Protein AF-A0A8T2N5Y5-F1 (afdb_monomer)

Secondary structure (DSSP, 8-state):
-TTSSS-------SS--S-HHHHHHHHHHHHHHHHHHHHHHHHHHHHHHHHHHHHHHHHHHHHHHHHHHHHHHHHHT-TT-S--HHHHHHHHHHHHHHHHHHHHHHHHHHHHHHHHHHHHHHHHHHHHHHHHHHHHHHHHHHHHHHHHHHHHHHHHHHHHT----PPPPPP----------SSSHHHHHHHHHHHHHHHHHHHHHHHHHHHHHHHHHHHHHHHHHHHHHHHHHHHHHHHHHHHHHHHHHHHHHHHHHHHHHHHHHHHH----SS-HHHHHHHHHHHHHHHHHHHHHHHHHHHHHHHHHHHHHHHHHHHHHHHHHHHHHHHHHHHHHHHHHHHHHHHHHHHHHHHHHHHHHHHHHHHHHHHHHHHHHHHHHHHHHHHHHHHHHHHHHHHHHHHHHHHHHHHHHHHHHHHHTTSPP-------------------------STHHHHHHHHHHHHHHHHHHHHHHHHHHHHHHHHHHHHHHHHHHHHHHHHHHHHHHHHHHHHHHHHHHHHHHHHHHHHHHHHHHHHHHHHHHHHHHHHHHHHHHHHHHHHHHHHHHHHHTTSSTHHHHHHHHHHHHHHHHHHHHTT-------------------------------------SHHHHHHHHHHHHHHHHHHHHHHHHHHHHHHHHHHHHHHHHHHHHHHHHHHHHHHHHHHHHHHHHHHHHHHHHHHHHHHHHHHHHHHHHHHHHHHHHHHHHHHHHHHHHHHHHHHHHHHHHHHHHHHHHHHHHHHHHHHHHHHHHHHHHHHHHHHHHHHHHHHHHHHHHHH-----------------------------------------------------------------------------------------------

Structure (mmCIF, N/CA/C/O backbone):
data_AF-A0A8T2N5Y5-F1
#
_entry.id   AF-A0A8T2N5Y5-F1
#
loop_
_atom_site.group_PDB
_atom_site.id
_atom_site.type_symbol
_atom_site.label_atom_id
_atom_site.label_alt_id
_atom_site.label_comp_id
_atom_site.label_asym_id
_atom_site.label_entity_id
_atom_site.label_seq_id
_atom_site.pdbx_PDB_ins_code
_atom_site.Cartn_x
_atom_site.Cartn_y
_atom_site.Cartn_z
_atom_site.occupancy
_atom_site.B_iso_or_equiv
_atom_site.auth_seq_id
_atom_site.auth_comp_id
_atom_site.auth_asym_id
_atom_site.auth_atom_id
_atom_site.pdbx_PDB_model_num
ATOM 1 N N . MET A 1 1 ? -23.335 4.685 -3.878 1.00 41.28 1 MET A N 1
ATOM 2 C CA . MET A 1 1 ? -24.159 5.529 -4.779 1.00 41.28 1 MET A CA 1
ATOM 3 C C . MET A 1 1 ? -25.631 5.118 -4.805 1.00 41.28 1 MET A C 1
ATOM 5 O O . MET A 1 1 ? -26.418 5.858 -4.243 1.00 41.28 1 MET A O 1
ATOM 9 N N . TRP A 1 2 ? -26.035 3.984 -5.401 1.00 30.28 2 TRP A N 1
ATOM 10 C CA . TRP A 1 2 ? -27.468 3.723 -5.683 1.00 30.28 2 TRP A CA 1
ATOM 11 C C . TRP A 1 2 ? -28.399 3.617 -4.455 1.00 30.28 2 TRP A C 1
ATOM 13 O O . TRP A 1 2 ? -29.569 3.956 -4.568 1.00 30.28 2 TRP A O 1
ATOM 23 N N . HIS A 1 3 ? -27.894 3.210 -3.285 1.00 37.22 3 HIS A N 1
ATOM 24 C CA . HIS A 1 3 ? -28.708 3.017 -2.072 1.00 37.22 3 HIS A CA 1
ATOM 25 C C . HIS A 1 3 ? -28.972 4.277 -1.224 1.00 37.22 3 HIS A C 1
ATOM 27 O O . HIS A 1 3 ? -29.731 4.193 -0.267 1.00 37.22 3 HIS A O 1
ATOM 33 N N . PHE A 1 4 ? -28.381 5.436 -1.541 1.00 35.53 4 PHE A N 1
ATOM 34 C CA . PHE A 1 4 ? -28.434 6.632 -0.675 1.00 35.53 4 PHE A CA 1
ATOM 35 C C . PHE A 1 4 ? -29.486 7.674 -1.121 1.00 35.53 4 PHE A C 1
ATOM 37 O O . PHE A 1 4 ? -29.317 8.866 -0.902 1.00 35.53 4 PHE A O 1
ATOM 44 N N . LEU A 1 5 ? -30.538 7.251 -1.835 1.00 39.72 5 LEU A N 1
ATOM 45 C CA . LEU A 1 5 ? -31.537 8.151 -2.448 1.00 39.72 5 LEU A CA 1
ATOM 46 C C . LEU A 1 5 ? -32.998 7.704 -2.231 1.00 39.72 5 LEU A C 1
ATOM 48 O O . LEU A 1 5 ? -33.893 8.147 -2.950 1.00 39.72 5 LEU A O 1
ATOM 52 N N . THR A 1 6 ? -33.251 6.808 -1.271 1.00 40.00 6 THR A N 1
ATOM 53 C CA . THR A 1 6 ? -34.576 6.185 -1.058 1.00 40.00 6 THR A CA 1
ATOM 54 C C . THR A 1 6 ? -35.060 6.171 0.396 1.00 40.00 6 THR A C 1
ATOM 56 O O . THR A 1 6 ? -36.093 5.570 0.671 1.00 40.00 6 THR A O 1
ATOM 59 N N . SER A 1 7 ? -34.349 6.807 1.331 1.00 42.19 7 SER A N 1
ATOM 60 C CA . SER A 1 7 ? -34.651 6.742 2.771 1.00 42.19 7 SER A CA 1
ATOM 61 C C . SER A 1 7 ? -34.568 8.106 3.457 1.00 42.19 7 SER A C 1
ATOM 63 O O . SER A 1 7 ? -33.847 8.266 4.436 1.00 42.19 7 SER A O 1
ATOM 65 N N . GLU A 1 8 ? -35.307 9.091 2.946 1.00 41.12 8 GLU A N 1
ATOM 66 C CA . GLU A 1 8 ? -35.425 10.397 3.597 1.00 41.12 8 GLU A CA 1
ATOM 67 C C . GLU A 1 8 ? -36.857 10.931 3.452 1.00 41.12 8 GLU A C 1
ATOM 69 O O . GLU A 1 8 ? -37.257 11.495 2.435 1.00 41.12 8 GLU A O 1
ATOM 74 N N . SER A 1 9 ? -37.669 10.676 4.479 1.00 46.78 9 SER A N 1
ATOM 75 C CA . SER A 1 9 ? -39.037 11.187 4.625 1.00 46.78 9 SER A CA 1
ATOM 76 C C . SER A 1 9 ? -39.107 12.177 5.794 1.00 46.78 9 SER A C 1
ATOM 78 O O . SER A 1 9 ? -39.949 12.052 6.684 1.00 46.78 9 SER A O 1
ATOM 80 N N . GLY A 1 10 ? -38.168 13.128 5.805 1.00 47.41 10 GLY A N 1
ATOM 81 C CA . GLY A 1 10 ? -38.053 14.227 6.765 1.00 47.41 10 GLY A CA 1
ATOM 82 C C . GLY A 1 10 ? -38.415 15.561 6.110 1.00 47.41 10 GLY A C 1
ATOM 83 O O . GLY A 1 10 ? -38.187 15.760 4.919 1.00 47.41 10 GLY A O 1
ATOM 84 N N . LYS A 1 11 ? -39.054 16.459 6.863 1.00 49.97 11 LYS A N 1
ATOM 85 C CA . LYS A 1 11 ? -39.598 17.715 6.334 1.00 49.97 11 LYS A CA 1
ATOM 86 C C . LYS A 1 11 ? -38.503 18.777 6.178 1.00 49.97 11 LYS A C 1
ATOM 88 O O . LYS A 1 11 ? -38.319 19.560 7.095 1.00 49.97 11 LYS A O 1
ATOM 93 N N . ASP A 1 12 ? -37.913 18.897 4.994 1.00 37.97 12 ASP A N 1
ATOM 94 C CA . ASP A 1 12 ? -37.394 20.191 4.542 1.00 37.97 12 ASP A CA 1
ATOM 95 C C . ASP A 1 12 ? -37.543 20.371 3.031 1.00 37.97 12 ASP A C 1
ATOM 97 O O . ASP A 1 12 ? -37.537 19.399 2.272 1.00 37.97 12 ASP A O 1
ATOM 101 N N . LYS A 1 13 ? -37.824 21.605 2.589 1.00 49.78 13 LYS A N 1
ATOM 102 C CA . LYS A 1 13 ? -38.524 21.814 1.302 1.00 49.78 13 LYS A CA 1
ATOM 103 C C . LYS A 1 13 ? -37.945 22.878 0.369 1.00 49.78 13 LYS A C 1
ATOM 105 O O . LYS A 1 13 ? -38.558 23.153 -0.662 1.00 49.78 13 LYS A O 1
ATOM 110 N N . THR A 1 14 ? -36.802 23.474 0.706 1.00 46.56 14 THR A N 1
ATOM 111 C CA . THR A 1 14 ? -36.352 24.741 0.096 1.00 46.56 14 THR A CA 1
ATOM 112 C C . THR A 1 14 ? -34.893 24.791 -0.375 1.00 46.56 14 THR A C 1
ATOM 114 O O . THR A 1 14 ? -34.453 25.870 -0.759 1.00 46.56 14 THR A O 1
ATOM 117 N N . PHE A 1 15 ? -3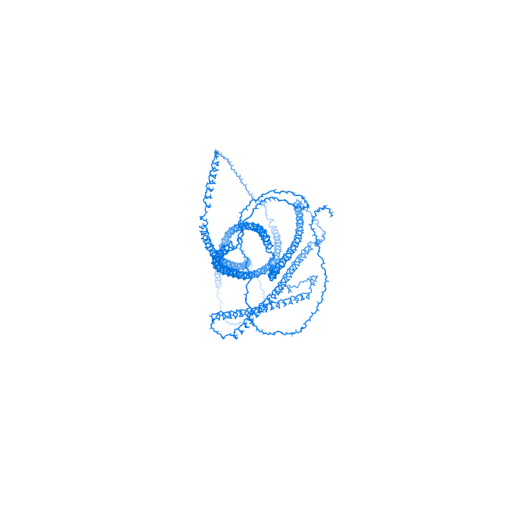4.146 23.674 -0.455 1.00 42.16 15 PHE A N 1
ATOM 118 C CA . PHE A 1 15 ? -32.805 23.702 -1.081 1.00 42.16 15 PHE A CA 1
ATOM 119 C C . PHE A 1 15 ? -32.336 22.412 -1.796 1.00 42.16 15 PHE A C 1
ATOM 121 O O . PHE A 1 15 ? -31.271 21.872 -1.510 1.00 42.16 15 PHE A O 1
ATOM 128 N N . ASN A 1 16 ? -33.100 21.899 -2.773 1.00 50.09 16 ASN A N 1
ATOM 129 C CA . ASN A 1 16 ? -32.574 20.866 -3.688 1.00 50.09 16 ASN A CA 1
ATOM 130 C C . ASN A 1 16 ? -33.269 20.850 -5.068 1.00 50.09 16 ASN A C 1
ATOM 132 O O . ASN A 1 16 ? -33.944 19.893 -5.443 1.00 50.09 16 ASN A O 1
ATOM 136 N N . SER A 1 17 ? -33.123 21.935 -5.835 1.00 45.28 17 SER A N 1
ATOM 137 C CA . SER A 1 17 ? -33.755 22.106 -7.154 1.00 45.28 17 SER A CA 1
ATOM 138 C C . SER A 1 17 ? -32.865 21.743 -8.352 1.00 45.28 17 SER A C 1
ATOM 140 O O . SER A 1 17 ? -33.133 22.217 -9.451 1.00 45.28 17 SER A O 1
ATOM 142 N N . THR A 1 18 ? -31.849 20.883 -8.181 1.00 51.38 18 THR A N 1
ATOM 143 C CA . THR A 1 18 ? -31.296 20.162 -9.344 1.00 51.38 18 THR A CA 1
ATOM 144 C C . THR A 1 18 ? -32.318 19.116 -9.764 1.00 51.38 18 THR A C 1
ATOM 146 O O . THR A 1 18 ? -32.522 18.123 -9.054 1.00 51.38 18 THR A O 1
ATOM 149 N N . THR A 1 19 ? -33.048 19.375 -10.850 1.00 63.03 19 THR A N 1
ATOM 150 C CA . THR A 1 19 ? -34.286 18.635 -11.125 1.00 63.03 19 THR A CA 1
ATOM 151 C C . THR A 1 19 ? -33.995 17.160 -11.405 1.00 63.03 19 THR A C 1
ATOM 153 O O . THR A 1 19 ? -32.898 16.762 -11.815 1.00 63.03 19 THR A O 1
ATOM 156 N N . LYS A 1 20 ? -35.002 16.298 -11.203 1.00 67.12 20 LYS A N 1
ATOM 157 C CA . LYS A 1 20 ? -34.875 14.875 -11.565 1.00 67.12 20 LYS A CA 1
ATOM 158 C C . LYS A 1 20 ? -34.552 14.702 -13.056 1.00 67.12 20 LYS A C 1
ATOM 160 O O . LYS A 1 20 ? -33.906 13.721 -13.415 1.00 67.12 20 LYS A O 1
ATOM 165 N N . GLU A 1 21 ? -34.943 15.662 -13.894 1.00 66.94 21 GLU A N 1
ATOM 166 C CA . GLU A 1 21 ? -34.660 15.689 -15.330 1.00 66.94 21 GLU A CA 1
ATOM 167 C C . GLU A 1 21 ? -33.187 16.000 -15.615 1.00 66.94 21 GLU A C 1
ATOM 169 O O . GLU A 1 21 ? -32.580 15.274 -16.395 1.00 66.94 21 GLU A O 1
ATOM 174 N N . GLU A 1 22 ? -32.564 16.973 -14.939 1.00 67.31 22 GLU A N 1
ATOM 175 C CA . GLU A 1 22 ? -31.121 17.243 -15.078 1.00 67.31 22 GLU A CA 1
ATOM 176 C C . GLU A 1 22 ? -30.276 16.016 -14.713 1.00 67.31 22 GLU A C 1
ATOM 178 O O . GLU A 1 22 ? -29.383 15.612 -15.463 1.00 67.31 22 GLU A O 1
ATOM 183 N N . ARG A 1 23 ? -30.597 15.364 -13.586 1.00 70.44 23 ARG A N 1
ATOM 184 C CA . ARG A 1 23 ? -29.913 14.133 -13.150 1.00 70.44 23 ARG A CA 1
ATOM 185 C C . ARG A 1 23 ? -30.128 12.987 -14.147 1.00 70.44 23 ARG A C 1
ATOM 187 O O . ARG A 1 23 ? -29.204 12.217 -14.410 1.00 70.44 23 ARG A O 1
ATOM 194 N N . HIS A 1 24 ? -31.321 12.885 -14.735 1.00 76.12 24 HIS A N 1
ATOM 195 C CA . HIS A 1 24 ? -31.627 11.896 -15.769 1.00 76.12 24 HIS A CA 1
ATOM 196 C C . HIS A 1 24 ? -30.890 12.182 -17.091 1.00 76.12 24 HIS A C 1
ATOM 198 O O . HIS A 1 24 ? -30.355 11.259 -17.708 1.00 76.12 24 HIS A O 1
ATOM 204 N N . GLU A 1 25 ? -30.795 13.445 -17.505 1.00 83.00 25 GLU A N 1
ATOM 205 C CA . GLU A 1 25 ? -30.118 13.859 -18.736 1.00 83.00 25 GLU A CA 1
ATOM 206 C C . GLU A 1 25 ? -28.590 13.713 -18.622 1.00 83.00 25 GLU A C 1
ATOM 208 O O . GLU A 1 25 ? -27.943 13.264 -19.568 1.00 83.00 25 GLU A O 1
ATOM 213 N N . LEU A 1 26 ? -28.007 13.967 -17.444 1.00 74.31 26 LEU A N 1
ATOM 214 C CA . LEU A 1 26 ? -26.605 13.638 -17.152 1.00 74.31 26 LEU A CA 1
ATOM 215 C C . LEU A 1 26 ? -26.350 12.122 -17.205 1.00 74.31 26 LEU A C 1
ATOM 217 O O . LEU A 1 26 ? -25.396 11.685 -17.847 1.00 74.31 26 LEU A O 1
ATOM 221 N N . LEU A 1 27 ? -27.225 11.295 -16.619 1.00 74.19 27 LEU A N 1
ATOM 222 C CA . LEU A 1 27 ? -27.122 9.830 -16.724 1.00 74.19 27 LEU A CA 1
ATOM 223 C C . LEU A 1 27 ? -27.281 9.327 -18.170 1.00 74.19 27 LEU A C 1
ATOM 225 O O . LEU A 1 27 ? -26.645 8.344 -18.554 1.00 74.19 27 LEU A O 1
ATOM 229 N N . LYS A 1 28 ? -28.103 9.994 -18.983 1.00 87.31 28 LYS A N 1
ATOM 230 C CA . LYS A 1 28 ? -28.283 9.718 -20.416 1.00 87.31 28 LYS A CA 1
ATOM 231 C C . LYS A 1 28 ? -27.030 10.084 -21.223 1.00 87.31 28 LYS A C 1
ATOM 233 O O . LYS A 1 28 ? -26.584 9.255 -22.015 1.00 87.31 28 LYS A O 1
ATOM 238 N N . LYS A 1 29 ? -26.400 11.235 -20.956 1.00 80.19 29 LYS A N 1
ATOM 239 C CA . LYS A 1 29 ? -25.088 11.613 -21.523 1.00 80.19 29 LYS A CA 1
ATOM 240 C C . LYS A 1 29 ? -23.986 10.623 -21.126 1.00 80.19 29 LYS A C 1
ATOM 242 O O . LYS A 1 29 ? -23.305 10.097 -21.999 1.00 80.19 29 LYS A O 1
ATOM 247 N N . LEU A 1 30 ? -23.886 10.258 -19.844 1.00 74.25 30 LEU A N 1
ATOM 248 C CA . LEU A 1 30 ? -22.906 9.277 -19.354 1.00 74.25 30 LEU A CA 1
ATOM 249 C C . LEU A 1 30 ? -23.080 7.892 -20.009 1.00 74.25 30 LEU A C 1
ATOM 251 O O . LEU A 1 30 ? -22.100 7.218 -20.326 1.00 74.25 30 LEU A O 1
ATOM 255 N N . ARG A 1 31 ? -24.327 7.454 -20.238 1.00 81.00 31 ARG A N 1
ATOM 256 C CA . ARG A 1 31 ? -24.631 6.225 -20.995 1.00 81.00 31 ARG A CA 1
ATOM 257 C C . ARG A 1 31 ? -24.223 6.342 -22.467 1.00 81.00 31 ARG A C 1
ATOM 259 O O . ARG A 1 31 ? -23.699 5.371 -23.008 1.00 81.00 31 ARG A O 1
ATOM 266 N N . ALA A 1 32 ? -24.423 7.504 -23.090 1.00 83.56 32 ALA A N 1
ATOM 267 C CA . ALA A 1 32 ? -24.007 7.756 -24.467 1.00 83.56 32 ALA A CA 1
ATOM 268 C C . ALA A 1 32 ? -22.475 7.705 -24.616 1.00 83.56 32 ALA A C 1
ATOM 270 O O . ALA A 1 32 ? -21.991 6.935 -25.443 1.00 83.56 32 ALA A O 1
ATOM 271 N N . GLU A 1 33 ? -21.702 8.404 -23.778 1.00 74.12 33 GLU A N 1
ATOM 272 C CA . GLU A 1 33 ? -20.229 8.334 -23.834 1.00 74.12 33 GLU A CA 1
ATOM 273 C C . GLU A 1 33 ? -19.712 6.913 -23.571 1.00 74.12 33 GLU A C 1
ATOM 275 O O . GLU A 1 33 ? -18.914 6.392 -24.349 1.00 74.12 33 GLU A O 1
ATOM 280 N N . ARG A 1 34 ? -20.257 6.205 -22.569 1.00 76.00 34 ARG A N 1
ATOM 281 C CA . ARG A 1 34 ? -19.924 4.786 -22.327 1.00 76.00 34 ARG A CA 1
ATOM 282 C C . ARG A 1 34 ? -20.257 3.866 -23.509 1.00 76.00 34 ARG A C 1
ATOM 284 O O . ARG A 1 34 ? -19.641 2.811 -23.632 1.00 76.00 34 ARG A O 1
ATOM 291 N N . SER A 1 35 ? -21.203 4.234 -24.377 1.00 82.75 35 SER A N 1
ATOM 292 C CA . SER A 1 35 ? -21.465 3.496 -25.621 1.00 82.75 35 SER A CA 1
ATOM 293 C C . SER A 1 35 ? -20.442 3.809 -26.721 1.00 82.75 35 SER A C 1
ATOM 295 O O . SER A 1 35 ? -20.020 2.888 -27.418 1.00 82.75 35 SER A O 1
ATOM 297 N N . LYS A 1 36 ? -19.960 5.059 -26.822 1.00 82.06 36 LYS A N 1
ATOM 298 C CA . LYS A 1 36 ? -18.884 5.439 -27.756 1.00 82.06 36 LYS A CA 1
ATOM 299 C C . LYS A 1 36 ? -17.555 4.776 -27.398 1.00 82.06 36 LYS A C 1
ATOM 301 O O . LYS A 1 36 ? -16.894 4.254 -28.288 1.00 82.06 36 LYS A O 1
ATOM 306 N N . VAL A 1 37 ? -17.191 4.747 -26.110 1.00 72.81 37 VAL A N 1
ATOM 307 C CA . VAL A 1 37 ? -15.955 4.095 -25.634 1.00 72.81 37 VAL A CA 1
ATOM 308 C C . VAL A 1 37 ? -15.936 2.618 -26.045 1.00 72.81 37 VAL A C 1
ATOM 310 O O . VAL A 1 37 ? -14.981 2.178 -26.675 1.00 72.81 37 VAL A O 1
ATOM 313 N N . ARG A 1 38 ? -17.035 1.878 -25.835 1.00 79.25 38 ARG A N 1
ATOM 314 C CA . ARG A 1 38 ? -17.160 0.476 -26.289 1.00 79.25 38 ARG A CA 1
ATOM 315 C C . ARG A 1 38 ? -17.011 0.314 -27.806 1.00 79.25 38 ARG A C 1
ATOM 317 O O . ARG A 1 38 ? -16.354 -0.620 -28.251 1.00 79.25 38 ARG A O 1
ATOM 324 N N . GLN A 1 39 ? -17.579 1.223 -28.602 1.00 83.56 39 GLN A N 1
ATOM 325 C CA . GLN A 1 39 ? -17.412 1.208 -30.063 1.00 83.56 39 GLN A CA 1
ATOM 326 C C . GLN A 1 39 ? -15.965 1.500 -30.498 1.00 83.56 39 GLN A C 1
ATOM 328 O O . GLN A 1 39 ? -15.546 1.046 -31.561 1.00 83.56 39 GLN A O 1
ATOM 333 N N . LEU A 1 40 ? -15.194 2.251 -29.706 1.00 74.88 40 LEU A N 1
ATOM 334 C CA . LEU A 1 40 ? -13.769 2.484 -29.948 1.00 74.88 40 LEU A CA 1
ATOM 335 C C . LEU A 1 40 ? -12.926 1.270 -29.530 1.00 74.88 40 LEU A C 1
ATOM 337 O O . LEU A 1 40 ? -12.101 0.824 -30.321 1.00 74.88 40 LEU A O 1
ATOM 341 N N . GLU A 1 41 ? -13.195 0.667 -28.367 1.00 76.31 41 GLU A N 1
ATOM 342 C CA . GLU A 1 41 ? -12.587 -0.607 -27.944 1.00 76.31 41 GLU A CA 1
ATOM 343 C C . GLU A 1 41 ? -12.800 -1.725 -28.982 1.00 76.31 41 GLU A C 1
ATOM 345 O O . GLU A 1 41 ? -11.887 -2.495 -29.275 1.00 76.31 41 GLU A O 1
ATOM 350 N N . GLU A 1 42 ? -14.003 -1.826 -29.554 1.00 86.94 42 GLU A N 1
ATOM 351 C CA . GLU A 1 42 ? -14.339 -2.822 -30.577 1.00 86.94 42 GLU A CA 1
ATOM 352 C C . GLU A 1 42 ? -13.631 -2.553 -31.916 1.00 86.94 42 GLU A C 1
ATOM 354 O O . GLU A 1 42 ? -13.181 -3.493 -32.581 1.00 86.94 42 GLU A O 1
ATOM 359 N N . LYS A 1 43 ? -13.444 -1.278 -32.286 1.00 81.88 43 LYS A N 1
ATOM 360 C CA . LYS A 1 43 ? -12.631 -0.882 -33.447 1.00 81.88 43 LYS A CA 1
ATOM 361 C C . LYS A 1 43 ? -11.153 -1.211 -33.248 1.00 81.88 43 LYS A C 1
ATOM 363 O O . LYS A 1 43 ? -10.571 -1.817 -34.142 1.00 81.88 43 LYS A O 1
ATOM 368 N N . VAL A 1 44 ? -10.573 -0.900 -32.086 1.00 77.88 44 VAL A N 1
ATOM 369 C CA . VAL A 1 44 ? -9.181 -1.264 -31.749 1.00 77.88 44 VAL A CA 1
ATOM 370 C C . VAL A 1 44 ? -8.992 -2.780 -31.853 1.00 77.88 44 VAL A C 1
ATOM 372 O O . VAL A 1 44 ? -8.168 -3.229 -32.646 1.00 77.88 44 VAL A O 1
ATOM 375 N N . LYS A 1 45 ? -9.868 -3.573 -31.221 1.00 83.56 45 LYS A N 1
ATOM 376 C CA . LYS A 1 45 ? -9.875 -5.047 -31.327 1.00 83.56 45 LYS A CA 1
ATOM 377 C C . LYS A 1 45 ? -10.062 -5.573 -32.753 1.00 83.56 45 LYS A C 1
ATOM 379 O O . LYS A 1 45 ? -9.740 -6.723 -33.044 1.00 83.56 45 LYS A O 1
ATOM 384 N N . THR A 1 46 ? -10.616 -4.778 -33.662 1.00 86.38 46 THR A N 1
ATOM 385 C CA . THR A 1 46 ? -10.748 -5.144 -35.080 1.00 86.38 46 THR A CA 1
ATOM 386 C C . THR A 1 46 ? -9.462 -4.841 -35.852 1.00 86.38 46 THR A C 1
ATOM 388 O O . THR A 1 46 ? -9.007 -5.689 -36.617 1.00 86.38 46 THR A O 1
ATOM 391 N N . VAL A 1 47 ? -8.817 -3.698 -35.588 1.00 80.75 47 VAL A N 1
ATOM 392 C CA . VAL A 1 47 ? -7.486 -3.371 -36.131 1.00 80.75 47 VAL A CA 1
ATOM 393 C C . VAL A 1 47 ? -6.435 -4.377 -35.648 1.00 80.75 47 VAL A C 1
ATOM 395 O O . VAL A 1 47 ? -5.672 -4.878 -36.467 1.00 80.75 47 VAL A O 1
ATOM 398 N N . GLU A 1 48 ? -6.441 -4.751 -34.365 1.00 79.25 48 GLU A N 1
ATOM 399 C CA . GLU A 1 48 ? -5.548 -5.770 -33.783 1.00 79.25 48 GLU A CA 1
ATOM 400 C C . GLU A 1 48 ? -5.638 -7.121 -34.509 1.00 79.25 48 GLU A C 1
ATOM 402 O O . GLU A 1 48 ? -4.615 -7.690 -34.892 1.00 79.25 48 GLU A O 1
ATOM 407 N N . ARG A 1 49 ? -6.857 -7.624 -34.759 1.00 88.50 49 ARG A N 1
ATOM 408 C CA . ARG A 1 49 ? -7.069 -8.887 -35.490 1.00 88.50 49 ARG A CA 1
ATOM 409 C C . ARG A 1 49 ? -6.568 -8.802 -36.930 1.00 88.50 49 ARG A C 1
ATOM 411 O O . ARG A 1 49 ? -5.867 -9.705 -37.378 1.00 88.50 49 ARG A O 1
ATOM 418 N N . ASN A 1 50 ? -6.872 -7.713 -37.636 1.00 83.00 50 ASN A N 1
ATOM 419 C CA . ASN A 1 50 ? -6.391 -7.500 -39.004 1.00 83.00 50 ASN A CA 1
ATOM 420 C C . ASN A 1 50 ? -4.855 -7.412 -39.052 1.00 83.00 50 ASN A C 1
ATOM 422 O O . ASN A 1 50 ? -4.223 -7.940 -39.963 1.00 83.00 50 ASN A O 1
ATOM 426 N N . LEU A 1 51 ? -4.246 -6.779 -38.049 1.00 80.56 51 LEU A N 1
ATOM 427 C CA . LEU A 1 51 ? -2.801 -6.628 -37.906 1.00 80.56 51 LEU A CA 1
ATOM 428 C C . LEU A 1 51 ? -2.102 -7.953 -37.568 1.00 80.56 51 LEU A C 1
ATOM 430 O O . LEU A 1 51 ? -0.999 -8.189 -38.059 1.00 80.56 51 LEU A O 1
ATOM 434 N N . ALA A 1 52 ? -2.747 -8.841 -36.807 1.00 84.50 52 ALA A N 1
ATOM 435 C CA . ALA A 1 52 ? -2.283 -10.215 -36.625 1.00 84.50 52 ALA A CA 1
ATOM 436 C C . ALA A 1 52 ? -2.316 -11.004 -37.949 1.00 84.50 52 ALA A C 1
ATOM 438 O O . ALA A 1 52 ? -1.314 -11.626 -38.303 1.00 84.50 52 ALA A O 1
ATOM 439 N N . VAL A 1 53 ? -3.410 -10.908 -38.719 1.00 88.12 53 VAL A N 1
ATOM 440 C CA . VAL A 1 53 ? -3.542 -11.569 -40.033 1.00 88.12 53 VAL A CA 1
ATOM 441 C C . VAL A 1 53 ? -2.463 -11.092 -41.011 1.00 88.12 53 VAL A C 1
ATOM 443 O O . VAL A 1 53 ? -1.705 -11.926 -41.508 1.00 88.12 53 VAL A O 1
ATOM 446 N N . LEU A 1 54 ? -2.286 -9.776 -41.206 1.00 76.44 54 LEU A N 1
ATOM 447 C CA . LEU A 1 54 ? -1.233 -9.265 -42.102 1.00 76.44 54 LEU A CA 1
ATOM 448 C C . LEU A 1 54 ? 0.182 -9.658 -41.640 1.00 76.44 54 LEU A C 1
ATOM 450 O O . LEU A 1 54 ? 1.072 -9.824 -42.474 1.00 76.44 54 LEU A O 1
ATOM 454 N N . LYS A 1 55 ? 0.419 -9.817 -40.327 1.00 80.56 55 LYS A N 1
ATOM 455 C CA . LYS A 1 55 ? 1.704 -10.317 -39.806 1.00 80.56 55 LYS A CA 1
ATOM 456 C C . LYS A 1 55 ? 1.914 -11.799 -40.138 1.00 80.56 55 LYS A C 1
ATOM 458 O O . LYS A 1 55 ? 3.031 -12.158 -40.504 1.00 80.56 55 LYS A O 1
ATOM 463 N N . THR A 1 56 ? 0.871 -12.634 -40.103 1.00 85.81 56 THR A N 1
ATOM 464 C CA . THR A 1 56 ? 0.962 -14.032 -40.566 1.00 85.81 56 THR A CA 1
ATOM 465 C C . THR A 1 56 ? 1.118 -14.154 -42.085 1.00 85.81 56 THR A C 1
ATOM 467 O O . THR A 1 56 ? 1.970 -14.914 -42.536 1.00 85.81 56 THR A O 1
ATOM 470 N N . GLU A 1 57 ? 0.396 -13.353 -42.875 1.00 82.75 57 GLU A N 1
ATOM 471 C CA . GLU A 1 57 ? 0.535 -13.316 -44.340 1.00 82.75 57 GLU A CA 1
ATOM 472 C C . GLU A 1 57 ? 1.943 -12.859 -44.746 1.00 82.75 57 GLU A C 1
ATOM 474 O O . GLU A 1 57 ? 2.608 -13.517 -45.544 1.00 82.75 57 GLU A O 1
ATOM 479 N N . LYS A 1 58 ? 2.466 -11.794 -44.119 1.00 82.88 58 LYS A N 1
ATOM 480 C CA . LYS A 1 58 ? 3.853 -11.351 -44.318 1.00 82.88 58 LYS A CA 1
ATOM 481 C C . LYS A 1 58 ? 4.860 -12.457 -43.984 1.00 82.88 58 LYS A C 1
ATOM 483 O O . LYS A 1 58 ? 5.786 -12.663 -44.761 1.00 82.88 58 LYS A O 1
ATOM 488 N N . ALA A 1 59 ? 4.689 -13.167 -42.867 1.00 83.75 59 ALA A N 1
ATOM 489 C CA . ALA A 1 59 ? 5.588 -14.257 -42.482 1.00 83.75 59 ALA A CA 1
ATOM 490 C C . ALA A 1 59 ? 5.553 -15.430 -43.481 1.00 83.75 59 ALA A C 1
ATOM 492 O O . ALA A 1 59 ? 6.597 -16.022 -43.756 1.00 83.75 59 ALA A O 1
ATOM 493 N N . GLN A 1 60 ? 4.389 -15.730 -44.071 1.00 84.81 60 GLN A N 1
ATOM 494 C CA . GLN A 1 60 ? 4.276 -16.713 -45.149 1.00 84.81 60 GLN A CA 1
ATOM 495 C C . GLN A 1 60 ? 5.017 -16.247 -46.413 1.00 84.81 60 GLN A C 1
ATOM 497 O O . GLN A 1 60 ? 5.831 -16.998 -46.943 1.00 84.81 60 GLN A O 1
ATOM 502 N N . VAL A 1 61 ? 4.817 -15.000 -46.858 1.00 79.94 61 VAL A N 1
ATOM 503 C CA . VAL A 1 61 ? 5.503 -14.454 -48.047 1.00 79.94 61 VAL A CA 1
ATOM 504 C C . VAL A 1 61 ? 7.025 -14.358 -47.831 1.00 79.94 61 VAL A C 1
ATOM 506 O O . VAL A 1 61 ? 7.796 -14.570 -48.765 1.00 79.94 61 VAL A O 1
ATOM 509 N N . GLU A 1 62 ? 7.494 -14.110 -46.603 1.00 79.50 62 GLU A N 1
ATOM 510 C CA . GLU A 1 62 ? 8.925 -14.174 -46.249 1.00 79.50 62 GLU A CA 1
ATOM 511 C C . GLU A 1 62 ? 9.488 -15.603 -46.269 1.00 79.50 62 GLU A C 1
ATOM 513 O O . GLU A 1 62 ? 10.672 -15.787 -46.555 1.00 79.50 62 GLU A O 1
ATOM 518 N N . LEU A 1 63 ? 8.665 -16.618 -45.997 1.00 85.69 63 LEU A N 1
ATOM 519 C CA . LEU A 1 63 ? 9.055 -18.025 -46.096 1.00 85.69 63 LEU A CA 1
ATOM 520 C C . LEU A 1 63 ? 9.072 -18.490 -47.561 1.00 85.69 63 LEU A C 1
ATOM 522 O O . LEU A 1 63 ? 10.039 -19.121 -47.981 1.00 85.69 63 LEU A O 1
ATOM 526 N N . GLU A 1 64 ? 8.082 -18.095 -48.365 1.00 82.62 64 GLU A N 1
ATOM 527 C CA . GLU A 1 64 ? 8.074 -18.302 -49.821 1.00 82.62 64 GLU A CA 1
ATOM 528 C C . GLU A 1 64 ? 9.287 -17.629 -50.493 1.00 82.62 64 GLU A C 1
ATOM 530 O O . GLU A 1 64 ? 9.954 -18.247 -51.323 1.00 82.62 64 GLU A O 1
ATOM 535 N N . ALA A 1 65 ? 9.653 -16.410 -50.077 1.00 75.06 65 ALA A N 1
ATOM 536 C CA . ALA A 1 65 ? 10.860 -15.729 -50.551 1.00 75.06 65 ALA A CA 1
ATOM 537 C C . ALA A 1 65 ? 12.157 -16.490 -50.210 1.00 75.06 65 ALA A C 1
ATOM 539 O O . ALA A 1 65 ? 13.063 -16.552 -51.039 1.00 75.06 65 ALA A O 1
ATOM 540 N N . LYS A 1 66 ? 12.249 -17.102 -49.019 1.00 80.12 66 LYS A N 1
ATOM 541 C CA . LYS A 1 66 ? 13.405 -17.929 -48.624 1.00 80.12 66 LYS A CA 1
ATOM 542 C C . LYS A 1 66 ? 13.499 -19.227 -49.422 1.00 80.12 66 LYS A C 1
ATOM 544 O O . LYS A 1 66 ? 14.593 -19.584 -49.841 1.00 80.12 66 LYS A O 1
ATOM 549 N N . VAL A 1 67 ? 12.372 -19.893 -49.684 1.00 84.50 67 VAL A N 1
ATOM 550 C CA . VAL A 1 67 ? 12.341 -21.095 -50.538 1.00 84.50 67 VAL A CA 1
ATOM 551 C C . VAL A 1 67 ? 12.810 -20.764 -51.957 1.00 84.50 67 VAL A C 1
ATOM 553 O O . VAL A 1 67 ? 13.615 -21.503 -52.515 1.00 84.50 67 VAL A O 1
ATOM 556 N N . LEU A 1 68 ? 12.393 -19.619 -52.514 1.00 78.38 68 LEU A N 1
ATOM 557 C CA . LEU A 1 68 ? 12.905 -19.143 -53.803 1.00 78.38 68 LEU A CA 1
ATOM 558 C C . LEU A 1 68 ? 14.416 -18.844 -53.750 1.00 78.38 68 LEU A C 1
ATOM 560 O O . LEU A 1 68 ? 15.134 -19.233 -54.667 1.00 78.38 68 LEU A O 1
ATOM 564 N N . GLN A 1 69 ? 14.932 -18.220 -52.686 1.00 73.88 69 GLN A N 1
ATOM 565 C CA . GLN A 1 69 ? 16.379 -18.003 -52.554 1.00 73.88 69 GLN A CA 1
ATOM 566 C C . GLN A 1 69 ? 17.154 -19.330 -52.514 1.00 73.88 69 GLN A C 1
ATOM 568 O O . GLN A 1 69 ? 18.113 -19.502 -53.259 1.00 73.88 69 GLN A O 1
ATOM 573 N N . GLU A 1 70 ? 16.692 -20.311 -51.736 1.00 81.88 70 GLU A N 1
ATOM 574 C CA . GLU A 1 70 ? 17.307 -21.640 -51.720 1.00 81.88 70 GLU A CA 1
ATOM 575 C C . GLU A 1 70 ? 17.247 -22.351 -53.087 1.00 81.88 70 GLU A C 1
ATOM 577 O O . GLU A 1 70 ? 18.154 -23.116 -53.418 1.00 81.88 70 GLU A O 1
ATOM 582 N N . GLU A 1 71 ? 16.193 -22.145 -53.884 1.00 78.62 71 GLU A N 1
ATOM 583 C CA . GLU A 1 71 ? 16.109 -22.667 -55.256 1.00 78.62 71 GLU A CA 1
ATOM 584 C C . GLU A 1 71 ? 17.071 -21.954 -56.221 1.00 78.62 71 GLU A C 1
ATOM 586 O O . GLU A 1 71 ? 17.605 -22.607 -57.122 1.00 78.62 71 GLU A O 1
ATOM 591 N N . LEU A 1 72 ? 17.348 -20.657 -56.027 1.00 68.56 72 LEU A N 1
ATOM 592 C CA . LEU A 1 72 ? 18.399 -19.942 -56.763 1.00 68.56 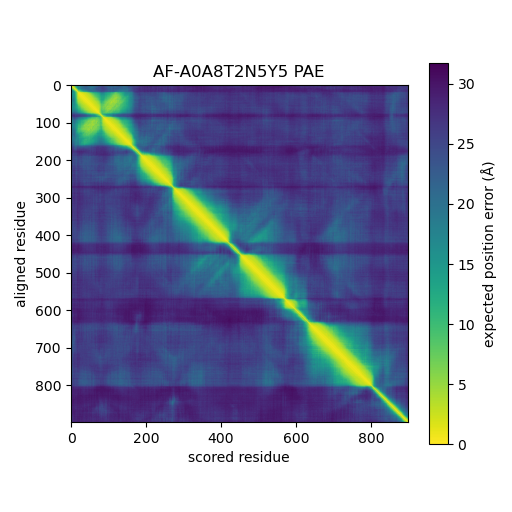72 LEU A CA 1
ATOM 593 C C . LEU A 1 72 ? 19.781 -20.502 -56.431 1.00 68.56 72 LEU A C 1
ATOM 595 O O . LEU A 1 72 ? 20.528 -20.839 -57.348 1.00 68.56 72 LEU A O 1
ATOM 599 N N . ASP A 1 73 ? 20.095 -20.651 -55.145 1.00 75.69 73 ASP A N 1
ATOM 600 C CA . ASP A 1 73 ? 21.404 -21.120 -54.684 1.00 75.69 73 ASP A CA 1
ATOM 601 C C . ASP A 1 73 ? 21.679 -22.544 -55.215 1.00 75.69 73 ASP A C 1
ATOM 603 O O . ASP A 1 73 ? 22.706 -22.795 -55.849 1.00 75.69 73 ASP A O 1
ATOM 607 N N . LYS A 1 74 ? 20.689 -23.446 -55.105 1.00 76.62 74 LYS A N 1
ATOM 608 C CA . LYS A 1 74 ? 20.745 -24.820 -55.648 1.00 76.62 74 LYS A CA 1
ATOM 609 C C . LYS A 1 74 ? 20.825 -24.868 -57.180 1.00 76.62 74 LYS A C 1
ATOM 611 O O . LYS A 1 74 ? 21.403 -25.807 -57.721 1.00 76.62 74 LYS A O 1
ATOM 616 N N . LYS A 1 75 ? 20.269 -23.890 -57.908 1.00 66.38 75 LYS A N 1
ATOM 617 C CA . LYS A 1 75 ? 20.453 -23.777 -59.372 1.00 66.38 75 LYS A CA 1
ATOM 618 C C . LYS A 1 75 ? 21.808 -23.160 -59.745 1.00 66.38 75 LYS A C 1
ATOM 620 O O . LYS A 1 75 ? 22.349 -23.509 -60.793 1.00 66.38 75 LYS A O 1
ATOM 625 N N . GLY A 1 76 ? 22.381 -22.310 -58.891 1.00 61.69 76 GLY A N 1
ATOM 626 C CA . GLY A 1 76 ? 23.706 -21.710 -59.062 1.00 61.69 76 GLY A CA 1
ATOM 627 C C . GLY A 1 76 ? 24.847 -22.731 -59.086 1.00 61.69 76 GLY A C 1
ATOM 628 O O . GLY A 1 76 ? 25.817 -22.534 -59.815 1.00 61.69 76 GLY A O 1
ATOM 629 N N . GLU A 1 77 ? 24.702 -23.849 -58.369 1.00 57.78 77 GLU A N 1
ATOM 630 C CA . GLU A 1 77 ? 25.664 -24.962 -58.373 1.00 57.78 77 GLU A CA 1
ATOM 631 C C . GLU A 1 77 ? 25.603 -25.825 -59.654 1.00 57.78 77 GLU A C 1
ATOM 633 O O . GLU A 1 77 ? 26.583 -26.481 -60.011 1.00 57.78 77 GLU A O 1
ATOM 638 N N . ILE A 1 78 ? 24.491 -25.807 -60.402 1.00 56.00 78 ILE A N 1
ATOM 639 C CA . ILE A 1 78 ? 24.259 -26.669 -61.582 1.00 56.00 78 ILE A CA 1
ATOM 640 C C . ILE A 1 78 ? 24.564 -25.915 -62.898 1.00 56.00 78 ILE A C 1
ATOM 642 O O . ILE A 1 78 ? 23.848 -26.015 -63.899 1.00 56.00 78 ILE A O 1
ATOM 646 N N . GLN A 1 79 ? 25.671 -25.166 -62.933 1.00 48.91 79 GLN A N 1
ATOM 647 C CA . GLN A 1 79 ? 26.168 -24.481 -64.137 1.00 48.91 79 GLN A CA 1
ATOM 648 C C . GLN A 1 79 ? 26.807 -25.449 -65.155 1.00 48.91 79 GLN A C 1
ATOM 650 O O . GLN A 1 79 ? 28.003 -25.377 -65.418 1.00 48.91 79 GLN A O 1
ATOM 655 N N . ASN A 1 80 ? 26.028 -26.373 -65.737 1.00 49.50 80 ASN A N 1
ATOM 656 C CA . ASN A 1 80 ? 26.494 -27.241 -66.838 1.00 49.50 80 ASN A CA 1
ATOM 657 C C . ASN A 1 80 ? 25.377 -27.822 -67.748 1.00 49.50 80 ASN A C 1
ATOM 659 O O . ASN A 1 80 ? 25.565 -28.865 -68.373 1.00 49.50 80 ASN A O 1
ATOM 663 N N . ALA A 1 81 ? 24.210 -27.167 -67.865 1.00 49.28 81 ALA A N 1
ATOM 664 C CA . ALA A 1 81 ? 23.111 -27.620 -68.738 1.00 49.28 81 ALA A CA 1
ATOM 665 C C . ALA A 1 81 ? 22.492 -26.470 -69.576 1.00 49.28 81 ALA A C 1
ATOM 667 O O . ALA A 1 81 ? 21.923 -25.540 -69.003 1.00 49.28 81 ALA A O 1
ATOM 668 N N . PRO A 1 82 ? 22.527 -26.511 -70.926 1.00 48.91 82 PRO A N 1
ATOM 669 C CA . PRO A 1 82 ? 22.172 -25.370 -71.786 1.00 48.91 82 PRO A CA 1
ATOM 670 C C . PRO A 1 82 ? 20.657 -25.223 -72.069 1.00 48.91 82 PRO A C 1
ATOM 672 O O . PRO A 1 82 ? 20.269 -24.864 -73.179 1.00 48.91 82 PRO A O 1
ATOM 675 N N . GLN A 1 83 ? 19.776 -25.541 -71.109 1.00 53.97 83 GLN A N 1
ATOM 676 C CA . GLN A 1 83 ? 18.358 -25.835 -71.402 1.00 53.97 83 GLN A CA 1
ATOM 677 C C . GLN A 1 83 ? 17.330 -25.238 -70.408 1.00 53.97 83 GLN A C 1
ATOM 679 O O . GLN A 1 83 ? 16.330 -25.882 -70.110 1.00 53.97 83 GLN A O 1
ATOM 684 N N . GLN A 1 84 ? 17.541 -24.014 -69.891 1.00 53.66 84 GLN A N 1
ATOM 685 C CA . GLN A 1 84 ? 16.646 -23.384 -68.883 1.00 53.66 84 GLN A CA 1
ATOM 686 C C . GLN A 1 84 ? 16.212 -21.918 -69.152 1.00 53.66 84 GLN A C 1
ATOM 688 O O . GLN A 1 84 ? 15.849 -21.196 -68.222 1.00 53.66 84 GLN A O 1
ATOM 693 N N . THR A 1 85 ? 16.186 -21.442 -70.403 1.00 59.31 85 THR A N 1
ATOM 694 C CA . THR A 1 85 ? 15.808 -20.037 -70.703 1.00 59.31 85 THR A CA 1
ATOM 695 C C . THR A 1 85 ? 14.368 -19.672 -70.310 1.00 59.31 85 THR A C 1
ATOM 697 O O . THR A 1 85 ? 14.135 -18.576 -69.806 1.00 59.31 85 THR A O 1
ATOM 700 N N . ALA A 1 86 ? 13.400 -20.577 -70.496 1.00 58.56 86 ALA A N 1
ATOM 701 C CA . ALA A 1 86 ? 11.994 -20.317 -70.167 1.00 58.56 86 ALA A CA 1
ATOM 702 C C . ALA A 1 86 ? 11.708 -20.360 -68.653 1.00 58.56 86 ALA A C 1
ATOM 704 O O . ALA A 1 86 ? 10.983 -19.510 -68.135 1.00 58.56 86 ALA A O 1
ATOM 705 N N . GLU A 1 87 ? 12.300 -21.318 -67.930 1.00 62.34 87 GLU A N 1
ATOM 706 C CA . GLU A 1 87 ? 12.126 -21.433 -66.475 1.00 62.34 87 GLU A CA 1
ATOM 707 C C . GLU A 1 87 ? 12.739 -20.250 -65.724 1.00 62.34 87 GLU A C 1
ATOM 709 O O . GLU A 1 87 ? 12.131 -19.755 -64.781 1.00 62.34 87 GLU A O 1
ATOM 714 N N . SER A 1 88 ? 13.913 -19.772 -66.154 1.00 65.62 88 SER A N 1
ATOM 715 C CA . SER A 1 88 ? 14.586 -18.622 -65.538 1.00 65.62 88 SER A CA 1
ATOM 716 C C . SER A 1 88 ? 13.718 -17.355 -65.579 1.00 65.62 88 SER A C 1
ATOM 718 O O . SER A 1 88 ? 13.576 -16.669 -64.565 1.00 65.62 88 SER A O 1
ATOM 720 N N . LEU A 1 89 ? 13.055 -17.090 -66.712 1.00 71.38 89 LEU A N 1
ATOM 721 C CA . LEU A 1 89 ? 12.126 -15.964 -66.855 1.00 71.38 89 LEU A CA 1
ATOM 722 C C . LEU A 1 89 ? 10.887 -16.125 -65.960 1.00 71.38 89 LEU A C 1
ATOM 724 O O . LEU A 1 89 ? 10.554 -15.212 -65.206 1.00 71.38 89 LEU A O 1
ATOM 728 N N . ALA A 1 90 ? 10.245 -17.298 -65.983 1.00 72.81 90 ALA A N 1
ATOM 729 C CA . ALA A 1 90 ? 9.074 -17.578 -65.147 1.00 72.81 90 ALA A CA 1
ATOM 730 C C . ALA A 1 90 ? 9.393 -17.530 -63.638 1.00 72.81 90 ALA A C 1
ATOM 732 O O . ALA A 1 90 ? 8.531 -17.182 -62.829 1.00 72.81 90 ALA A O 1
ATOM 733 N N . PHE A 1 91 ? 10.628 -17.859 -63.254 1.00 70.81 91 PHE A N 1
ATOM 734 C CA . PHE A 1 91 ? 11.118 -17.754 -61.884 1.00 70.81 91 PHE A CA 1
ATOM 735 C C . PHE A 1 91 ? 11.331 -16.292 -61.465 1.00 70.81 91 PHE A C 1
ATOM 737 O O . PHE A 1 91 ? 10.790 -15.861 -60.447 1.00 70.81 91 PHE A O 1
ATOM 744 N N . SER A 1 92 ? 12.039 -15.502 -62.279 1.00 73.31 92 SER A N 1
ATOM 745 C CA . SER A 1 92 ? 12.267 -14.071 -62.026 1.00 73.31 92 SER A CA 1
ATOM 746 C C . SER A 1 92 ? 10.949 -13.285 -61.924 1.00 73.31 92 SER A C 1
ATOM 748 O O . SER A 1 92 ? 10.792 -12.427 -61.052 1.00 73.31 92 SER A O 1
ATOM 750 N N . GLU A 1 93 ? 9.942 -13.639 -62.730 1.00 78.06 93 GLU A N 1
ATOM 751 C CA . GLU A 1 93 ? 8.604 -13.040 -62.654 1.00 78.06 93 GLU A CA 1
ATOM 752 C C . GLU A 1 93 ? 7.878 -13.360 -61.327 1.00 78.06 93 GLU A C 1
ATOM 754 O O . GLU A 1 93 ? 7.192 -12.495 -60.774 1.00 78.06 93 GLU A O 1
ATOM 759 N N . ARG A 1 94 ? 8.047 -14.572 -60.771 1.00 75.31 94 ARG A N 1
ATOM 760 C CA . ARG A 1 94 ? 7.529 -14.934 -59.434 1.00 75.31 94 ARG A CA 1
ATOM 761 C C . ARG A 1 94 ? 8.250 -14.164 -58.333 1.00 75.31 94 ARG A C 1
ATOM 763 O O . ARG A 1 94 ? 7.598 -13.573 -57.478 1.00 75.31 94 ARG A O 1
ATOM 770 N N . GLU A 1 95 ? 9.577 -14.128 -58.383 1.00 74.50 95 GLU A N 1
ATOM 771 C CA . GLU A 1 95 ? 10.421 -13.428 -57.412 1.00 74.50 95 GLU A CA 1
ATOM 772 C C . GLU A 1 95 ? 10.120 -11.913 -57.383 1.00 74.50 95 GLU A C 1
ATOM 774 O O . GLU A 1 95 ? 10.063 -11.291 -56.320 1.00 74.50 95 GLU A O 1
ATOM 779 N N . SER A 1 96 ? 9.842 -11.309 -58.546 1.00 77.25 96 SER A N 1
ATOM 780 C CA . SER A 1 96 ? 9.371 -9.921 -58.639 1.00 77.25 96 SER A CA 1
ATOM 781 C C . SER A 1 96 ? 8.015 -9.726 -57.951 1.00 77.25 96 SER A C 1
ATOM 783 O O . SER A 1 96 ? 7.882 -8.830 -57.117 1.00 77.25 96 SER A O 1
ATOM 785 N N . LYS A 1 97 ? 7.030 -10.595 -58.222 1.00 83.69 97 LYS A N 1
ATOM 786 C CA . LYS A 1 97 ? 5.692 -10.531 -57.600 1.00 83.69 97 LYS A CA 1
ATOM 787 C C . LYS A 1 97 ? 5.748 -10.714 -56.082 1.00 83.69 97 LYS A C 1
ATOM 789 O O . LYS A 1 97 ? 5.099 -9.962 -55.360 1.00 83.69 97 LYS A O 1
ATOM 794 N N . VAL A 1 98 ? 6.571 -11.640 -55.584 1.00 76.19 98 VAL A N 1
ATOM 795 C CA . VAL A 1 98 ? 6.819 -11.827 -54.142 1.00 76.19 98 VAL A CA 1
ATOM 796 C C . VAL A 1 98 ? 7.409 -10.556 -53.519 1.00 76.19 98 VAL A C 1
ATOM 798 O O . VAL A 1 98 ? 6.928 -10.104 -52.479 1.00 76.19 98 VAL A O 1
ATOM 801 N N . ARG A 1 99 ? 8.379 -9.903 -54.178 1.00 76.06 99 ARG A N 1
ATOM 802 C CA . ARG A 1 99 ? 8.953 -8.626 -53.707 1.00 76.06 99 ARG A CA 1
ATOM 803 C C . ARG A 1 99 ? 7.963 -7.455 -53.739 1.00 76.06 99 ARG A C 1
ATOM 805 O O . ARG A 1 99 ? 8.024 -6.599 -52.856 1.00 76.06 99 ARG A O 1
ATOM 812 N N . GLU A 1 100 ? 7.049 -7.395 -54.705 1.00 85.62 100 GLU A N 1
ATOM 813 C CA . GLU A 1 100 ? 5.980 -6.384 -54.735 1.00 85.62 100 GLU A CA 1
ATOM 814 C C . GLU A 1 100 ? 4.920 -6.622 -53.652 1.00 85.62 100 GLU A C 1
ATOM 816 O O . GLU A 1 100 ? 4.551 -5.684 -52.941 1.00 85.62 100 GLU A O 1
ATOM 821 N N . LEU A 1 101 ? 4.501 -7.875 -53.446 1.00 79.94 101 LEU A N 1
ATOM 822 C CA . LEU A 1 101 ? 3.610 -8.250 -52.347 1.00 79.94 101 LEU A CA 1
ATOM 823 C C . LEU A 1 101 ? 4.232 -7.900 -50.990 1.00 79.94 101 LEU A C 1
ATOM 825 O O . LEU A 1 101 ? 3.557 -7.294 -50.159 1.00 79.94 101 LEU A O 1
ATOM 829 N N . LEU A 1 102 ? 5.521 -8.180 -50.777 1.00 78.62 102 LEU A N 1
ATOM 830 C CA . LEU A 1 102 ? 6.240 -7.807 -49.553 1.00 78.62 102 LEU A CA 1
ATOM 831 C C . LEU A 1 102 ? 6.253 -6.291 -49.305 1.00 78.62 102 LEU A C 1
ATOM 833 O O . LEU A 1 102 ? 6.010 -5.850 -48.178 1.00 78.62 102 LEU A O 1
ATOM 837 N N . LYS A 1 103 ? 6.474 -5.479 -50.350 1.00 83.75 103 LYS A N 1
ATOM 838 C CA . LYS A 1 103 ? 6.373 -4.010 -50.265 1.00 83.75 103 LYS A CA 1
ATOM 839 C C . LYS A 1 103 ? 4.953 -3.565 -49.894 1.00 83.75 103 LYS A C 1
ATOM 841 O O . LYS A 1 103 ? 4.800 -2.717 -49.016 1.00 83.75 103 LYS A O 1
ATOM 846 N N . SER A 1 104 ? 3.930 -4.164 -50.508 1.00 86.19 104 SER A N 1
ATOM 847 C CA . SER A 1 104 ? 2.518 -3.854 -50.248 1.00 86.19 104 SER A CA 1
ATOM 848 C C . SER A 1 104 ? 2.102 -4.179 -48.805 1.00 86.19 104 SER A C 1
ATOM 850 O O . SER A 1 104 ? 1.600 -3.302 -48.099 1.00 86.19 104 SER A O 1
ATOM 852 N N . HIS A 1 105 ? 2.400 -5.388 -48.314 1.00 77.94 105 HIS A N 1
ATOM 853 C CA . HIS A 1 105 ? 2.097 -5.788 -46.934 1.00 77.94 105 HIS A CA 1
ATOM 854 C C . HIS A 1 105 ? 2.857 -4.927 -45.916 1.00 77.94 105 HIS A C 1
ATOM 856 O O . HIS A 1 105 ? 2.271 -4.494 -44.925 1.00 77.94 105 HIS A O 1
ATOM 862 N N . LYS A 1 106 ? 4.133 -4.597 -46.174 1.00 81.81 106 LYS A N 1
ATOM 863 C CA . LYS A 1 106 ? 4.912 -3.693 -45.310 1.00 81.81 106 LYS A CA 1
ATOM 864 C C . LYS A 1 106 ? 4.281 -2.298 -45.220 1.00 81.81 106 LYS A C 1
ATOM 866 O O . LYS A 1 106 ? 4.215 -1.744 -44.127 1.00 81.81 106 LYS A O 1
ATOM 871 N N . HIS A 1 107 ? 3.792 -1.744 -46.331 1.00 84.88 107 HIS A N 1
ATOM 872 C CA . HIS A 1 107 ? 3.113 -0.445 -46.326 1.00 84.88 107 HIS A CA 1
ATOM 873 C C . HIS A 1 107 ? 1.781 -0.494 -45.561 1.00 84.88 107 HIS A C 1
ATOM 875 O O . HIS A 1 107 ? 1.530 0.362 -44.715 1.00 84.88 107 HIS A O 1
ATOM 881 N N . LYS A 1 108 ? 0.970 -1.536 -45.780 1.00 84.44 108 LYS A N 1
ATOM 882 C CA . LYS A 1 108 ? -0.345 -1.683 -45.140 1.00 84.44 108 LYS A CA 1
ATOM 883 C C . LYS A 1 108 ? -0.272 -1.985 -43.638 1.00 84.44 108 LYS A C 1
ATOM 885 O O . LYS A 1 108 ? -1.136 -1.550 -42.881 1.00 84.44 108 LYS A O 1
ATOM 890 N N . ILE A 1 109 ? 0.776 -2.675 -43.180 1.00 79.12 109 ILE A N 1
ATOM 891 C CA . ILE A 1 109 ? 1.057 -2.830 -41.743 1.00 79.12 109 ILE A CA 1
ATOM 892 C C . ILE A 1 109 ? 1.361 -1.464 -41.110 1.00 79.12 109 ILE A C 1
ATOM 894 O O . ILE A 1 109 ? 0.769 -1.148 -40.083 1.00 79.12 109 ILE A O 1
ATOM 898 N N . LEU A 1 110 ? 2.198 -0.628 -41.740 1.00 84.38 110 LEU A N 1
ATOM 899 C CA . LEU A 1 110 ? 2.512 0.718 -41.236 1.00 84.38 110 LEU A CA 1
ATOM 900 C C . LEU A 1 110 ? 1.272 1.629 -41.175 1.00 84.38 110 LEU A C 1
ATOM 902 O O . LEU A 1 110 ? 1.110 2.369 -40.208 1.00 84.38 110 LEU A O 1
ATOM 906 N N . GLU A 1 111 ? 0.385 1.552 -42.170 1.00 86.44 111 GLU A N 1
ATOM 907 C CA . GLU A 1 111 ? -0.893 2.280 -42.189 1.00 86.44 111 GLU A CA 1
ATOM 908 C C . GLU A 1 111 ? -1.787 1.883 -40.998 1.00 86.44 111 GLU A C 1
ATOM 910 O O . GLU A 1 111 ? -2.227 2.745 -40.233 1.00 86.44 111 GLU A O 1
ATOM 915 N N . MET A 1 112 ? -1.977 0.579 -40.759 1.00 73.25 112 MET A N 1
ATOM 916 C CA . MET A 1 112 ? -2.773 0.097 -39.621 1.00 73.25 112 MET A CA 1
ATOM 917 C C . MET A 1 112 ? -2.096 0.322 -38.259 1.00 73.25 112 MET A C 1
ATOM 919 O O . MET A 1 112 ? -2.792 0.538 -37.269 1.00 73.25 112 MET A O 1
ATOM 923 N N . GLU A 1 113 ? -0.763 0.310 -38.177 1.00 79.75 113 GLU A N 1
ATOM 924 C CA . GLU A 1 113 ? -0.031 0.678 -36.955 1.00 79.75 113 GLU A CA 1
ATOM 925 C C . GLU A 1 113 ? -0.191 2.176 -36.639 1.00 79.75 113 GLU A C 1
ATOM 927 O O . GLU A 1 113 ? -0.354 2.543 -35.471 1.00 79.75 113 GLU A O 1
ATOM 932 N N . GLN A 1 114 ? -0.250 3.037 -37.664 1.00 85.75 114 GLN A N 1
ATOM 933 C CA . GLN A 1 114 ? -0.564 4.458 -37.501 1.00 85.75 114 GLN A CA 1
ATOM 934 C C . GLN A 1 114 ? -2.019 4.674 -37.047 1.00 85.75 114 GLN A C 1
ATOM 936 O O . GLN A 1 114 ? -2.263 5.492 -36.159 1.00 85.75 114 GLN A O 1
ATOM 941 N N . ASP A 1 115 ? -2.983 3.942 -37.613 1.00 78.06 115 ASP A N 1
ATOM 942 C CA . ASP A 1 115 ? -4.399 4.033 -37.228 1.00 78.06 115 ASP A CA 1
ATOM 943 C C . ASP A 1 115 ? -4.690 3.446 -35.841 1.00 78.06 115 ASP A C 1
ATOM 945 O O . ASP A 1 115 ? -5.468 4.038 -35.087 1.00 78.06 115 ASP A O 1
ATOM 949 N N . ARG A 1 116 ? -4.005 2.362 -35.444 1.00 80.12 116 ARG A N 1
ATOM 950 C CA . ARG A 1 116 ? -4.025 1.871 -34.056 1.00 80.12 116 ARG A CA 1
ATOM 951 C C . ARG A 1 116 ? -3.590 2.978 -33.096 1.00 80.12 116 ARG A C 1
ATOM 953 O O . ARG A 1 116 ? -4.316 3.282 -32.152 1.00 80.12 116 ARG A O 1
ATOM 960 N N . LYS A 1 117 ? -2.460 3.637 -33.380 1.00 83.12 117 LYS A N 1
ATOM 961 C CA . LYS A 1 117 ? -1.931 4.713 -32.533 1.00 83.12 117 LYS A CA 1
ATOM 962 C C . LYS A 1 117 ? -2.897 5.902 -32.424 1.00 83.12 117 LYS A C 1
ATOM 964 O O . LYS A 1 117 ? -3.154 6.368 -31.318 1.00 83.12 117 LYS A O 1
ATOM 969 N N . LYS A 1 118 ? -3.515 6.335 -33.535 1.00 82.81 118 LYS A N 1
ATOM 970 C CA . LYS A 1 118 ? -4.570 7.376 -33.527 1.00 82.81 118 LYS A CA 1
ATOM 971 C C . LYS A 1 118 ? -5.746 6.997 -32.612 1.00 82.81 118 LYS A C 1
ATOM 973 O O . LYS A 1 118 ? -6.285 7.859 -31.921 1.00 82.81 118 LYS A O 1
ATOM 978 N N . ALA A 1 119 ? -6.154 5.725 -32.604 1.00 73.62 119 ALA A N 1
ATOM 979 C CA . ALA A 1 119 ? -7.239 5.238 -31.752 1.00 73.62 119 ALA A CA 1
ATOM 980 C C . ALA A 1 119 ? -6.838 5.149 -30.265 1.00 73.62 119 ALA A C 1
ATOM 982 O O . ALA A 1 119 ? -7.634 5.510 -29.398 1.00 73.62 119 ALA A O 1
ATOM 983 N N . GLU A 1 120 ? -5.606 4.731 -29.968 1.00 77.69 120 GLU A N 1
ATOM 984 C CA . GLU A 1 120 ? -5.042 4.694 -28.611 1.00 77.69 120 GLU A CA 1
ATOM 985 C C . GLU A 1 120 ? -4.907 6.095 -28.003 1.00 77.69 120 GLU A C 1
ATOM 987 O O . GLU A 1 120 ? -5.363 6.322 -26.881 1.00 77.69 120 GLU A O 1
ATOM 992 N N . ASP A 1 121 ? -4.370 7.060 -28.755 1.00 83.94 121 ASP A N 1
ATOM 993 C CA . ASP A 1 121 ? -4.261 8.456 -28.316 1.00 83.94 121 ASP A CA 1
ATOM 994 C C . ASP A 1 121 ? -5.651 9.080 -28.050 1.00 83.94 121 ASP A C 1
ATOM 996 O O . ASP A 1 121 ? -5.832 9.828 -27.084 1.00 83.94 121 ASP A O 1
ATOM 1000 N N . LEU A 1 122 ? -6.670 8.717 -28.840 1.00 83.81 122 LEU A N 1
ATOM 1001 C CA . LEU A 1 122 ? -8.049 9.186 -28.655 1.00 83.81 122 LEU A CA 1
ATOM 1002 C C . LEU A 1 122 ? -8.745 8.530 -27.445 1.00 83.81 122 LEU A C 1
ATOM 1004 O O . LEU A 1 122 ? -9.437 9.220 -26.692 1.00 83.81 122 LEU A O 1
ATOM 1008 N N . LEU A 1 123 ? -8.520 7.235 -27.193 1.00 78.25 123 LEU A N 1
ATOM 1009 C CA . LEU A 1 123 ? -8.965 6.563 -25.961 1.00 78.25 123 LEU A CA 1
ATOM 1010 C C . LEU A 1 123 ? -8.278 7.148 -24.717 1.00 78.25 123 LEU A C 1
ATOM 1012 O O . LEU A 1 123 ? -8.925 7.352 -23.687 1.00 78.25 123 LEU A O 1
ATOM 1016 N N . LYS A 1 124 ? -6.987 7.479 -24.811 1.00 83.12 124 LYS A N 1
ATOM 1017 C CA . LYS A 1 124 ? -6.212 8.124 -23.741 1.00 83.12 124 LYS A CA 1
ATOM 1018 C C . LYS A 1 124 ? -6.735 9.530 -23.433 1.00 83.12 124 LYS A C 1
ATOM 1020 O O . LYS A 1 124 ? -6.916 9.869 -22.265 1.00 83.12 124 LYS A O 1
ATOM 1025 N N . MET A 1 125 ? -7.079 10.312 -24.459 1.00 85.50 125 MET A N 1
ATOM 1026 C CA . MET A 1 125 ? -7.749 11.611 -24.308 1.00 85.50 125 MET A CA 1
ATOM 1027 C C . MET A 1 125 ? -9.104 11.481 -23.589 1.00 85.50 125 MET A C 1
ATOM 1029 O O . MET A 1 125 ? -9.359 12.197 -22.616 1.00 85.50 125 MET A O 1
ATOM 1033 N N . GLN A 1 126 ? -9.960 10.544 -24.014 1.00 77.69 126 GLN A N 1
ATOM 1034 C CA . GLN A 1 126 ? -11.259 10.300 -23.368 1.00 77.69 126 GLN A CA 1
ATOM 1035 C C . GLN A 1 126 ? -11.109 9.816 -21.919 1.00 77.69 126 GLN A C 1
ATOM 1037 O O . GLN A 1 126 ? -11.853 10.256 -21.045 1.00 77.69 126 GLN A O 1
ATOM 1042 N N . THR A 1 127 ? -10.113 8.972 -21.641 1.00 78.56 127 THR A N 1
ATOM 1043 C CA . THR A 1 127 ? -9.809 8.495 -20.283 1.00 78.56 127 THR A CA 1
ATOM 1044 C C . THR A 1 127 ? -9.388 9.649 -19.374 1.00 78.56 127 THR A C 1
ATOM 1046 O O . THR A 1 127 ? -9.938 9.796 -18.285 1.00 78.56 127 THR A O 1
ATOM 1049 N N . ASN A 1 128 ? -8.493 10.527 -19.839 1.00 79.56 128 ASN A N 1
ATOM 1050 C CA . ASN A 1 128 ? -8.092 11.723 -19.092 1.00 79.56 128 ASN A CA 1
ATOM 1051 C C . ASN A 1 128 ? -9.281 12.668 -18.838 1.00 79.56 128 ASN A C 1
ATOM 1053 O O . ASN A 1 128 ? -9.405 13.217 -17.746 1.00 79.56 128 ASN A O 1
ATOM 1057 N N . THR A 1 129 ? -10.188 12.807 -19.812 1.00 79.69 129 THR A N 1
ATOM 1058 C CA . THR A 1 129 ? -11.419 13.605 -19.662 1.00 79.69 129 THR A CA 1
ATOM 1059 C C . THR A 1 129 ? -12.327 13.027 -18.572 1.00 79.69 129 THR A C 1
ATOM 1061 O O . THR A 1 129 ? -12.763 13.759 -17.689 1.00 79.69 129 THR A O 1
ATOM 1064 N N . LEU A 1 130 ? -12.551 11.707 -18.566 1.00 75.56 130 LEU A N 1
ATOM 1065 C CA . LEU A 1 130 ? -13.346 11.030 -17.534 1.00 75.56 130 LEU A CA 1
ATOM 1066 C C . LEU A 1 130 ? -12.706 11.114 -16.139 1.00 75.56 130 LEU A C 1
ATOM 1068 O O . LEU A 1 130 ? -13.423 11.230 -15.148 1.00 75.56 130 LEU A O 1
ATOM 1072 N N . VAL A 1 131 ? -11.372 11.079 -16.040 1.00 78.25 131 VAL A N 1
ATOM 1073 C CA . VAL A 1 131 ? -10.656 11.286 -14.768 1.00 78.25 131 VAL A CA 1
ATOM 1074 C C . VAL A 1 131 ? -10.849 12.719 -14.259 1.00 78.25 131 VAL A C 1
ATOM 1076 O O . VAL A 1 131 ? -11.140 12.898 -13.077 1.00 78.25 131 VAL A O 1
ATOM 1079 N N . ALA A 1 132 ? -10.778 13.726 -15.136 1.00 73.75 132 ALA A N 1
ATOM 1080 C CA . ALA A 1 132 ? -11.050 15.118 -14.776 1.00 73.75 132 ALA A CA 1
ATOM 1081 C C . ALA A 1 132 ? -12.516 15.341 -14.350 1.00 73.75 132 ALA A C 1
ATOM 1083 O O . ALA A 1 132 ? -12.767 15.980 -13.330 1.00 73.75 132 ALA A O 1
ATOM 1084 N N . GLU A 1 133 ? -13.493 14.756 -15.057 1.00 73.56 133 GLU A N 1
ATOM 1085 C CA . GLU A 1 133 ? -14.902 14.778 -14.630 1.00 73.56 133 GLU A CA 1
ATOM 1086 C C . GLU A 1 133 ? -15.104 14.109 -13.260 1.00 73.56 133 GLU A C 1
ATOM 1088 O O . GLU A 1 133 ? -15.896 14.591 -12.448 1.00 73.56 133 GLU A O 1
ATOM 1093 N N . HIS A 1 134 ? -14.376 13.025 -12.971 1.00 73.94 134 HIS A N 1
ATOM 1094 C CA . HIS A 1 134 ? -14.423 12.354 -11.672 1.00 73.94 134 HIS A CA 1
ATOM 1095 C C . HIS A 1 134 ? -13.788 13.174 -10.537 1.00 73.94 134 HIS A C 1
ATOM 1097 O O . HIS A 1 134 ? -14.330 13.150 -9.431 1.00 73.94 134 HIS A O 1
ATOM 1103 N N . ALA A 1 135 ? -12.708 13.919 -10.794 1.00 77.19 135 ALA A N 1
ATOM 1104 C CA . ALA A 1 135 ? -12.115 14.848 -9.826 1.00 77.19 135 ALA A CA 1
ATOM 1105 C C . ALA A 1 135 ? -13.079 16.005 -9.501 1.00 77.19 135 ALA A C 1
ATOM 1107 O O . ALA A 1 135 ? -13.472 16.175 -8.348 1.00 77.19 135 ALA A O 1
ATOM 1108 N N . LEU A 1 136 ? -13.598 16.684 -10.531 1.00 73.88 136 LEU A N 1
ATOM 1109 C CA . LEU A 1 136 ? -14.599 17.751 -10.388 1.00 73.88 136 LEU A CA 1
ATOM 1110 C C . LEU A 1 136 ? -15.887 17.265 -9.693 1.00 73.88 136 LEU A C 1
ATOM 1112 O O . LEU A 1 136 ? -16.576 18.039 -9.027 1.00 73.88 136 LEU A O 1
ATOM 1116 N N . ALA A 1 137 ? -16.250 15.985 -9.835 1.00 72.81 137 ALA A N 1
ATOM 1117 C CA . ALA A 1 137 ? -17.373 15.385 -9.115 1.00 72.81 137 ALA A CA 1
ATOM 1118 C C . ALA A 1 137 ? -17.070 15.102 -7.630 1.00 72.81 137 ALA A C 1
ATOM 1120 O O . ALA A 1 137 ? -17.996 15.140 -6.817 1.00 72.81 137 ALA A O 1
ATOM 1121 N N . ALA A 1 138 ? -15.810 14.839 -7.268 1.00 77.06 138 ALA A N 1
ATOM 1122 C CA . ALA A 1 138 ? -15.376 14.690 -5.880 1.00 77.06 138 ALA A CA 1
ATOM 1123 C C . ALA A 1 138 ? -15.334 16.051 -5.166 1.00 77.06 138 ALA A C 1
ATOM 1125 O O . ALA A 1 138 ? -15.997 16.207 -4.143 1.00 77.06 138 ALA A O 1
ATOM 1126 N N . GLU A 1 139 ? -14.693 17.057 -5.767 1.00 78.50 139 GLU A N 1
ATOM 1127 C CA . GLU A 1 139 ? -14.651 18.445 -5.270 1.00 78.50 139 GLU A CA 1
ATOM 1128 C C . GLU A 1 139 ? -16.061 19.019 -5.044 1.00 78.50 139 GLU A C 1
ATOM 1130 O O . GLU A 1 139 ? -16.349 19.647 -4.026 1.00 78.50 139 GLU A O 1
ATOM 1135 N N . ARG A 1 140 ? -16.997 18.749 -5.966 1.00 78.94 140 ARG A N 1
ATOM 1136 C CA . ARG A 1 140 ? -18.409 19.143 -5.814 1.00 78.94 140 ARG A CA 1
ATOM 1137 C C . ARG A 1 140 ? -19.121 18.430 -4.667 1.00 78.94 140 ARG A C 1
ATOM 1139 O O . ARG A 1 140 ? -20.031 19.022 -4.090 1.00 78.94 140 ARG A O 1
ATOM 1146 N N . LYS A 1 141 ? -18.743 17.189 -4.337 1.00 77.56 141 LYS A N 1
ATOM 1147 C CA . LYS A 1 141 ? -19.271 16.496 -3.153 1.00 77.56 141 LYS A CA 1
ATOM 1148 C C . LYS A 1 141 ? -18.689 17.107 -1.882 1.00 77.56 141 LYS A C 1
ATOM 1150 O O . LYS A 1 141 ? -19.452 17.432 -0.986 1.00 77.56 141 LYS A O 1
ATOM 1155 N N . GLU A 1 142 ? -17.381 17.321 -1.830 1.00 78.44 142 GLU A N 1
ATOM 1156 C CA . GLU A 1 142 ? -16.708 17.916 -0.673 1.00 78.44 142 GLU A CA 1
ATOM 1157 C C . GLU A 1 142 ? -17.216 19.339 -0.391 1.00 78.44 142 GLU A C 1
ATOM 1159 O O . GLU A 1 142 ? -17.578 19.652 0.740 1.00 78.44 142 GLU A O 1
ATOM 1164 N N . SER A 1 143 ? -17.409 20.164 -1.427 1.00 73.25 143 SER A N 1
ATOM 1165 C CA . SER A 1 143 ? -18.060 21.476 -1.289 1.00 73.25 143 SER A CA 1
ATOM 1166 C C . SER A 1 143 ? -19.509 21.376 -0.788 1.00 73.25 143 SER A C 1
ATOM 1168 O O . SER A 1 143 ? -19.961 22.263 -0.066 1.00 73.25 143 SER A O 1
ATOM 1170 N N . ALA A 1 144 ? -20.251 20.317 -1.131 1.00 78.00 144 ALA A N 1
ATOM 1171 C CA . ALA A 1 144 ? -21.599 20.091 -0.607 1.00 78.00 144 ALA A CA 1
ATOM 1172 C C . ALA A 1 144 ? -21.580 19.632 0.863 1.00 78.00 144 ALA A C 1
ATOM 1174 O O . ALA A 1 144 ? -22.328 20.180 1.671 1.00 78.00 144 ALA A O 1
ATOM 1175 N N . ASP A 1 145 ? -20.693 18.700 1.225 1.00 82.94 145 ASP A N 1
ATOM 1176 C CA . ASP A 1 145 ? -20.511 18.227 2.602 1.00 82.94 145 ASP A CA 1
ATOM 1177 C C . ASP A 1 145 ? -20.049 19.378 3.529 1.00 82.94 145 ASP A C 1
ATOM 1179 O O . ASP A 1 145 ? -20.523 19.506 4.657 1.00 82.94 145 ASP A O 1
ATOM 1183 N N . LEU A 1 146 ? -19.167 20.264 3.046 1.00 83.81 146 LEU A N 1
ATOM 1184 C CA . LEU A 1 146 ? -18.739 21.473 3.764 1.00 83.81 146 LEU A CA 1
ATOM 1185 C C . LEU A 1 146 ? -19.880 22.488 3.921 1.00 83.81 146 LEU A C 1
ATOM 1187 O O . LEU A 1 146 ? -20.065 23.032 5.007 1.00 83.81 146 LEU A O 1
ATOM 1191 N N . ARG A 1 147 ? -20.689 22.719 2.877 1.00 82.81 147 ARG A N 1
ATOM 1192 C CA . ARG A 1 147 ? -21.878 23.592 2.967 1.00 82.81 147 ARG A CA 1
ATOM 1193 C C . ARG A 1 147 ? -22.900 23.063 3.971 1.00 82.81 147 ARG A C 1
ATOM 1195 O O . ARG A 1 147 ? -23.471 23.861 4.705 1.00 82.81 147 ARG A O 1
ATOM 1202 N N . GLN A 1 148 ? -23.088 21.745 4.038 1.00 85.25 148 GLN A N 1
ATOM 1203 C CA . GLN A 1 148 ? -23.955 21.107 5.027 1.00 85.25 148 GLN A CA 1
ATOM 1204 C C . GLN A 1 148 ? -23.450 21.360 6.459 1.00 85.25 148 GLN A C 1
ATOM 1206 O O . GLN A 1 148 ? -24.213 21.847 7.290 1.00 85.25 148 GLN A O 1
ATOM 1211 N N . LYS A 1 149 ? -22.149 21.167 6.722 1.00 86.69 149 LYS A N 1
ATOM 1212 C CA . LYS A 1 149 ? -21.539 21.495 8.026 1.00 86.69 149 LYS A CA 1
ATOM 1213 C C . LYS A 1 149 ? -21.674 22.974 8.398 1.00 86.69 149 LYS A C 1
ATOM 1215 O O . LYS A 1 149 ? -21.942 23.290 9.552 1.00 86.69 149 LYS A O 1
ATOM 1220 N N . VAL A 1 150 ? -21.521 23.890 7.437 1.00 84.06 150 VAL A N 1
ATOM 1221 C CA . VAL A 1 150 ? -21.730 25.331 7.673 1.00 84.06 150 VAL A CA 1
ATOM 1222 C C . VAL A 1 150 ? -23.185 25.623 8.058 1.00 84.06 150 VAL A C 1
ATOM 1224 O O . VAL A 1 150 ? -23.416 26.424 8.962 1.00 84.06 150 VAL A O 1
ATOM 1227 N N . ILE A 1 151 ? -24.167 24.958 7.439 1.00 83.31 151 ILE A N 1
ATOM 1228 C CA . ILE A 1 151 ? -25.588 25.079 7.813 1.00 83.31 151 ILE A CA 1
ATOM 1229 C C . ILE A 1 151 ? -25.831 24.531 9.229 1.00 83.31 151 ILE A C 1
ATOM 1231 O O . ILE A 1 151 ? -26.495 25.192 10.025 1.00 83.31 151 ILE A O 1
ATOM 1235 N N . GLU A 1 152 ? -25.259 23.377 9.576 1.00 85.50 152 GLU A N 1
ATOM 1236 C CA . GLU A 1 152 ? -25.371 22.771 10.913 1.00 85.50 152 GLU A CA 1
ATOM 1237 C C . GLU A 1 152 ? -24.778 23.675 12.006 1.00 85.50 152 GLU A C 1
ATOM 1239 O O . GLU A 1 152 ? -25.465 23.992 12.976 1.00 85.50 152 GLU A O 1
ATOM 1244 N N . VAL A 1 153 ? -23.556 24.184 11.813 1.00 84.81 153 VAL A N 1
ATOM 1245 C CA . VAL A 1 153 ? -22.904 25.126 12.745 1.00 84.81 153 VAL A CA 1
ATOM 1246 C C . VAL A 1 153 ? -23.683 26.443 12.854 1.00 84.81 153 VAL A C 1
ATOM 1248 O O . VAL A 1 153 ? -23.866 26.961 13.955 1.00 84.81 153 VAL A O 1
ATOM 1251 N N . THR A 1 154 ? -24.211 26.966 11.741 1.00 83.06 154 THR A N 1
ATOM 1252 C CA . THR A 1 154 ? -25.064 28.173 11.752 1.00 83.06 154 THR A CA 1
ATOM 1253 C C . THR A 1 154 ? -26.372 27.934 12.514 1.00 83.06 154 THR A C 1
ATOM 1255 O O . THR A 1 154 ? -26.860 28.830 13.201 1.00 83.06 154 THR A O 1
ATOM 1258 N N . THR A 1 155 ? -26.927 26.720 12.439 1.00 81.69 155 THR A N 1
ATOM 1259 C CA . THR A 1 155 ? -28.152 26.337 13.159 1.00 81.69 155 THR A CA 1
ATOM 1260 C C . THR A 1 155 ? -27.893 26.232 14.662 1.00 81.69 155 THR A C 1
ATOM 1262 O O . THR A 1 155 ? -28.634 26.821 15.442 1.00 81.69 155 THR A O 1
ATOM 1265 N N . GLN A 1 156 ? -26.794 25.592 15.075 1.00 78.62 156 GLN A N 1
ATOM 1266 C CA . GLN A 1 156 ? -26.380 25.518 16.485 1.00 78.62 156 GLN A CA 1
ATOM 1267 C C . GLN A 1 156 ? -26.114 26.913 17.079 1.00 78.62 156 GLN A C 1
ATOM 1269 O O . GLN A 1 156 ? -26.552 27.213 18.189 1.00 78.62 156 GLN A O 1
ATOM 1274 N N . LEU A 1 157 ? -25.473 27.811 16.320 1.00 76.56 157 LEU A N 1
ATOM 1275 C CA . LEU A 1 157 ? -25.312 29.220 16.703 1.00 76.56 157 LEU A CA 1
ATOM 1276 C C . LEU A 1 157 ? -26.659 29.940 16.886 1.00 76.56 157 LEU A C 1
ATOM 1278 O O . LEU A 1 157 ? -26.807 30.718 17.827 1.00 76.56 157 LEU A O 1
ATOM 1282 N N . ALA A 1 158 ? -27.646 29.671 16.028 1.00 72.25 158 ALA A N 1
ATOM 1283 C CA . ALA A 1 158 ? -28.985 30.248 16.144 1.00 72.25 158 ALA A CA 1
ATOM 1284 C C . ALA A 1 158 ? -29.784 29.689 17.339 1.00 72.25 158 ALA A C 1
ATOM 1286 O O . ALA A 1 158 ? -30.578 30.419 17.928 1.00 72.25 158 ALA A O 1
ATOM 1287 N N . GLU A 1 159 ? -29.564 28.429 17.730 1.00 72.88 159 GLU A N 1
ATOM 1288 C CA . GLU A 1 159 ? -30.140 27.841 18.948 1.00 72.88 159 GLU A CA 1
ATOM 1289 C C . GLU A 1 159 ? -29.539 28.462 20.217 1.00 72.88 159 GLU A C 1
ATOM 1291 O O . GLU A 1 159 ? -30.284 28.863 21.112 1.00 72.88 159 GLU A O 1
ATOM 1296 N N . ILE A 1 160 ? -28.213 28.641 20.263 1.00 74.44 160 ILE A N 1
ATOM 1297 C CA . ILE A 1 160 ? -27.506 29.298 21.379 1.00 74.44 160 ILE A CA 1
ATOM 1298 C C . ILE A 1 160 ? -27.924 30.773 21.528 1.00 74.44 160 ILE A C 1
ATOM 1300 O O . ILE A 1 160 ? -27.964 31.297 22.640 1.00 74.44 160 ILE A O 1
ATOM 1304 N N . GLN A 1 161 ? -28.275 31.447 20.428 1.00 63.09 161 GLN A N 1
ATOM 1305 C CA . GLN A 1 161 ? -28.725 32.845 20.436 1.00 63.09 161 GLN A CA 1
ATOM 1306 C C . GLN A 1 161 ? -30.219 33.040 20.771 1.00 63.09 161 GLN A C 1
ATOM 1308 O O . GLN A 1 161 ? -30.688 34.181 20.761 1.00 63.09 161 GLN A O 1
ATOM 1313 N N . GLN A 1 162 ? -30.990 31.990 21.092 1.00 53.47 162 GLN A N 1
ATOM 1314 C CA . GLN A 1 162 ? -32.392 32.176 21.486 1.00 53.47 162 GLN A CA 1
ATOM 1315 C C . GLN A 1 162 ? -32.511 32.826 22.881 1.00 53.47 162 GLN A C 1
ATOM 1317 O O . GLN A 1 162 ? -32.037 32.264 23.872 1.00 53.47 162 GLN A O 1
ATOM 1322 N N . PRO A 1 163 ? -33.176 33.992 23.014 1.00 48.38 163 PRO A N 1
ATOM 1323 C CA . PRO A 1 163 ? -33.303 34.669 24.298 1.00 48.38 163 PRO A CA 1
ATOM 1324 C C . PRO A 1 163 ? -34.253 33.902 25.225 1.00 48.38 163 PRO A C 1
ATOM 1326 O O . PRO A 1 163 ? -35.457 33.817 24.975 1.00 48.38 163 PRO A O 1
ATOM 1329 N N . VAL A 1 164 ? -33.718 33.381 26.332 1.00 48.41 164 VAL A N 1
ATOM 1330 C CA . VAL A 1 164 ? -34.501 32.682 27.361 1.00 48.41 164 VAL A CA 1
ATOM 1331 C C . VAL A 1 164 ? -35.527 33.640 27.977 1.00 48.41 164 VAL A C 1
ATOM 1333 O O . VAL A 1 164 ? -35.191 34.526 28.764 1.00 48.41 164 VAL A O 1
ATOM 1336 N N . PHE A 1 165 ? -36.800 33.463 27.619 1.00 43.28 165 PHE A N 1
ATOM 1337 C CA . PHE A 1 165 ? -37.899 34.305 28.091 1.00 43.28 165 PHE A CA 1
ATOM 1338 C C . PHE A 1 165 ? -38.257 33.974 29.549 1.00 43.28 165 PHE A C 1
ATOM 1340 O O . PHE A 1 165 ? -39.091 33.112 29.824 1.00 43.28 165 PHE A O 1
ATOM 1347 N N . VAL A 1 166 ? -37.611 34.658 30.497 1.00 46.25 166 VAL A N 1
ATOM 1348 C CA . VAL A 1 166 ? -37.873 34.514 31.937 1.00 46.25 166 VAL A CA 1
ATOM 1349 C C . VAL A 1 166 ? -39.214 35.177 32.303 1.00 46.25 166 VAL A C 1
ATOM 1351 O O . VAL A 1 166 ? -39.342 36.396 32.154 1.00 46.25 166 VAL A O 1
ATOM 1354 N N . PRO A 1 167 ? -40.215 34.437 32.824 1.00 46.03 167 PRO A N 1
ATOM 1355 C CA . PRO A 1 167 ? -41.455 35.036 33.312 1.00 46.03 167 PRO A CA 1
ATOM 1356 C C . PRO A 1 167 ? -41.203 35.862 34.588 1.00 46.03 167 PRO A C 1
ATOM 1358 O O . PRO A 1 167 ? -40.439 35.424 35.453 1.00 46.03 167 PRO A O 1
ATOM 1361 N N . PRO A 1 168 ? -41.846 37.031 34.766 1.00 38.56 168 PRO A N 1
ATOM 1362 C CA . PRO A 1 168 ? -41.629 37.864 35.946 1.00 38.56 168 PRO A CA 1
ATOM 1363 C C . PRO A 1 168 ? -42.201 37.203 37.217 1.00 38.56 168 PRO A C 1
ATOM 1365 O O . PRO A 1 168 ? -43.356 36.766 37.207 1.00 38.56 168 PRO A O 1
ATOM 1368 N N . PRO A 1 169 ? -41.450 37.153 38.334 1.00 44.84 169 PRO A N 1
ATOM 1369 C CA . PRO A 1 169 ? -41.924 36.538 39.569 1.00 44.84 169 PRO A CA 1
ATOM 1370 C C . PRO A 1 169 ? -43.014 37.379 40.249 1.00 44.84 169 PRO A C 1
ATOM 1372 O O . PRO A 1 169 ? -42.907 38.603 40.371 1.00 44.84 169 PRO A O 1
ATOM 1375 N N . ALA A 1 170 ? -44.049 36.704 40.752 1.00 40.62 170 ALA A N 1
ATOM 1376 C CA . ALA A 1 170 ? -45.036 37.314 41.636 1.00 40.62 170 ALA A CA 1
ATOM 1377 C C . ALA A 1 170 ? -44.402 37.693 42.990 1.00 40.62 170 ALA A C 1
ATOM 1379 O O . ALA A 1 170 ? -43.468 37.047 43.466 1.00 40.62 170 ALA A O 1
ATOM 1380 N N . LYS A 1 171 ? -44.913 38.758 43.613 1.00 47.41 171 LYS A N 1
ATOM 1381 C CA . LYS A 1 171 ? -44.435 39.269 44.907 1.00 47.41 171 LYS A CA 1
ATOM 1382 C C . LYS A 1 171 ? -45.139 38.547 46.053 1.00 47.41 171 LYS A C 1
ATOM 1384 O O . LYS A 1 171 ? -46.361 38.514 46.022 1.00 47.41 171 LYS A O 1
ATOM 1389 N N . ASP A 1 172 ? -44.402 38.123 47.084 1.00 37.09 172 ASP A N 1
ATOM 1390 C CA . ASP A 1 172 ? -44.881 38.099 48.480 1.00 37.09 172 ASP A CA 1
ATOM 1391 C C . ASP A 1 172 ? -43.770 37.732 49.493 1.00 37.09 172 ASP A C 1
ATOM 1393 O O . ASP A 1 172 ? -42.691 37.282 49.115 1.00 37.09 172 ASP A O 1
ATOM 1397 N N . GLY A 1 173 ? -44.038 37.880 50.801 1.00 38.34 173 GLY A N 1
ATOM 1398 C CA . GLY A 1 173 ? -43.597 36.833 51.749 1.00 38.34 173 GLY A CA 1
ATOM 1399 C C . GLY A 1 173 ? -42.368 37.011 52.668 1.00 38.34 173 GLY A C 1
ATOM 1400 O O . GLY A 1 173 ? -41.909 36.019 53.217 1.00 38.34 173 GLY A O 1
ATOM 1401 N N . LYS A 1 174 ? -41.849 38.226 52.896 1.00 40.38 174 LYS A N 1
ATOM 1402 C CA . LYS A 1 174 ? -41.099 38.675 54.110 1.00 40.38 174 LYS A CA 1
ATOM 1403 C C . LYS A 1 174 ? -40.764 37.621 55.211 1.00 40.38 174 LYS A C 1
ATOM 1405 O O . LYS A 1 174 ? -41.656 37.258 55.975 1.00 40.38 174 LYS A O 1
ATOM 1410 N N . THR A 1 175 ? -39.480 37.307 55.464 1.00 36.00 175 THR A N 1
ATOM 1411 C CA . THR A 1 175 ? -38.903 37.100 56.832 1.00 36.00 175 THR A CA 1
ATOM 1412 C C . THR A 1 175 ? -37.358 37.017 56.848 1.00 36.00 175 THR A C 1
ATOM 1414 O O . THR A 1 175 ? -36.715 37.095 55.807 1.00 36.00 175 THR A O 1
ATOM 1417 N N . SER A 1 176 ? -36.752 36.979 58.044 1.00 38.91 176 SER A N 1
ATOM 1418 C CA . SER A 1 176 ? -35.323 37.225 58.319 1.00 38.91 176 SER A CA 1
ATOM 1419 C C . SER A 1 176 ? -34.418 35.981 58.383 1.00 38.91 176 SER A C 1
ATOM 1421 O O . SER A 1 176 ? -34.777 34.999 59.025 1.00 38.91 176 SER A O 1
ATOM 1423 N N . GLY A 1 177 ? -33.179 36.103 57.892 1.00 34.19 177 GLY A N 1
ATOM 1424 C CA . GLY A 1 177 ? -32.056 35.175 58.119 1.00 34.19 177 GLY A CA 1
ATOM 1425 C C . GLY A 1 177 ? -30.708 35.899 57.951 1.00 34.19 177 GLY A C 1
ATOM 1426 O O . GLY A 1 177 ? -30.664 36.948 57.310 1.00 34.19 177 GLY A O 1
ATOM 1427 N N . LYS A 1 178 ? -29.619 35.409 58.563 1.00 38.81 178 LYS A N 1
ATOM 1428 C CA . LYS A 1 178 ? -28.340 36.146 58.696 1.00 38.81 178 LYS A CA 1
ATOM 1429 C C . LYS A 1 178 ? -27.143 35.358 58.136 1.00 38.81 178 LYS A C 1
ATOM 1431 O O . LYS A 1 178 ? -27.138 34.139 58.228 1.00 38.81 178 LYS A O 1
ATOM 1436 N N . SER A 1 179 ? -26.125 36.093 57.663 1.00 46.34 179 SER A N 1
ATOM 1437 C CA . SER A 1 179 ? -24.722 35.676 57.408 1.00 46.34 179 SER A CA 1
ATOM 1438 C C . SER A 1 179 ? -24.465 34.446 56.515 1.00 46.34 179 SER A C 1
ATOM 1440 O O . SER A 1 179 ? -24.678 33.317 56.939 1.00 46.34 179 SER A O 1
ATOM 1442 N N . GLY A 1 180 ? -23.875 34.663 55.328 1.00 42.78 180 GLY A N 1
ATOM 1443 C CA . GLY A 1 180 ? -23.417 33.570 54.452 1.00 42.78 180 GLY A CA 1
ATOM 1444 C C . GLY A 1 180 ? -23.011 33.960 53.021 1.00 42.78 180 GLY A C 1
ATOM 1445 O O . GLY A 1 180 ? -23.289 33.202 52.100 1.00 42.78 180 GLY A O 1
ATOM 1446 N N . LYS A 1 181 ? -22.412 35.141 52.796 1.00 40.28 181 LYS A N 1
ATOM 1447 C CA . LYS A 1 181 ? -21.975 35.600 51.460 1.00 40.28 181 LYS A CA 1
ATOM 1448 C C . LYS A 1 181 ? -20.621 36.316 51.512 1.00 40.28 181 LYS A C 1
ATOM 1450 O O . LYS A 1 181 ? -20.572 37.478 51.897 1.00 40.28 181 LYS A O 1
ATOM 1455 N N . SER A 1 182 ? -19.556 35.607 51.134 1.00 44.62 182 SER A N 1
ATOM 1456 C CA . SER A 1 182 ? -18.230 36.176 50.806 1.00 44.62 182 SER A CA 1
ATOM 1457 C C . SER A 1 182 ? -17.284 35.169 50.115 1.00 44.62 182 SER A C 1
ATOM 1459 O O . SER A 1 182 ? -16.071 35.348 50.159 1.00 44.62 182 SER A O 1
ATOM 1461 N N . ALA A 1 183 ? -17.808 34.067 49.559 1.00 48.59 183 ALA A N 1
ATOM 1462 C CA . ALA A 1 183 ? -17.005 32.923 49.094 1.00 48.59 183 ALA A CA 1
ATOM 1463 C C . ALA A 1 183 ? -17.471 32.309 47.755 1.00 48.59 183 ALA A C 1
ATOM 1465 O O . ALA A 1 183 ? -16.954 31.276 47.360 1.00 48.59 183 ALA A O 1
ATOM 1466 N N . LEU A 1 184 ? -18.448 32.922 47.072 1.00 48.41 184 LEU A N 1
ATOM 1467 C CA . LEU A 1 184 ? -18.965 32.464 45.767 1.00 48.41 184 LEU A CA 1
ATOM 1468 C C . LEU A 1 184 ? -18.832 33.515 44.650 1.00 48.41 184 LEU A C 1
ATOM 1470 O O . LEU A 1 184 ? -19.029 33.194 43.485 1.00 48.41 184 LEU A O 1
ATOM 1474 N N . GLU A 1 185 ? -18.482 34.764 44.977 1.00 49.75 185 GLU A N 1
ATOM 1475 C CA . GLU A 1 185 ? -18.278 35.824 43.974 1.00 49.75 185 GLU A CA 1
ATOM 1476 C C . GLU A 1 185 ? -16.899 35.728 43.295 1.00 49.75 185 GLU A C 1
ATOM 1478 O O . GLU A 1 185 ? -16.791 36.027 42.111 1.00 49.75 185 GLU A O 1
ATOM 1483 N N . GLY A 1 186 ? -15.869 35.231 43.995 1.00 54.72 186 GLY A N 1
ATOM 1484 C CA . GLY A 1 186 ? -14.528 35.042 43.419 1.00 54.72 186 GLY A CA 1
ATOM 1485 C C . GLY A 1 186 ? -14.465 33.952 42.340 1.00 54.72 186 GLY A C 1
ATOM 1486 O O . GLY A 1 186 ? -13.793 34.124 41.321 1.00 54.72 186 GLY A O 1
ATOM 1487 N N . ASP A 1 187 ? -15.215 32.861 42.520 1.00 54.28 187 ASP A N 1
ATOM 1488 C CA . ASP A 1 187 ? -15.291 31.783 41.527 1.00 54.28 187 ASP A CA 1
ATOM 1489 C C . ASP A 1 187 ? -15.965 32.268 40.239 1.00 54.28 187 ASP A C 1
ATOM 1491 O O . ASP A 1 187 ? -15.455 32.004 39.151 1.00 54.28 187 ASP A O 1
ATOM 1495 N N . ALA A 1 188 ? -17.055 33.040 40.351 1.00 64.25 188 ALA A N 1
ATOM 1496 C CA . ALA A 1 188 ? -17.755 33.618 39.203 1.00 64.25 188 ALA A CA 1
ATOM 1497 C C . ALA A 1 188 ? -16.813 34.474 38.337 1.00 64.25 188 ALA A C 1
ATOM 1499 O O . ALA A 1 188 ? -16.685 34.216 37.139 1.00 64.25 188 ALA A O 1
ATOM 1500 N N . THR A 1 189 ? -16.060 35.395 38.953 1.00 72.44 189 THR A N 1
ATOM 1501 C CA . THR A 1 189 ? -15.055 36.200 38.235 1.00 72.44 189 THR A CA 1
ATOM 1502 C C . THR A 1 189 ? -13.954 35.351 37.591 1.00 72.44 189 THR A C 1
ATOM 1504 O O . THR A 1 189 ? -13.462 35.697 36.521 1.00 72.44 189 THR A O 1
ATOM 1507 N N . SER A 1 190 ? -13.598 34.202 38.182 1.00 76.25 190 SER A N 1
ATOM 1508 C CA . SER A 1 190 ? -12.588 33.301 37.611 1.00 76.25 190 SER A CA 1
ATOM 1509 C C . SER A 1 190 ? -13.086 32.509 36.397 1.00 76.25 190 SER A C 1
ATOM 1511 O O . SER A 1 190 ? -12.271 32.120 35.563 1.00 76.25 190 SER A O 1
ATOM 1513 N N . TYR A 1 191 ? -14.388 32.235 36.279 1.00 74.31 191 TYR A N 1
ATOM 1514 C CA . TYR A 1 191 ? -14.955 31.649 35.057 1.00 74.31 191 TYR A CA 1
ATOM 1515 C C . TYR A 1 191 ? -15.098 32.692 33.948 1.00 74.31 191 TYR A C 1
ATOM 1517 O O . TYR A 1 191 ? -14.787 32.396 32.798 1.00 74.31 191 TYR A O 1
ATOM 1525 N N . GLU A 1 192 ? -15.496 33.914 34.296 1.00 81.31 192 GLU A N 1
ATOM 1526 C CA . GLU A 1 192 ? -15.673 35.017 33.347 1.00 81.31 192 GLU A CA 1
ATOM 1527 C C . GLU A 1 192 ? -14.333 35.436 32.705 1.00 81.31 192 GLU A C 1
ATOM 1529 O O . GLU A 1 192 ? -14.239 35.544 31.484 1.00 81.31 192 GLU A O 1
ATOM 1534 N N . GLU A 1 193 ? -13.254 35.538 33.493 1.00 86.56 193 GLU A N 1
ATOM 1535 C CA . GLU A 1 193 ? -11.896 35.815 32.990 1.00 86.56 193 GLU A CA 1
ATOM 1536 C C . GLU A 1 193 ? -11.324 34.668 32.127 1.00 86.56 193 GLU A C 1
ATOM 1538 O O . GLU A 1 193 ? -10.644 34.918 31.128 1.00 86.56 193 GLU A O 1
ATOM 1543 N N . LYS A 1 194 ? -11.638 33.403 32.454 1.00 85.56 194 LYS A N 1
ATOM 1544 C CA . LYS A 1 194 ? -11.262 32.240 31.626 1.00 85.56 194 LYS A CA 1
ATOM 1545 C C . LYS A 1 194 ? -11.982 32.240 30.283 1.00 85.56 194 LYS A C 1
ATOM 1547 O O . LYS A 1 194 ? -11.325 32.048 29.266 1.00 85.56 194 LYS A O 1
ATOM 1552 N N . LEU A 1 195 ? -13.291 32.501 30.271 1.00 86.12 195 LEU A N 1
ATOM 1553 C CA . LEU A 1 195 ? -14.084 32.585 29.042 1.00 86.12 195 LEU A CA 1
ATOM 1554 C C . LEU A 1 195 ? -13.528 33.669 28.103 1.00 86.12 195 LEU A C 1
ATOM 1556 O O . LEU A 1 195 ? -13.393 33.447 26.903 1.00 86.12 195 LEU A O 1
ATOM 1560 N N . LEU A 1 196 ? -13.125 34.814 28.665 1.00 92.00 196 LEU A N 1
ATOM 1561 C CA . LEU A 1 196 ? -12.522 35.927 27.926 1.00 92.00 196 LEU A CA 1
ATOM 1562 C C . LEU A 1 196 ? -11.137 35.572 27.346 1.00 92.00 196 LEU A C 1
ATOM 1564 O O . LEU A 1 196 ? -10.814 35.977 26.226 1.00 92.00 196 LEU A O 1
ATOM 1568 N N . MET A 1 197 ? -10.328 34.781 28.063 1.00 87.06 197 MET A N 1
ATOM 1569 C CA . MET A 1 197 ? -9.080 34.224 27.522 1.00 87.06 197 MET A CA 1
ATOM 1570 C C . MET A 1 197 ? -9.324 33.167 26.438 1.00 87.06 197 MET A C 1
ATOM 1572 O O . MET A 1 197 ? -8.633 33.187 25.421 1.00 87.06 197 MET A O 1
ATOM 1576 N N . GLU A 1 198 ? -10.304 32.277 26.601 1.00 83.50 198 GLU A N 1
ATOM 1577 C CA . GLU A 1 198 ? -10.653 31.293 25.571 1.00 83.50 198 GLU A CA 1
ATOM 1578 C C . GLU A 1 198 ? -11.176 31.978 24.301 1.00 83.50 198 GLU A C 1
ATOM 1580 O O . GLU A 1 198 ? -10.676 31.686 23.218 1.00 83.50 198 GLU A O 1
ATOM 1585 N N . GLU A 1 199 ? -12.069 32.967 24.410 1.00 89.69 199 GLU A N 1
ATOM 1586 C CA . GLU A 1 199 ? -12.500 33.800 23.276 1.00 89.69 199 GLU A CA 1
ATOM 1587 C C . GLU A 1 199 ? -11.329 34.465 22.540 1.00 89.69 199 GLU A C 1
ATOM 1589 O O . GLU A 1 199 ? -11.344 34.567 21.310 1.00 89.69 199 GLU A O 1
ATOM 1594 N N . LYS A 1 200 ? -10.319 34.947 23.275 1.00 92.06 200 LYS A N 1
ATOM 1595 C CA . LYS A 1 200 ? -9.120 35.554 22.686 1.00 92.06 200 LYS A CA 1
ATOM 1596 C C . LYS A 1 200 ? -8.277 34.511 21.948 1.00 92.06 200 LYS A C 1
ATOM 1598 O O . LYS A 1 200 ? -7.882 34.757 20.812 1.00 92.06 200 LYS A O 1
ATOM 1603 N N . ASN A 1 201 ? -8.085 33.334 22.541 1.00 87.25 201 ASN A N 1
ATOM 1604 C CA . ASN A 1 201 ? -7.374 32.219 21.912 1.00 87.25 201 ASN A CA 1
ATOM 1605 C C . ASN A 1 201 ? -8.103 31.713 20.652 1.00 87.25 201 ASN A C 1
ATOM 1607 O O . ASN A 1 201 ? -7.452 31.419 19.653 1.00 87.25 201 ASN A O 1
ATOM 1611 N N . TYR A 1 202 ? -9.442 31.661 20.654 1.00 87.19 202 TYR A N 1
ATOM 1612 C CA . TYR A 1 202 ? -10.229 31.318 19.463 1.00 87.19 202 TYR A CA 1
ATOM 1613 C C . TYR A 1 202 ? -10.059 32.346 18.337 1.00 87.19 202 TYR A C 1
ATOM 1615 O O . TYR A 1 202 ? -9.898 31.944 17.188 1.00 87.19 202 TYR A O 1
ATOM 1623 N N . LYS A 1 203 ? -10.031 33.649 18.648 1.00 91.31 203 LYS A N 1
ATOM 1624 C CA . LYS A 1 203 ? -9.794 34.714 17.651 1.00 91.31 203 LYS A CA 1
ATOM 1625 C C . LYS A 1 203 ? -8.378 34.642 17.068 1.00 91.31 203 LYS A C 1
ATOM 1627 O O . LYS A 1 203 ? -8.223 34.713 15.853 1.00 91.31 203 LYS A O 1
ATOM 1632 N N . GLU A 1 204 ? -7.363 34.408 17.901 1.00 90.31 204 GLU A N 1
ATOM 1633 C CA . GLU A 1 204 ? -5.982 34.189 17.440 1.00 90.31 204 GLU A CA 1
ATOM 1634 C C . GLU A 1 204 ? -5.865 32.937 16.551 1.00 90.31 204 GLU A C 1
ATOM 1636 O O . GLU A 1 204 ? -5.223 32.980 15.501 1.00 90.31 204 GLU A O 1
ATOM 1641 N N . LEU A 1 205 ? -6.547 31.839 16.900 1.00 86.94 205 LEU A N 1
ATOM 1642 C CA . LEU A 1 205 ? -6.626 30.650 16.046 1.00 86.94 205 LEU A CA 1
ATOM 1643 C C . LEU A 1 205 ? -7.330 30.945 14.711 1.00 86.94 205 LEU A C 1
ATOM 1645 O O . LEU A 1 205 ? -6.811 30.563 13.662 1.00 86.94 205 LEU A O 1
ATOM 1649 N N . GLU A 1 206 ? -8.454 31.663 14.718 1.00 89.81 206 GLU A N 1
ATOM 1650 C CA . GLU A 1 206 ? -9.189 32.051 13.506 1.00 89.81 206 GLU A CA 1
ATOM 1651 C C . GLU A 1 206 ? -8.336 32.930 12.568 1.00 89.81 206 GLU A C 1
ATOM 1653 O O . GLU A 1 206 ? -8.362 32.749 11.348 1.00 89.81 206 GLU A O 1
ATOM 1658 N N . GLU A 1 207 ? -7.521 33.837 13.117 1.00 92.50 207 GLU A N 1
ATOM 1659 C CA . GLU A 1 207 ? -6.541 34.619 12.352 1.00 92.50 207 GLU A CA 1
ATOM 1660 C C . GLU A 1 207 ? -5.426 33.741 11.757 1.00 92.50 207 GLU A C 1
ATOM 1662 O O . GLU A 1 207 ? -5.076 33.912 10.584 1.00 92.50 207 GLU A O 1
ATOM 1667 N N . THR A 1 208 ? -4.903 32.753 12.499 1.00 88.31 208 THR A N 1
ATOM 1668 C CA . THR A 1 208 ? -3.912 31.812 11.933 1.00 88.31 208 THR A CA 1
ATOM 1669 C C . THR A 1 208 ? -4.493 30.933 10.824 1.00 88.31 208 THR A C 1
ATOM 1671 O O . THR A 1 208 ? -3.800 30.682 9.839 1.00 88.31 208 THR A O 1
ATOM 1674 N N . ILE A 1 209 ? -5.761 30.517 10.930 1.00 85.38 209 ILE A N 1
ATOM 1675 C CA . ILE A 1 209 ? -6.453 29.744 9.889 1.00 85.38 209 ILE A CA 1
ATOM 1676 C C . ILE A 1 209 ? -6.588 30.582 8.615 1.00 85.38 209 ILE A C 1
ATOM 1678 O O . ILE A 1 209 ? -6.103 30.156 7.570 1.00 85.38 209 ILE A O 1
ATOM 1682 N N . LYS A 1 210 ? -7.118 31.810 8.709 1.00 93.06 210 LYS A N 1
ATOM 1683 C CA . LYS A 1 210 ? -7.244 32.730 7.560 1.00 93.06 210 LYS A CA 1
ATOM 1684 C C . LYS A 1 210 ? -5.904 33.013 6.882 1.00 93.06 210 LYS A C 1
ATOM 1686 O O . LYS A 1 210 ? -5.836 33.129 5.658 1.00 93.06 210 LYS A O 1
ATOM 1691 N N . LYS A 1 211 ? -4.819 33.096 7.660 1.00 93.44 211 LYS A N 1
ATOM 1692 C CA . LYS A 1 211 ? -3.467 33.224 7.109 1.00 93.44 211 LYS A CA 1
ATOM 1693 C C . LYS A 1 211 ? -3.041 31.969 6.339 1.00 93.44 211 LYS A C 1
ATOM 1695 O O . LYS A 1 211 ? -2.546 32.094 5.225 1.00 93.44 211 LYS A O 1
ATOM 1700 N N . MET A 1 212 ? -3.262 30.772 6.885 1.00 85.31 212 MET A N 1
ATOM 1701 C CA . MET A 1 212 ? -2.955 29.519 6.179 1.00 85.31 212 MET A CA 1
ATOM 1702 C C . MET A 1 212 ? -3.802 29.340 4.910 1.00 85.31 212 MET A C 1
ATOM 1704 O O . MET A 1 212 ? -3.276 28.881 3.902 1.00 85.31 212 MET A O 1
ATOM 1708 N N . GLU A 1 213 ? -5.075 29.746 4.913 1.00 88.56 213 GLU A N 1
ATOM 1709 C CA . GLU A 1 213 ? -5.945 29.741 3.725 1.00 88.56 213 GLU A CA 1
ATOM 1710 C C . GLU A 1 213 ? -5.424 30.681 2.622 1.00 88.56 213 GLU A C 1
ATOM 1712 O O . GLU A 1 213 ? -5.399 30.314 1.443 1.00 88.56 213 GLU A O 1
ATOM 1717 N N . HIS A 1 214 ? -4.947 31.873 2.997 1.00 94.88 214 HIS A N 1
ATOM 1718 C CA . HIS A 1 214 ? -4.288 32.805 2.081 1.00 94.88 214 HIS A CA 1
ATOM 1719 C C . HIS A 1 214 ? -2.973 32.234 1.523 1.00 94.88 214 HIS A C 1
ATOM 1721 O O . HIS A 1 214 ? -2.750 32.253 0.311 1.00 94.88 214 HIS A O 1
ATOM 1727 N N . ASP A 1 215 ? -2.116 31.688 2.387 1.00 93.62 215 ASP A N 1
ATOM 1728 C CA . ASP A 1 215 ? -0.812 31.151 1.992 1.00 93.62 215 ASP A CA 1
ATOM 1729 C C . ASP A 1 215 ? -0.966 29.897 1.100 1.00 93.62 215 ASP A C 1
ATOM 1731 O O . ASP A 1 215 ? -0.233 29.744 0.121 1.00 93.62 215 ASP A O 1
ATOM 1735 N N . LEU A 1 216 ? -1.984 29.056 1.341 1.00 86.56 216 LEU A N 1
ATOM 1736 C CA . LEU A 1 216 ? -2.385 27.968 0.437 1.00 86.56 216 LEU A CA 1
ATOM 1737 C C . LEU A 1 216 ? -2.868 28.495 -0.921 1.00 86.56 216 LEU A C 1
ATOM 1739 O O . LEU A 1 216 ? -2.402 28.016 -1.953 1.00 86.56 216 LEU A O 1
ATOM 1743 N N . SER A 1 217 ? -3.738 29.510 -0.935 1.00 92.62 217 SER A N 1
ATOM 1744 C CA . SER A 1 217 ? -4.231 30.134 -2.176 1.00 92.62 217 SER A CA 1
ATOM 1745 C C . SER A 1 217 ? -3.085 30.711 -3.023 1.00 92.62 217 SER A C 1
ATOM 1747 O O . SER A 1 217 ? -3.084 30.600 -4.251 1.00 92.62 217 SER A O 1
ATOM 1749 N N . SER A 1 218 ? -2.071 31.283 -2.365 1.00 95.81 218 SER A N 1
ATOM 1750 C CA . SER A 1 218 ? -0.839 31.754 -3.004 1.00 95.81 218 SER A CA 1
ATOM 1751 C C . SER A 1 218 ? -0.053 30.597 -3.639 1.00 95.81 218 SER A C 1
ATOM 1753 O O . SER A 1 218 ? 0.249 30.639 -4.835 1.00 95.81 218 SER A O 1
ATOM 1755 N N . LEU A 1 219 ? 0.191 29.519 -2.883 1.00 89.25 219 LEU A N 1
ATOM 1756 C CA . LEU A 1 219 ? 0.914 28.330 -3.354 1.00 89.25 219 LEU A CA 1
ATOM 1757 C C . LEU A 1 219 ? 0.196 27.596 -4.500 1.00 89.25 219 LEU A C 1
ATOM 1759 O O . LEU A 1 219 ? 0.857 27.072 -5.397 1.00 89.25 219 LEU A O 1
ATOM 1763 N N . GLU A 1 220 ? -1.140 27.575 -4.529 1.00 87.56 220 GLU A N 1
ATOM 1764 C CA . GLU A 1 220 ? -1.893 27.034 -5.669 1.00 87.56 220 GLU A CA 1
ATOM 1765 C C . GLU A 1 220 ? -1.714 27.880 -6.939 1.00 87.56 220 GLU A C 1
ATOM 1767 O O . GLU A 1 220 ? -1.590 27.328 -8.038 1.00 87.56 220 GLU A O 1
ATOM 1772 N N . SER A 1 221 ? -1.628 29.208 -6.803 1.00 90.44 221 SER A N 1
ATOM 1773 C CA . SER A 1 221 ? -1.350 30.101 -7.933 1.00 90.44 221 SER A CA 1
ATOM 1774 C C . SER A 1 221 ? 0.073 29.910 -8.486 1.00 90.44 221 SER A C 1
ATOM 1776 O O . SER A 1 221 ? 0.251 29.811 -9.704 1.00 90.44 221 SER A O 1
ATOM 1778 N N . GLU A 1 222 ? 1.071 29.743 -7.610 1.00 91.50 222 GLU A N 1
ATOM 1779 C CA . GLU A 1 222 ? 2.459 29.459 -7.992 1.00 91.50 222 GLU A CA 1
ATOM 1780 C C . GLU A 1 222 ? 2.590 28.073 -8.642 1.00 91.50 222 GLU A C 1
ATOM 1782 O O . GLU A 1 222 ? 3.197 27.935 -9.706 1.00 91.50 222 GLU A O 1
ATOM 1787 N N . LYS A 1 223 ? 1.937 27.049 -8.077 1.00 92.19 223 LYS A N 1
ATOM 1788 C CA . LYS A 1 223 ? 1.843 25.709 -8.674 1.00 92.19 223 LYS A CA 1
ATOM 1789 C C . LYS A 1 223 ? 1.247 25.765 -10.083 1.00 92.19 223 LYS A C 1
ATOM 1791 O O . LYS A 1 223 ? 1.814 25.178 -11.002 1.00 92.19 223 LYS A O 1
ATOM 1796 N N . SER A 1 224 ? 0.145 26.492 -10.277 1.00 88.44 224 SER A N 1
ATOM 1797 C CA . SER A 1 224 ? -0.473 26.681 -11.597 1.00 88.44 224 SER A CA 1
ATOM 1798 C C . SER A 1 224 ? 0.483 27.372 -12.579 1.00 88.44 224 SER A C 1
ATOM 1800 O O . SER A 1 224 ? 0.599 26.964 -13.738 1.00 88.44 224 SER A O 1
ATOM 1802 N N . HIS A 1 225 ? 1.245 28.372 -12.127 1.00 90.88 225 HIS A N 1
ATOM 1803 C CA . HIS A 1 225 ? 2.277 29.014 -12.943 1.00 90.88 225 HIS A CA 1
ATOM 1804 C C . HIS A 1 225 ? 3.389 28.029 -13.359 1.00 90.88 225 HIS A C 1
ATOM 1806 O O . HIS A 1 225 ? 3.718 27.935 -14.544 1.00 90.88 225 HIS A O 1
ATOM 1812 N N . LEU A 1 226 ? 3.902 27.227 -12.419 1.00 87.50 226 LEU A N 1
ATOM 1813 C CA . LEU A 1 226 ? 4.925 26.205 -12.670 1.00 87.50 226 LEU A CA 1
ATOM 1814 C C . LEU A 1 226 ? 4.429 25.077 -13.591 1.00 87.50 226 LEU A C 1
ATOM 1816 O O . LEU A 1 226 ? 5.174 24.631 -14.465 1.00 87.50 226 LEU A O 1
ATOM 1820 N N . GLU A 1 227 ? 3.177 24.634 -13.458 1.00 88.00 227 GLU A N 1
ATOM 1821 C CA . GLU A 1 227 ? 2.567 23.644 -14.358 1.00 88.00 227 GLU A CA 1
ATOM 1822 C C . GLU A 1 227 ? 2.423 24.176 -15.794 1.00 88.00 227 GLU A C 1
ATOM 1824 O O . GLU A 1 227 ? 2.644 23.431 -16.754 1.00 88.00 227 GLU A O 1
ATOM 1829 N N . ASN A 1 228 ? 2.117 25.467 -15.960 1.00 90.44 228 ASN A N 1
ATOM 1830 C CA . ASN A 1 228 ? 2.083 26.113 -17.273 1.00 90.44 228 ASN A CA 1
ATOM 1831 C C . ASN A 1 228 ? 3.494 26.267 -17.876 1.00 90.44 228 ASN A C 1
ATOM 1833 O O . ASN A 1 228 ? 3.686 25.883 -19.028 1.00 90.44 228 ASN A O 1
ATOM 1837 N N . LEU A 1 229 ? 4.501 26.704 -17.106 1.00 91.06 229 LEU A N 1
ATOM 1838 C CA . LEU A 1 229 ? 5.908 26.732 -17.553 1.00 91.06 229 LEU A CA 1
ATOM 1839 C C . LEU A 1 229 ? 6.411 25.341 -17.977 1.00 91.06 229 LEU A C 1
ATOM 1841 O O . LEU A 1 229 ? 7.070 25.191 -19.005 1.00 91.06 229 LEU A O 1
ATOM 1845 N N . ASN A 1 230 ? 6.054 24.299 -17.221 1.00 85.69 230 ASN A N 1
ATOM 1846 C CA . ASN A 1 230 ? 6.392 22.911 -17.538 1.00 85.69 230 ASN A CA 1
ATOM 1847 C C . ASN A 1 230 ? 5.726 22.427 -18.843 1.00 85.69 230 ASN A C 1
ATOM 1849 O O . ASN A 1 230 ? 6.286 21.578 -19.540 1.00 85.69 230 ASN A O 1
ATOM 1853 N N . ARG A 1 231 ? 4.550 22.969 -19.194 1.00 90.19 231 ARG A N 1
ATOM 1854 C CA . ARG A 1 231 ? 3.888 22.723 -20.483 1.00 90.19 231 ARG A CA 1
ATOM 1855 C C . ARG A 1 231 ? 4.642 23.409 -21.627 1.00 90.19 231 ARG A C 1
ATOM 1857 O O . ARG A 1 231 ? 5.010 22.718 -22.573 1.00 90.19 231 ARG A O 1
ATOM 1864 N N . THR A 1 232 ? 4.973 24.695 -21.491 1.00 91.50 232 THR A N 1
ATOM 1865 C CA . THR A 1 232 ? 5.754 25.447 -22.493 1.00 91.50 232 THR A CA 1
ATOM 1866 C C . THR A 1 232 ? 7.095 24.775 -22.794 1.00 91.50 232 THR A C 1
ATOM 1868 O O . THR A 1 232 ? 7.397 24.509 -23.952 1.00 91.50 232 THR A O 1
ATOM 1871 N N . LEU A 1 233 ? 7.858 24.378 -21.768 1.00 86.69 233 LEU A N 1
ATOM 1872 C CA . LEU A 1 233 ? 9.150 23.693 -21.947 1.00 86.69 233 LEU A CA 1
ATOM 1873 C C . LEU A 1 233 ? 9.028 22.342 -22.685 1.00 86.69 233 LEU A C 1
ATOM 1875 O O . LEU A 1 233 ? 9.955 21.921 -23.378 1.00 86.69 233 LEU A O 1
ATOM 1879 N N . LYS A 1 234 ? 7.885 21.649 -22.572 1.00 86.12 234 LYS A N 1
ATOM 1880 C CA . LYS A 1 234 ? 7.610 20.419 -23.339 1.00 86.12 234 LYS A CA 1
ATOM 1881 C C . LYS A 1 234 ? 7.268 20.712 -24.797 1.00 86.12 234 LYS A C 1
ATOM 1883 O O . LYS A 1 234 ? 7.655 19.933 -25.665 1.00 86.12 234 LYS A O 1
ATOM 1888 N N . GLU A 1 235 ? 6.565 21.806 -25.066 1.00 89.69 235 GLU A N 1
ATOM 1889 C CA . GLU A 1 235 ? 6.257 22.271 -26.422 1.00 89.69 235 GLU A CA 1
ATOM 1890 C C . GLU A 1 235 ? 7.539 22.748 -27.131 1.00 89.69 235 GLU A C 1
ATOM 1892 O O . GLU A 1 235 ? 7.828 22.305 -28.243 1.00 89.69 235 GLU A O 1
ATOM 1897 N N . GLU A 1 236 ? 8.393 23.518 -26.449 1.00 89.50 236 GLU A N 1
ATOM 1898 C CA . GLU A 1 236 ? 9.728 23.905 -26.929 1.00 89.50 236 GLU A CA 1
ATOM 1899 C C . GLU A 1 236 ? 10.628 22.688 -27.201 1.00 89.50 236 GLU A C 1
ATOM 1901 O O . GLU A 1 236 ? 11.259 22.609 -28.256 1.00 89.50 236 GLU A O 1
ATOM 1906 N N . GLY A 1 237 ? 10.641 21.689 -26.309 1.00 86.81 237 GLY A N 1
ATOM 1907 C CA . GLY A 1 237 ? 11.383 20.440 -26.517 1.00 86.81 237 GLY A CA 1
ATOM 1908 C C . GLY A 1 237 ? 10.903 19.628 -27.731 1.00 86.81 237 GLY A C 1
ATOM 1909 O O . GLY A 1 237 ? 11.714 19.020 -28.436 1.00 86.81 237 GLY A O 1
ATOM 1910 N N . GLN A 1 238 ? 9.600 19.650 -28.032 1.00 89.19 238 GLN A N 1
ATOM 1911 C CA . GLN A 1 238 ? 9.049 19.043 -29.251 1.00 89.19 238 GLN A CA 1
ATOM 1912 C C . GLN A 1 238 ? 9.455 19.827 -30.506 1.00 89.19 238 GLN A C 1
ATOM 1914 O O . GLN A 1 238 ? 9.882 19.216 -31.486 1.00 89.19 238 GLN A O 1
ATOM 1919 N N . ILE A 1 239 ? 9.402 21.162 -30.465 1.00 93.25 239 ILE A N 1
ATOM 1920 C CA . ILE A 1 239 ? 9.856 22.031 -31.564 1.00 93.25 239 ILE A CA 1
ATOM 1921 C C . ILE A 1 239 ? 11.350 21.811 -31.846 1.00 93.25 239 ILE A C 1
ATOM 1923 O O . ILE A 1 239 ? 11.731 21.629 -33.001 1.00 93.25 239 ILE A O 1
ATOM 1927 N N . LEU A 1 240 ? 12.191 21.740 -30.808 1.00 89.31 240 LEU A N 1
ATOM 1928 C CA . LEU A 1 240 ? 13.620 21.442 -30.939 1.00 89.31 240 LEU A CA 1
ATOM 1929 C C . LEU A 1 240 ? 13.856 20.067 -31.586 1.00 89.31 240 LEU A C 1
ATOM 1931 O O . LEU A 1 240 ? 14.680 19.940 -32.490 1.00 89.31 240 LEU A O 1
ATOM 1935 N N . THR A 1 241 ? 13.093 19.050 -31.174 1.00 89.50 241 THR A N 1
ATOM 1936 C CA . THR A 1 241 ? 13.170 17.693 -31.744 1.00 89.50 241 THR A CA 1
ATOM 1937 C C . THR A 1 241 ? 12.827 17.687 -33.238 1.00 89.50 241 THR A C 1
ATOM 1939 O O . THR A 1 241 ? 13.541 17.072 -34.032 1.00 89.50 241 THR A O 1
ATOM 1942 N N . LEU A 1 242 ? 11.776 18.410 -33.641 1.00 91.75 242 LEU A N 1
ATOM 1943 C CA . LEU A 1 242 ? 11.377 18.552 -35.046 1.00 91.75 242 LEU A CA 1
ATOM 1944 C C . LEU A 1 242 ? 12.415 19.332 -35.869 1.00 91.75 242 LEU A C 1
ATOM 1946 O O . LEU A 1 242 ? 12.719 18.936 -36.993 1.00 91.75 242 LEU A O 1
ATOM 1950 N N . LEU A 1 243 ? 13.010 20.391 -35.308 1.00 87.69 243 LEU A N 1
ATOM 1951 C CA . LEU A 1 243 ? 14.081 21.155 -35.960 1.00 87.69 243 LEU A CA 1
ATOM 1952 C C . LEU A 1 243 ? 15.342 20.310 -36.191 1.00 87.69 243 LEU A C 1
ATOM 1954 O O . LEU A 1 243 ? 15.947 20.408 -37.259 1.00 87.69 243 LEU A O 1
ATOM 1958 N N . CYS A 1 244 ? 15.716 19.444 -35.242 1.00 85.44 244 CYS A N 1
ATOM 1959 C CA . CYS A 1 244 ? 16.801 18.479 -35.439 1.00 85.44 244 CYS A CA 1
ATOM 1960 C C . CYS A 1 244 ? 16.477 17.501 -36.579 1.00 85.44 244 CYS A C 1
ATOM 1962 O O . CYS A 1 244 ? 17.246 17.410 -37.533 1.00 85.44 244 CYS A O 1
ATOM 1964 N N . GLN A 1 245 ? 15.299 16.867 -36.563 1.00 87.38 245 GLN A N 1
ATOM 1965 C CA . GLN A 1 245 ? 14.870 15.946 -37.628 1.00 87.38 245 GLN A CA 1
ATOM 1966 C C . GLN A 1 245 ? 14.831 16.615 -39.015 1.00 87.38 245 GLN A C 1
ATOM 1968 O O . GLN A 1 245 ? 15.242 16.016 -40.012 1.00 87.38 245 GLN A O 1
ATOM 1973 N N . GLN A 1 246 ? 14.381 17.871 -39.092 1.00 89.69 246 GLN A N 1
ATOM 1974 C CA . GLN A 1 246 ? 14.372 18.652 -40.331 1.00 89.69 246 GLN A CA 1
ATOM 1975 C C . GLN A 1 246 ? 15.795 18.979 -40.813 1.00 89.69 246 GLN A C 1
ATOM 1977 O O . GLN A 1 246 ? 16.076 18.883 -42.009 1.00 89.69 246 GLN A O 1
ATOM 1982 N N . LYS A 1 247 ? 16.705 19.332 -39.897 1.00 90.25 247 LYS A N 1
ATOM 1983 C CA . LYS A 1 247 ? 18.118 19.596 -40.199 1.00 90.25 247 LYS A CA 1
ATOM 1984 C C . LYS A 1 247 ? 18.834 18.338 -40.697 1.00 90.25 247 LYS A C 1
ATOM 1986 O O . LYS A 1 247 ? 19.542 18.416 -41.696 1.00 90.25 247 LYS A O 1
ATOM 1991 N N . ASP A 1 248 ? 18.615 17.196 -40.054 1.00 85.44 248 ASP A N 1
ATOM 1992 C CA . ASP A 1 248 ? 19.215 15.917 -40.449 1.00 85.44 248 ASP A CA 1
ATOM 1993 C C . ASP A 1 248 ? 18.701 15.468 -41.825 1.00 85.44 248 ASP A C 1
ATOM 1995 O O . ASP A 1 248 ? 19.487 15.065 -42.683 1.00 85.44 248 ASP A O 1
ATOM 1999 N N . SER A 1 249 ? 17.403 15.653 -42.092 1.00 87.94 249 SER A N 1
ATOM 2000 C CA . SER A 1 249 ? 16.803 15.418 -43.416 1.00 87.94 249 SER A CA 1
ATOM 2001 C C . SER A 1 249 ? 17.423 16.314 -44.499 1.00 87.94 249 SER A C 1
ATOM 2003 O O . SER A 1 249 ? 17.729 15.848 -45.596 1.00 87.94 249 SER A O 1
ATOM 2005 N N . ALA A 1 250 ? 17.659 17.596 -44.193 1.00 88.31 250 ALA A N 1
ATOM 2006 C CA . ALA A 1 250 ? 18.302 18.534 -45.114 1.00 88.31 250 ALA A CA 1
ATOM 2007 C C . ALA A 1 250 ? 19.796 18.226 -45.340 1.00 88.31 250 ALA A C 1
ATOM 2009 O O . ALA A 1 250 ? 20.315 18.475 -46.428 1.00 88.31 250 ALA A O 1
ATOM 2010 N N . LEU A 1 251 ? 20.494 17.665 -44.345 1.00 86.88 251 LEU A N 1
ATOM 2011 C CA . LEU A 1 251 ? 21.870 17.181 -44.499 1.00 86.88 251 LEU A CA 1
ATOM 2012 C C . LEU A 1 251 ? 21.928 15.929 -45.385 1.00 86.88 251 LEU A C 1
ATOM 2014 O O . LEU A 1 251 ? 22.763 15.874 -46.283 1.00 86.88 251 LEU A O 1
ATOM 2018 N N . GLN A 1 252 ? 21.012 14.971 -45.205 1.00 83.31 252 GLN A N 1
ATOM 2019 C CA . GLN A 1 252 ? 20.910 13.792 -46.076 1.00 83.31 252 GLN A CA 1
ATOM 2020 C C . GLN A 1 252 ? 20.610 14.171 -47.533 1.00 83.31 252 GLN A C 1
ATOM 2022 O O . GLN A 1 252 ? 21.234 13.631 -48.443 1.00 83.31 252 GLN A O 1
ATOM 2027 N N . GLN A 1 253 ? 19.716 15.141 -47.766 1.00 83.50 253 GLN A N 1
ATOM 2028 C CA . GLN A 1 253 ? 19.450 15.657 -49.114 1.00 83.50 253 GLN A CA 1
ATOM 2029 C C . GLN A 1 253 ? 20.690 16.293 -49.754 1.00 83.50 253 GLN A C 1
ATOM 2031 O O . GLN A 1 253 ? 20.960 16.031 -50.922 1.00 83.50 253 GLN A O 1
ATOM 2036 N N . LYS A 1 254 ? 21.473 17.074 -48.997 1.00 86.75 254 LYS A N 1
ATOM 2037 C CA . LYS A 1 254 ? 22.710 17.683 -49.510 1.00 86.75 254 LYS A CA 1
ATOM 2038 C C . LYS A 1 254 ? 23.802 16.670 -49.822 1.00 86.75 254 LYS A C 1
ATOM 2040 O O . LYS A 1 254 ? 24.475 16.830 -50.829 1.00 86.75 254 LYS A O 1
ATOM 2045 N N . LEU A 1 255 ? 23.962 15.630 -49.004 1.00 79.62 255 LEU A N 1
ATOM 2046 C CA . LEU A 1 255 ? 24.920 14.557 -49.288 1.00 79.62 255 LEU A CA 1
ATOM 2047 C C . LEU A 1 255 ? 24.561 13.837 -50.597 1.00 79.62 255 LEU A C 1
ATOM 2049 O O . LEU A 1 255 ? 25.416 13.705 -51.466 1.00 79.62 255 LEU A O 1
ATOM 2053 N N . ALA A 1 256 ? 23.284 13.493 -50.794 1.00 79.31 256 ALA A N 1
ATOM 2054 C CA . ALA A 1 256 ? 22.814 12.907 -52.051 1.00 79.31 256 ALA A CA 1
ATOM 2055 C C . ALA A 1 256 ? 22.961 13.865 -53.256 1.00 79.31 256 ALA A C 1
ATOM 2057 O O . ALA A 1 256 ? 23.267 13.427 -54.364 1.00 79.31 256 ALA A O 1
ATOM 2058 N N . GLU A 1 257 ? 22.767 15.175 -53.064 1.00 79.94 257 GLU A N 1
ATOM 2059 C CA . GLU A 1 257 ? 22.993 16.184 -54.108 1.00 79.94 257 GLU A CA 1
ATOM 2060 C C . GLU A 1 257 ? 24.489 16.321 -54.457 1.00 79.94 257 GLU A C 1
ATOM 2062 O O . GLU A 1 257 ? 24.835 16.370 -55.637 1.00 79.94 257 GLU A O 1
ATOM 2067 N N . GLU A 1 258 ? 25.388 16.291 -53.467 1.00 82.19 258 GLU A N 1
ATOM 2068 C CA . GLU A 1 258 ? 26.842 16.319 -53.671 1.00 82.19 258 GLU A CA 1
ATOM 2069 C C . GLU A 1 258 ? 27.374 15.030 -54.328 1.00 82.19 258 GLU A C 1
ATOM 2071 O O . GLU A 1 258 ? 28.233 15.119 -55.206 1.00 82.19 258 GLU A O 1
ATOM 2076 N N . GLU A 1 259 ? 26.850 13.848 -53.987 1.00 77.94 259 GLU A N 1
ATOM 2077 C CA . GLU A 1 259 ? 27.165 12.568 -54.654 1.00 77.94 259 GLU A CA 1
ATOM 2078 C C . GLU A 1 259 ? 26.734 12.572 -56.136 1.00 77.94 259 GLU A C 1
ATOM 2080 O O . GLU A 1 259 ? 27.488 12.169 -57.034 1.00 77.94 259 GLU A O 1
ATOM 2085 N N . MET A 1 260 ? 25.542 13.106 -56.419 1.00 71.00 260 MET A N 1
ATOM 2086 C CA . MET A 1 260 ? 25.047 13.296 -57.786 1.00 71.00 260 MET A CA 1
ATOM 2087 C C . MET A 1 260 ? 25.849 14.362 -58.552 1.00 71.00 260 MET A C 1
ATOM 2089 O O . MET A 1 260 ? 26.091 14.214 -59.751 1.00 71.00 260 MET A O 1
ATOM 2093 N N . GLU A 1 261 ? 26.318 15.426 -57.894 1.00 76.75 261 GLU A N 1
ATOM 2094 C CA . GLU A 1 261 ? 27.151 16.439 -58.549 1.00 76.75 261 GLU A CA 1
ATOM 2095 C C . GLU A 1 261 ? 28.591 15.948 -58.795 1.00 76.75 261 GLU A C 1
ATOM 2097 O O . GLU A 1 261 ? 29.188 16.298 -59.815 1.00 76.75 261 GLU A O 1
ATOM 2102 N N . GLN A 1 262 ? 29.151 15.119 -57.905 1.00 72.44 262 GLN A N 1
ATOM 2103 C CA . GLN A 1 262 ? 30.463 14.482 -58.082 1.00 72.44 262 GLN A CA 1
ATOM 2104 C C . GLN A 1 262 ? 30.457 13.532 -59.283 1.00 72.44 262 GLN A C 1
ATOM 2106 O O . GLN A 1 262 ? 31.255 13.717 -60.204 1.00 72.44 262 GLN A O 1
ATOM 2111 N N . SER A 1 263 ? 29.495 12.611 -59.355 1.00 62.59 263 SER A N 1
ATOM 2112 C CA . SER A 1 263 ? 29.355 11.699 -60.501 1.00 62.59 263 SER A CA 1
ATOM 2113 C C . SER A 1 263 ? 29.103 12.444 -61.829 1.00 62.59 263 SER A C 1
ATOM 2115 O O . SER A 1 263 ? 29.672 12.090 -62.864 1.00 62.59 263 SER A O 1
ATOM 2117 N N . VAL A 1 264 ? 28.358 13.560 -61.822 1.00 61.56 264 VAL A N 1
ATOM 2118 C CA . VAL A 1 264 ? 28.211 14.444 -63.001 1.00 61.56 264 VAL A CA 1
ATOM 2119 C C . VAL A 1 264 ? 29.510 15.182 -63.373 1.00 61.56 264 VAL A C 1
ATOM 2121 O O . VAL A 1 264 ? 29.725 15.470 -64.556 1.00 61.56 264 VAL A O 1
ATOM 2124 N N . LYS A 1 265 ? 30.384 15.500 -62.410 1.00 64.62 265 LYS A N 1
ATOM 2125 C CA . LYS A 1 265 ? 31.705 16.107 -62.664 1.00 64.62 265 LYS A CA 1
ATOM 2126 C C . LYS A 1 265 ? 32.689 15.096 -63.247 1.00 64.62 265 LYS A C 1
ATOM 2128 O O . LYS A 1 265 ? 33.390 15.437 -64.197 1.00 64.62 265 LYS A O 1
ATOM 2133 N N . GLU A 1 266 ? 32.694 13.861 -62.753 1.00 56.03 266 GLU A N 1
ATOM 2134 C CA . GLU A 1 266 ? 33.536 12.775 -63.273 1.00 56.03 266 GLU A CA 1
ATOM 2135 C C . GLU A 1 266 ? 33.201 12.449 -64.735 1.00 56.03 266 GLU A C 1
ATOM 2137 O O . GLU A 1 266 ? 34.097 12.417 -65.580 1.00 56.03 266 GLU A O 1
ATOM 2142 N N . ILE A 1 267 ? 31.909 12.363 -65.079 1.00 53.88 267 ILE A N 1
ATOM 2143 C CA . ILE A 1 267 ? 31.433 12.176 -66.465 1.00 53.88 267 ILE A CA 1
ATOM 2144 C C . ILE A 1 267 ? 31.893 13.310 -67.409 1.00 53.88 267 ILE A C 1
ATOM 2146 O O . ILE A 1 267 ? 32.030 13.099 -68.615 1.00 53.88 267 ILE A O 1
ATOM 2150 N N . LYS A 1 268 ? 32.162 14.517 -66.890 1.00 51.00 268 LYS A N 1
ATOM 2151 C CA . LYS A 1 268 ? 32.579 15.693 -67.681 1.00 51.00 268 LYS A CA 1
ATOM 2152 C C . LYS A 1 268 ? 34.094 15.924 -67.735 1.00 51.00 268 LYS A C 1
ATOM 2154 O O . LYS A 1 268 ? 34.530 16.800 -68.478 1.00 51.00 268 LYS A O 1
ATOM 2159 N N . ALA A 1 269 ? 34.902 15.164 -66.993 1.00 48.88 269 ALA A N 1
ATOM 2160 C CA . ALA A 1 269 ? 36.347 15.396 -66.872 1.00 48.88 269 ALA A CA 1
ATOM 2161 C C . ALA A 1 269 ? 37.203 14.768 -67.999 1.00 48.88 269 ALA A C 1
ATOM 2163 O O . ALA A 1 269 ? 38.421 14.947 -68.029 1.00 48.88 269 ALA A O 1
ATOM 2164 N N . ALA A 1 270 ? 36.594 14.045 -68.944 1.00 46.59 270 ALA A N 1
ATOM 2165 C CA . ALA A 1 270 ? 37.284 13.348 -70.032 1.00 46.59 270 ALA A CA 1
ATOM 2166 C C . ALA A 1 270 ? 37.691 14.282 -71.203 1.00 46.59 270 ALA A C 1
ATOM 2168 O O . ALA A 1 270 ? 37.192 14.154 -72.320 1.00 46.59 270 ALA A O 1
ATOM 2169 N N . GLY A 1 271 ? 38.614 15.223 -70.958 1.00 37.62 271 GLY A N 1
ATOM 2170 C CA . GLY A 1 271 ? 39.151 16.161 -71.962 1.00 37.62 271 GLY A CA 1
ATOM 2171 C C . GLY A 1 271 ? 40.593 16.617 -71.646 1.00 37.62 271 GLY A C 1
ATOM 2172 O O . GLY A 1 271 ? 40.931 16.757 -70.472 1.00 37.62 271 GLY A O 1
ATOM 2173 N N . PRO A 1 272 ? 41.503 16.795 -72.632 1.00 53.97 272 PRO A N 1
ATOM 2174 C CA . PRO A 1 272 ? 42.927 16.559 -72.358 1.00 53.97 272 PRO A CA 1
ATOM 2175 C C . PRO A 1 272 ? 43.833 17.767 -72.018 1.00 53.97 272 PRO A C 1
ATOM 2177 O O . PRO A 1 272 ? 43.845 18.806 -72.673 1.00 53.97 272 PRO A O 1
ATOM 2180 N N . LYS A 1 273 ? 44.779 17.484 -71.107 1.00 48.25 273 LYS A N 1
ATOM 2181 C CA . LYS A 1 273 ? 46.201 17.917 -71.103 1.00 48.25 273 LYS A CA 1
ATOM 2182 C C . LYS A 1 273 ? 46.582 19.376 -70.761 1.00 48.25 273 LYS A C 1
ATOM 2184 O O . LYS A 1 273 ? 47.775 19.628 -70.619 1.00 48.25 273 LYS A O 1
ATOM 2189 N N . GLY A 1 274 ? 45.654 20.300 -70.502 1.00 47.72 274 GLY A N 1
ATOM 2190 C CA . GLY A 1 274 ? 46.010 21.661 -70.037 1.00 47.72 274 GLY A CA 1
ATOM 2191 C C . GLY A 1 274 ? 46.348 21.796 -68.537 1.00 47.72 274 GLY A C 1
ATOM 2192 O O . GLY A 1 274 ? 47.217 22.572 -68.145 1.00 47.72 274 GLY A O 1
ATOM 2193 N N . GLU A 1 275 ? 45.658 21.054 -67.667 1.00 49.97 275 GLU A N 1
ATOM 2194 C CA . GLU A 1 275 ? 45.340 21.571 -66.321 1.00 49.97 275 GLU A CA 1
ATOM 2195 C C . GLU A 1 275 ? 46.052 20.884 -65.139 1.00 49.97 275 GLU A C 1
ATOM 2197 O O . GLU A 1 275 ? 45.865 21.267 -63.984 1.00 49.97 275 GLU A O 1
ATOM 2202 N N . ILE A 1 276 ? 46.910 19.890 -65.395 1.00 53.91 276 ILE A N 1
ATOM 2203 C CA . ILE A 1 276 ? 47.479 18.998 -64.360 1.00 53.91 276 ILE A CA 1
ATOM 2204 C C . ILE A 1 276 ? 48.248 19.758 -63.256 1.00 53.91 276 ILE A C 1
ATOM 2206 O O . ILE A 1 276 ? 48.243 19.333 -62.099 1.00 53.91 276 ILE A O 1
ATOM 2210 N N . LYS A 1 277 ? 48.868 20.909 -63.564 1.00 58.34 277 LYS A N 1
ATOM 2211 C CA . LYS A 1 277 ? 49.501 21.768 -62.542 1.00 58.34 277 LYS A CA 1
ATOM 2212 C C . LYS A 1 277 ? 48.471 22.426 -61.612 1.00 58.34 277 LYS A C 1
ATOM 2214 O O . LYS A 1 277 ? 48.658 22.390 -60.399 1.00 58.34 277 LYS A O 1
ATOM 2219 N N . ASN A 1 278 ? 47.364 22.941 -62.154 1.00 57.72 278 ASN A N 1
ATOM 2220 C CA . ASN A 1 278 ? 46.276 23.519 -61.359 1.00 57.72 278 ASN A CA 1
ATOM 2221 C C . ASN A 1 278 ? 45.562 22.454 -60.519 1.00 57.72 278 ASN A C 1
ATOM 2223 O O . ASN A 1 278 ? 45.219 22.725 -59.371 1.00 57.72 278 ASN A O 1
ATOM 2227 N N . PHE A 1 279 ? 45.389 21.231 -61.031 1.00 57.31 279 PHE A N 1
ATOM 2228 C CA . PHE A 1 279 ? 44.840 20.137 -60.226 1.00 57.31 279 PHE A CA 1
ATOM 2229 C C . PHE A 1 279 ? 45.780 19.712 -59.092 1.00 57.31 279 PHE A C 1
ATOM 2231 O O . PHE A 1 279 ? 45.318 19.575 -57.964 1.00 57.31 279 PHE A O 1
ATOM 2238 N N . LYS A 1 280 ? 47.099 19.606 -59.317 1.00 67.12 280 LYS A N 1
ATOM 2239 C CA . LYS A 1 280 ? 48.056 19.329 -58.225 1.00 67.12 280 LYS A CA 1
ATOM 2240 C C . LYS A 1 280 ? 48.083 20.432 -57.155 1.00 67.12 280 LYS A C 1
ATOM 2242 O O . LYS A 1 280 ? 48.211 20.111 -55.976 1.00 67.12 280 LYS A O 1
ATOM 2247 N N . GLN A 1 281 ? 47.911 21.697 -57.543 1.00 74.00 281 GLN A N 1
ATOM 2248 C CA . GLN A 1 281 ? 47.761 22.815 -56.604 1.00 74.00 281 GLN A CA 1
ATOM 2249 C C . GLN A 1 281 ? 46.449 22.700 -55.802 1.00 74.00 281 GLN A C 1
ATOM 2251 O O . GLN A 1 281 ? 46.479 22.692 -54.573 1.00 74.00 281 GLN A O 1
ATOM 2256 N N . LYS A 1 282 ? 45.308 22.506 -56.482 1.00 74.31 282 LYS A N 1
ATOM 2257 C CA . LYS A 1 282 ? 43.991 22.329 -55.841 1.00 74.31 282 LYS A CA 1
ATOM 2258 C C . LYS A 1 282 ? 43.946 21.127 -54.895 1.00 74.31 282 LYS A C 1
ATOM 2260 O O . LYS A 1 282 ? 43.378 21.248 -53.819 1.00 74.31 282 LYS A O 1
ATOM 2265 N N . ILE A 1 283 ? 44.566 19.998 -55.248 1.00 72.94 283 ILE A N 1
ATOM 2266 C CA . ILE A 1 283 ? 44.634 18.805 -54.384 1.00 72.94 283 ILE A CA 1
ATOM 2267 C C . ILE A 1 283 ? 45.400 19.110 -53.087 1.00 72.94 283 ILE A C 1
ATOM 2269 O O . ILE A 1 283 ? 44.946 18.713 -52.018 1.00 72.94 283 ILE A O 1
ATOM 2273 N N . LYS A 1 284 ? 46.503 19.875 -53.139 1.00 75.69 284 LYS A N 1
ATOM 2274 C CA . LYS A 1 284 ? 47.176 20.346 -51.914 1.00 75.69 284 LYS A CA 1
ATOM 2275 C C . LYS A 1 284 ? 46.267 21.235 -51.067 1.00 75.69 284 LYS A C 1
ATOM 2277 O O . LYS A 1 284 ? 46.123 20.984 -49.876 1.00 75.69 284 LYS A O 1
ATOM 2282 N N . GLU A 1 285 ? 45.620 22.228 -51.673 1.00 78.12 285 GLU A N 1
ATOM 2283 C CA . GLU A 1 285 ? 44.718 23.131 -50.948 1.00 78.12 285 GLU A CA 1
ATOM 2284 C C . GLU A 1 285 ? 43.505 22.412 -50.339 1.00 78.12 285 GLU A C 1
ATOM 2286 O O . GLU A 1 285 ? 43.063 22.783 -49.254 1.00 78.12 285 GLU A O 1
ATOM 2291 N N . ILE A 1 286 ? 42.962 21.397 -51.018 1.00 80.00 286 ILE A N 1
ATOM 2292 C CA . ILE A 1 286 ? 41.875 20.549 -50.511 1.00 80.00 286 ILE A CA 1
ATOM 2293 C C . ILE A 1 286 ? 42.376 19.694 -49.344 1.00 80.00 286 ILE A C 1
ATOM 2295 O O . ILE A 1 286 ? 41.723 19.665 -48.305 1.00 80.00 286 ILE A O 1
ATOM 2299 N N . ASN A 1 287 ? 43.554 19.075 -49.454 1.00 75.19 287 ASN A N 1
ATOM 2300 C CA . ASN A 1 287 ? 44.128 18.280 -48.367 1.00 75.19 287 ASN A CA 1
ATOM 2301 C C . ASN A 1 287 ? 44.424 19.138 -47.126 1.00 75.19 287 ASN A C 1
ATOM 2303 O O . ASN A 1 287 ? 44.036 18.762 -46.024 1.00 75.19 287 ASN A O 1
ATOM 2307 N N . GLU A 1 288 ? 45.002 20.332 -47.291 1.00 84.94 288 GLU A N 1
ATOM 2308 C CA . GLU A 1 288 ? 45.205 21.274 -46.184 1.00 84.94 288 GLU A CA 1
ATOM 2309 C C . GLU A 1 288 ? 43.889 21.746 -45.546 1.00 84.94 288 GLU A C 1
ATOM 2311 O O . GLU A 1 288 ? 43.822 21.930 -44.329 1.00 84.94 288 GLU A O 1
ATOM 2316 N N . LYS A 1 289 ? 42.837 21.970 -46.347 1.00 84.00 289 LYS A N 1
ATOM 2317 C CA . LYS A 1 289 ? 41.497 22.305 -45.835 1.00 84.00 289 LYS A CA 1
ATOM 2318 C C . LYS A 1 289 ? 40.889 21.120 -45.083 1.00 84.00 289 LYS A C 1
ATOM 2320 O O . LYS A 1 289 ? 40.314 21.331 -44.019 1.00 84.00 289 LYS A O 1
ATOM 2325 N N . ASN A 1 290 ? 41.088 19.893 -45.563 1.00 77.50 290 ASN A N 1
ATOM 2326 C CA . ASN A 1 290 ? 40.619 18.672 -44.911 1.00 77.50 290 ASN A CA 1
ATOM 2327 C C . ASN A 1 290 ? 41.357 18.396 -43.592 1.00 77.50 290 ASN A C 1
ATOM 2329 O O . ASN A 1 290 ? 40.703 18.051 -42.613 1.00 77.50 290 ASN A O 1
ATOM 2333 N N . GLU A 1 291 ? 42.672 18.616 -43.494 1.00 85.31 291 GLU A N 1
ATOM 2334 C CA . GLU A 1 291 ? 43.392 18.520 -42.211 1.00 85.31 291 GLU A CA 1
ATOM 2335 C C . GLU A 1 291 ? 42.925 19.585 -41.207 1.00 85.31 291 GLU A C 1
ATOM 2337 O O . GLU A 1 291 ? 42.699 19.282 -40.031 1.00 85.31 291 GLU A O 1
ATOM 2342 N N . LYS A 1 292 ? 42.709 20.827 -41.663 1.00 84.50 292 LYS A N 1
ATOM 2343 C CA . LYS A 1 292 ? 42.167 21.920 -40.833 1.00 84.50 292 LYS A CA 1
ATOM 2344 C C . LYS A 1 292 ? 40.725 21.624 -40.384 1.00 84.50 292 LYS A C 1
ATOM 2346 O O . LYS A 1 292 ? 40.386 21.868 -39.229 1.00 84.50 292 LYS A O 1
ATOM 2351 N N . ALA A 1 293 ? 39.901 21.012 -41.237 1.00 81.44 293 ALA A N 1
ATOM 2352 C CA . ALA A 1 293 ? 38.556 20.556 -40.883 1.00 81.44 293 ALA A CA 1
ATOM 2353 C C . ALA A 1 293 ? 38.578 19.367 -39.903 1.00 81.44 293 ALA A C 1
ATOM 2355 O O . ALA A 1 293 ? 37.873 19.393 -38.898 1.00 81.44 293 ALA A O 1
ATOM 2356 N N . GLN A 1 294 ? 39.422 18.354 -40.129 1.00 78.19 294 GLN A N 1
ATOM 2357 C CA . GLN A 1 294 ? 39.559 17.208 -39.223 1.00 78.19 294 GLN A CA 1
ATOM 2358 C C . GLN A 1 294 ? 40.087 17.613 -37.844 1.00 78.19 294 GLN A C 1
ATOM 2360 O O . GLN A 1 294 ? 39.631 17.073 -36.838 1.00 78.19 294 GLN A O 1
ATOM 2365 N N . THR A 1 295 ? 41.042 18.543 -37.767 1.00 84.06 295 THR A N 1
ATOM 2366 C CA . THR A 1 295 ? 41.551 19.049 -36.481 1.00 84.06 295 THR A CA 1
ATOM 2367 C C . THR A 1 295 ? 40.510 19.908 -35.760 1.00 84.06 295 THR A C 1
ATOM 2369 O O . THR A 1 295 ? 40.324 19.733 -34.557 1.00 84.06 295 THR A O 1
ATOM 2372 N N . ALA A 1 296 ? 39.749 20.742 -36.478 1.00 87.56 296 ALA A N 1
ATOM 2373 C CA . ALA A 1 296 ? 38.608 21.462 -35.909 1.00 87.56 296 ALA A CA 1
ATOM 2374 C C . ALA A 1 296 ? 37.522 20.509 -35.368 1.00 87.56 296 ALA A C 1
ATOM 2376 O O . ALA A 1 296 ? 37.096 20.666 -34.225 1.00 87.56 296 ALA A O 1
ATOM 2377 N N . LEU A 1 297 ? 37.132 19.483 -36.135 1.00 85.94 297 LEU A N 1
ATOM 2378 C CA . LEU A 1 297 ? 36.151 18.475 -35.714 1.00 85.94 297 LEU A CA 1
ATOM 2379 C C . LEU A 1 297 ? 36.644 17.650 -34.518 1.00 85.94 297 LEU A C 1
ATOM 2381 O O . LEU A 1 297 ? 35.895 17.464 -33.564 1.00 85.94 297 LEU A O 1
ATOM 2385 N N . LYS A 1 298 ? 37.912 17.212 -34.508 1.00 87.81 298 LYS A N 1
ATOM 2386 C CA . LYS A 1 298 ? 38.515 16.519 -33.352 1.00 87.81 298 LYS A CA 1
ATOM 2387 C C . LYS A 1 298 ? 38.474 17.384 -32.089 1.00 87.81 298 LYS A C 1
ATOM 2389 O O . LYS A 1 298 ? 38.141 16.871 -31.025 1.00 87.81 298 LYS A O 1
ATOM 2394 N N . ASN A 1 299 ? 38.735 18.688 -32.204 1.00 88.38 299 ASN A N 1
ATOM 2395 C CA . ASN A 1 299 ? 38.649 19.620 -31.076 1.00 88.38 299 ASN A CA 1
ATOM 2396 C C . ASN A 1 299 ? 37.199 19.857 -30.615 1.00 88.38 299 ASN A C 1
ATOM 2398 O O . ASN A 1 299 ? 36.948 19.905 -29.413 1.00 88.38 299 ASN A O 1
ATOM 2402 N N . GLN A 1 300 ? 36.234 19.953 -31.538 1.00 84.56 300 GLN A N 1
ATOM 2403 C CA . GLN A 1 300 ? 34.808 20.053 -31.199 1.00 84.56 300 GLN A CA 1
ATOM 2404 C C . GLN A 1 300 ? 34.307 18.793 -30.479 1.00 84.56 300 GLN A C 1
ATOM 2406 O O . GLN A 1 300 ? 33.688 18.904 -29.424 1.00 84.56 300 GLN A O 1
ATOM 2411 N N . ILE A 1 301 ? 34.642 17.602 -30.986 1.00 84.88 301 ILE A N 1
ATOM 2412 C CA . ILE A 1 301 ? 34.305 16.314 -30.360 1.00 84.88 301 ILE A CA 1
ATOM 2413 C C . ILE A 1 301 ? 34.956 16.200 -28.973 1.00 84.88 301 ILE A C 1
ATOM 2415 O O . ILE A 1 301 ? 34.286 15.837 -28.011 1.00 84.88 301 ILE A O 1
ATOM 2419 N N . ALA A 1 302 ? 36.233 16.571 -28.832 1.00 89.06 302 ALA A N 1
ATOM 2420 C CA . ALA A 1 302 ? 36.930 16.547 -27.544 1.00 89.06 302 ALA A CA 1
ATOM 2421 C C . ALA A 1 302 ? 36.339 17.522 -26.508 1.00 89.06 302 ALA A C 1
ATOM 2423 O O . ALA A 1 302 ? 36.422 17.253 -25.310 1.00 89.06 302 ALA A O 1
ATOM 2424 N N . ASN A 1 303 ? 35.741 18.635 -26.942 1.00 89.50 303 ASN A N 1
ATOM 2425 C CA . ASN A 1 303 ? 35.035 19.559 -26.053 1.00 89.50 303 ASN A CA 1
ATOM 2426 C C . ASN A 1 303 ? 33.631 19.045 -25.698 1.00 89.50 303 ASN A C 1
ATOM 2428 O O . ASN A 1 303 ? 33.288 19.036 -24.521 1.00 89.50 303 ASN A O 1
ATOM 2432 N N . ALA A 1 304 ? 32.868 18.529 -26.667 1.00 85.50 304 ALA A N 1
ATOM 2433 C CA . ALA A 1 304 ? 31.557 17.925 -26.414 1.00 85.50 304 ALA A CA 1
ATOM 2434 C C . ALA A 1 304 ? 31.647 16.733 -25.442 1.00 85.50 304 ALA A C 1
ATOM 2436 O O . ALA A 1 304 ? 30.852 16.632 -24.514 1.00 85.50 304 ALA A O 1
ATOM 2437 N N . ILE A 1 305 ? 32.670 15.878 -25.581 1.00 87.69 305 ILE A N 1
ATOM 2438 C CA . ILE A 1 305 ? 32.938 14.781 -24.635 1.00 87.69 305 ILE A CA 1
ATOM 2439 C C . ILE A 1 305 ? 33.192 15.315 -23.217 1.00 87.69 305 ILE A C 1
ATOM 2441 O O . ILE A 1 305 ? 32.680 14.738 -22.264 1.00 87.69 305 ILE A O 1
ATOM 2445 N N . LYS A 1 306 ? 33.929 16.424 -23.055 1.00 90.00 306 LYS A N 1
ATOM 2446 C CA . LYS A 1 306 ? 34.168 17.040 -21.736 1.00 90.00 306 LYS A CA 1
ATOM 2447 C C . LYS A 1 306 ? 32.907 17.659 -21.135 1.00 90.00 306 LYS A C 1
ATOM 2449 O O . LYS A 1 306 ? 32.705 17.550 -19.930 1.00 90.00 306 LYS A O 1
ATOM 2454 N N . GLU A 1 307 ? 32.065 18.298 -21.947 1.00 89.12 307 GLU A N 1
ATOM 2455 C CA . GLU A 1 307 ? 30.787 18.845 -21.478 1.00 89.12 307 GLU A CA 1
ATOM 2456 C C . GLU A 1 307 ? 29.836 17.733 -21.024 1.00 89.12 307 GLU A C 1
ATOM 2458 O O . GLU A 1 307 ? 29.271 17.832 -19.936 1.00 89.12 307 GLU A O 1
ATOM 2463 N N . GLU A 1 308 ? 29.701 16.649 -21.793 1.00 85.00 308 GLU A N 1
ATOM 2464 C CA . GLU A 1 308 ? 28.891 15.496 -21.381 1.00 85.00 308 GLU A CA 1
ATOM 2465 C C . GLU A 1 308 ? 29.490 14.772 -20.167 1.00 85.00 308 GLU A C 1
ATOM 2467 O O . GLU A 1 308 ? 28.749 14.416 -19.257 1.00 85.00 308 GLU A O 1
ATOM 2472 N N . GLN A 1 309 ? 30.819 14.640 -20.061 1.00 84.50 309 GLN A N 1
ATOM 2473 C CA . GLN A 1 309 ? 31.473 14.135 -18.844 1.00 84.50 309 GLN A CA 1
ATOM 2474 C C . GLN A 1 309 ? 31.145 15.001 -17.615 1.00 84.50 309 GLN A C 1
ATOM 2476 O O . GLN A 1 309 ? 30.764 14.461 -16.578 1.00 84.50 309 GLN A O 1
ATOM 2481 N N . SER A 1 310 ? 31.208 16.330 -17.742 1.00 89.31 310 SER A N 1
ATOM 2482 C CA . SER A 1 310 ? 30.852 17.270 -16.668 1.00 89.31 310 SER A CA 1
ATOM 2483 C C . SER A 1 310 ? 29.380 17.144 -16.250 1.00 89.31 310 SER A C 1
ATOM 2485 O O . SER A 1 310 ? 29.080 17.119 -15.056 1.00 89.31 310 SER A O 1
ATOM 2487 N N . LYS A 1 311 ? 28.456 17.005 -17.213 1.00 89.19 311 LYS A N 1
ATOM 2488 C CA . LYS A 1 311 ? 27.026 16.757 -16.947 1.00 89.19 311 LYS A CA 1
ATOM 2489 C C . LYS A 1 311 ? 26.809 15.405 -16.266 1.00 89.19 311 LYS A C 1
ATOM 2491 O O . LYS A 1 311 ? 26.061 15.324 -15.294 1.00 89.19 311 LYS A O 1
ATOM 2496 N N . CYS A 1 312 ? 27.485 14.350 -16.726 1.00 79.88 312 CYS A N 1
ATOM 2497 C CA . CYS A 1 312 ? 27.429 13.030 -16.102 1.00 79.88 312 CYS A CA 1
ATOM 2498 C C . CYS A 1 312 ? 27.915 13.076 -14.646 1.00 79.88 312 CYS A C 1
ATOM 2500 O O . CYS A 1 312 ? 27.201 12.587 -13.772 1.00 79.88 312 CYS A O 1
ATOM 2502 N N . GLU A 1 313 ? 29.050 13.720 -14.352 1.00 88.94 313 GLU A N 1
ATOM 2503 C CA . GLU A 1 313 ? 29.533 13.910 -12.975 1.00 88.94 313 GLU A CA 1
ATOM 2504 C C . GLU A 1 313 ? 28.532 14.675 -12.093 1.00 88.94 313 GLU A C 1
ATOM 2506 O O . GLU A 1 313 ? 28.326 14.309 -10.935 1.00 88.94 313 GLU A O 1
ATOM 2511 N N . GLU A 1 314 ? 27.874 15.712 -12.615 1.00 90.75 314 GLU A N 1
ATOM 2512 C CA . GLU A 1 314 ? 26.862 16.468 -11.869 1.00 90.75 314 GLU A CA 1
ATOM 2513 C C . GLU A 1 314 ? 25.580 15.648 -11.624 1.00 90.75 314 GLU A C 1
ATOM 2515 O O . GLU A 1 314 ? 25.038 15.638 -10.511 1.00 90.75 314 GLU A O 1
ATOM 2520 N N . THR A 1 315 ? 25.122 14.873 -12.614 1.00 85.50 315 THR A N 1
ATOM 2521 C CA . THR A 1 315 ? 24.003 13.933 -12.419 1.00 85.50 315 THR A CA 1
ATOM 2522 C C . THR A 1 315 ? 24.347 12.817 -11.428 1.00 85.50 315 THR A C 1
ATOM 2524 O O . THR A 1 315 ? 23.496 12.442 -10.620 1.00 85.50 315 THR A O 1
ATOM 2527 N N . LEU A 1 316 ? 25.603 12.352 -11.406 1.00 87.81 316 LEU A N 1
ATOM 2528 C CA . LEU A 1 316 ? 26.086 11.375 -10.434 1.00 87.81 316 LEU A CA 1
ATOM 2529 C C . LEU A 1 316 ? 26.071 11.970 -9.020 1.00 87.81 316 LEU A C 1
ATOM 2531 O O . LEU A 1 316 ? 25.358 11.443 -8.167 1.00 87.81 316 LEU A O 1
ATOM 2535 N N . ARG A 1 317 ? 26.713 13.126 -8.792 1.00 89.31 317 ARG A N 1
ATOM 2536 C CA . ARG A 1 317 ? 26.729 13.816 -7.482 1.00 89.31 317 ARG A CA 1
ATOM 2537 C C . ARG A 1 317 ? 25.327 14.131 -6.958 1.00 89.31 317 ARG A C 1
ATOM 2539 O O . ARG A 1 317 ? 25.046 13.976 -5.769 1.00 89.31 317 ARG A O 1
ATOM 2546 N N . THR A 1 318 ? 24.409 14.547 -7.833 1.00 86.19 318 THR A N 1
ATOM 2547 C CA . THR A 1 318 ? 23.011 14.798 -7.439 1.00 86.19 318 THR A CA 1
ATOM 2548 C C . THR A 1 318 ? 22.203 13.517 -7.204 1.00 86.19 318 THR A C 1
ATOM 2550 O O . THR A 1 318 ? 21.170 13.585 -6.535 1.00 86.19 318 THR A O 1
ATOM 2553 N N . SER A 1 319 ? 22.649 12.356 -7.697 1.00 78.31 319 SER A N 1
ATOM 2554 C CA . SER A 1 319 ? 22.098 11.040 -7.338 1.00 78.31 319 SER A CA 1
ATOM 2555 C C . SER A 1 319 ? 22.667 10.514 -6.011 1.00 78.31 319 SER A C 1
ATOM 2557 O O . SER A 1 319 ? 21.896 10.080 -5.158 1.00 78.31 319 SER A O 1
ATOM 2559 N N . GLU A 1 320 ? 23.971 10.676 -5.766 1.00 88.62 320 GLU A N 1
ATOM 2560 C CA . GLU A 1 320 ? 24.645 10.330 -4.505 1.00 88.62 320 GLU A CA 1
ATOM 2561 C C . GLU A 1 320 ? 24.037 11.107 -3.327 1.00 88.62 320 GLU A C 1
ATOM 2563 O O . GLU A 1 320 ? 23.633 10.516 -2.326 1.00 88.62 320 GLU A O 1
ATOM 2568 N N . LEU A 1 321 ? 23.843 12.423 -3.489 1.00 90.81 321 LEU A N 1
ATOM 2569 C CA . LEU A 1 321 ? 23.189 13.279 -2.493 1.00 90.81 321 LEU A CA 1
ATOM 2570 C C . LEU A 1 321 ? 21.719 12.886 -2.233 1.00 90.81 321 LEU A C 1
ATOM 2572 O O . LEU A 1 321 ? 21.189 13.146 -1.151 1.00 90.81 321 LEU A O 1
ATOM 2576 N N . LYS A 1 322 ? 21.036 12.263 -3.206 1.00 88.56 322 LYS A N 1
ATOM 2577 C CA . LYS A 1 322 ? 19.689 11.697 -3.007 1.00 88.56 322 LYS A CA 1
ATOM 2578 C C . LYS A 1 322 ? 19.750 10.363 -2.261 1.00 88.56 322 LYS A C 1
ATOM 2580 O O . LYS A 1 322 ? 18.901 10.159 -1.399 1.00 88.56 322 LYS A O 1
ATOM 2585 N N . SER A 1 323 ? 20.741 9.507 -2.532 1.00 83.56 323 SER A N 1
ATOM 2586 C CA . SER A 1 323 ? 20.960 8.259 -1.778 1.00 83.56 323 SER A CA 1
ATOM 2587 C C . SER A 1 323 ? 21.228 8.553 -0.305 1.00 83.56 323 SER A C 1
ATOM 2589 O O . SER A 1 323 ? 20.489 8.078 0.551 1.00 83.56 323 SER A O 1
ATOM 2591 N N . GLN A 1 324 ? 22.166 9.458 -0.009 1.00 90.25 324 GLN A N 1
ATOM 2592 C CA . GLN A 1 324 ? 22.494 9.876 1.360 1.00 90.25 324 GLN A CA 1
ATOM 2593 C C . GLN A 1 324 ? 21.252 10.373 2.123 1.00 90.25 324 GLN A C 1
ATOM 2595 O O . GLN A 1 324 ? 20.970 9.907 3.224 1.00 90.25 324 GLN A O 1
ATOM 2600 N N . LYS A 1 325 ? 20.426 11.226 1.501 1.00 88.81 325 LYS A N 1
ATOM 2601 C CA . LYS A 1 325 ? 19.163 11.715 2.094 1.00 88.81 325 LYS A CA 1
ATOM 2602 C C . LYS A 1 325 ? 18.082 10.638 2.260 1.00 88.81 325 LYS A C 1
ATOM 2604 O O . LYS A 1 325 ? 17.148 10.832 3.039 1.00 88.81 325 LYS A O 1
ATOM 2609 N N . LEU A 1 326 ? 18.155 9.528 1.525 1.00 84.06 326 LEU A N 1
ATOM 2610 C CA . LEU A 1 326 ? 17.289 8.362 1.725 1.00 84.06 326 LEU A CA 1
ATOM 2611 C C . LEU A 1 326 ? 17.836 7.451 2.829 1.00 84.06 326 LEU A C 1
ATOM 2613 O O . LEU A 1 326 ? 17.059 6.983 3.655 1.00 84.06 326 LEU A O 1
ATOM 2617 N N . GLU A 1 327 ? 19.151 7.257 2.903 1.00 87.31 327 GLU A N 1
ATOM 2618 C CA . GLU A 1 327 ? 19.831 6.510 3.966 1.00 87.31 327 GLU A CA 1
ATOM 2619 C C . GLU A 1 327 ? 19.626 7.167 5.341 1.00 87.31 327 GLU A C 1
ATOM 2621 O O . GLU A 1 327 ? 19.284 6.476 6.302 1.00 87.31 327 GLU A O 1
ATOM 2626 N N . GLU A 1 328 ? 19.711 8.500 5.427 1.00 92.19 328 GLU A N 1
ATOM 2627 C CA . GLU A 1 328 ? 19.363 9.273 6.628 1.00 92.19 328 GLU A CA 1
ATOM 2628 C C . GLU A 1 328 ? 17.901 9.055 7.047 1.00 92.19 328 GLU A C 1
ATOM 2630 O O . GLU A 1 328 ? 17.635 8.746 8.208 1.00 92.19 328 GLU A O 1
ATOM 2635 N N . LYS A 1 329 ? 16.946 9.120 6.108 1.00 89.94 329 LYS A N 1
ATOM 2636 C CA . LYS A 1 329 ? 15.523 8.843 6.390 1.00 89.94 329 LYS A CA 1
ATOM 2637 C C . LYS A 1 329 ? 15.271 7.393 6.806 1.00 89.94 329 LYS A C 1
ATOM 2639 O O . LYS A 1 329 ? 14.443 7.133 7.673 1.00 89.94 329 LYS A O 1
ATOM 2644 N N . ILE A 1 330 ? 15.983 6.435 6.215 1.00 85.38 330 ILE A N 1
ATOM 2645 C CA . ILE A 1 330 ? 15.924 5.021 6.610 1.00 85.38 330 ILE A CA 1
ATOM 2646 C C . ILE A 1 330 ? 16.507 4.831 8.018 1.00 85.38 330 ILE A C 1
ATOM 2648 O O . ILE A 1 330 ? 16.034 3.968 8.757 1.00 85.38 330 ILE A O 1
ATOM 2652 N N . LYS A 1 331 ? 17.507 5.628 8.416 1.00 92.81 331 LYS A N 1
ATOM 2653 C CA . LYS A 1 331 ? 18.054 5.631 9.778 1.00 92.81 331 LYS A CA 1
ATOM 2654 C C . LYS A 1 331 ? 17.048 6.193 10.786 1.00 92.81 331 LYS A C 1
ATOM 2656 O O . LYS A 1 331 ? 16.763 5.498 11.757 1.00 92.81 331 LYS A O 1
ATOM 2661 N N . THR A 1 332 ? 16.447 7.361 10.535 1.00 90.56 332 THR A N 1
ATOM 2662 C CA . THR A 1 332 ? 15.440 7.929 11.455 1.00 90.56 332 THR A CA 1
ATOM 2663 C C . THR A 1 332 ? 14.219 7.018 11.591 1.00 90.56 332 THR A C 1
ATOM 2665 O O . THR A 1 332 ? 13.814 6.716 12.705 1.00 90.56 332 THR A O 1
ATOM 2668 N N . LEU A 1 333 ? 13.707 6.453 10.489 1.00 87.06 333 LEU A N 1
ATOM 2669 C CA . LEU A 1 333 ? 12.573 5.517 10.532 1.00 87.06 333 LEU A CA 1
ATOM 2670 C C . LEU A 1 333 ? 12.873 4.218 11.306 1.00 87.06 333 LEU A C 1
ATOM 2672 O O . LEU A 1 333 ? 11.958 3.609 11.859 1.00 87.06 333 LEU A O 1
ATOM 2676 N N . LYS A 1 334 ? 14.138 3.777 11.372 1.00 88.94 334 LYS A N 1
ATOM 2677 C CA . LYS A 1 334 ? 14.550 2.659 12.242 1.00 88.94 334 LYS A CA 1
ATOM 2678 C C . LYS A 1 334 ? 14.567 3.073 13.712 1.00 88.94 334 LYS A C 1
ATOM 2680 O O . LYS A 1 334 ? 14.070 2.323 14.547 1.00 88.94 334 LYS A O 1
ATOM 2685 N N . GLU A 1 335 ? 15.095 4.258 14.011 1.00 92.31 335 GLU A N 1
ATOM 2686 C CA . GLU A 1 335 ? 15.123 4.832 15.363 1.00 92.31 335 GLU A CA 1
ATOM 2687 C C . GLU A 1 335 ? 13.689 5.035 15.905 1.00 92.31 335 GLU A C 1
ATOM 2689 O O . GLU A 1 335 ? 13.395 4.600 17.020 1.00 92.31 335 GLU A O 1
ATOM 2694 N N . ASP A 1 336 ? 12.765 5.541 15.080 1.00 87.62 336 ASP A N 1
ATOM 2695 C CA . ASP A 1 336 ? 11.327 5.638 15.382 1.00 87.62 336 ASP A CA 1
ATOM 2696 C C . ASP A 1 336 ? 10.680 4.256 15.605 1.00 87.62 336 ASP A C 1
ATOM 2698 O O . ASP A 1 336 ? 9.911 4.056 16.550 1.00 87.62 336 ASP A O 1
ATOM 2702 N N . CYS A 1 337 ? 11.001 3.268 14.761 1.00 84.44 337 CYS A N 1
ATOM 2703 C CA . CYS A 1 337 ? 10.447 1.917 14.871 1.00 84.44 337 CYS A CA 1
ATOM 2704 C C . CYS A 1 337 ? 10.908 1.198 16.152 1.00 84.44 337 CYS A C 1
ATOM 2706 O O . CYS A 1 337 ? 10.102 0.533 16.812 1.00 84.44 337 CYS A O 1
ATOM 2708 N N . ASP A 1 338 ? 12.182 1.324 16.537 1.00 89.75 338 ASP A N 1
ATOM 2709 C CA . ASP A 1 338 ? 12.670 0.784 17.808 1.00 89.75 338 ASP A CA 1
ATOM 2710 C C . ASP A 1 338 ? 12.131 1.591 19.009 1.00 89.75 338 ASP A C 1
ATOM 2712 O O . ASP A 1 338 ? 11.860 1.001 20.059 1.00 89.75 338 ASP A O 1
ATOM 2716 N N . ALA A 1 339 ? 11.863 2.897 18.876 1.00 89.38 339 ALA A N 1
ATOM 2717 C CA . ALA A 1 339 ? 11.160 3.673 19.904 1.00 89.38 339 ALA A CA 1
ATOM 2718 C C . ALA A 1 339 ? 9.723 3.157 20.138 1.00 89.38 339 ALA A C 1
ATOM 2720 O O . ALA A 1 339 ? 9.376 2.822 21.275 1.00 89.38 339 ALA A O 1
ATOM 2721 N N . GLN A 1 340 ? 8.925 2.978 19.077 1.00 86.38 340 GLN A N 1
ATOM 2722 C CA . GLN A 1 340 ? 7.568 2.408 19.157 1.00 86.38 340 GLN A CA 1
ATOM 2723 C C . GLN A 1 340 ? 7.561 0.981 19.726 1.00 86.38 340 GLN A C 1
ATOM 2725 O O . GLN A 1 340 ? 6.699 0.613 20.524 1.00 86.38 340 GLN A O 1
ATOM 2730 N N . LYS A 1 341 ? 8.546 0.159 19.361 1.00 89.62 341 LYS A N 1
ATOM 2731 C CA . LYS A 1 341 ? 8.726 -1.202 19.889 1.00 89.62 341 LYS A CA 1
ATOM 2732 C C . LYS A 1 341 ? 9.043 -1.202 21.389 1.00 89.62 341 LYS A C 1
ATOM 2734 O O . LYS A 1 341 ? 8.502 -2.031 22.122 1.00 89.62 341 LYS A O 1
ATOM 2739 N N . ASN A 1 342 ? 9.855 -0.254 21.859 1.00 90.44 342 ASN A N 1
ATOM 2740 C CA . ASN A 1 342 ? 10.122 -0.053 23.284 1.00 90.44 342 ASN A CA 1
ATOM 2741 C C . ASN A 1 342 ? 8.889 0.474 24.041 1.00 90.44 342 ASN A C 1
ATOM 2743 O O . ASN A 1 342 ? 8.646 0.064 25.176 1.00 90.44 342 ASN A O 1
ATOM 2747 N N . GLU A 1 343 ? 8.074 1.335 23.429 1.00 91.12 343 GLU A N 1
ATOM 2748 C CA . GLU A 1 343 ? 6.794 1.769 24.000 1.00 91.12 343 GLU A CA 1
ATOM 2749 C C . GLU A 1 343 ? 5.784 0.617 24.094 1.00 91.12 343 GLU A C 1
ATOM 2751 O O . GLU A 1 343 ? 5.227 0.371 25.165 1.00 91.12 343 GLU A O 1
ATOM 2756 N N . LYS A 1 344 ? 5.635 -0.179 23.029 1.00 90.50 344 LYS A N 1
ATOM 2757 C CA . LYS A 1 344 ? 4.831 -1.409 23.030 1.00 90.50 344 LYS A CA 1
ATOM 2758 C C . LYS A 1 344 ? 5.265 -2.373 24.139 1.00 90.50 344 LYS A C 1
ATOM 2760 O O . LYS A 1 344 ? 4.407 -2.958 24.797 1.00 90.50 344 LYS A O 1
ATOM 2765 N N . LEU A 1 345 ? 6.570 -2.500 24.397 1.00 93.75 345 LEU A N 1
ATOM 2766 C CA . LEU A 1 345 ? 7.092 -3.311 25.500 1.00 93.75 345 LEU A CA 1
ATOM 2767 C C . LEU A 1 345 ? 6.685 -2.747 26.877 1.00 93.75 345 LEU A C 1
ATOM 2769 O O . LEU A 1 345 ? 6.237 -3.509 27.733 1.00 93.75 345 LEU A O 1
ATOM 2773 N N . LYS A 1 346 ? 6.766 -1.422 27.085 1.00 91.94 346 LYS A N 1
ATOM 2774 C CA . LYS A 1 346 ? 6.282 -0.760 28.316 1.00 91.94 346 LYS A CA 1
ATOM 2775 C C . LYS A 1 346 ? 4.784 -0.999 28.532 1.00 91.94 346 LYS A C 1
ATOM 2777 O O . LYS A 1 346 ? 4.385 -1.373 29.635 1.00 91.94 346 LYS A O 1
ATOM 2782 N N . LEU A 1 347 ? 3.968 -0.836 27.488 1.00 90.50 347 LEU A N 1
ATOM 2783 C CA . LEU A 1 347 ? 2.525 -1.090 27.536 1.00 90.50 347 LEU A CA 1
ATOM 2784 C C . LEU A 1 347 ? 2.223 -2.563 27.844 1.00 90.50 347 LEU A C 1
ATOM 2786 O O . LEU A 1 347 ? 1.362 -2.853 28.670 1.00 90.50 347 LEU A O 1
ATOM 2790 N N . GLN A 1 348 ? 2.969 -3.506 27.263 1.00 89.81 348 GLN A N 1
ATOM 2791 C CA . GLN A 1 348 ? 2.801 -4.932 27.551 1.00 89.81 348 GLN A CA 1
ATOM 2792 C C . GLN A 1 348 ? 3.172 -5.285 29.005 1.00 89.81 348 GLN A C 1
ATOM 2794 O O . GLN A 1 348 ? 2.463 -6.062 29.640 1.00 89.81 348 GLN A O 1
ATOM 2799 N N . ILE A 1 349 ? 4.208 -4.658 29.577 1.00 92.62 349 ILE A N 1
ATOM 2800 C CA . ILE A 1 349 ? 4.549 -4.787 31.007 1.00 92.62 349 ILE A CA 1
ATOM 2801 C C . ILE A 1 349 ? 3.430 -4.216 31.899 1.00 92.62 349 ILE A C 1
ATOM 2803 O O . ILE A 1 349 ? 3.068 -4.832 32.906 1.00 92.62 349 ILE A O 1
ATOM 2807 N N . GLN A 1 350 ? 2.837 -3.075 31.527 1.00 91.38 350 GLN A N 1
ATOM 2808 C CA . GLN A 1 350 ? 1.686 -2.508 32.240 1.00 91.38 350 GLN A CA 1
ATOM 2809 C C . GLN A 1 350 ? 0.455 -3.423 32.172 1.00 91.38 350 GLN A C 1
ATOM 2811 O O . GLN A 1 350 ? -0.185 -3.640 33.200 1.00 91.38 350 GLN A O 1
ATOM 2816 N N . ILE A 1 351 ? 0.156 -4.014 31.009 1.00 87.62 351 ILE A N 1
ATOM 2817 C CA . ILE A 1 351 ? -0.941 -4.980 30.837 1.00 87.62 351 ILE A CA 1
ATOM 2818 C C . ILE A 1 351 ? -0.737 -6.195 31.751 1.00 87.62 351 ILE A C 1
ATOM 2820 O O . ILE A 1 351 ? -1.647 -6.524 32.509 1.00 87.62 351 ILE A O 1
ATOM 2824 N N . SER A 1 352 ? 0.457 -6.797 31.776 1.00 90.94 352 SER A N 1
ATOM 2825 C CA . SER A 1 352 ? 0.766 -7.913 32.685 1.00 90.94 352 SER A CA 1
ATOM 2826 C C . SER A 1 352 ? 0.622 -7.526 34.166 1.00 90.94 352 SER A C 1
ATOM 2828 O O . SER A 1 352 ? 0.115 -8.306 34.972 1.00 90.94 352 SER A O 1
ATOM 2830 N N . SER A 1 353 ? 1.008 -6.299 34.541 1.00 92.94 353 SER A N 1
ATOM 2831 C CA . SER A 1 353 ? 0.815 -5.779 35.905 1.00 92.94 353 SER A CA 1
ATOM 2832 C C . SER A 1 353 ? -0.667 -5.597 36.262 1.00 92.94 353 SER A C 1
ATOM 2834 O O . SER A 1 353 ? -1.080 -5.912 37.380 1.00 92.94 353 SER A O 1
ATOM 2836 N N . LEU A 1 354 ? -1.486 -5.120 35.319 1.00 89.06 354 LEU A N 1
ATOM 2837 C CA . LEU A 1 354 ? -2.933 -4.985 35.495 1.00 89.06 354 LEU A CA 1
ATOM 2838 C C . LEU A 1 354 ? -3.628 -6.351 35.560 1.00 89.06 354 LEU A C 1
ATOM 2840 O O . LEU A 1 354 ? -4.472 -6.542 36.429 1.00 89.06 354 LEU A O 1
ATOM 2844 N N . GLN A 1 355 ? -3.228 -7.320 34.733 1.00 85.81 355 GLN A N 1
ATOM 2845 C CA . GLN A 1 355 ? -3.718 -8.702 34.801 1.00 85.81 355 GLN A CA 1
ATOM 2846 C C . GLN A 1 355 ? -3.422 -9.338 36.167 1.00 85.81 355 GLN A C 1
ATOM 2848 O O . GLN A 1 355 ? -4.324 -9.899 36.782 1.00 85.81 355 GLN A O 1
ATOM 2853 N N . GLY A 1 356 ? -2.213 -9.157 36.713 1.00 90.06 356 GLY A N 1
ATOM 2854 C CA . GLY A 1 356 ? -1.894 -9.599 38.078 1.00 90.06 356 GLY A CA 1
ATOM 2855 C C . GLY A 1 356 ? -2.806 -8.977 39.147 1.00 90.06 356 GLY A C 1
ATOM 2856 O O . GLY A 1 356 ? -3.254 -9.668 40.060 1.00 90.06 356 GLY A O 1
ATOM 2857 N N . LYS A 1 357 ? -3.157 -7.689 39.014 1.00 90.25 357 LYS A N 1
ATOM 2858 C CA . LYS A 1 357 ? -4.121 -7.024 39.913 1.00 90.25 357 LYS A CA 1
ATOM 2859 C C . LYS A 1 357 ? -5.547 -7.559 39.746 1.00 90.25 357 LYS A C 1
ATOM 2861 O O . LYS A 1 357 ? -6.233 -7.728 40.748 1.00 90.25 357 LYS A O 1
ATOM 2866 N N . VAL A 1 358 ? -5.985 -7.844 38.517 1.00 86.69 358 VAL A N 1
ATOM 2867 C CA . VAL A 1 358 ? -7.302 -8.445 38.236 1.00 86.69 358 VAL A CA 1
ATOM 2868 C C . VAL A 1 358 ? -7.400 -9.849 38.837 1.00 86.69 358 VAL A C 1
ATOM 2870 O O . VAL A 1 358 ? -8.387 -10.141 39.506 1.00 86.69 358 VAL A O 1
ATOM 2873 N N . ASN A 1 359 ? -6.361 -10.677 38.704 1.00 88.88 359 ASN A N 1
ATOM 2874 C CA . ASN A 1 359 ? -6.325 -12.013 39.305 1.00 88.88 359 ASN A CA 1
ATOM 2875 C C . ASN A 1 359 ? -6.415 -11.941 40.842 1.00 88.88 359 ASN A C 1
ATOM 2877 O O . ASN A 1 359 ? -7.257 -12.608 41.438 1.00 88.88 359 ASN A O 1
ATOM 2881 N N . ASN A 1 360 ? -5.642 -11.049 41.477 1.00 91.81 360 ASN A N 1
ATOM 2882 C CA . ASN A 1 360 ? -5.714 -10.816 42.926 1.00 91.81 360 ASN A CA 1
ATOM 2883 C C . ASN A 1 360 ? -7.110 -10.344 43.388 1.00 91.81 360 ASN A C 1
ATOM 2885 O O . ASN A 1 360 ? -7.533 -10.657 44.502 1.00 91.81 360 ASN A O 1
ATOM 2889 N N . LEU A 1 361 ? -7.829 -9.582 42.554 1.00 88.69 361 LEU A N 1
ATOM 2890 C CA . LEU A 1 361 ? -9.209 -9.166 42.822 1.00 88.69 361 LEU A CA 1
ATOM 2891 C C . LEU A 1 361 ? -10.215 -10.312 42.619 1.00 88.69 361 LEU A C 1
ATOM 2893 O O . LEU A 1 361 ? -11.167 -10.396 43.396 1.00 88.69 361 LEU A O 1
ATOM 2897 N N . SER A 1 362 ? -9.992 -11.212 41.651 1.00 88.81 362 SER A N 1
ATOM 2898 C CA . SER A 1 362 ? -10.789 -12.440 41.478 1.00 88.81 362 SER A CA 1
ATOM 2899 C C . SER A 1 362 ? -10.668 -13.341 42.703 1.00 88.81 362 SER A C 1
ATOM 2901 O O . SER A 1 362 ? -11.682 -13.666 43.315 1.00 88.81 362 SER A O 1
ATOM 2903 N N . GLU A 1 363 ? -9.442 -13.619 43.162 1.00 90.62 363 GLU A N 1
ATOM 2904 C CA . GLU A 1 363 ? -9.212 -14.383 44.395 1.00 90.62 363 GLU A CA 1
ATOM 2905 C C . GLU A 1 363 ? -9.890 -13.741 45.617 1.00 90.62 363 GLU A C 1
ATOM 2907 O O . GLU A 1 363 ? -10.410 -14.442 46.486 1.00 90.62 363 GLU A O 1
ATOM 2912 N N . LEU A 1 364 ? -9.902 -12.407 45.710 1.00 88.94 364 LEU A N 1
ATOM 2913 C CA . LEU A 1 364 ? -10.605 -11.691 46.779 1.00 88.94 364 LEU A CA 1
ATOM 2914 C C . LEU A 1 364 ? -12.130 -11.841 46.689 1.00 88.94 364 LEU A C 1
ATOM 2916 O O . LEU A 1 364 ? -12.780 -11.964 47.729 1.00 88.94 364 LEU A O 1
ATOM 2920 N N . CYS A 1 365 ? -12.698 -11.862 45.481 1.00 83.88 365 CYS A N 1
ATOM 2921 C CA . CYS A 1 365 ? -14.120 -12.134 45.268 1.00 83.88 365 CYS A CA 1
ATOM 2922 C C . CYS A 1 365 ? -14.460 -13.588 45.617 1.00 83.88 365 CYS A C 1
ATOM 2924 O O . CYS A 1 365 ? -15.347 -13.818 46.432 1.00 83.88 365 CYS A O 1
ATOM 2926 N N . GLU A 1 366 ? -13.690 -14.559 45.126 1.00 89.12 366 GLU A N 1
ATOM 2927 C CA . GLU A 1 366 ? -13.876 -15.985 45.425 1.00 89.12 366 GLU A CA 1
ATOM 2928 C C . GLU A 1 366 ? -13.791 -16.274 46.933 1.00 89.12 366 GLU A C 1
ATOM 2930 O O . GLU A 1 366 ? -14.640 -16.974 47.486 1.00 89.12 366 GLU A O 1
ATOM 2935 N N . ARG A 1 367 ? -12.821 -15.677 47.642 1.00 89.44 367 ARG A N 1
ATOM 2936 C CA . ARG A 1 367 ? -12.719 -15.775 49.111 1.00 89.44 367 ARG A CA 1
ATOM 2937 C C . ARG A 1 367 ? -13.907 -15.113 49.817 1.00 89.44 367 ARG A C 1
ATOM 2939 O O . ARG A 1 367 ? -14.379 -15.635 50.826 1.00 89.44 367 ARG A O 1
ATOM 2946 N N . LYS A 1 368 ? -14.412 -13.983 49.309 1.00 88.56 368 LYS A N 1
ATOM 2947 C CA . LYS A 1 368 ? -15.609 -13.317 49.849 1.00 88.56 368 LYS A CA 1
ATOM 2948 C C . LYS A 1 368 ? -16.854 -14.188 49.663 1.00 88.56 368 LYS A C 1
ATOM 2950 O O . LYS A 1 368 ? -17.625 -14.333 50.610 1.00 88.56 368 LYS A O 1
ATOM 2955 N N . ASP A 1 369 ? -17.013 -14.815 48.504 1.00 86.50 369 ASP A N 1
ATOM 2956 C CA . ASP A 1 369 ? -18.144 -15.693 48.204 1.00 86.50 369 ASP A CA 1
ATOM 2957 C C . ASP A 1 369 ? -18.078 -16.994 49.018 1.00 86.50 369 ASP A C 1
ATOM 2959 O O . ASP A 1 369 ? -19.097 -17.429 49.553 1.00 86.50 369 ASP A O 1
ATOM 2963 N N . GLN A 1 370 ? -16.884 -17.552 49.250 1.00 89.94 370 GLN A N 1
ATOM 2964 C CA . GLN A 1 370 ? -16.679 -18.643 50.214 1.00 89.94 370 GLN A CA 1
ATOM 2965 C C . GLN A 1 370 ? -17.093 -18.240 51.641 1.00 89.94 370 GLN A C 1
ATOM 2967 O O . GLN A 1 370 ? -17.760 -19.014 52.329 1.00 89.94 370 GLN A O 1
ATOM 2972 N N . VAL A 1 371 ? -16.762 -17.023 52.093 1.00 87.62 371 VAL A N 1
ATOM 2973 C CA . VAL A 1 371 ? -17.198 -16.504 53.405 1.00 87.62 371 VAL A CA 1
ATOM 2974 C C . VAL A 1 371 ? -18.717 -16.294 53.456 1.00 87.62 371 VAL A C 1
ATOM 2976 O O . VAL A 1 371 ? -19.336 -16.610 54.474 1.00 87.62 371 VAL A O 1
ATOM 2979 N N . ILE A 1 372 ? -19.345 -15.825 52.373 1.00 84.94 372 ILE A N 1
ATOM 2980 C CA . ILE A 1 372 ? -20.809 -15.707 52.261 1.00 84.94 372 ILE A CA 1
ATOM 2981 C C . ILE A 1 372 ? -21.466 -17.093 52.326 1.00 84.94 372 ILE A C 1
ATOM 2983 O O . ILE A 1 372 ? -22.411 -17.282 53.092 1.00 84.94 372 ILE A O 1
ATOM 2987 N N . GLN A 1 373 ? -20.933 -18.088 51.611 1.00 85.25 373 GLN A N 1
ATOM 2988 C CA . GLN A 1 373 ? -21.413 -19.472 51.671 1.00 85.25 373 GLN A CA 1
ATOM 2989 C C . GLN A 1 373 ? -21.283 -20.051 53.087 1.00 85.25 373 GLN A C 1
ATOM 2991 O O . GLN A 1 373 ? -22.273 -20.543 53.629 1.00 85.25 373 GLN A O 1
ATOM 2996 N N . GLN A 1 374 ? -20.123 -19.912 53.740 1.00 88.12 374 GLN A N 1
ATOM 2997 C CA . GLN A 1 374 ? -19.922 -20.341 55.132 1.00 88.12 374 GLN A CA 1
ATOM 2998 C C . GLN A 1 374 ? -20.899 -19.655 56.101 1.00 88.12 374 GLN A C 1
ATOM 3000 O O . GLN A 1 374 ? -21.493 -20.320 56.950 1.00 88.12 374 GLN A O 1
ATOM 3005 N N . LYS A 1 375 ? -21.124 -18.342 55.951 1.00 86.50 375 LYS A N 1
ATOM 3006 C CA . LYS A 1 375 ? -22.112 -17.594 56.743 1.00 86.50 375 LYS A CA 1
ATOM 3007 C C . LYS A 1 375 ? -23.537 -18.086 56.507 1.00 86.50 375 LYS A C 1
ATOM 3009 O O . LYS A 1 375 ? -24.266 -18.271 57.479 1.00 86.50 375 LYS A O 1
ATOM 3014 N N . SER A 1 376 ? -23.923 -18.341 55.257 1.00 82.50 376 SER A N 1
ATOM 3015 C CA . SER A 1 376 ? -25.252 -18.872 54.933 1.00 82.50 376 SER A CA 1
ATOM 3016 C C . SER A 1 376 ? -25.465 -20.257 55.553 1.00 82.50 376 SER A C 1
ATOM 3018 O O . SER A 1 376 ? -26.460 -20.462 56.240 1.00 82.50 376 SER A O 1
ATOM 3020 N N . ALA A 1 377 ? -24.482 -21.160 55.446 1.00 86.88 377 ALA A N 1
ATOM 3021 C CA . ALA A 1 377 ? -24.522 -22.488 56.053 1.00 86.88 377 ALA A CA 1
ATOM 3022 C C . ALA A 1 377 ? -24.571 -22.436 57.593 1.00 86.88 377 ALA A C 1
ATOM 3024 O O . ALA A 1 377 ? -25.292 -23.226 58.209 1.00 86.88 377 ALA A O 1
ATOM 3025 N N . GLN A 1 378 ? -23.870 -21.482 58.224 1.00 87.81 378 GLN A N 1
ATOM 3026 C CA . GLN A 1 378 ? -23.987 -21.231 59.663 1.00 87.81 378 GLN A CA 1
ATOM 3027 C C . GLN A 1 378 ? -25.425 -20.826 60.028 1.00 87.81 378 GLN A C 1
ATOM 3029 O O . GLN A 1 378 ? -26.034 -21.471 60.883 1.00 87.81 378 GLN A O 1
ATOM 3034 N N . VAL A 1 379 ? -25.986 -19.808 59.364 1.00 85.69 379 VAL A N 1
ATOM 3035 C CA . VAL A 1 379 ? -27.355 -19.317 59.617 1.00 85.69 379 VAL A CA 1
ATOM 3036 C C . VAL A 1 379 ? -28.390 -20.427 59.421 1.00 85.69 379 VAL A C 1
ATOM 3038 O O . VAL A 1 379 ? -29.283 -20.589 60.252 1.00 85.69 379 VAL A O 1
ATOM 3041 N N . ASP A 1 380 ? -28.230 -21.250 58.387 1.00 84.06 380 ASP A N 1
ATOM 3042 C CA . ASP A 1 380 ? -29.088 -22.405 58.124 1.00 84.06 380 ASP A CA 1
ATOM 3043 C C . ASP A 1 380 ? -28.983 -23.475 59.223 1.00 84.06 380 ASP A C 1
ATOM 3045 O O . ASP A 1 380 ? -29.994 -24.041 59.645 1.00 84.06 380 ASP A O 1
ATOM 3049 N N . SER A 1 381 ? -27.777 -23.730 59.744 1.00 88.19 381 SER A N 1
ATOM 3050 C CA . SER A 1 381 ? -27.573 -24.652 60.869 1.00 88.19 381 SER A CA 1
ATOM 3051 C C . SER A 1 381 ? -28.222 -24.134 62.161 1.00 88.19 381 SER A C 1
ATOM 3053 O O . SER A 1 381 ? -28.895 -24.892 62.863 1.00 88.19 381 SER A O 1
ATOM 3055 N N . GLU A 1 382 ? -28.126 -22.828 62.431 1.00 85.94 382 GLU A N 1
ATOM 3056 C CA . GLU A 1 382 ? -28.787 -22.183 63.566 1.00 85.94 382 GLU A CA 1
ATOM 3057 C C . GLU A 1 382 ? -30.313 -22.189 63.420 1.00 85.94 382 GLU A C 1
ATOM 3059 O O . GLU A 1 382 ? -31.020 -22.399 64.408 1.00 85.94 382 GLU A O 1
ATOM 3064 N N . ARG A 1 383 ? -30.835 -21.994 62.201 1.00 86.00 383 ARG A N 1
ATOM 3065 C CA . ARG A 1 383 ? -32.271 -22.076 61.895 1.00 86.00 383 ARG A CA 1
ATOM 3066 C C . ARG A 1 383 ? -32.795 -23.489 62.151 1.00 86.00 383 ARG A C 1
ATOM 3068 O O . ARG A 1 383 ? -33.743 -23.650 62.914 1.00 86.00 383 ARG A O 1
ATOM 3075 N N . ARG A 1 384 ? -32.107 -24.520 61.645 1.00 86.25 384 ARG A N 1
ATOM 3076 C CA . ARG A 1 384 ? -32.435 -25.936 61.908 1.00 86.25 384 ARG A CA 1
ATOM 3077 C C . ARG A 1 384 ? -32.369 -26.278 63.404 1.00 86.25 384 ARG A C 1
ATOM 3079 O O . ARG A 1 384 ? -33.226 -27.008 63.900 1.00 86.25 384 ARG A O 1
ATOM 3086 N N . ALA A 1 385 ? -31.403 -25.729 64.145 1.00 87.81 385 ALA A N 1
ATOM 3087 C CA . ALA A 1 385 ? -31.300 -25.912 65.595 1.00 87.81 385 ALA A CA 1
ATOM 3088 C C . ALA A 1 385 ? -32.441 -25.221 66.373 1.00 87.81 385 ALA A C 1
ATOM 3090 O O . ALA A 1 385 ? -32.947 -25.780 67.350 1.00 87.81 385 ALA A O 1
ATOM 3091 N N . LYS A 1 386 ? -32.883 -24.034 65.933 1.00 85.94 386 LYS A N 1
ATOM 3092 C CA . LYS A 1 386 ? -34.066 -23.337 66.471 1.00 85.94 386 LYS A CA 1
ATOM 3093 C C . LYS A 1 386 ? -35.346 -24.135 66.176 1.00 85.94 386 LYS A C 1
ATOM 3095 O O . LYS A 1 386 ? -36.099 -24.419 67.106 1.00 85.94 386 LYS A O 1
ATOM 3100 N N . ASP A 1 387 ? -35.531 -24.613 64.945 1.00 85.19 387 ASP A N 1
ATOM 3101 C CA . ASP A 1 387 ? -36.670 -25.457 64.548 1.00 85.19 387 ASP A CA 1
ATOM 3102 C C . ASP A 1 387 ? -36.755 -26.765 65.348 1.00 85.19 387 ASP A C 1
ATOM 3104 O O . ASP A 1 387 ? -37.848 -27.208 65.707 1.00 85.19 387 ASP A O 1
ATOM 3108 N N . LEU A 1 388 ? -35.615 -27.402 65.645 1.00 90.62 388 LEU A N 1
ATOM 3109 C CA . LEU A 1 388 ? -35.568 -28.605 66.482 1.00 90.62 388 LEU A CA 1
ATOM 3110 C C . LEU A 1 388 ? -36.040 -28.319 67.914 1.00 90.62 388 LEU A C 1
ATOM 3112 O O . LEU A 1 388 ? -36.876 -29.067 68.424 1.00 90.62 388 LEU A O 1
ATOM 3116 N N . LYS A 1 389 ? -35.595 -27.208 68.519 1.00 87.31 389 LYS A N 1
ATOM 3117 C CA . LYS A 1 389 ? -36.073 -26.759 69.840 1.00 87.31 389 LYS A CA 1
ATOM 3118 C C . LYS A 1 389 ? -37.572 -26.449 69.827 1.00 87.31 389 LYS A C 1
ATOM 3120 O O . LYS A 1 389 ? -38.285 -26.885 70.725 1.00 87.31 389 LYS A O 1
ATOM 3125 N N . VAL A 1 390 ? -38.086 -25.782 68.790 1.00 86.44 390 VAL A N 1
ATOM 3126 C CA . VAL A 1 390 ? -39.534 -25.531 68.637 1.00 86.44 390 VAL A CA 1
ATOM 3127 C C . VAL A 1 390 ? -40.315 -26.849 68.528 1.00 86.44 390 VAL A C 1
ATOM 3129 O O . VAL A 1 390 ? -41.302 -27.041 69.237 1.00 86.44 390 VAL A O 1
ATOM 3132 N N . LYS A 1 391 ? -39.843 -27.811 67.724 1.00 86.50 391 LYS A N 1
ATOM 3133 C CA . LYS A 1 391 ? -40.439 -29.159 67.600 1.00 86.50 391 LYS A CA 1
ATOM 3134 C C . LYS A 1 391 ? -40.364 -29.986 68.888 1.00 86.50 391 LYS A C 1
ATOM 3136 O O . LYS A 1 391 ? -41.138 -30.928 69.054 1.00 86.50 391 LYS A O 1
ATOM 3141 N N . GLU A 1 392 ? -39.425 -29.694 69.779 1.00 90.44 392 GLU A N 1
ATOM 3142 C CA . GLU A 1 392 ? -39.288 -30.323 71.097 1.00 90.44 392 GLU A CA 1
ATOM 3143 C C . GLU A 1 392 ? -40.226 -29.694 72.134 1.00 90.44 392 GLU A C 1
ATOM 3145 O O . GLU A 1 392 ? -40.973 -30.413 72.799 1.00 90.44 392 GLU A O 1
ATOM 3150 N N . VAL A 1 393 ? -40.299 -28.361 72.180 1.00 86.06 393 VAL A N 1
ATOM 3151 C CA . VAL A 1 393 ? -41.279 -27.620 72.989 1.00 86.06 393 VAL A CA 1
ATOM 3152 C C . VAL A 1 393 ? -42.710 -28.007 72.602 1.00 86.06 393 VAL A C 1
ATOM 3154 O O . VAL A 1 393 ? -43.526 -28.258 73.489 1.00 86.06 393 VAL A O 1
ATOM 3157 N N . LEU A 1 394 ? -43.011 -28.137 71.304 1.00 84.81 394 LEU A N 1
ATOM 3158 C CA . LEU A 1 394 ? -44.312 -28.609 70.811 1.00 84.81 394 LEU A CA 1
ATOM 3159 C C . LEU A 1 394 ? -44.618 -30.056 71.229 1.00 84.81 394 LEU A C 1
ATOM 3161 O O . LEU A 1 394 ? -45.752 -30.347 71.605 1.00 84.81 394 LEU A O 1
ATOM 3165 N N . ARG A 1 395 ? -43.625 -30.960 71.222 1.00 88.12 395 ARG A N 1
ATOM 3166 C CA . ARG A 1 395 ? -43.791 -32.331 71.744 1.00 88.12 395 ARG A CA 1
ATOM 3167 C C . ARG A 1 395 ? -44.094 -32.329 73.243 1.00 88.12 395 ARG A C 1
ATOM 3169 O O . ARG A 1 395 ? -45.043 -32.989 73.651 1.00 88.12 395 ARG A O 1
ATOM 3176 N N . SER A 1 396 ? -43.368 -31.538 74.037 1.00 89.50 396 SER A N 1
ATOM 3177 C CA . SER A 1 396 ? -43.621 -31.403 75.480 1.00 89.50 396 SER A CA 1
ATOM 3178 C C . SER A 1 396 ? -45.012 -30.827 75.779 1.00 89.50 396 SER A C 1
ATOM 3180 O O . SER A 1 396 ? -45.710 -31.341 76.650 1.00 89.50 396 SER A O 1
ATOM 3182 N N . HIS A 1 397 ? -45.466 -29.817 75.029 1.00 85.50 397 HIS A N 1
ATOM 3183 C CA . HIS A 1 397 ? -46.825 -29.284 75.178 1.00 85.50 397 HIS A CA 1
ATOM 3184 C C . HIS A 1 397 ? -47.891 -30.304 74.773 1.00 85.50 397 HIS A C 1
ATOM 3186 O O . HIS A 1 397 ? -48.860 -30.476 75.506 1.00 85.50 397 HIS A O 1
ATOM 3192 N N . LYS A 1 398 ? -47.702 -31.032 73.665 1.00 86.75 398 LYS A N 1
ATOM 3193 C CA . LYS A 1 398 ? -48.634 -32.089 73.248 1.00 86.75 398 LYS A CA 1
ATOM 3194 C C . LYS A 1 398 ? -48.736 -33.208 74.290 1.00 86.75 398 LYS A C 1
ATOM 3196 O O . LYS A 1 398 ? -49.839 -33.654 74.580 1.00 86.75 398 LYS A O 1
ATOM 3201 N N . GLN A 1 399 ? -47.617 -33.601 74.897 1.00 88.00 399 GLN A N 1
ATOM 3202 C CA . GLN A 1 399 ? -47.598 -34.586 75.978 1.00 88.00 399 GLN A CA 1
ATOM 3203 C C . GLN A 1 399 ? -48.338 -34.080 77.229 1.00 88.00 399 GLN A C 1
ATOM 3205 O O . GLN A 1 399 ? -49.191 -34.789 77.751 1.00 88.00 399 GLN A O 1
ATOM 3210 N N . LYS A 1 400 ? -48.109 -32.827 77.651 1.00 86.25 400 LYS A N 1
ATOM 3211 C CA . LYS A 1 400 ? -48.854 -32.202 78.763 1.00 86.25 400 LYS A CA 1
ATOM 3212 C C . LYS A 1 400 ? -50.354 -32.075 78.491 1.00 86.25 400 LYS A C 1
ATOM 3214 O O . LYS A 1 400 ? -51.151 -32.210 79.412 1.00 86.25 400 LYS A O 1
ATOM 3219 N N . ILE A 1 401 ? -50.751 -31.819 77.243 1.00 84.19 401 ILE A N 1
ATOM 3220 C CA . ILE A 1 401 ? -52.164 -31.813 76.839 1.00 84.19 401 ILE A CA 1
ATOM 3221 C C . ILE A 1 401 ? -52.764 -33.211 77.033 1.00 84.19 401 ILE A C 1
ATOM 3223 O O . ILE A 1 401 ? -53.794 -33.321 77.688 1.00 84.19 401 ILE A O 1
ATOM 3227 N N . GLN A 1 402 ? -52.080 -34.271 76.590 1.00 86.00 402 GLN A N 1
ATOM 3228 C CA . GLN A 1 402 ? -52.529 -35.653 76.807 1.00 86.00 402 GLN A CA 1
ATOM 3229 C C . GLN A 1 402 ? -52.572 -36.037 78.298 1.00 86.00 402 GLN A C 1
ATOM 3231 O O . GLN A 1 402 ? -53.507 -36.701 78.737 1.00 86.00 402 GLN A O 1
ATOM 3236 N N . GLU A 1 403 ? -51.614 -35.583 79.110 1.00 87.62 403 GLU A N 1
ATOM 3237 C CA . GLU A 1 403 ? -51.650 -35.750 80.572 1.00 87.62 403 GLU A CA 1
ATOM 3238 C C . GLU A 1 403 ? -52.913 -35.093 81.168 1.00 87.62 403 GLU A C 1
ATOM 3240 O O . GLU A 1 403 ? -53.666 -35.753 81.885 1.00 87.62 403 GLU A O 1
ATOM 3245 N N . ILE A 1 404 ? -53.217 -33.844 80.793 1.00 83.00 404 ILE A N 1
ATOM 3246 C CA . ILE A 1 404 ? -54.431 -33.116 81.213 1.00 83.00 404 ILE A CA 1
ATOM 3247 C C . ILE A 1 404 ? -55.718 -33.795 80.710 1.00 83.00 404 ILE A C 1
ATOM 3249 O O . ILE A 1 404 ? -56.715 -33.823 81.434 1.00 83.00 404 ILE A O 1
ATOM 3253 N N . GLU A 1 405 ? -55.720 -34.347 79.497 1.00 84.25 405 GLU A N 1
ATOM 3254 C CA . GLU A 1 405 ? -56.844 -35.113 78.946 1.00 84.25 405 GLU A CA 1
ATOM 3255 C C . GLU A 1 405 ? -57.089 -36.390 79.762 1.00 84.25 405 GLU A C 1
ATOM 3257 O O . GLU A 1 405 ? -58.210 -36.601 80.221 1.00 84.25 405 GLU A O 1
ATOM 3262 N N . THR A 1 406 ? -56.050 -37.177 80.071 1.00 87.88 406 THR A N 1
ATOM 3263 C CA . THR A 1 406 ? -56.213 -38.383 80.908 1.00 87.88 406 THR A CA 1
ATOM 3264 C C . THR A 1 406 ? -56.606 -38.069 82.356 1.00 87.88 406 THR A C 1
ATOM 3266 O O . THR A 1 406 ? -57.360 -38.831 82.957 1.00 87.88 406 THR A O 1
ATOM 3269 N N . GLU A 1 407 ? -56.164 -36.947 82.936 1.00 85.56 407 GLU A N 1
ATOM 3270 C CA . GLU A 1 407 ? -56.650 -36.491 84.249 1.00 85.56 407 GLU A CA 1
ATOM 3271 C C . GLU A 1 407 ? -58.128 -36.070 84.199 1.00 85.56 407 GLU A C 1
ATOM 3273 O O . GLU A 1 407 ? -58.898 -36.405 85.102 1.00 85.56 407 GLU A O 1
ATOM 3278 N N . ARG A 1 408 ? -58.570 -35.411 83.118 1.00 82.12 408 ARG A N 1
ATOM 3279 C CA . ARG A 1 408 ? -59.995 -35.111 82.893 1.00 82.12 408 ARG A CA 1
ATOM 3280 C C . ARG A 1 408 ? -60.830 -36.381 82.735 1.00 82.12 408 ARG A C 1
ATOM 3282 O O . ARG A 1 408 ? -61.916 -36.447 83.306 1.00 82.12 408 ARG A O 1
ATOM 3289 N N . GLU A 1 409 ? -60.335 -37.392 82.024 1.00 85.25 409 GLU A N 1
ATOM 3290 C CA . GLU A 1 409 ? -61.003 -38.696 81.907 1.00 85.25 409 GLU A CA 1
ATOM 3291 C C . GLU A 1 409 ? -61.104 -39.410 83.264 1.00 85.25 409 GLU A C 1
ATOM 3293 O O . GLU A 1 409 ? -62.179 -39.896 83.615 1.00 85.25 409 GLU A O 1
ATOM 3298 N N . LYS A 1 410 ? -60.036 -39.406 84.078 1.00 83.88 410 LYS A N 1
ATOM 3299 C CA . LYS A 1 410 ? -60.067 -39.937 85.455 1.00 83.88 410 LYS A CA 1
ATOM 3300 C C . LYS A 1 410 ? -61.100 -39.212 86.320 1.00 83.88 410 LYS A C 1
ATOM 3302 O O . LYS A 1 410 ? -61.888 -39.878 86.988 1.00 83.88 410 LYS A O 1
ATOM 3307 N N . MET A 1 411 ? -61.146 -37.876 86.283 1.00 78.00 411 MET A N 1
ATOM 3308 C CA . MET A 1 411 ? -62.164 -37.101 87.007 1.00 78.00 411 MET A CA 1
ATOM 3309 C C . MET A 1 411 ? -63.582 -37.407 86.510 1.00 78.00 411 MET A C 1
ATOM 3311 O O . MET A 1 411 ? -64.485 -37.583 87.324 1.00 78.00 411 MET A O 1
ATOM 3315 N N . ALA A 1 412 ? -63.794 -37.516 85.196 1.00 75.50 412 ALA A N 1
ATOM 3316 C CA . ALA A 1 412 ? -65.097 -37.861 84.633 1.00 75.50 412 ALA A CA 1
ATOM 3317 C C . ALA A 1 412 ? -65.555 -39.261 85.079 1.00 75.50 412 ALA A C 1
ATOM 3319 O O . ALA A 1 412 ? -66.700 -39.429 85.497 1.00 75.50 412 ALA A O 1
ATOM 3320 N N . LEU A 1 413 ? -64.658 -40.253 85.066 1.00 77.31 413 LEU A N 1
ATOM 3321 C CA . LEU A 1 413 ? -64.932 -41.599 85.577 1.00 77.31 413 LEU A CA 1
ATOM 3322 C C . LEU A 1 413 ? -65.207 -41.601 87.089 1.00 77.31 413 LEU A C 1
ATOM 3324 O O . LEU A 1 413 ? -66.114 -42.308 87.529 1.00 77.31 413 LEU A O 1
ATOM 3328 N N . PHE A 1 414 ? -64.493 -40.782 87.869 1.00 76.69 414 PHE A N 1
ATOM 3329 C CA . PHE A 1 414 ? -64.738 -40.601 89.302 1.00 76.69 414 PHE A CA 1
ATOM 3330 C C . PHE A 1 414 ? -66.151 -40.052 89.567 1.00 76.69 414 PHE A C 1
ATOM 3332 O O . PHE A 1 414 ? -66.936 -40.715 90.246 1.00 76.69 414 PHE A O 1
ATOM 3339 N N . TYR A 1 415 ? -66.536 -38.938 88.933 1.00 71.00 415 TYR A N 1
ATOM 3340 C CA . TYR A 1 415 ? -67.894 -38.380 89.036 1.00 71.00 415 TYR A CA 1
ATOM 3341 C C . TYR A 1 415 ? -68.980 -39.373 88.578 1.00 71.00 415 TYR A C 1
ATOM 3343 O O . TYR A 1 415 ? -70.018 -39.508 89.225 1.00 71.00 415 TYR A O 1
ATOM 3351 N N . ILE A 1 416 ? -68.743 -40.124 87.494 1.00 72.00 416 ILE A N 1
ATOM 3352 C CA . ILE A 1 416 ? -69.662 -41.178 87.024 1.00 72.00 416 ILE A CA 1
ATOM 3353 C C . ILE A 1 416 ? -69.778 -42.329 88.042 1.00 72.00 416 ILE A C 1
ATOM 3355 O O . ILE A 1 416 ? -70.824 -42.980 88.100 1.00 72.00 416 ILE A O 1
ATOM 3359 N N . SER A 1 417 ? -68.738 -42.590 88.841 1.00 63.94 417 SER 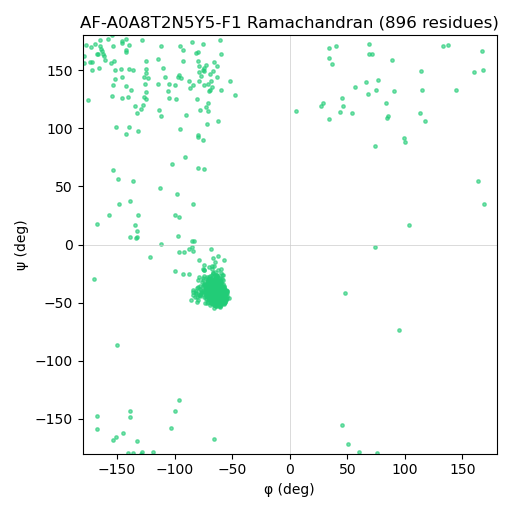A N 1
ATOM 3360 C CA . SER A 1 417 ? -68.763 -43.610 89.896 1.00 63.94 417 SER A CA 1
ATOM 3361 C C . SER A 1 417 ? -69.535 -43.154 91.141 1.00 63.94 417 SER A C 1
ATOM 3363 O O . SER A 1 417 ? -70.357 -43.921 91.640 1.00 63.94 417 SER A O 1
ATOM 3365 N N . GLU A 1 418 ? -69.381 -41.896 91.575 1.00 57.09 418 GLU A N 1
ATOM 3366 C CA . GLU A 1 418 ? -70.145 -41.337 92.701 1.00 57.09 418 GLU A CA 1
ATOM 3367 C C . GLU A 1 418 ? -71.646 -41.268 92.386 1.00 57.09 418 GLU A C 1
ATOM 3369 O O . GLU A 1 418 ? -72.470 -41.762 93.158 1.00 57.09 418 GLU A O 1
ATOM 3374 N N . VAL A 1 419 ? -72.016 -40.748 91.208 1.00 56.78 419 VAL A N 1
ATOM 3375 C CA . VAL A 1 419 ? -73.423 -40.602 90.780 1.00 56.78 419 VAL A CA 1
ATOM 3376 C C . VAL A 1 419 ? -74.151 -41.954 90.661 1.00 56.78 419 VAL A C 1
ATOM 3378 O O . VAL A 1 419 ? -75.375 -42.012 90.775 1.00 56.78 419 VAL A O 1
ATOM 3381 N N . LYS A 1 420 ? -73.425 -43.068 90.498 1.00 51.44 420 LYS A N 1
ATOM 3382 C CA . LYS A 1 420 ? -73.994 -44.429 90.436 1.00 51.44 420 LYS A CA 1
ATOM 3383 C C . LYS A 1 420 ? -74.222 -45.097 91.801 1.00 51.44 420 LYS A C 1
ATOM 3385 O O . LYS A 1 420 ? -74.667 -46.241 91.827 1.00 51.44 420 LYS A O 1
ATOM 3390 N N . SER A 1 421 ? -73.960 -44.411 92.915 1.00 44.69 421 SER A N 1
ATOM 3391 C CA . SER A 1 421 ? -74.128 -44.961 94.274 1.00 44.69 421 SER A CA 1
ATOM 3392 C C . SER A 1 421 ? -75.538 -44.802 94.882 1.00 44.69 421 SER A C 1
ATOM 3394 O O . SER A 1 421 ? -75.799 -45.314 95.971 1.00 44.69 421 SER A O 1
ATOM 3396 N N . GLY A 1 422 ? -76.471 -44.132 94.189 1.00 37.84 422 GLY A N 1
ATOM 3397 C CA . GLY A 1 422 ? -77.862 -43.966 94.639 1.00 37.84 422 GLY A CA 1
ATOM 3398 C C . GLY A 1 422 ? -78.696 -45.268 94.613 1.00 37.84 422 GLY A C 1
ATOM 3399 O O . GLY A 1 422 ? -78.492 -46.108 93.734 1.00 37.84 422 GLY A O 1
ATOM 3400 N N . PRO A 1 423 ? -79.652 -45.464 95.548 1.00 38.88 423 PRO A N 1
ATOM 3401 C CA . PRO A 1 423 ? -80.376 -46.732 95.711 1.00 38.88 423 PRO A CA 1
ATOM 3402 C C . PRO A 1 423 ? -81.413 -47.036 94.606 1.00 38.88 423 PRO A C 1
ATOM 3404 O O . PRO A 1 423 ? -81.957 -46.148 93.955 1.00 38.88 423 PRO A O 1
ATOM 3407 N N . ALA A 1 424 ? -81.697 -48.330 94.408 1.00 43.81 424 ALA A N 1
ATOM 3408 C CA . ALA A 1 424 ? -82.412 -48.873 93.243 1.00 43.81 424 ALA A CA 1
ATOM 3409 C C . ALA A 1 424 ? -83.943 -48.627 93.204 1.00 43.81 424 ALA A C 1
ATOM 3411 O O . ALA A 1 424 ? -84.610 -48.635 94.238 1.00 43.81 424 ALA A O 1
ATOM 3412 N N . GLY A 1 425 ? -84.515 -48.505 91.988 1.00 35.03 425 GLY A N 1
ATOM 3413 C CA . GLY A 1 425 ? -85.873 -47.960 91.779 1.00 35.03 425 GLY A CA 1
ATOM 3414 C C . GLY A 1 425 ? -86.735 -48.480 90.604 1.00 35.03 425 GLY A C 1
ATOM 3415 O O . GLY A 1 425 ? -87.542 -47.712 90.097 1.00 35.03 425 GLY A O 1
ATOM 3416 N N . ARG A 1 426 ? -86.651 -49.772 90.231 1.00 35.88 426 ARG A N 1
ATOM 3417 C CA . ARG A 1 426 ? -87.579 -50.515 89.315 1.00 35.88 426 ARG A CA 1
ATOM 3418 C C . ARG A 1 426 ? -87.599 -50.146 87.798 1.00 35.88 426 ARG A C 1
ATOM 3420 O O . ARG A 1 426 ? -87.054 -49.120 87.410 1.00 35.88 426 ARG A O 1
ATOM 3427 N N . PRO A 1 427 ? -88.176 -51.014 86.920 1.00 56.78 427 PRO A N 1
ATOM 3428 C CA . PRO A 1 427 ? -88.113 -50.876 85.454 1.00 56.78 427 PRO A CA 1
ATOM 3429 C C . PRO A 1 427 ? -89.467 -50.599 84.759 1.00 56.78 427 PRO A C 1
ATOM 3431 O O . PRO A 1 427 ? -90.520 -50.983 85.266 1.00 56.78 427 PRO A O 1
ATOM 3434 N N . LEU A 1 428 ? -89.424 -50.060 83.532 1.00 34.69 428 LEU A N 1
ATOM 3435 C CA . LEU A 1 428 ? -90.519 -50.092 82.542 1.00 34.69 428 LEU A CA 1
ATOM 3436 C C . LEU A 1 428 ? -89.980 -50.274 81.107 1.00 34.69 428 LEU A C 1
ATOM 3438 O O . LEU A 1 428 ? -88.775 -50.199 80.872 1.00 34.69 428 LEU A O 1
ATOM 3442 N N . THR A 1 429 ? -90.870 -50.585 80.160 1.00 41.22 429 THR A N 1
ATOM 3443 C CA . THR A 1 429 ? -90.537 -51.255 78.888 1.00 41.22 429 THR A CA 1
ATOM 3444 C C . THR A 1 429 ? -90.947 -50.506 77.612 1.00 41.22 429 THR A C 1
ATOM 3446 O O . THR A 1 429 ? -92.084 -50.060 77.505 1.00 41.22 429 THR A O 1
ATOM 3449 N N . ALA A 1 430 ? -90.087 -50.621 76.589 1.00 44.38 430 ALA A N 1
ATOM 3450 C CA . ALA A 1 430 ? -90.405 -50.681 75.149 1.00 44.38 430 ALA A CA 1
ATOM 3451 C C . ALA A 1 430 ? -90.899 -49.422 74.380 1.00 44.38 430 ALA A C 1
ATOM 3453 O O . ALA A 1 430 ? -91.379 -48.442 74.930 1.00 44.38 430 ALA A O 1
ATOM 3454 N N . ASN A 1 431 ? -90.811 -49.551 73.045 1.00 34.59 431 ASN A N 1
ATOM 3455 C CA . ASN A 1 431 ? -91.447 -48.764 71.971 1.00 34.59 431 ASN A CA 1
ATOM 3456 C C . ASN A 1 431 ? -90.956 -47.336 71.635 1.00 34.59 431 ASN A C 1
ATOM 3458 O O . ASN A 1 431 ? -91.604 -46.335 71.915 1.00 34.59 431 ASN A O 1
ATOM 3462 N N . ARG A 1 432 ? -89.914 -47.293 70.789 1.00 44.28 432 ARG A N 1
ATOM 3463 C CA . ARG A 1 432 ? -90.013 -46.884 69.364 1.00 44.28 432 ARG A CA 1
ATOM 3464 C C . ARG A 1 432 ? -91.045 -45.787 69.002 1.00 44.28 432 ARG A C 1
ATOM 3466 O O . ARG A 1 432 ? -92.205 -46.122 68.762 1.00 44.28 432 ARG A O 1
ATOM 3473 N N . LYS A 1 433 ? -90.559 -44.580 68.673 1.00 38.06 433 LYS A N 1
ATOM 3474 C CA . LYS A 1 433 ? -90.719 -43.933 67.341 1.00 38.06 433 LYS A CA 1
ATOM 3475 C C . LYS A 1 433 ? -89.920 -42.624 67.224 1.00 38.06 433 LYS A C 1
ATOM 3477 O O . LYS A 1 433 ? -89.593 -42.007 68.229 1.00 38.06 433 LYS A O 1
ATOM 3482 N N . GLU A 1 434 ? -89.619 -42.227 65.989 1.00 49.47 434 GLU A N 1
ATOM 3483 C CA . GLU A 1 434 ? -89.065 -40.911 65.629 1.00 49.47 434 GLU A CA 1
ATOM 3484 C C . GLU A 1 434 ? -90.168 -39.835 65.581 1.00 49.47 434 GLU A C 1
ATOM 3486 O O . GLU A 1 434 ? -91.328 -40.184 65.357 1.00 49.47 434 GLU A O 1
ATOM 3491 N N . VAL A 1 435 ? -89.800 -38.548 65.713 1.00 36.16 435 VAL A N 1
ATOM 3492 C CA . VAL A 1 435 ? -90.267 -37.388 64.902 1.00 36.16 435 VAL A CA 1
ATOM 3493 C C . VAL A 1 435 ? -89.564 -36.091 65.374 1.00 36.16 435 VAL A C 1
ATOM 3495 O O . VAL A 1 435 ? -88.932 -36.059 66.427 1.00 36.16 435 VAL A O 1
ATOM 3498 N N . THR A 1 436 ? -89.583 -35.047 64.541 1.00 47.94 436 THR A N 1
ATOM 3499 C CA . THR A 1 436 ? -88.713 -33.854 64.571 1.00 47.94 436 THR A CA 1
ATOM 3500 C C . THR A 1 436 ? -89.312 -32.585 65.214 1.00 47.94 436 THR A C 1
ATOM 3502 O O . THR A 1 436 ? -90.370 -32.154 64.764 1.00 47.94 436 THR A O 1
ATOM 3505 N N . SER A 1 437 ? -88.521 -31.868 66.040 1.00 44.53 437 SER A N 1
ATOM 3506 C CA . SER A 1 437 ? -88.603 -30.397 66.297 1.00 44.53 437 SER A CA 1
ATOM 3507 C C . SER A 1 437 ? -89.934 -29.841 66.884 1.00 44.53 437 SER A C 1
ATOM 3509 O O . SER A 1 437 ? -90.862 -30.619 67.087 1.00 44.53 437 SER A O 1
ATOM 3511 N N . PRO A 1 438 ? -90.114 -28.514 67.126 1.00 60.12 438 PRO A N 1
ATOM 3512 C CA . PRO A 1 438 ? -89.159 -27.416 67.378 1.00 60.12 438 PRO A CA 1
ATOM 3513 C C . PRO A 1 438 ? -89.483 -26.562 68.653 1.00 60.12 438 PRO A C 1
ATOM 3515 O O . PRO A 1 438 ? -90.507 -26.744 69.292 1.00 60.12 438 PRO A O 1
ATOM 3518 N N . GLN A 1 439 ? -88.646 -25.545 68.928 1.00 41.16 439 GLN A N 1
ATOM 3519 C CA . GLN A 1 439 ? -88.960 -24.212 69.521 1.00 41.16 439 GLN A CA 1
ATOM 3520 C C . GLN A 1 439 ? -89.665 -23.992 70.900 1.00 41.16 439 GLN A C 1
ATOM 3522 O O . GLN A 1 439 ? -90.789 -24.403 71.143 1.00 41.16 439 GLN A O 1
ATOM 3527 N N . ASN A 1 440 ? -89.072 -23.031 71.639 1.00 38.84 440 ASN A N 1
ATOM 3528 C CA . ASN A 1 440 ? -89.672 -21.971 72.491 1.00 38.84 440 ASN A CA 1
ATOM 3529 C C . ASN A 1 440 ? -90.121 -22.205 73.963 1.00 38.84 440 ASN A C 1
ATOM 3531 O O . ASN A 1 440 ? -91.081 -22.901 74.253 1.00 38.84 440 ASN A O 1
ATOM 3535 N N . LYS A 1 441 ? -89.498 -21.386 74.838 1.00 46.09 441 LYS A N 1
ATOM 3536 C CA . LYS A 1 441 ? -90.015 -20.637 76.015 1.00 46.09 441 LYS A CA 1
ATOM 3537 C C . LYS A 1 441 ? -90.935 -21.309 77.058 1.00 46.09 441 LYS A C 1
ATOM 3539 O O . LYS A 1 441 ? -92.124 -21.473 76.813 1.00 46.09 441 LYS A O 1
ATOM 3544 N N . ALA A 1 442 ? -90.450 -21.349 78.306 1.00 35.59 442 ALA A N 1
ATOM 3545 C CA . ALA A 1 442 ? -91.117 -20.742 79.476 1.00 35.59 442 ALA A CA 1
ATOM 3546 C C . ALA A 1 442 ? -90.108 -20.527 80.632 1.00 35.59 442 ALA A C 1
ATOM 3548 O O . ALA A 1 442 ? -89.058 -21.167 80.658 1.00 35.59 442 ALA A O 1
ATOM 3549 N N . GLU A 1 443 ? -90.415 -19.628 81.571 1.00 44.91 443 GLU A N 1
ATOM 3550 C CA . GLU A 1 443 ? -89.598 -19.321 82.760 1.00 44.91 443 GLU A CA 1
ATOM 3551 C C . GLU A 1 443 ? -90.072 -20.108 83.995 1.00 44.91 443 GLU A C 1
ATOM 3553 O O . GLU A 1 443 ? -91.275 -20.256 84.199 1.00 44.91 443 GLU A O 1
ATOM 3558 N N . VAL A 1 444 ? -89.149 -20.506 84.882 1.00 37.91 444 VAL A N 1
ATOM 3559 C CA . VAL A 1 444 ? -89.431 -20.746 86.314 1.00 37.91 444 VAL A CA 1
ATOM 3560 C C . VAL A 1 444 ? -88.238 -20.256 87.142 1.00 37.91 444 VAL A C 1
ATOM 3562 O O . VAL A 1 444 ? -87.086 -20.500 86.792 1.00 37.91 444 VAL A O 1
ATOM 3565 N N . SER A 1 445 ? -88.512 -19.560 88.245 1.00 39.34 445 SER A N 1
ATOM 3566 C CA . SER A 1 445 ? -87.519 -18.932 89.125 1.00 39.34 445 SER A CA 1
ATOM 3567 C C . SER A 1 445 ? -87.307 -19.688 90.441 1.00 39.34 445 SER A C 1
ATOM 3569 O O . SER A 1 445 ? -88.293 -20.010 91.100 1.00 39.34 445 SER A O 1
ATOM 3571 N N . THR A 1 446 ? -86.059 -19.837 90.904 1.00 38.06 446 THR A N 1
ATOM 3572 C CA . THR A 1 446 ? -85.590 -19.477 92.274 1.00 38.06 446 THR A CA 1
ATOM 3573 C C . THR A 1 446 ? -84.077 -19.753 92.441 1.00 38.06 446 THR A C 1
ATOM 3575 O O . THR A 1 446 ? -83.526 -20.541 91.674 1.00 38.06 446 THR A O 1
ATOM 3578 N N . PRO A 1 447 ? -83.370 -19.077 93.376 1.00 59.41 447 PRO A N 1
ATOM 3579 C CA . PRO A 1 447 ? -81.909 -19.157 93.515 1.00 59.41 447 PRO A CA 1
ATOM 3580 C C . PRO A 1 447 ? -81.444 -20.226 94.525 1.00 59.41 447 PRO A C 1
ATOM 3582 O O . PRO A 1 447 ? -82.220 -20.670 95.373 1.00 59.41 447 PRO A O 1
ATOM 3585 N N . PRO A 1 448 ? -80.139 -20.549 94.523 1.00 39.84 448 PRO A N 1
ATOM 3586 C CA . PRO A 1 448 ? -79.329 -20.104 95.664 1.00 39.84 448 PRO A CA 1
ATOM 3587 C C . PRO A 1 448 ? -78.078 -19.314 95.242 1.00 39.84 448 PRO A C 1
ATOM 3589 O O . PRO A 1 448 ? -77.427 -19.608 94.240 1.00 39.84 448 PRO A O 1
ATOM 3592 N N . ALA A 1 449 ? -77.719 -18.301 96.031 1.00 48.56 449 ALA A N 1
ATOM 3593 C CA . ALA A 1 449 ? -76.539 -17.480 95.784 1.00 48.56 449 ALA A CA 1
ATOM 3594 C C . ALA A 1 449 ? -75.302 -18.062 96.485 1.00 48.56 449 ALA A C 1
ATOM 3596 O O . ALA A 1 449 ? -75.230 -18.000 97.703 1.00 48.56 449 ALA A O 1
ATOM 3597 N N . GLU A 1 450 ? -74.330 -18.564 95.710 1.00 44.91 450 GLU A N 1
ATOM 3598 C CA . GLU A 1 450 ? -72.896 -18.614 96.088 1.00 44.91 450 GLU A CA 1
ATOM 3599 C C . GLU A 1 450 ? -71.979 -19.014 94.909 1.00 44.91 450 GLU A C 1
ATOM 3601 O O . GLU A 1 450 ? -70.858 -18.516 94.786 1.00 44.91 450 GLU A O 1
ATOM 3606 N N . GLN A 1 451 ? -72.472 -19.822 93.959 1.00 46.25 451 GLN A N 1
ATOM 3607 C CA . GLN A 1 451 ? -71.692 -20.305 92.800 1.00 46.25 451 GLN A CA 1
ATOM 3608 C C . GLN A 1 451 ? -71.164 -19.190 91.870 1.00 46.25 451 GLN A C 1
ATOM 3610 O O . GLN A 1 451 ? -70.084 -19.327 91.288 1.00 46.25 451 GLN A O 1
ATOM 3615 N N . GLY A 1 452 ? -71.863 -18.051 91.784 1.00 48.44 452 GLY A N 1
ATOM 3616 C CA . GLY A 1 452 ? -71.540 -16.945 90.870 1.00 48.44 452 GLY A CA 1
ATOM 3617 C C . GLY A 1 452 ? -70.177 -16.266 91.087 1.00 48.44 452 GLY A C 1
ATOM 3618 O O . GLY A 1 452 ? -69.755 -15.473 90.245 1.00 48.44 452 GLY A O 1
ATOM 3619 N N . SER A 1 453 ? -69.467 -16.565 92.182 1.00 56.06 453 SER A N 1
ATOM 3620 C CA . SER A 1 453 ? -68.077 -16.126 92.385 1.00 56.06 453 SER A CA 1
ATOM 3621 C C . SER A 1 453 ? -67.076 -17.024 91.642 1.00 56.06 453 SER A C 1
ATOM 3623 O O . SER A 1 453 ? -66.209 -16.528 90.919 1.00 56.06 453 SER A O 1
ATOM 3625 N N . GLN A 1 454 ? -67.237 -18.352 91.733 1.00 56.75 454 GLN A N 1
ATOM 3626 C CA . GLN A 1 454 ? -66.398 -19.302 90.993 1.00 56.75 454 GLN A CA 1
ATOM 3627 C C . GLN A 1 454 ? -66.679 -19.251 89.489 1.00 56.75 454 GLN A C 1
ATOM 3629 O O . GLN A 1 454 ? -65.739 -19.268 88.701 1.00 56.75 454 GLN A O 1
ATOM 3634 N N . GLU A 1 455 ? -67.943 -19.116 89.085 1.00 65.25 455 GLU A N 1
ATOM 3635 C CA . GLU A 1 455 ? -68.326 -19.026 87.672 1.00 65.25 455 GLU A CA 1
ATOM 3636 C C . GLU A 1 455 ? -67.751 -17.765 87.003 1.00 65.25 455 GLU A C 1
ATOM 3638 O O . GLU A 1 455 ? -67.127 -17.854 85.945 1.00 65.25 455 GLU A O 1
ATOM 3643 N N . LYS A 1 456 ? -67.820 -16.600 87.670 1.00 71.25 456 LYS A N 1
ATOM 3644 C CA . LYS A 1 456 ? -67.129 -15.379 87.214 1.00 71.25 456 LYS A CA 1
ATOM 3645 C C . LYS A 1 456 ? -65.613 -15.555 87.136 1.00 71.25 456 LYS A C 1
ATOM 3647 O O . LYS A 1 456 ? -65.001 -15.054 86.195 1.00 71.25 456 LYS A O 1
ATOM 3652 N N . LEU A 1 457 ? -64.996 -16.261 88.087 1.00 75.56 457 LEU A N 1
ATOM 3653 C CA . LEU A 1 457 ? -63.562 -16.563 88.038 1.00 75.56 457 LEU A CA 1
ATOM 3654 C C . LEU A 1 457 ? -63.217 -17.491 86.858 1.00 75.56 457 LEU A C 1
ATOM 3656 O O . LEU A 1 457 ? -62.166 -17.322 86.240 1.00 75.56 457 LEU A O 1
ATOM 3660 N N . TYR A 1 458 ? -64.102 -18.434 86.523 1.00 74.12 458 TYR A N 1
ATOM 3661 C CA . TYR A 1 458 ? -63.941 -19.345 85.391 1.00 74.12 458 TYR A CA 1
ATOM 3662 C C . TYR A 1 458 ? -64.083 -18.611 84.052 1.00 74.12 458 TYR A C 1
ATOM 3664 O O . TYR A 1 458 ? -63.190 -18.732 83.218 1.00 74.12 458 TYR A O 1
ATOM 3672 N N . LEU A 1 459 ? -65.113 -17.768 83.876 1.00 75.69 459 LEU A N 1
ATOM 3673 C CA . LEU A 1 459 ? -65.241 -16.900 82.695 1.00 75.69 459 LEU A CA 1
ATOM 3674 C C . LEU A 1 459 ? -64.022 -15.986 82.533 1.00 75.69 459 LEU A C 1
ATOM 3676 O O . LEU A 1 459 ? -63.493 -15.865 81.433 1.00 75.69 459 LEU A O 1
ATOM 3680 N N . LYS A 1 460 ? -63.526 -15.381 83.620 1.00 78.81 460 LYS A N 1
ATOM 3681 C CA . LYS A 1 460 ? -62.369 -14.475 83.553 1.00 78.81 460 LYS A CA 1
ATOM 3682 C C . LYS A 1 460 ? -61.068 -15.200 83.183 1.00 78.81 460 LYS A C 1
ATOM 3684 O O . LYS A 1 460 ? -60.201 -14.600 82.555 1.00 78.81 460 LYS A O 1
ATOM 3689 N N . LYS A 1 461 ? -60.933 -16.487 83.535 1.00 81.81 461 LYS A N 1
ATOM 3690 C CA . LYS A 1 461 ? -59.850 -17.359 83.044 1.00 81.81 461 LYS A CA 1
ATOM 3691 C C . LYS A 1 461 ? -60.054 -17.752 81.580 1.00 81.81 461 LYS A C 1
ATOM 3693 O O . LYS A 1 461 ? -59.094 -17.698 80.823 1.00 81.81 461 LYS A O 1
ATOM 3698 N N . LEU A 1 462 ? -61.280 -18.092 81.180 1.00 81.69 462 LEU A N 1
ATOM 3699 C CA . LEU A 1 462 ? -61.614 -18.452 79.800 1.00 81.69 462 LEU A CA 1
ATOM 3700 C C . LEU A 1 462 ? -61.298 -17.294 78.841 1.00 81.69 462 LEU A C 1
ATOM 3702 O O . LEU A 1 462 ? -60.523 -17.476 77.912 1.00 81.69 462 LEU A O 1
ATOM 3706 N N . GLN A 1 463 ? -61.765 -16.084 79.157 1.00 81.19 463 GLN A N 1
ATOM 3707 C CA . GLN A 1 463 ? -61.480 -14.858 78.400 1.00 81.19 463 GLN A CA 1
ATOM 3708 C C . GLN A 1 463 ? -59.981 -14.520 78.344 1.00 81.19 463 GLN A C 1
ATOM 3710 O O . GLN A 1 463 ? -59.506 -13.954 77.361 1.00 81.19 463 GLN A O 1
ATOM 3715 N N . ALA A 1 464 ? -59.210 -14.870 79.381 1.00 82.06 464 ALA A N 1
ATOM 3716 C CA . ALA A 1 464 ? -57.759 -14.692 79.372 1.00 82.06 464 ALA A CA 1
ATOM 3717 C C . ALA A 1 464 ? -57.050 -15.702 78.448 1.00 82.06 464 ALA A C 1
ATOM 3719 O O . ALA A 1 464 ? -56.078 -15.335 77.793 1.00 82.06 464 ALA A O 1
ATOM 3720 N N . GLU A 1 465 ? -57.532 -16.946 78.353 1.00 80.56 465 GLU A N 1
ATOM 3721 C CA . GLU A 1 465 ? -57.039 -17.933 77.378 1.00 80.56 465 GLU A CA 1
ATOM 3722 C C . GLU A 1 465 ? -57.501 -17.617 75.943 1.00 80.56 465 GLU A C 1
ATOM 3724 O O . GLU A 1 465 ? -56.715 -17.749 75.004 1.00 80.56 465 GLU A O 1
ATOM 3729 N N . GLU A 1 466 ? -58.727 -17.121 75.751 1.00 83.56 466 GLU A N 1
ATOM 3730 C CA . GLU A 1 466 ? -59.207 -16.607 74.458 1.00 83.56 466 GLU A CA 1
ATOM 3731 C C . GLU A 1 466 ? -58.339 -15.437 73.974 1.00 83.56 466 GLU A C 1
ATOM 3733 O O . GLU A 1 466 ? -57.881 -15.439 72.833 1.00 83.56 466 GLU A O 1
ATOM 3738 N N . LYS A 1 467 ? -58.011 -14.479 74.853 1.00 87.94 467 LYS A N 1
ATOM 3739 C CA . LYS A 1 467 ? -57.121 -13.363 74.502 1.00 87.94 467 LYS A CA 1
ATOM 3740 C C . LYS A 1 467 ? -55.704 -13.834 74.150 1.00 87.94 467 LYS A C 1
ATOM 3742 O O . LYS A 1 467 ? -55.173 -13.417 73.126 1.00 87.94 467 LYS A O 1
ATOM 3747 N N . LYS A 1 468 ? -55.118 -14.754 74.929 1.00 89.25 468 LYS A N 1
ATOM 3748 C CA . LYS A 1 468 ? -53.813 -15.366 74.598 1.00 89.25 468 LYS A CA 1
ATOM 3749 C C . LYS A 1 468 ? -53.840 -16.093 73.257 1.00 89.25 468 LYS A C 1
ATOM 3751 O O . LYS A 1 468 ? -52.884 -16.007 72.497 1.00 89.25 468 LYS A O 1
ATOM 3756 N N . THR A 1 469 ? -54.902 -16.844 72.964 1.00 82.50 469 THR A N 1
ATOM 3757 C CA . THR A 1 469 ? -55.003 -17.585 71.697 1.00 82.50 469 THR A CA 1
ATOM 3758 C C . THR A 1 469 ? -55.221 -16.653 70.508 1.00 82.50 469 THR A C 1
ATOM 3760 O O . THR A 1 469 ? -54.656 -16.917 69.451 1.00 82.50 469 THR A O 1
ATOM 3763 N N . GLN A 1 470 ? -55.917 -15.525 70.679 1.00 87.19 470 GLN A N 1
ATOM 3764 C CA . GLN A 1 470 ? -55.973 -14.447 69.683 1.00 87.19 470 GLN A CA 1
ATOM 3765 C C . GLN A 1 470 ? -54.587 -13.825 69.436 1.00 87.19 470 GLN A C 1
ATOM 3767 O O . GLN A 1 470 ? -54.135 -13.813 68.294 1.00 87.19 470 GLN A O 1
ATOM 3772 N N . GLU A 1 471 ? -53.867 -13.420 70.489 1.00 88.88 471 GLU A N 1
ATOM 3773 C CA . GLU A 1 471 ? -52.488 -12.899 70.399 1.00 88.88 471 GLU A CA 1
ATOM 3774 C C . GLU A 1 471 ? -51.539 -13.893 69.697 1.00 88.88 471 GLU A C 1
ATOM 3776 O O . GLU A 1 471 ? -50.707 -13.515 68.869 1.00 88.88 471 GLU A O 1
ATOM 3781 N N . LEU A 1 472 ? -51.689 -15.191 69.976 1.00 89.75 472 LEU A N 1
ATOM 3782 C CA . LEU A 1 472 ? -50.876 -16.256 69.383 1.00 89.75 472 LEU A CA 1
ATOM 3783 C C . LEU A 1 472 ? -51.252 -16.515 67.909 1.00 89.75 472 LEU A C 1
ATOM 3785 O O . LEU A 1 472 ? -50.363 -16.744 67.089 1.00 89.75 472 LEU A O 1
ATOM 3789 N N . ILE A 1 473 ? -52.532 -16.400 67.534 1.00 87.25 473 ILE A N 1
ATOM 3790 C CA . ILE A 1 473 ? -52.994 -16.437 66.133 1.00 87.25 473 ILE A CA 1
ATOM 3791 C C . ILE A 1 473 ? -52.466 -15.233 65.341 1.00 87.25 473 ILE A C 1
ATOM 3793 O O . ILE A 1 473 ? -52.037 -15.397 64.199 1.00 87.25 473 ILE A O 1
ATOM 3797 N N . GLU A 1 474 ? -52.461 -14.035 65.925 1.00 89.38 474 GLU A N 1
ATOM 3798 C CA . GLU A 1 474 ? -51.896 -12.837 65.291 1.00 89.38 474 GLU A CA 1
ATOM 3799 C C . GLU A 1 474 ? -50.376 -12.949 65.131 1.00 89.38 474 GLU A C 1
ATOM 3801 O O . GLU A 1 474 ? -49.856 -12.663 64.054 1.00 89.38 474 GLU A O 1
ATOM 3806 N N . THR A 1 475 ? -49.681 -13.489 66.137 1.00 89.75 475 THR A N 1
ATOM 3807 C CA . THR A 1 475 ? -48.243 -13.796 66.057 1.00 89.75 475 THR A CA 1
ATOM 3808 C C . THR A 1 475 ? -47.940 -14.808 64.943 1.00 89.75 475 THR A C 1
ATOM 3810 O O . THR A 1 475 ? -46.996 -14.620 64.178 1.00 89.75 475 THR A O 1
ATOM 3813 N N . ILE A 1 476 ? -48.752 -15.864 64.798 1.00 87.31 476 ILE A N 1
ATOM 3814 C CA . ILE A 1 476 ? -48.623 -16.830 63.693 1.00 87.31 476 ILE A CA 1
ATOM 3815 C C . ILE A 1 476 ? -48.845 -16.143 62.339 1.00 87.31 476 ILE A C 1
ATOM 3817 O O . ILE A 1 476 ? -48.067 -16.376 61.416 1.00 87.31 476 ILE A O 1
ATOM 3821 N N . ARG A 1 477 ? -49.858 -15.275 62.222 1.00 89.81 477 ARG A N 1
ATOM 3822 C CA . ARG A 1 477 ? -50.172 -14.561 60.974 1.00 89.81 477 ARG A CA 1
ATOM 3823 C C . ARG A 1 477 ? -49.039 -13.618 60.554 1.00 89.81 477 ARG A C 1
ATOM 3825 O O . ARG A 1 477 ? -48.685 -13.604 59.379 1.00 89.81 477 ARG A O 1
ATOM 3832 N N . ALA A 1 478 ? -48.435 -12.900 61.503 1.00 87.62 478 ALA A N 1
ATOM 3833 C CA . ALA A 1 478 ? -47.255 -12.072 61.253 1.00 87.62 478 ALA A CA 1
ATOM 3834 C C . ALA A 1 478 ? -46.067 -12.917 60.759 1.00 87.62 478 ALA A C 1
ATOM 3836 O O . ALA A 1 478 ? -45.516 -12.639 59.700 1.00 87.62 478 ALA A O 1
ATOM 3837 N N . LEU A 1 479 ? -45.750 -14.027 61.439 1.00 86.94 479 LEU A N 1
ATOM 3838 C CA . LEU A 1 479 ? -44.663 -14.932 61.036 1.00 86.94 479 LEU A CA 1
ATOM 3839 C C . LEU A 1 479 ? -44.897 -15.620 59.676 1.00 86.94 479 LEU A C 1
ATOM 3841 O O . LEU A 1 479 ? -43.937 -16.006 59.008 1.00 86.94 479 LEU A O 1
ATOM 3845 N N . GLN A 1 480 ? -46.154 -15.792 59.255 1.00 87.12 480 GLN A N 1
ATOM 3846 C CA . GLN A 1 480 ? -46.495 -16.235 57.899 1.00 87.12 480 GLN A CA 1
ATOM 3847 C C . GLN A 1 480 ? -46.227 -15.128 56.871 1.00 87.12 480 GLN A C 1
ATOM 3849 O O . GLN A 1 480 ? -45.598 -15.390 55.852 1.00 87.12 480 GLN A O 1
ATOM 3854 N N . GLN A 1 481 ? -46.620 -13.889 57.170 1.00 87.94 481 GLN A N 1
ATOM 3855 C CA . GLN A 1 481 ? -46.391 -12.732 56.304 1.00 87.94 481 GLN A CA 1
ATOM 3856 C C . GLN A 1 481 ? -44.889 -12.415 56.140 1.00 87.94 481 GLN A C 1
ATOM 3858 O O . GLN A 1 481 ? -44.429 -12.200 55.018 1.00 87.94 481 GLN A O 1
ATOM 3863 N N . ASP A 1 482 ? -44.108 -12.501 57.223 1.00 88.69 482 ASP A N 1
ATOM 3864 C CA . ASP A 1 482 ? -42.639 -12.419 57.198 1.00 88.69 482 ASP A CA 1
ATOM 3865 C C . ASP A 1 482 ? -42.031 -13.524 56.322 1.00 88.69 482 ASP A C 1
ATOM 3867 O O . ASP A 1 482 ? -41.127 -13.275 55.520 1.00 88.69 482 ASP A O 1
ATOM 3871 N N . ARG A 1 483 ? -42.531 -14.764 56.451 1.00 89.31 483 ARG A N 1
ATOM 3872 C CA . ARG A 1 483 ? -42.064 -15.888 55.633 1.00 89.31 483 ARG A CA 1
ATOM 3873 C C . ARG A 1 483 ? -42.318 -15.630 54.153 1.00 89.31 483 ARG A C 1
ATOM 3875 O O . ARG A 1 483 ? -41.399 -15.826 53.362 1.00 89.31 483 ARG A O 1
ATOM 3882 N N . ASP A 1 484 ? -43.531 -15.237 53.785 1.00 88.38 484 ASP A N 1
ATOM 3883 C CA . ASP A 1 484 ? -43.911 -15.050 52.385 1.00 88.38 484 ASP A CA 1
ATOM 3884 C C . ASP A 1 484 ? -43.123 -13.884 51.752 1.00 88.38 484 ASP A C 1
ATOM 3886 O O . ASP A 1 484 ? -42.721 -13.970 50.589 1.00 88.38 484 ASP A O 1
ATOM 3890 N N . SER A 1 485 ? -42.781 -12.852 52.539 1.00 91.12 485 SER A N 1
ATOM 3891 C CA . SER A 1 485 ? -41.837 -11.799 52.135 1.00 91.12 485 SER A CA 1
ATOM 3892 C C . SER A 1 485 ? -40.434 -12.355 51.854 1.00 91.12 485 SER A C 1
ATOM 3894 O O . SER A 1 485 ? -39.872 -12.103 50.790 1.00 91.12 485 SER A O 1
ATOM 3896 N N . VAL A 1 486 ? -39.880 -13.180 52.750 1.00 86.81 486 VAL A N 1
ATOM 3897 C CA . VAL A 1 486 ? -38.547 -13.794 52.572 1.00 86.81 486 VAL A CA 1
ATOM 3898 C C . VAL A 1 486 ? -38.516 -14.804 51.414 1.00 86.81 486 VAL A C 1
ATOM 3900 O O . VAL A 1 486 ? -37.519 -14.896 50.697 1.00 86.81 486 VAL A O 1
ATOM 3903 N N . GLU A 1 487 ? -39.594 -15.559 51.189 1.00 86.31 487 GLU A N 1
ATOM 3904 C CA . GLU A 1 487 ? -39.716 -16.495 50.060 1.00 86.31 487 GLU A CA 1
ATOM 3905 C C . GLU A 1 487 ? -39.808 -15.721 48.716 1.00 86.31 487 GLU A C 1
ATOM 3907 O O . GLU A 1 487 ? -39.246 -16.156 47.706 1.00 86.31 487 GLU A O 1
ATOM 3912 N N . SER A 1 488 ? -40.415 -14.523 48.716 1.00 89.25 488 SER A N 1
ATOM 3913 C CA . SER A 1 488 ? -40.419 -13.571 47.590 1.00 89.25 488 SER A CA 1
ATOM 3914 C C . SER A 1 488 ? -39.035 -12.960 47.322 1.00 89.25 488 SER A C 1
ATOM 3916 O O . SER A 1 488 ? -38.543 -13.034 46.194 1.00 89.25 488 SER A O 1
ATOM 3918 N N . GLU A 1 489 ? -38.355 -12.426 48.344 1.00 88.25 489 GLU A N 1
ATOM 3919 C CA . GLU A 1 489 ? -36.989 -11.884 48.227 1.00 88.25 489 GLU A CA 1
ATOM 3920 C C . GLU A 1 489 ? -36.004 -12.932 47.696 1.00 88.25 489 GLU A C 1
ATOM 3922 O O . GLU A 1 489 ? -35.249 -12.668 46.758 1.00 88.25 489 GLU A O 1
ATOM 3927 N N . LYS A 1 490 ? -36.062 -14.156 48.233 1.00 90.38 490 LYS A N 1
ATOM 3928 C CA . LYS A 1 490 ? -35.292 -15.302 47.738 1.00 90.38 490 LYS A CA 1
ATOM 3929 C C . LYS A 1 490 ? -35.555 -15.556 46.250 1.00 90.38 490 LYS A C 1
ATOM 3931 O O . LYS A 1 490 ? -34.603 -15.702 45.490 1.00 90.38 490 LYS A O 1
ATOM 3936 N N . SER A 1 491 ? -36.819 -15.561 45.824 1.00 89.06 491 SER A N 1
ATOM 3937 C CA . SER A 1 491 ? -37.191 -15.775 44.416 1.00 89.06 491 SER A CA 1
ATOM 3938 C C . SER A 1 491 ? -36.637 -14.673 43.495 1.00 89.06 491 SER A C 1
ATOM 3940 O O . SER A 1 491 ? -36.203 -14.949 42.375 1.00 89.06 491 SER A O 1
ATOM 3942 N N . GLN A 1 492 ? -36.584 -13.422 43.968 1.00 88.94 492 GLN A N 1
ATOM 3943 C CA . GLN A 1 492 ? -35.940 -12.324 43.237 1.00 88.94 492 GLN A CA 1
ATOM 3944 C C . GLN A 1 492 ? -34.417 -12.500 43.153 1.00 88.94 492 GLN A C 1
ATOM 3946 O O . GLN A 1 492 ? -33.838 -12.279 42.088 1.00 88.94 492 GLN A O 1
ATOM 3951 N N . LEU A 1 493 ? -33.765 -12.926 44.239 1.00 86.81 493 LEU A N 1
ATOM 3952 C CA . LEU A 1 493 ? -32.323 -13.192 44.269 1.00 86.81 493 LEU A CA 1
ATOM 3953 C C . LEU A 1 493 ? -31.930 -14.379 43.375 1.00 86.81 493 LEU A C 1
ATOM 3955 O O . LEU A 1 493 ? -30.933 -14.288 42.662 1.00 86.81 493 LEU A O 1
ATOM 3959 N N . GLU A 1 494 ? -32.728 -15.449 43.335 1.00 86.88 494 GLU A N 1
ATOM 3960 C CA . GLU A 1 494 ? -32.530 -16.585 42.421 1.00 86.88 494 GLU A CA 1
ATOM 3961 C C . GLU A 1 494 ? -32.640 -16.142 40.946 1.00 86.88 494 GLU A C 1
ATOM 3963 O O . GLU A 1 494 ? -31.780 -16.485 40.129 1.00 86.88 494 GLU A O 1
ATOM 3968 N N . HIS A 1 495 ? -33.610 -15.283 40.606 1.00 88.25 495 HIS A N 1
ATOM 3969 C CA . HIS A 1 495 ? -33.693 -14.671 39.273 1.00 88.25 495 HIS A CA 1
ATOM 3970 C C . HIS A 1 495 ? -32.505 -13.748 38.946 1.00 88.25 495 HIS A C 1
ATOM 3972 O O . HIS A 1 495 ? -32.009 -13.771 37.816 1.00 88.25 495 HIS A O 1
ATOM 3978 N N . GLN A 1 496 ? -32.015 -12.953 39.905 1.00 86.75 496 GLN A N 1
ATOM 3979 C CA . GLN A 1 496 ? -30.825 -12.115 39.705 1.00 86.75 496 GLN A CA 1
ATOM 3980 C C . GLN A 1 496 ? -29.558 -12.960 39.506 1.00 86.75 496 GLN A C 1
ATOM 3982 O O . GLN A 1 496 ? -28.766 -12.662 38.610 1.00 86.75 496 GLN A O 1
ATOM 3987 N N . ALA A 1 497 ? -29.388 -14.038 40.276 1.00 84.50 497 ALA A N 1
ATOM 3988 C CA . ALA A 1 497 ? -28.272 -14.970 40.135 1.00 84.50 497 ALA A CA 1
ATOM 3989 C C . ALA A 1 497 ? -28.267 -15.644 38.753 1.00 84.50 497 ALA A C 1
ATOM 3991 O O . ALA A 1 497 ? -27.244 -15.620 38.068 1.00 84.50 497 ALA A O 1
ATOM 3992 N N . ALA A 1 498 ? -29.418 -16.143 38.285 1.00 87.12 498 ALA A N 1
ATOM 3993 C CA . ALA A 1 498 ? -29.552 -16.710 36.941 1.00 87.12 498 ALA A CA 1
ATOM 3994 C C . ALA A 1 498 ? -29.228 -15.683 35.834 1.00 87.12 498 ALA A C 1
ATOM 3996 O O . ALA A 1 498 ? -28.526 -15.996 34.870 1.00 87.12 498 ALA A O 1
ATOM 3997 N N . ALA A 1 499 ? -29.671 -14.429 35.989 1.00 86.81 499 ALA A N 1
ATOM 3998 C CA . ALA A 1 499 ? -29.366 -13.352 35.045 1.00 86.81 499 ALA A CA 1
ATOM 3999 C C . ALA A 1 499 ? -27.876 -12.950 35.036 1.00 86.81 499 ALA A C 1
ATOM 4001 O O . ALA A 1 499 ? -27.352 -12.547 33.995 1.00 86.81 499 ALA A O 1
ATOM 4002 N N . LEU A 1 500 ? -27.176 -13.056 36.171 1.00 87.75 500 LEU A N 1
ATOM 4003 C CA . LEU A 1 500 ? -25.724 -12.860 36.251 1.00 87.75 500 LEU A CA 1
ATOM 4004 C C . LEU A 1 500 ? -24.958 -14.044 35.647 1.00 87.75 500 LEU A C 1
ATOM 4006 O O . LEU A 1 500 ? -24.010 -13.822 34.896 1.00 87.75 500 LEU A O 1
ATOM 4010 N N . GLN A 1 501 ? -25.402 -15.279 35.892 1.00 87.56 501 GLN A N 1
ATOM 4011 C CA . GLN A 1 501 ? -24.811 -16.486 35.312 1.00 87.56 501 GLN A CA 1
ATOM 4012 C C . GLN A 1 501 ? -24.889 -16.468 33.776 1.00 87.56 501 GLN A C 1
ATOM 4014 O O . GLN A 1 501 ? -23.880 -16.710 33.116 1.00 87.56 501 GLN A O 1
ATOM 4019 N N . GLY A 1 502 ? -26.035 -16.079 33.202 1.00 87.81 502 GLY A N 1
ATOM 4020 C CA . GLY A 1 502 ? -26.178 -15.907 31.749 1.00 87.81 502 GLY A CA 1
ATOM 4021 C C . GLY A 1 502 ? -25.252 -14.828 31.170 1.00 87.81 502 GLY A C 1
ATOM 4022 O O . GLY A 1 502 ? -24.626 -15.039 30.135 1.00 87.81 502 GLY A O 1
ATOM 4023 N N . LYS A 1 503 ? -25.075 -13.692 31.862 1.00 88.94 503 LYS A N 1
ATOM 4024 C CA . LYS A 1 503 ? -24.091 -12.668 31.454 1.00 88.94 503 LYS A CA 1
ATOM 4025 C C . LYS A 1 503 ? -22.656 -13.196 31.495 1.00 88.94 503 LYS A C 1
ATOM 4027 O O . LYS A 1 503 ? -21.880 -12.897 30.591 1.00 88.94 503 LYS A O 1
ATOM 4032 N N . LEU A 1 504 ? -22.301 -13.960 32.528 1.00 87.06 504 LEU A N 1
ATOM 4033 C CA . LEU A 1 504 ? -20.958 -14.514 32.699 1.00 87.06 504 LEU A CA 1
ATOM 4034 C C . LEU A 1 504 ? -20.649 -15.569 31.628 1.00 87.06 504 LEU A C 1
ATOM 4036 O O . LEU A 1 504 ? -19.555 -15.552 31.066 1.00 87.06 504 LEU A O 1
ATOM 4040 N N . GLN A 1 505 ? -21.628 -16.405 31.269 1.00 88.62 505 GLN A N 1
ATOM 4041 C CA . GLN A 1 505 ? -21.518 -17.319 30.131 1.00 88.62 505 GLN A CA 1
ATOM 4042 C C . GLN A 1 505 ? -21.321 -16.555 28.811 1.00 88.62 505 GLN A C 1
ATOM 4044 O O . GLN A 1 505 ? -20.344 -16.816 28.111 1.00 88.62 505 GLN A O 1
ATOM 4049 N N . ASN A 1 506 ? -22.147 -15.543 28.520 1.00 87.56 506 ASN A N 1
ATOM 4050 C CA . ASN A 1 506 ? -21.999 -14.721 27.311 1.00 87.56 506 ASN A CA 1
ATOM 4051 C C . ASN A 1 506 ? -20.620 -14.032 27.227 1.00 87.56 506 ASN A C 1
ATOM 4053 O O . ASN A 1 506 ? -20.058 -13.908 26.140 1.00 87.56 506 ASN A O 1
ATOM 4057 N N . MET A 1 507 ? -20.048 -13.589 28.356 1.00 81.62 507 MET A N 1
ATOM 4058 C CA . MET A 1 507 ? -18.678 -13.054 28.382 1.00 81.62 507 MET A CA 1
ATOM 4059 C C . MET A 1 507 ? -17.620 -14.138 28.144 1.00 81.62 507 MET A C 1
ATOM 4061 O O . MET A 1 507 ? -16.635 -13.867 27.462 1.00 81.62 507 MET A O 1
ATOM 4065 N N . SER A 1 508 ? -17.815 -15.356 28.658 1.00 88.44 508 SER A N 1
ATOM 4066 C CA . SER A 1 508 ? -16.912 -16.487 28.406 1.00 88.44 508 SER A CA 1
ATOM 4067 C C . SER A 1 508 ? -16.881 -16.858 26.919 1.00 88.44 508 SER A C 1
ATOM 4069 O O . SER A 1 508 ? -15.804 -16.958 26.333 1.00 88.44 508 SER A O 1
ATOM 4071 N N . GLU A 1 509 ? -18.051 -16.954 26.283 1.00 91.12 509 GLU A N 1
ATOM 4072 C CA . GLU A 1 509 ? -18.193 -17.218 24.845 1.00 91.12 509 GLU A CA 1
ATOM 4073 C C . GLU A 1 509 ? -17.567 -16.092 23.997 1.00 91.12 509 GLU A C 1
ATOM 4075 O O . GLU A 1 509 ? -16.804 -16.364 23.068 1.00 91.12 509 GLU A O 1
ATOM 4080 N N . LEU A 1 510 ? -17.781 -14.819 24.365 1.00 88.31 510 LEU A N 1
ATOM 4081 C CA . LEU A 1 510 ? -17.129 -13.670 23.720 1.00 88.31 510 LEU A CA 1
ATOM 4082 C C . LEU A 1 510 ? -15.593 -13.723 23.843 1.00 88.31 510 LEU A C 1
ATOM 4084 O O . LEU A 1 510 ? -14.881 -13.420 22.883 1.00 88.31 510 LEU A O 1
ATOM 4088 N N . CYS A 1 511 ? -15.071 -14.107 25.011 1.00 83.94 511 CYS A N 1
ATOM 4089 C CA . CYS A 1 511 ? -13.636 -14.274 25.233 1.00 83.94 511 CYS A CA 1
ATOM 4090 C C . CYS A 1 511 ? -13.053 -15.407 24.378 1.00 83.94 511 CYS A C 1
ATOM 4092 O O . CYS A 1 511 ? -12.022 -15.192 23.745 1.00 83.94 511 CYS A O 1
ATOM 4094 N N . GLN A 1 512 ? -13.726 -16.559 24.289 1.00 90.12 512 GLN A N 1
ATOM 4095 C CA . GLN A 1 512 ? -13.299 -17.680 23.441 1.00 90.12 512 GLN A CA 1
ATOM 4096 C C . GLN A 1 512 ? -13.286 -17.302 21.953 1.00 90.12 512 GLN A C 1
ATOM 4098 O O . GLN A 1 512 ? -12.303 -17.568 21.264 1.00 90.12 512 GLN A O 1
ATOM 4103 N N . LEU A 1 513 ? -14.323 -16.616 21.459 1.00 90.31 513 LEU A N 1
ATOM 4104 C CA . LEU A 1 513 ? -14.364 -16.116 20.077 1.00 90.31 513 LEU A CA 1
ATOM 4105 C C . LEU A 1 513 ? -13.233 -15.114 19.794 1.00 90.31 513 LEU A C 1
ATOM 4107 O O . LEU A 1 513 ? -12.602 -15.163 18.737 1.00 90.31 513 LEU A O 1
ATOM 4111 N N . LYS A 1 514 ? -12.931 -14.226 20.750 1.00 86.94 514 LYS A N 1
ATOM 4112 C CA . LYS A 1 514 ? -11.823 -13.269 20.631 1.00 86.94 514 LYS A CA 1
ATOM 4113 C C . LYS A 1 514 ? -10.455 -13.956 20.661 1.00 86.94 514 LYS A C 1
ATOM 4115 O O . LYS A 1 514 ? -9.554 -13.527 19.944 1.00 86.94 514 LYS A O 1
ATOM 4120 N N . GLU A 1 515 ? -10.296 -15.016 21.449 1.00 89.75 515 GLU A N 1
ATOM 4121 C CA . GLU A 1 515 ? -9.079 -15.828 21.463 1.00 89.75 515 GLU A CA 1
ATOM 4122 C C . GLU A 1 515 ? -8.887 -16.568 20.132 1.00 89.75 515 GLU A C 1
ATOM 4124 O O . GLU A 1 515 ? -7.814 -16.479 19.540 1.00 89.75 515 GLU A O 1
ATOM 4129 N N . GLN A 1 516 ? -9.936 -17.203 19.598 1.00 88.62 516 GLN A N 1
ATOM 4130 C CA . GLN A 1 516 ? -9.901 -17.868 18.289 1.00 88.62 516 GLN A CA 1
ATOM 4131 C C . GLN A 1 516 ? -9.538 -16.893 17.157 1.00 88.62 516 GLN A C 1
ATOM 4133 O O . GLN A 1 516 ? -8.689 -17.212 16.325 1.00 88.62 516 GLN A O 1
ATOM 4138 N N . ALA A 1 517 ? -10.106 -15.682 17.152 1.00 85.56 517 ALA A N 1
ATOM 4139 C CA . ALA A 1 517 ? -9.750 -14.643 16.183 1.00 85.56 517 ALA A CA 1
ATOM 4140 C C . ALA A 1 517 ? -8.279 -14.194 16.309 1.00 85.56 517 ALA A C 1
ATOM 4142 O O . ALA A 1 517 ? -7.601 -13.984 15.303 1.00 85.56 517 ALA A O 1
ATOM 4143 N N . LEU A 1 518 ? -7.744 -14.091 17.532 1.00 87.44 518 LEU A N 1
ATOM 4144 C CA . LEU A 1 518 ? -6.322 -13.797 17.750 1.00 87.44 518 LEU A CA 1
ATOM 4145 C C . LEU A 1 518 ? -5.418 -14.948 17.281 1.00 87.44 518 LEU A C 1
ATOM 4147 O O . LEU A 1 518 ? -4.398 -14.685 16.646 1.00 87.44 518 LEU A O 1
ATOM 4151 N N . GLN A 1 519 ? -5.796 -16.204 17.531 1.00 88.00 519 GLN A N 1
ATOM 4152 C CA . GLN A 1 519 ? -5.069 -17.384 17.048 1.00 88.00 519 GLN A CA 1
ATOM 4153 C C . GLN A 1 519 ? -5.052 -17.446 15.507 1.00 88.00 519 GLN A C 1
ATOM 4155 O O . GLN A 1 519 ? -3.999 -17.700 14.922 1.00 88.00 519 GLN A O 1
ATOM 4160 N N . GLN A 1 520 ? -6.172 -17.135 14.842 1.00 88.06 520 GLN A N 1
ATOM 4161 C CA . GLN A 1 520 ? -6.251 -17.033 13.377 1.00 88.06 520 GLN A CA 1
ATOM 4162 C C . GLN A 1 520 ? -5.341 -15.924 12.825 1.00 88.06 520 GLN A C 1
ATOM 4164 O O . GLN A 1 520 ? -4.552 -16.181 11.916 1.00 88.06 520 GLN A O 1
ATOM 4169 N N . ASN A 1 521 ? -5.371 -14.725 13.417 1.00 86.00 521 ASN A N 1
ATOM 4170 C CA . ASN A 1 521 ? -4.512 -13.610 13.001 1.00 86.00 521 ASN A CA 1
ATOM 4171 C C . ASN A 1 521 ? -3.013 -13.919 13.188 1.00 86.00 521 ASN A C 1
ATOM 4173 O O . ASN A 1 521 ? -2.193 -13.543 12.351 1.00 86.00 521 ASN A O 1
ATOM 4177 N N . VAL A 1 522 ? -2.637 -14.625 14.262 1.00 86.31 522 VAL A N 1
ATOM 4178 C CA . VAL A 1 522 ? -1.252 -15.088 14.469 1.00 86.31 522 VAL A CA 1
ATOM 4179 C C . VAL A 1 522 ? -0.857 -16.115 13.406 1.00 86.31 522 VAL A C 1
ATOM 4181 O O . VAL A 1 522 ? 0.203 -15.968 12.800 1.00 86.31 522 VAL A O 1
ATOM 4184 N N . ALA A 1 523 ? -1.711 -17.101 13.116 1.00 89.81 523 ALA A N 1
ATOM 4185 C CA . ALA A 1 523 ? -1.446 -18.100 12.080 1.00 89.81 523 ALA A CA 1
ATOM 4186 C C . ALA A 1 523 ? -1.295 -17.476 10.677 1.00 89.81 523 ALA A C 1
ATOM 4188 O O . ALA A 1 523 ? -0.415 -17.889 9.918 1.00 89.81 523 ALA A O 1
ATOM 4189 N N . GLN A 1 524 ? -2.090 -16.447 10.354 1.00 87.38 524 GLN A N 1
ATOM 4190 C CA . GLN A 1 524 ? -1.954 -15.683 9.111 1.00 87.38 524 GLN A CA 1
ATOM 4191 C C . GLN A 1 524 ? -0.608 -14.943 9.047 1.00 87.38 524 GLN A C 1
ATOM 4193 O O . GLN A 1 524 ? 0.145 -15.151 8.096 1.00 87.38 524 GLN A O 1
ATOM 4198 N N . MET A 1 525 ? -0.257 -14.152 10.071 1.00 79.88 525 MET A N 1
ATOM 4199 C CA . MET A 1 525 ? 1.032 -13.440 10.110 1.00 79.88 525 MET A CA 1
ATOM 4200 C C . MET A 1 525 ? 2.235 -14.395 10.063 1.00 79.88 525 MET A C 1
ATOM 4202 O O . MET A 1 525 ? 3.276 -14.055 9.500 1.00 79.88 525 MET A O 1
ATOM 4206 N N . GLU A 1 526 ? 2.125 -15.602 10.628 1.00 86.75 526 GLU A N 1
ATOM 4207 C CA . GLU A 1 526 ? 3.161 -16.623 10.471 1.00 86.75 526 GLU A CA 1
ATOM 4208 C C . GLU A 1 526 ? 3.261 -17.163 9.037 1.00 86.75 526 GLU A C 1
ATOM 4210 O O . GLU A 1 526 ? 4.368 -17.461 8.592 1.00 86.75 526 GLU A O 1
ATOM 4215 N N . SER A 1 527 ? 2.148 -17.298 8.307 1.00 91.88 527 SER A N 1
ATOM 4216 C CA . SER A 1 527 ? 2.176 -17.676 6.887 1.00 91.88 527 SER A CA 1
ATOM 4217 C C . SER A 1 527 ? 2.849 -16.589 6.052 1.00 91.88 527 SER A C 1
ATOM 4219 O O . SER A 1 527 ? 3.851 -16.857 5.397 1.00 91.88 527 SER A O 1
ATOM 4221 N N . GLU A 1 528 ? 2.396 -15.341 6.186 1.00 87.25 528 GLU A N 1
ATOM 4222 C CA . GLU A 1 528 ? 2.979 -14.183 5.495 1.00 87.25 528 GLU A CA 1
ATOM 4223 C C . GLU A 1 528 ? 4.477 -14.027 5.807 1.00 87.25 528 GLU A C 1
ATOM 4225 O O . GLU A 1 528 ? 5.281 -13.698 4.933 1.00 87.25 528 GLU A O 1
ATOM 4230 N N . ARG A 1 529 ? 4.894 -14.321 7.047 1.00 89.94 529 ARG A N 1
ATOM 4231 C CA . ARG A 1 529 ? 6.310 -14.356 7.428 1.00 89.94 529 ARG A CA 1
ATOM 4232 C C . ARG A 1 529 ? 7.086 -15.465 6.710 1.00 89.94 529 ARG A C 1
ATOM 4234 O O . ARG A 1 529 ? 8.204 -15.198 6.275 1.00 89.94 529 ARG A O 1
ATOM 4241 N N . ARG A 1 530 ? 6.533 -16.678 6.578 1.00 89.88 530 ARG A N 1
ATOM 4242 C CA . ARG A 1 530 ? 7.167 -17.787 5.831 1.00 89.88 530 ARG A CA 1
ATOM 4243 C C . ARG A 1 530 ? 7.301 -17.441 4.348 1.00 89.88 530 ARG A C 1
ATOM 4245 O O . ARG A 1 530 ? 8.376 -17.633 3.787 1.00 89.88 530 ARG A O 1
ATOM 4252 N N . ASP A 1 531 ? 6.264 -16.863 3.750 1.00 90.94 531 ASP A N 1
ATOM 4253 C CA . ASP A 1 531 ? 6.253 -16.472 2.336 1.00 90.94 531 ASP A CA 1
ATOM 4254 C C . ASP A 1 531 ? 7.268 -15.353 2.049 1.00 90.94 531 ASP A C 1
ATOM 4256 O O . ASP A 1 531 ? 7.996 -15.397 1.058 1.00 90.94 531 ASP A O 1
ATOM 4260 N N . ASN A 1 532 ? 7.392 -14.376 2.952 1.00 86.62 532 ASN A N 1
ATOM 4261 C CA . ASN A 1 532 ? 8.418 -13.335 2.858 1.00 86.62 532 ASN A CA 1
ATOM 4262 C C . ASN A 1 532 ? 9.839 -13.875 3.122 1.00 86.62 532 ASN A C 1
ATOM 4264 O O . ASN A 1 532 ? 10.796 -13.412 2.500 1.00 86.62 532 ASN A O 1
ATOM 4268 N N . GLU A 1 533 ? 10.002 -14.883 3.986 1.00 93.31 533 GLU A N 1
ATOM 4269 C CA . GLU A 1 533 ? 11.287 -15.568 4.185 1.00 93.31 533 GLU A CA 1
ATOM 4270 C C . GLU A 1 533 ? 11.697 -16.396 2.951 1.00 93.31 533 GLU A C 1
ATOM 4272 O O . GLU A 1 533 ? 12.882 -16.449 2.619 1.00 93.31 533 GLU A O 1
ATOM 4277 N N . LEU A 1 534 ? 10.737 -17.001 2.240 1.00 94.44 534 LEU A N 1
ATOM 4278 C CA . LEU A 1 534 ? 10.965 -17.675 0.956 1.00 94.44 534 LEU A CA 1
ATOM 4279 C C . LEU A 1 534 ? 11.382 -16.675 -0.129 1.00 94.44 534 LEU A C 1
ATOM 4281 O O . LEU A 1 534 ? 12.467 -16.829 -0.687 1.00 94.44 534 LEU A O 1
ATOM 4285 N N . LYS A 1 535 ? 10.622 -15.591 -0.331 1.00 91.69 535 LYS A N 1
ATOM 4286 C CA . LYS A 1 535 ? 10.974 -14.514 -1.278 1.00 91.69 535 LYS A CA 1
ATOM 4287 C C . LYS A 1 535 ? 12.363 -13.928 -1.014 1.00 91.69 535 LYS A C 1
ATOM 4289 O O . LYS A 1 535 ? 13.123 -13.670 -1.945 1.00 91.69 535 LYS A O 1
ATOM 4294 N N . MET A 1 536 ? 12.744 -13.745 0.254 1.00 90.81 536 MET A N 1
ATOM 4295 C CA . MET A 1 536 ? 14.083 -13.250 0.583 1.00 90.81 536 MET A CA 1
ATOM 4296 C C . MET A 1 536 ? 15.184 -14.293 0.323 1.00 90.81 536 MET A C 1
ATOM 4298 O O . MET A 1 536 ? 16.292 -13.911 -0.046 1.00 90.81 536 MET A O 1
ATOM 4302 N N . LYS A 1 537 ? 14.902 -15.599 0.437 1.00 93.50 537 LYS A N 1
ATOM 4303 C CA . LYS A 1 537 ? 15.830 -16.662 0.003 1.00 93.50 537 LYS A CA 1
ATOM 4304 C C . LYS A 1 537 ? 15.975 -16.706 -1.519 1.00 93.50 537 LYS A C 1
ATOM 4306 O O . LYS A 1 537 ? 17.096 -16.862 -1.989 1.00 93.50 537 LYS A O 1
ATOM 4311 N N . GLU A 1 538 ? 14.892 -16.522 -2.271 1.00 93.75 538 GLU A N 1
ATOM 4312 C CA . GLU A 1 538 ? 14.907 -16.438 -3.740 1.00 93.75 538 GLU A CA 1
ATOM 4313 C C . GLU A 1 538 ? 15.746 -15.243 -4.220 1.00 93.75 538 GLU A C 1
ATOM 4315 O O . GLU A 1 538 ? 16.665 -15.414 -5.021 1.00 93.75 538 GLU A O 1
ATOM 4320 N N . LEU A 1 539 ? 15.532 -14.053 -3.645 1.00 92.50 539 LEU A N 1
ATOM 4321 C CA . LEU A 1 539 ? 16.351 -12.865 -3.922 1.00 92.50 539 LEU A CA 1
ATOM 4322 C C . LEU A 1 539 ? 17.831 -13.070 -3.553 1.00 92.50 539 LEU A C 1
ATOM 4324 O O . LEU A 1 539 ? 18.715 -12.669 -4.308 1.00 92.50 539 LEU A O 1
ATOM 4328 N N . LEU A 1 540 ? 18.122 -13.738 -2.430 1.00 91.50 540 LEU A N 1
ATOM 4329 C CA . LEU A 1 540 ? 19.493 -14.087 -2.030 1.00 91.50 540 LEU A CA 1
ATOM 4330 C C . LEU A 1 540 ? 20.139 -15.169 -2.912 1.00 91.50 540 LEU A C 1
ATOM 4332 O O . LEU A 1 540 ? 21.364 -15.284 -2.900 1.00 91.50 540 LEU A O 1
ATOM 4336 N N . MET A 1 541 ? 19.361 -15.964 -3.651 1.00 90.81 541 MET A N 1
ATOM 4337 C CA . MET A 1 541 ? 19.880 -16.881 -4.672 1.00 90.81 541 MET A CA 1
ATOM 4338 C C . MET A 1 541 ? 20.172 -16.133 -5.974 1.00 90.81 541 MET A C 1
ATOM 4340 O O . MET A 1 541 ? 21.309 -16.190 -6.433 1.00 90.81 541 MET A O 1
ATOM 4344 N N . SER A 1 542 ? 19.229 -15.325 -6.475 1.00 93.94 542 SER A N 1
ATOM 4345 C CA . SER A 1 542 ? 19.450 -14.455 -7.645 1.00 93.94 542 SER A CA 1
ATOM 4346 C C . SER A 1 542 ? 20.688 -13.570 -7.465 1.00 93.94 542 SER A C 1
ATOM 4348 O O . SER A 1 542 ? 21.546 -13.520 -8.337 1.00 93.94 542 SER A O 1
ATOM 4350 N N . TYR A 1 543 ? 20.848 -12.942 -6.295 1.00 87.94 543 TYR A N 1
ATOM 4351 C CA . TYR A 1 543 ? 22.013 -12.099 -6.015 1.00 87.94 543 TYR A CA 1
ATOM 4352 C C . TYR A 1 543 ? 23.337 -12.886 -5.986 1.00 87.94 543 TYR A C 1
ATOM 4354 O O . TYR A 1 543 ? 24.375 -12.358 -6.373 1.00 87.94 543 TYR A O 1
ATOM 4362 N N . LYS A 1 544 ? 23.332 -14.161 -5.565 1.00 92.50 544 LYS A N 1
ATOM 4363 C CA . LYS A 1 544 ? 24.526 -15.024 -5.650 1.00 92.50 544 LYS A CA 1
ATOM 4364 C C . LYS A 1 544 ? 24.853 -15.405 -7.089 1.00 92.50 544 LYS A C 1
ATOM 4366 O O . LYS A 1 544 ? 26.030 -15.472 -7.423 1.00 92.50 544 LYS A O 1
ATOM 4371 N N . GLU A 1 545 ? 23.844 -15.653 -7.916 1.00 93.50 545 GLU A N 1
ATOM 4372 C CA . GLU A 1 545 ? 24.017 -15.953 -9.341 1.00 93.50 545 GLU A CA 1
ATOM 4373 C C . GLU A 1 545 ? 24.577 -14.732 -10.090 1.00 93.50 545 GLU A C 1
ATOM 4375 O O . GLU A 1 545 ? 25.551 -14.867 -10.833 1.00 93.50 545 GLU A O 1
ATOM 4380 N N . ASP A 1 546 ? 24.065 -13.529 -9.809 1.00 89.56 546 ASP A N 1
ATOM 4381 C CA . ASP A 1 546 ? 24.610 -12.271 -10.334 1.00 89.56 546 ASP A CA 1
ATOM 4382 C C . ASP A 1 546 ? 26.048 -12.010 -9.848 1.00 89.56 546 ASP A C 1
ATOM 4384 O O . ASP A 1 546 ? 26.913 -11.657 -10.652 1.00 89.56 546 ASP A O 1
ATOM 4388 N N . VAL A 1 547 ? 26.356 -12.248 -8.565 1.00 87.44 547 VAL A N 1
ATOM 4389 C CA . VAL A 1 547 ? 27.731 -12.137 -8.039 1.00 87.44 547 VAL A CA 1
ATOM 4390 C C . VAL A 1 547 ? 28.670 -13.145 -8.709 1.00 87.44 547 VAL A C 1
ATOM 4392 O O . VAL A 1 547 ? 29.730 -12.742 -9.177 1.00 87.44 547 VAL A O 1
ATOM 4395 N N . GLN A 1 548 ? 28.285 -14.418 -8.846 1.00 92.38 548 GLN A N 1
ATOM 4396 C CA . GLN A 1 548 ? 29.095 -15.428 -9.545 1.00 92.38 548 GLN A CA 1
ATOM 4397 C C . GLN A 1 548 ? 29.309 -15.079 -11.023 1.00 92.38 548 GLN A C 1
ATOM 4399 O O . GLN A 1 548 ? 30.394 -15.294 -11.572 1.00 92.38 548 GLN A O 1
ATOM 4404 N N . LYS A 1 549 ? 28.298 -14.501 -11.679 1.00 92.88 549 LYS A N 1
ATOM 4405 C CA . LYS A 1 549 ? 28.419 -13.997 -13.047 1.00 92.88 549 LYS A CA 1
ATOM 4406 C C . LYS A 1 549 ? 29.440 -12.858 -13.121 1.00 92.88 549 LYS A C 1
ATOM 4408 O O . LYS A 1 549 ? 30.354 -12.948 -13.945 1.00 92.88 549 LYS A O 1
ATOM 4413 N N . ILE A 1 550 ? 29.339 -11.862 -12.238 1.00 88.50 550 ILE A N 1
ATOM 4414 C CA . ILE A 1 550 ? 30.278 -10.732 -12.128 1.00 88.50 550 ILE A CA 1
ATOM 4415 C C . ILE A 1 550 ? 31.698 -11.222 -11.809 1.00 88.50 550 ILE A C 1
ATOM 4417 O O . ILE A 1 550 ? 32.651 -10.762 -12.430 1.00 88.50 550 ILE A O 1
ATOM 4421 N N . GLU A 1 551 ? 31.870 -12.198 -10.915 1.00 90.88 551 GLU A N 1
ATOM 4422 C CA . GLU A 1 551 ? 33.163 -12.846 -10.648 1.00 90.88 551 GLU A CA 1
ATOM 4423 C C . GLU A 1 551 ? 33.721 -13.534 -11.906 1.00 90.88 551 GLU A C 1
ATOM 4425 O O . GLU A 1 551 ? 34.903 -13.384 -12.218 1.00 90.88 551 GLU A O 1
ATOM 4430 N N . SER A 1 552 ? 32.878 -14.220 -12.689 1.00 92.69 552 SER A N 1
ATOM 4431 C CA . SER A 1 552 ? 33.288 -14.850 -13.954 1.00 92.69 552 SER A CA 1
ATOM 4432 C C . SER A 1 552 ? 33.673 -13.835 -15.040 1.00 92.69 552 SER A C 1
ATOM 4434 O O . SER A 1 552 ? 34.551 -14.105 -15.861 1.00 92.69 552 SER A O 1
ATOM 4436 N N . GLU A 1 553 ? 33.022 -12.671 -15.066 1.00 92.12 553 GLU A N 1
ATOM 4437 C CA . GLU A 1 553 ? 33.284 -11.586 -16.015 1.00 92.12 553 GLU A CA 1
ATOM 4438 C C . GLU A 1 553 ? 34.544 -10.811 -15.612 1.00 92.12 553 GLU A C 1
ATOM 4440 O O . GLU A 1 553 ? 35.434 -10.629 -16.442 1.00 92.12 553 GLU A O 1
ATOM 4445 N N . ASN A 1 554 ? 34.712 -10.510 -14.323 1.00 86.38 554 ASN A N 1
ATOM 4446 C CA . ASN A 1 554 ? 35.952 -9.977 -13.759 1.00 86.38 554 ASN A CA 1
ATOM 4447 C C . ASN A 1 554 ? 37.139 -10.926 -13.974 1.00 86.38 554 ASN A C 1
ATOM 4449 O O . ASN A 1 554 ? 38.230 -10.460 -14.286 1.00 86.38 554 ASN A O 1
ATOM 4453 N N . HIS A 1 555 ? 36.954 -12.248 -13.890 1.00 93.62 555 HIS A N 1
ATOM 4454 C CA . HIS A 1 555 ? 38.027 -13.201 -14.189 1.00 93.62 555 HIS A CA 1
ATOM 4455 C C . HIS A 1 555 ? 38.422 -13.195 -15.677 1.00 93.62 555 HIS A C 1
ATOM 4457 O O . HIS A 1 555 ? 39.610 -13.240 -15.998 1.00 93.62 555 HIS A O 1
ATOM 4463 N N . LYS A 1 556 ? 37.458 -13.067 -16.603 1.00 91.94 556 LYS A N 1
ATOM 4464 C CA . LYS A 1 556 ? 37.744 -12.881 -18.041 1.00 91.94 556 LYS A CA 1
ATOM 4465 C C . LYS A 1 556 ? 38.480 -11.561 -18.297 1.00 91.94 556 LYS A C 1
ATOM 4467 O O . LYS A 1 556 ? 39.462 -11.555 -19.036 1.00 91.94 556 LYS A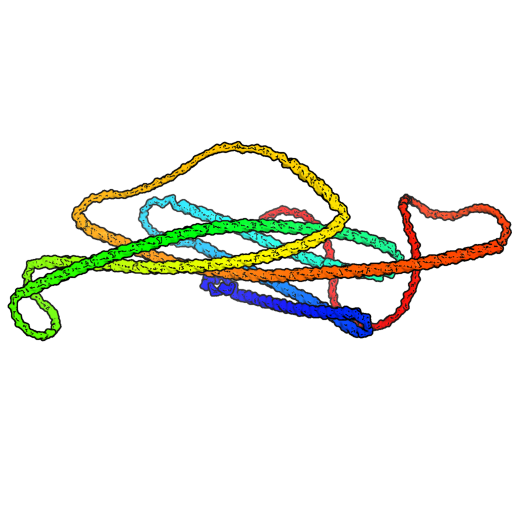 O 1
ATOM 4472 N N . LEU A 1 557 ? 38.049 -10.471 -17.657 1.00 89.19 557 LEU A N 1
ATOM 4473 C CA . LEU A 1 557 ? 38.704 -9.162 -17.742 1.00 89.19 557 LEU A CA 1
ATOM 4474 C C . LEU A 1 557 ? 40.119 -9.193 -17.151 1.00 89.19 557 LEU A C 1
ATOM 4476 O O . LEU A 1 557 ? 41.038 -8.674 -17.774 1.00 89.19 557 LEU A O 1
ATOM 4480 N N . GLU A 1 558 ? 40.339 -9.869 -16.019 1.00 90.50 558 GLU A N 1
ATOM 4481 C CA . GLU A 1 558 ? 41.683 -10.106 -15.487 1.00 90.50 558 GLU A CA 1
ATOM 4482 C C . GLU A 1 558 ? 42.561 -10.881 -16.471 1.00 90.50 558 GLU A C 1
ATOM 4484 O O . GLU A 1 558 ? 43.744 -10.572 -16.586 1.00 90.50 558 GLU A O 1
ATOM 4489 N N . LEU A 1 559 ? 42.029 -11.897 -17.157 1.00 91.50 559 LEU A N 1
ATOM 4490 C CA . LEU A 1 559 ? 42.790 -12.675 -18.136 1.00 91.50 559 LEU A CA 1
ATOM 4491 C C . LEU A 1 559 ? 43.132 -11.845 -19.383 1.00 91.50 559 LEU A C 1
ATOM 4493 O O . LEU A 1 559 ? 44.278 -11.912 -19.832 1.00 91.50 559 LEU A O 1
ATOM 4497 N N . SER A 1 560 ? 42.202 -11.020 -19.882 1.00 87.94 560 SER A N 1
ATOM 4498 C CA . SER A 1 560 ? 42.468 -10.055 -20.963 1.00 87.94 560 SER A CA 1
ATOM 4499 C C . SER A 1 560 ? 43.529 -9.045 -20.533 1.00 87.94 560 SER A C 1
ATOM 4501 O O . SER A 1 560 ? 44.596 -8.970 -21.138 1.00 87.94 560 SER A O 1
ATOM 4503 N N . TYR A 1 561 ? 43.332 -8.389 -19.387 1.00 84.94 561 TYR A N 1
ATOM 4504 C CA . TYR A 1 561 ? 44.277 -7.422 -18.839 1.00 84.94 561 TYR A CA 1
ATOM 4505 C C . TYR A 1 561 ? 45.648 -8.045 -18.535 1.00 84.94 561 TYR A C 1
ATOM 4507 O O . TYR A 1 561 ? 46.671 -7.403 -18.737 1.00 84.94 561 TYR A O 1
ATOM 4515 N N . LYS A 1 562 ? 45.724 -9.316 -18.114 1.00 84.38 562 LYS A N 1
ATOM 4516 C CA . LYS A 1 562 ? 46.995 -10.048 -17.933 1.00 84.38 562 LYS A CA 1
ATOM 4517 C C . LYS A 1 562 ? 47.643 -10.462 -19.261 1.00 84.38 562 LYS A C 1
ATOM 4519 O O . LYS A 1 562 ? 48.854 -10.680 -19.272 1.00 84.38 562 LYS A O 1
ATOM 4524 N N . ALA A 1 563 ? 46.897 -10.565 -20.361 1.00 79.75 563 ALA A N 1
ATOM 4525 C CA . ALA A 1 563 ? 47.445 -10.745 -21.706 1.00 79.75 563 ALA A CA 1
ATOM 4526 C C . ALA A 1 563 ? 47.942 -9.406 -22.286 1.00 79.75 563 ALA A C 1
ATOM 4528 O O . ALA A 1 563 ? 49.095 -9.310 -22.703 1.00 79.75 563 ALA A O 1
ATOM 4529 N N . GLU A 1 564 ? 47.129 -8.353 -22.200 1.00 74.38 564 GLU A N 1
ATOM 4530 C CA . GLU A 1 564 ? 47.471 -6.975 -22.578 1.00 74.38 564 GLU A CA 1
ATOM 4531 C C . GLU A 1 564 ? 48.685 -6.465 -21.790 1.00 74.38 564 GLU A C 1
ATOM 4533 O O . GLU A 1 564 ? 49.657 -5.997 -22.377 1.00 74.38 564 GLU A O 1
ATOM 4538 N N . MET A 1 565 ? 48.712 -6.650 -20.467 1.00 73.88 565 MET A N 1
ATOM 4539 C CA . MET A 1 565 ? 49.867 -6.301 -19.637 1.00 73.88 565 MET A CA 1
ATOM 4540 C C . MET A 1 565 ? 51.093 -7.165 -19.927 1.00 73.88 565 MET A C 1
ATOM 4542 O O . MET A 1 565 ? 52.198 -6.692 -19.697 1.00 73.88 565 MET A O 1
ATOM 4546 N N . LYS A 1 566 ? 50.960 -8.388 -20.462 1.00 78.12 566 LYS A N 1
ATOM 4547 C CA . LYS A 1 566 ? 52.121 -9.153 -20.956 1.00 78.12 566 LYS A CA 1
ATOM 4548 C C . LYS A 1 566 ? 52.654 -8.604 -22.279 1.00 78.12 566 LYS A C 1
ATOM 4550 O O . LYS A 1 566 ? 53.866 -8.614 -22.464 1.00 78.12 566 LYS A O 1
ATOM 4555 N N . ALA A 1 567 ? 51.791 -8.082 -23.153 1.00 68.00 567 ALA A N 1
ATOM 4556 C CA . ALA A 1 567 ? 52.221 -7.356 -24.347 1.00 68.00 567 ALA A CA 1
ATOM 4557 C C . ALA A 1 567 ? 52.898 -6.020 -23.971 1.00 68.00 567 ALA A C 1
ATOM 4559 O O . ALA A 1 567 ? 54.019 -5.748 -24.395 1.00 68.00 567 ALA A O 1
ATOM 4560 N N . CYS A 1 568 ? 52.275 -5.224 -23.097 1.00 58.53 568 CYS A N 1
ATOM 4561 C CA . CYS A 1 568 ? 52.782 -3.917 -22.669 1.00 58.53 568 CYS A CA 1
ATOM 4562 C C . CYS A 1 568 ? 54.015 -3.998 -21.747 1.00 58.53 568 CYS A C 1
ATOM 4564 O O . CYS A 1 568 ? 54.900 -3.149 -21.834 1.00 58.53 568 CYS A O 1
ATOM 4566 N N . ALA A 1 569 ? 54.142 -5.029 -20.901 1.00 52.94 569 ALA A N 1
ATOM 4567 C CA . ALA A 1 569 ? 55.333 -5.236 -20.065 1.00 52.94 569 ALA A CA 1
ATOM 4568 C C . ALA A 1 569 ? 56.591 -5.615 -20.868 1.00 52.94 569 ALA A C 1
ATOM 4570 O O . ALA A 1 569 ? 57.678 -5.687 -20.291 1.00 52.94 569 ALA A O 1
ATOM 4571 N N . SER A 1 570 ? 56.475 -5.796 -22.190 1.00 54.59 570 SER A N 1
ATOM 4572 C CA . SER A 1 570 ? 57.631 -5.863 -23.081 1.00 54.59 570 SER A CA 1
ATOM 4573 C C . SER A 1 570 ? 58.422 -4.546 -23.144 1.00 54.59 570 SER A C 1
ATOM 4575 O O . SER A 1 570 ? 59.564 -4.585 -23.604 1.00 54.59 570 SER A O 1
ATOM 4577 N N . ASP A 1 571 ? 57.884 -3.401 -22.683 1.00 55.56 571 ASP A N 1
ATOM 4578 C CA . ASP A 1 571 ? 58.592 -2.116 -22.770 1.00 55.56 571 ASP A CA 1
ATOM 4579 C C . ASP A 1 571 ? 58.608 -1.260 -21.481 1.00 55.56 571 ASP A C 1
ATOM 4581 O O . ASP A 1 571 ? 57.611 -0.700 -21.032 1.00 55.56 571 ASP A O 1
ATOM 4585 N N . ARG A 1 572 ? 59.827 -1.123 -20.937 1.00 55.69 572 ARG A N 1
ATOM 4586 C CA . ARG A 1 572 ? 60.437 -0.024 -20.141 1.00 55.69 572 ARG A CA 1
ATOM 4587 C C . ARG A 1 572 ? 59.713 0.621 -18.942 1.00 55.69 572 ARG A C 1
ATOM 4589 O O . ARG A 1 572 ? 60.393 0.889 -17.954 1.00 55.69 572 ARG A O 1
ATOM 4596 N N . VAL A 1 573 ? 58.413 0.909 -18.985 1.00 55.06 573 VAL A N 1
ATOM 4597 C CA . VAL A 1 573 ? 57.750 1.903 -18.106 1.00 55.06 573 VAL A CA 1
ATOM 4598 C C . VAL A 1 573 ? 57.729 1.510 -16.620 1.00 55.06 573 VAL A C 1
ATOM 4600 O O . VAL A 1 573 ? 57.957 2.358 -15.755 1.00 55.06 573 VAL A O 1
ATOM 4603 N N . LEU A 1 574 ? 57.504 0.231 -16.298 1.00 55.31 574 LEU A N 1
ATOM 4604 C CA . LEU A 1 574 ? 57.353 -0.231 -14.906 1.00 55.31 574 LEU A CA 1
ATOM 4605 C C . LEU A 1 574 ? 58.601 0.036 -14.040 1.00 55.31 574 LEU A C 1
ATOM 4607 O O . LEU A 1 574 ? 58.473 0.485 -12.902 1.00 55.31 574 LEU A O 1
ATOM 4611 N N . LYS A 1 575 ? 59.806 -0.121 -14.610 1.00 62.88 575 LYS A N 1
ATOM 4612 C CA . LYS A 1 575 ? 61.097 0.074 -13.913 1.00 62.88 575 LYS A CA 1
ATOM 4613 C C . LYS A 1 575 ? 61.383 1.526 -13.501 1.00 62.88 575 LYS A C 1
ATOM 4615 O O . LYS A 1 575 ? 62.341 1.776 -12.765 1.00 62.88 575 LYS A O 1
ATOM 4620 N N . THR A 1 576 ? 60.597 2.483 -13.992 1.00 64.44 576 THR A N 1
ATOM 4621 C CA . THR A 1 576 ? 60.680 3.896 -13.594 1.00 64.44 576 THR A CA 1
ATOM 4622 C C . THR A 1 576 ? 59.840 4.143 -12.341 1.00 64.44 576 THR A C 1
ATOM 4624 O O . THR A 1 576 ? 60.340 4.683 -11.356 1.00 64.44 576 THR A O 1
ATOM 4627 N N . ARG A 1 577 ? 58.594 3.652 -12.337 1.00 59.69 577 ARG A N 1
ATOM 4628 C CA . ARG A 1 577 ? 57.579 3.954 -11.313 1.00 59.69 577 ARG A CA 1
ATOM 4629 C C . ARG A 1 577 ? 57.847 3.290 -9.956 1.00 59.69 577 ARG A C 1
ATOM 4631 O O . ARG A 1 577 ? 57.500 3.839 -8.913 1.00 59.69 577 ARG A O 1
ATOM 4638 N N . GLU A 1 578 ? 58.537 2.149 -9.945 1.00 67.56 578 GLU A N 1
ATOM 4639 C CA . GLU A 1 578 ? 59.011 1.507 -8.705 1.00 67.56 578 GLU A CA 1
ATOM 4640 C C . GLU A 1 578 ? 60.009 2.387 -7.928 1.00 67.56 578 GLU A C 1
ATOM 4642 O O . GLU A 1 578 ? 59.997 2.401 -6.696 1.00 67.56 578 GLU A O 1
ATOM 4647 N N . LYS A 1 579 ? 60.841 3.173 -8.629 1.00 72.44 579 LYS A N 1
ATOM 4648 C CA . LYS A 1 579 ? 61.829 4.071 -8.002 1.00 72.44 579 LYS A CA 1
ATOM 4649 C C . LYS A 1 579 ? 61.167 5.279 -7.339 1.00 72.44 579 LYS A C 1
ATOM 4651 O O . LYS A 1 579 ? 61.600 5.713 -6.276 1.00 72.44 579 LYS A O 1
ATOM 4656 N N . GLU A 1 580 ? 60.101 5.792 -7.946 1.00 69.81 580 GLU A N 1
ATOM 4657 C CA . GLU A 1 580 ? 59.305 6.907 -7.420 1.00 69.81 580 GLU A CA 1
ATOM 4658 C C . GLU A 1 580 ? 58.586 6.495 -6.123 1.00 69.81 580 GLU A C 1
ATOM 4660 O O . GLU A 1 580 ? 58.678 7.185 -5.106 1.00 69.81 580 GLU A O 1
ATOM 4665 N N . MET A 1 581 ? 57.968 5.308 -6.118 1.00 61.84 581 MET A N 1
ATOM 4666 C CA . MET A 1 581 ? 57.307 4.731 -4.937 1.00 61.84 581 MET A CA 1
ATOM 4667 C C . MET A 1 581 ? 58.269 4.463 -3.769 1.00 61.84 581 MET A C 1
ATOM 4669 O O . MET A 1 581 ? 57.878 4.607 -2.609 1.00 61.84 581 MET A O 1
ATOM 4673 N N . ALA A 1 582 ? 59.525 4.097 -4.047 1.00 73.38 582 ALA A N 1
ATOM 4674 C CA . ALA A 1 582 ? 60.549 3.947 -3.013 1.00 73.38 582 ALA A CA 1
ATOM 4675 C C . ALA A 1 582 ? 60.917 5.292 -2.355 1.00 73.38 582 ALA A C 1
ATOM 4677 O O . ALA A 1 582 ? 61.132 5.346 -1.144 1.00 73.38 582 ALA A O 1
ATOM 4678 N N . ASN A 1 583 ? 60.939 6.381 -3.130 1.00 74.31 583 ASN A N 1
ATOM 4679 C CA . ASN A 1 583 ? 61.302 7.712 -2.643 1.00 74.31 583 ASN A CA 1
ATOM 4680 C C . ASN A 1 583 ? 60.215 8.312 -1.727 1.00 74.31 583 ASN A C 1
ATOM 4682 O O . ASN A 1 583 ? 60.524 8.843 -0.662 1.00 74.31 583 ASN A O 1
ATOM 4686 N N . LEU A 1 584 ? 58.936 8.150 -2.091 1.00 68.69 584 LEU A N 1
ATOM 4687 C CA . LEU A 1 584 ? 57.796 8.636 -1.295 1.00 68.69 584 LEU A CA 1
ATOM 4688 C C . LEU A 1 584 ? 57.675 7.943 0.074 1.00 68.69 584 LEU A C 1
ATOM 4690 O O . LEU A 1 584 ? 57.289 8.574 1.056 1.00 68.69 584 LEU A O 1
ATOM 4694 N N . ARG A 1 585 ? 58.036 6.654 0.171 1.00 73.25 585 ARG A N 1
ATOM 4695 C CA . ARG A 1 585 ? 58.026 5.925 1.454 1.00 73.25 585 ARG A CA 1
ATOM 4696 C C . ARG A 1 585 ? 59.016 6.514 2.462 1.00 73.25 585 ARG A C 1
ATOM 4698 O O . ARG A 1 585 ? 58.663 6.647 3.626 1.00 73.25 585 ARG A O 1
ATOM 4705 N N . LYS A 1 586 ? 60.202 6.937 2.006 1.00 74.69 586 LYS A N 1
ATOM 4706 C CA . LYS A 1 586 ? 61.227 7.564 2.857 1.00 74.69 586 LYS A CA 1
ATOM 4707 C C . LYS A 1 586 ? 60.708 8.835 3.540 1.00 74.69 586 LYS A C 1
ATOM 4709 O O . LYS A 1 586 ? 60.876 8.991 4.744 1.00 74.69 586 LYS A O 1
ATOM 4714 N N . GLN A 1 587 ? 60.015 9.690 2.786 1.00 71.62 587 GLN A N 1
ATOM 4715 C CA . GLN A 1 587 ? 59.445 10.946 3.293 1.00 71.62 587 GLN A CA 1
ATOM 4716 C C . GLN A 1 587 ? 58.343 10.713 4.341 1.00 71.62 587 GLN A C 1
ATOM 4718 O O . GLN A 1 587 ? 58.215 11.476 5.295 1.00 71.62 587 GLN A O 1
ATOM 4723 N N . LEU A 1 588 ? 57.559 9.638 4.196 1.00 65.25 588 LEU A N 1
ATOM 4724 C CA . LEU A 1 588 ? 56.488 9.300 5.138 1.00 65.25 588 LEU A CA 1
ATOM 4725 C C . LEU A 1 588 ? 57.015 8.828 6.505 1.00 65.25 588 LEU A C 1
ATOM 4727 O O . LEU A 1 588 ? 56.321 8.984 7.508 1.00 65.25 588 LEU A O 1
ATOM 4731 N N . ASP A 1 589 ? 58.211 8.243 6.554 1.00 73.56 589 ASP A N 1
ATOM 4732 C CA . ASP A 1 589 ? 58.828 7.790 7.804 1.00 73.56 589 ASP A CA 1
ATOM 4733 C C . ASP A 1 589 ? 59.635 8.905 8.495 1.00 73.56 589 ASP A C 1
ATOM 4735 O O . ASP A 1 589 ? 59.712 8.919 9.722 1.00 73.56 589 ASP A O 1
ATOM 4739 N N . GLU A 1 590 ? 60.128 9.896 7.741 1.00 70.31 590 GLU A N 1
ATOM 4740 C CA . GLU A 1 590 ? 60.703 11.136 8.288 1.00 70.31 590 GLU A CA 1
ATOM 4741 C C . GLU A 1 590 ? 59.643 11.933 9.087 1.00 70.31 590 GLU A C 1
ATOM 4743 O O . GLU A 1 590 ? 59.871 12.256 10.251 1.00 70.31 590 GLU A O 1
ATOM 4748 N N . VAL A 1 591 ? 58.433 12.129 8.542 1.00 61.38 591 VAL A N 1
ATOM 4749 C CA . VAL A 1 591 ? 57.325 12.848 9.222 1.00 61.38 591 VAL A CA 1
ATOM 4750 C C . VAL A 1 591 ? 56.825 12.143 10.497 1.00 61.38 591 VAL A C 1
ATOM 4752 O O . VAL A 1 591 ? 56.329 12.792 11.417 1.00 61.38 591 VAL A O 1
ATOM 4755 N N . LYS A 1 592 ? 56.960 10.814 10.603 1.00 60.84 592 LYS A N 1
ATOM 4756 C CA . LYS A 1 592 ? 56.558 10.069 11.816 1.00 60.84 592 LYS A CA 1
ATOM 4757 C C . LYS A 1 592 ? 57.528 10.245 12.983 1.00 60.84 592 LYS A C 1
ATOM 4759 O O . LYS A 1 592 ? 57.127 10.005 14.119 1.00 60.84 592 LYS A O 1
ATOM 4764 N N . ALA A 1 593 ? 58.778 10.629 12.722 1.00 61.00 593 ALA A N 1
ATOM 4765 C CA . ALA A 1 593 ? 59.780 10.810 13.769 1.00 61.00 593 ALA A CA 1
ATOM 4766 C C . ALA A 1 593 ? 59.502 12.058 14.628 1.00 61.00 593 ALA A C 1
ATOM 4768 O O . ALA A 1 593 ? 59.781 12.053 15.823 1.00 61.00 593 ALA A O 1
ATOM 4769 N N . GLU A 1 594 ? 58.908 13.101 14.041 1.00 54.25 594 GLU A N 1
ATOM 4770 C CA . GLU A 1 594 ? 58.679 14.397 14.700 1.00 54.25 594 GLU A CA 1
ATOM 4771 C C . GLU A 1 594 ? 57.475 14.406 15.664 1.00 54.25 594 GLU A C 1
ATOM 4773 O O . GLU A 1 594 ? 57.334 15.326 16.466 1.00 54.25 594 GLU A O 1
ATOM 4778 N N . LEU A 1 595 ? 56.605 13.388 15.619 1.00 47.72 595 LEU A N 1
ATOM 4779 C CA . LEU A 1 595 ? 55.329 13.369 16.354 1.00 47.72 595 LEU A CA 1
ATOM 4780 C C . LEU A 1 595 ? 55.370 12.612 17.701 1.00 47.72 595 LEU A C 1
ATOM 4782 O O . LEU A 1 595 ? 54.322 12.364 18.296 1.00 47.72 595 LEU A O 1
ATOM 4786 N N . ALA A 1 596 ? 56.552 12.184 18.158 1.00 50.22 596 ALA A N 1
ATOM 4787 C CA . ALA A 1 596 ? 56.697 11.247 19.279 1.00 50.22 596 ALA A CA 1
ATOM 4788 C C . ALA A 1 596 ? 56.877 11.899 20.669 1.00 50.22 596 ALA A C 1
ATOM 4790 O O . ALA A 1 596 ? 56.535 11.278 21.679 1.00 50.22 596 ALA A O 1
ATOM 4791 N N . ASP A 1 597 ? 57.389 13.132 20.739 1.00 45.88 597 ASP A N 1
ATOM 4792 C CA . ASP A 1 597 ? 57.736 13.795 22.002 1.00 45.88 597 ASP A CA 1
ATOM 4793 C C . ASP A 1 597 ? 56.619 14.715 22.523 1.00 45.88 597 ASP A C 1
ATOM 4795 O O . ASP A 1 597 ? 56.513 15.867 22.109 1.00 45.88 597 ASP A O 1
ATOM 4799 N N . LEU A 1 598 ? 55.823 14.217 23.483 1.00 38.56 598 LEU A N 1
ATOM 4800 C CA . LEU A 1 598 ? 55.282 14.978 24.631 1.00 38.56 598 LEU A CA 1
ATOM 4801 C C . LEU A 1 598 ? 54.502 14.058 25.600 1.00 38.56 598 LEU A C 1
ATOM 4803 O O . LEU A 1 598 ? 53.546 13.386 25.215 1.00 38.56 598 LEU A O 1
ATOM 4807 N N . GLN A 1 599 ? 54.876 14.043 26.887 1.00 37.47 599 GLN A N 1
ATOM 4808 C CA . GLN A 1 599 ? 54.271 13.190 27.926 1.00 37.47 599 GLN A CA 1
ATOM 4809 C C . GLN A 1 599 ? 54.043 13.944 29.262 1.00 37.47 599 GLN A C 1
ATOM 4811 O O . GLN A 1 599 ? 54.966 14.594 29.727 1.00 37.47 599 GLN A O 1
ATOM 4816 N N . ARG A 1 600 ? 52.828 13.803 29.849 1.00 39.59 600 ARG A N 1
ATOM 4817 C CA . ARG A 1 600 ? 52.451 13.352 31.238 1.00 39.59 600 ARG A CA 1
ATOM 4818 C C . ARG A 1 600 ? 53.261 13.794 32.505 1.00 39.59 600 ARG A C 1
ATOM 4820 O O . ARG A 1 600 ? 54.414 14.173 32.370 1.00 39.59 600 ARG A O 1
ATOM 4827 N N . PRO A 1 601 ? 52.804 13.524 33.769 1.00 58.84 601 PRO A N 1
ATOM 4828 C CA . PRO A 1 601 ? 51.453 13.342 34.383 1.00 58.84 601 PRO A CA 1
ATOM 4829 C C . PRO A 1 601 ? 51.312 14.024 35.803 1.00 58.84 601 PRO A C 1
ATOM 4831 O O . PRO A 1 601 ? 52.018 14.995 36.049 1.00 58.84 601 PRO A O 1
ATOM 4834 N N . GLN A 1 602 ? 50.481 13.451 36.726 1.00 30.17 602 GLN A N 1
ATOM 4835 C CA . GLN A 1 602 ? 50.231 13.673 38.202 1.00 30.17 602 GLN A CA 1
ATOM 4836 C C . GLN A 1 602 ? 48.793 14.214 38.515 1.00 30.17 602 GLN A C 1
ATOM 4838 O O . GLN A 1 602 ? 48.275 14.943 37.676 1.00 30.17 602 GLN A O 1
ATOM 4843 N N . SER A 1 603 ? 48.078 13.968 39.643 1.00 37.91 603 SER A N 1
ATOM 4844 C CA . SER A 1 603 ? 48.066 12.893 40.688 1.00 37.91 603 SER A CA 1
ATOM 4845 C C . SER A 1 603 ? 46.796 12.956 41.616 1.00 37.91 603 SER A C 1
ATOM 4847 O O . SER A 1 603 ? 45.726 13.293 41.120 1.00 37.91 603 SER A O 1
ATOM 4849 N N . GLU A 1 604 ? 46.869 12.589 42.916 1.00 37.38 604 GLU A N 1
ATOM 4850 C CA . GLU A 1 604 ? 45.768 12.364 43.915 1.00 37.38 604 GLU A CA 1
ATOM 4851 C C . GLU A 1 604 ? 46.119 13.010 45.310 1.00 37.38 604 GLU A C 1
ATOM 4853 O O . GLU A 1 604 ? 47.228 13.554 45.361 1.00 37.38 604 GLU A O 1
ATOM 4858 N N . PRO A 1 605 ? 45.342 12.976 46.456 1.00 47.88 605 PRO A N 1
ATOM 4859 C CA . PRO A 1 605 ? 44.136 12.184 46.841 1.00 47.88 605 PRO A CA 1
ATOM 4860 C C . PRO A 1 605 ? 43.019 12.862 47.747 1.00 47.88 605 PRO A C 1
ATOM 4862 O O . PRO A 1 605 ? 42.924 14.077 47.857 1.00 47.88 605 PRO A O 1
ATOM 4865 N N . THR A 1 606 ? 42.156 12.014 48.360 1.00 41.25 606 THR A N 1
ATOM 4866 C CA . THR A 1 606 ? 40.870 12.106 49.165 1.00 41.25 606 THR A CA 1
ATOM 4867 C C . THR A 1 606 ? 40.869 12.797 50.581 1.00 41.25 606 THR A C 1
ATOM 4869 O O . THR A 1 606 ? 41.950 13.280 50.913 1.00 41.25 606 THR A O 1
ATOM 4872 N N . PRO A 1 607 ? 39.846 12.737 51.529 1.00 52.75 607 PRO A N 1
ATOM 4873 C CA . PRO A 1 607 ? 38.361 12.402 51.576 1.00 52.75 607 PRO A CA 1
ATOM 4874 C C . PRO A 1 607 ? 37.409 13.284 52.516 1.00 52.75 607 PRO A C 1
ATOM 4876 O O . PRO A 1 607 ? 37.909 14.104 53.278 1.00 52.75 607 PRO A O 1
ATOM 4879 N N . GLY A 1 608 ? 36.063 13.028 52.617 1.00 29.11 608 GLY A N 1
ATOM 4880 C CA . GLY A 1 608 ? 35.254 13.186 53.893 1.00 29.11 608 GLY A CA 1
ATOM 4881 C C . GLY A 1 608 ? 33.747 13.678 53.943 1.00 29.11 608 GLY A C 1
ATOM 4882 O O . GLY A 1 608 ? 33.447 14.708 53.364 1.00 29.11 608 GLY A O 1
ATOM 4883 N N . CYS A 1 609 ? 32.860 12.973 54.713 1.00 28.41 609 CYS A N 1
ATOM 4884 C CA . CYS A 1 609 ? 31.613 13.311 55.530 1.00 28.41 609 CYS A CA 1
ATOM 4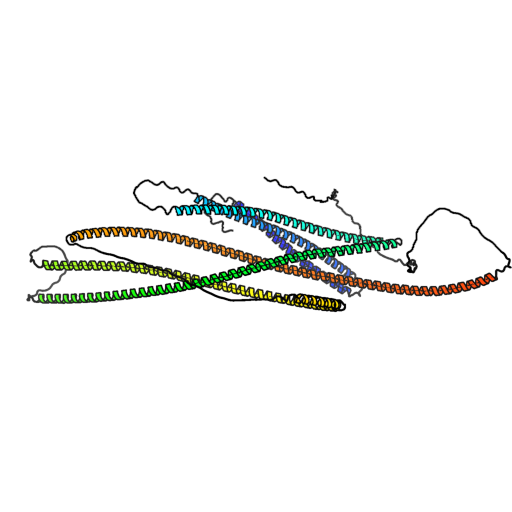885 C C . CYS A 1 609 ? 30.534 14.417 55.181 1.00 28.41 609 CYS A C 1
ATOM 4887 O O . CYS A 1 609 ? 30.878 15.381 54.519 1.00 28.41 609 CYS A O 1
ATOM 4889 N N . SER A 1 610 ? 29.254 14.473 55.681 1.00 31.19 610 SER A N 1
ATOM 4890 C CA . SER A 1 610 ? 28.264 13.551 56.364 1.00 31.19 610 SER A CA 1
ATOM 4891 C C . SER A 1 610 ? 26.828 14.178 56.668 1.00 31.19 610 SER A C 1
ATOM 4893 O O . SER A 1 610 ? 26.675 15.388 56.567 1.00 31.19 610 SER A O 1
ATOM 4895 N N . TYR A 1 611 ? 25.819 13.368 57.126 1.00 29.22 611 TYR A N 1
ATOM 4896 C CA . TYR A 1 611 ? 24.665 13.647 58.085 1.00 29.22 611 TYR A CA 1
ATOM 4897 C C . TYR A 1 611 ? 23.138 13.983 57.747 1.00 29.22 611 TYR A C 1
ATOM 4899 O O . TYR A 1 611 ? 22.748 15.142 57.742 1.00 29.22 611 TYR A O 1
ATOM 4907 N N . TRP A 1 612 ? 22.255 12.946 57.669 1.00 27.12 612 TRP A N 1
ATOM 4908 C CA . TRP A 1 612 ? 20.931 12.610 58.355 1.00 27.12 612 TRP A CA 1
ATOM 4909 C C . TRP A 1 612 ? 19.633 13.572 58.495 1.00 27.12 612 TRP A C 1
ATOM 4911 O O . TRP A 1 612 ? 19.557 14.506 57.707 1.00 27.12 612 TRP A O 1
ATOM 4921 N N . PRO A 1 613 ? 18.499 13.300 59.271 1.00 52.41 613 PRO A N 1
ATOM 4922 C CA . PRO A 1 613 ? 17.116 13.071 58.691 1.00 52.41 613 PRO A CA 1
ATOM 4923 C C . PRO A 1 613 ? 15.779 13.426 59.514 1.00 52.41 613 PRO A C 1
ATOM 4925 O O . PRO A 1 613 ? 15.824 14.002 60.597 1.00 52.41 613 PRO A O 1
ATOM 4928 N N . THR A 1 614 ? 14.578 12.932 59.084 1.00 31.72 614 THR A N 1
ATOM 4929 C CA . THR A 1 614 ? 13.274 12.668 59.846 1.00 31.72 614 THR A CA 1
ATOM 4930 C C . THR A 1 614 ? 12.410 13.863 60.396 1.00 31.72 614 THR A C 1
ATOM 4932 O O . THR A 1 614 ? 12.841 14.993 60.222 1.00 31.72 614 THR A O 1
ATOM 4935 N N . THR A 1 615 ? 11.162 13.807 60.966 1.00 32.34 615 THR A N 1
ATOM 4936 C CA . THR A 1 615 ? 10.232 12.775 61.583 1.00 32.34 615 THR A CA 1
ATOM 4937 C C . THR A 1 615 ? 8.718 13.251 61.649 1.00 32.34 615 THR A C 1
ATOM 4939 O O . THR A 1 615 ? 8.529 14.462 61.574 1.00 32.34 615 THR A O 1
ATOM 4942 N N . PRO A 1 616 ? 7.644 12.407 61.834 1.00 54.97 616 PRO A N 1
ATOM 4943 C CA . PRO A 1 616 ? 6.196 12.818 61.822 1.00 54.97 616 PRO A CA 1
ATOM 4944 C C . PRO A 1 616 ? 5.271 12.404 63.033 1.00 54.97 616 PRO A C 1
ATOM 4946 O O . PRO A 1 616 ? 5.724 11.713 63.942 1.00 54.97 616 PRO A O 1
ATOM 4949 N N . GLY A 1 617 ? 3.955 12.750 62.998 1.00 27.34 617 GLY A N 1
ATOM 4950 C CA . GLY A 1 617 ? 2.817 12.197 63.812 1.00 27.34 617 GLY A CA 1
ATOM 4951 C C . GLY A 1 617 ? 1.799 13.250 64.355 1.00 27.34 617 GLY A C 1
ATOM 4952 O O . GLY A 1 617 ? 2.120 14.429 64.304 1.00 27.34 617 GLY A O 1
ATOM 4953 N N . GLU A 1 618 ? 0.616 13.004 64.967 1.00 31.53 618 GLU A N 1
ATOM 4954 C CA . GLU A 1 618 ? -0.446 11.950 65.009 1.00 31.53 618 GLU A CA 1
ATOM 4955 C C . GLU A 1 618 ? -1.417 12.221 66.227 1.00 31.53 618 GLU A C 1
ATOM 4957 O O . GLU A 1 618 ? -0.902 12.690 67.241 1.00 31.53 618 GLU A O 1
ATOM 4962 N N . LYS A 1 619 ? -2.736 11.853 66.191 1.00 28.00 619 LYS A N 1
ATOM 4963 C CA . LYS A 1 619 ? -3.689 11.452 67.315 1.00 28.00 619 LYS A CA 1
ATOM 4964 C C . LYS A 1 619 ? -5.124 12.062 67.402 1.00 28.00 619 LYS A C 1
ATOM 4966 O O . LYS A 1 619 ? -5.513 12.864 66.561 1.00 28.00 619 LYS A O 1
ATOM 4971 N N . SER A 1 620 ? -5.974 11.521 68.309 1.00 36.41 620 SER A N 1
ATOM 4972 C CA . SER A 1 620 ? -7.469 11.435 68.224 1.00 36.41 620 SER A CA 1
ATOM 4973 C C . SER A 1 620 ? -8.204 11.370 69.608 1.00 36.41 620 SER A C 1
ATOM 4975 O O . SER A 1 620 ? -7.523 11.496 70.618 1.00 36.41 620 SER A O 1
ATOM 4977 N N . GLN A 1 621 ? -9.531 11.046 69.646 1.00 28.06 621 GLN A N 1
ATOM 4978 C CA . GLN A 1 621 ? -10.436 10.716 70.815 1.00 28.06 621 GLN A CA 1
ATOM 4979 C C . GLN A 1 621 ? -11.168 11.908 71.518 1.00 28.06 621 GLN A C 1
ATOM 4981 O O . GLN A 1 621 ? -10.676 13.022 71.414 1.00 28.06 621 GLN A O 1
ATOM 498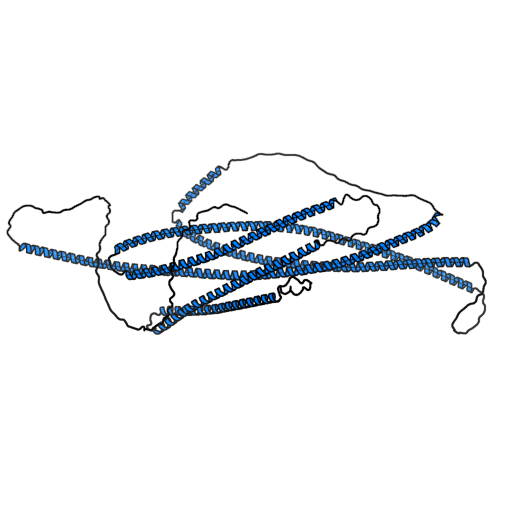6 N N . SER A 1 622 ? -12.292 11.804 72.285 1.00 35.34 622 SER A N 1
ATOM 4987 C CA . SER A 1 622 ? -13.481 10.885 72.364 1.00 35.34 622 SER A CA 1
ATOM 4988 C C . SER A 1 622 ? -14.626 11.476 73.280 1.00 35.34 622 SER A C 1
ATOM 4990 O O . SER A 1 622 ? -14.664 12.691 73.444 1.00 35.34 622 SER A O 1
ATOM 4992 N N . LEU A 1 623 ? -15.578 10.683 73.832 1.00 40.38 623 LEU A N 1
ATOM 4993 C CA . LEU A 1 623 ? -16.920 11.054 74.414 1.00 40.38 623 LEU A CA 1
ATOM 4994 C C . LEU A 1 623 ? -17.243 10.248 75.732 1.00 40.38 623 LEU A C 1
ATOM 4996 O O . LEU A 1 623 ? -16.451 9.330 75.961 1.00 40.38 623 LEU A O 1
ATOM 5000 N N . PRO A 1 624 ? -18.304 10.463 76.599 1.00 50.25 624 PRO A N 1
ATOM 5001 C CA . PRO A 1 624 ? -19.729 10.771 76.285 1.00 50.25 624 PRO A CA 1
ATOM 5002 C C . PRO A 1 624 ? -20.626 11.638 77.261 1.00 50.25 624 PRO A C 1
ATOM 5004 O O . PRO A 1 624 ? -20.818 12.815 76.976 1.00 50.25 624 PRO A O 1
ATOM 5007 N N . PHE A 1 625 ? -21.298 11.062 78.290 1.00 34.75 625 PHE A N 1
ATOM 5008 C CA . PHE A 1 625 ? -22.584 11.499 78.939 1.00 34.75 625 PHE A CA 1
ATOM 5009 C C . PHE A 1 625 ? -22.656 10.987 80.427 1.00 34.75 625 PHE A C 1
ATOM 5011 O O . PHE A 1 625 ? -21.678 10.364 80.832 1.00 34.75 625 PHE A O 1
ATOM 5018 N N . GLU A 1 626 ? -23.631 11.159 81.357 1.00 37.56 626 GLU A N 1
ATOM 5019 C CA . GLU A 1 626 ? -25.087 11.526 81.458 1.00 37.56 626 GLU A CA 1
ATOM 5020 C C . GLU A 1 626 ? -25.337 12.490 82.690 1.00 37.56 626 GLU A C 1
ATOM 5022 O O . GLU A 1 626 ? -24.443 13.297 82.929 1.00 37.56 626 GLU A O 1
ATOM 5027 N N . ALA A 1 627 ? -26.385 12.577 83.566 1.00 35.59 627 ALA A N 1
ATOM 5028 C CA . ALA A 1 627 ? -27.769 12.048 83.830 1.00 35.59 627 ALA A CA 1
ATOM 5029 C C . ALA A 1 627 ? -28.496 12.926 84.925 1.00 35.59 627 ALA A C 1
ATOM 5031 O O . ALA A 1 627 ? -27.783 13.596 85.669 1.00 35.59 627 ALA A O 1
ATOM 5032 N N . PHE A 1 628 ? -29.845 12.878 85.131 1.00 33.19 628 PHE A N 1
ATOM 5033 C CA . PHE A 1 628 ? -30.528 13.131 86.452 1.00 33.19 628 PHE A CA 1
ATOM 5034 C C . PHE A 1 628 ? -32.025 12.670 86.551 1.00 33.19 628 PHE A C 1
ATOM 5036 O O . PHE A 1 628 ? -32.614 12.260 85.555 1.00 33.19 628 PHE A O 1
ATOM 5043 N N . THR A 1 629 ? -32.631 12.704 87.759 1.00 41.94 629 THR A N 1
ATOM 5044 C CA . THR A 1 629 ? -33.889 12.008 88.203 1.00 41.94 629 THR A CA 1
ATOM 5045 C C . THR A 1 629 ? -34.721 12.850 89.228 1.00 41.94 629 THR A C 1
ATOM 5047 O O . THR A 1 629 ? -34.171 13.842 89.694 1.00 41.94 629 THR A O 1
ATOM 5050 N N . LEU A 1 630 ? -35.954 12.586 89.740 1.00 42.38 630 LEU A N 1
ATOM 5051 C CA . LEU A 1 630 ? -37.014 11.530 89.667 1.00 42.38 630 LEU A CA 1
ATOM 5052 C C . LEU A 1 630 ? -38.354 12.058 90.306 1.00 42.38 630 LEU A C 1
ATOM 5054 O O . LEU A 1 630 ? -38.289 13.006 91.085 1.00 42.38 630 LEU A O 1
ATOM 5058 N N . SER A 1 631 ? -39.534 11.435 90.078 1.00 39.59 631 SER A N 1
ATOM 5059 C CA . SER A 1 631 ? -40.787 11.540 90.899 1.00 39.59 631 SER A CA 1
ATOM 5060 C C . SER A 1 631 ? -41.804 10.410 90.544 1.00 39.59 631 SER A C 1
ATOM 5062 O O . SER A 1 631 ? -41.490 9.609 89.662 1.00 39.59 631 SER A O 1
ATOM 5064 N N . ALA A 1 632 ? -42.962 10.276 91.233 1.00 51.31 632 ALA A N 1
ATOM 5065 C CA . ALA A 1 632 ? -44.006 9.260 90.945 1.00 51.31 632 ALA A CA 1
ATOM 5066 C C . ALA A 1 632 ? -45.418 9.517 91.565 1.00 51.31 632 ALA A C 1
ATOM 5068 O O . ALA A 1 632 ? -45.562 10.257 92.533 1.00 51.31 632 ALA A O 1
ATOM 5069 N N . THR A 1 633 ? -46.432 8.772 91.081 1.00 44.97 633 THR A N 1
ATOM 5070 C CA . THR A 1 633 ? -47.836 8.563 91.570 1.00 44.97 633 THR A CA 1
ATOM 5071 C C . THR A 1 633 ? -48.987 9.409 90.998 1.00 44.97 633 THR A C 1
ATOM 5073 O O . THR A 1 633 ? -49.716 8.852 90.183 1.00 44.97 633 THR A O 1
ATOM 5076 N N . ASP A 1 634 ? -49.175 10.700 91.307 1.00 44.41 634 ASP A N 1
ATOM 5077 C CA . ASP A 1 634 ? -50.125 11.538 90.516 1.00 44.41 634 ASP A CA 1
ATOM 5078 C C . ASP A 1 634 ? -49.689 11.591 89.042 1.00 44.41 634 ASP A C 1
ATOM 5080 O O . ASP A 1 634 ? -50.484 11.523 88.102 1.00 44.41 634 ASP A O 1
ATOM 5084 N N . GLN A 1 635 ? -48.369 11.571 88.856 1.00 56.97 635 GLN A N 1
ATOM 5085 C CA . GLN A 1 635 ? -47.715 11.339 87.581 1.00 56.97 635 GLN A CA 1
ATOM 5086 C C . GLN A 1 635 ? -48.088 10.013 86.914 1.00 56.97 635 GLN A C 1
ATOM 5088 O O . GLN A 1 635 ? -47.758 9.878 85.755 1.00 56.97 635 GLN A O 1
ATOM 5093 N N . LEU A 1 636 ? -48.737 9.034 87.555 1.00 50.38 636 LEU A N 1
ATOM 5094 C CA . LEU A 1 636 ? -49.080 7.770 86.892 1.00 50.38 636 LEU A CA 1
ATOM 5095 C C . LEU A 1 636 ? -50.349 7.894 86.037 1.00 50.38 636 LEU A C 1
ATOM 5097 O O . LEU A 1 636 ? -50.380 7.376 84.927 1.00 50.38 636 LEU A O 1
ATOM 5101 N N . VAL A 1 637 ? -51.375 8.613 86.509 1.00 55.44 637 VAL A N 1
ATOM 5102 C CA . VAL A 1 637 ? -52.585 8.868 85.702 1.00 55.44 637 VAL A CA 1
ATOM 5103 C C . VAL A 1 637 ? -52.262 9.869 84.598 1.00 55.44 637 VAL A C 1
ATOM 5105 O O . VAL A 1 637 ? -52.538 9.592 83.428 1.00 55.44 637 VAL A O 1
ATOM 5108 N N . ASN A 1 638 ? -51.573 10.962 84.946 1.00 65.31 638 ASN A N 1
ATOM 5109 C CA . ASN A 1 638 ? -51.070 11.902 83.949 1.00 65.31 638 ASN A CA 1
ATOM 5110 C C . ASN A 1 638 ? -50.098 11.213 82.984 1.00 65.31 638 ASN A C 1
ATOM 5112 O O . ASN A 1 638 ? -50.271 11.396 81.789 1.00 65.31 638 ASN A O 1
ATOM 5116 N N . ALA A 1 639 ? -49.193 10.327 83.429 1.00 66.69 639 ALA A N 1
ATOM 5117 C CA . ALA A 1 639 ? -48.381 9.527 82.508 1.00 66.69 639 ALA A CA 1
ATOM 5118 C C . ALA A 1 639 ? -49.234 8.621 81.626 1.00 66.69 639 ALA A C 1
ATOM 5120 O O . ALA A 1 639 ? -48.918 8.531 80.458 1.00 66.69 639 ALA A O 1
ATOM 5121 N N . THR A 1 640 ? -50.328 7.995 82.072 1.00 73.94 640 THR A N 1
ATOM 5122 C CA . THR A 1 640 ? -51.144 7.192 81.134 1.00 73.94 640 THR A CA 1
ATOM 5123 C C . THR A 1 640 ? -51.835 8.031 80.050 1.00 73.94 640 THR A C 1
ATOM 5125 O O . THR A 1 640 ? -51.969 7.564 78.916 1.00 73.94 640 THR A O 1
ATOM 5128 N N . GLU A 1 641 ? -52.228 9.280 80.330 1.00 75.62 641 GLU A N 1
ATOM 5129 C CA . GLU A 1 641 ? -52.750 10.185 79.293 1.00 75.62 641 GLU A CA 1
ATOM 5130 C C . GLU A 1 641 ? -51.641 10.857 78.467 1.00 75.62 641 GLU A C 1
ATOM 5132 O O . GLU A 1 641 ? -51.781 10.987 77.252 1.00 75.62 641 GLU A O 1
ATOM 5137 N N . GLU A 1 642 ? -50.516 11.229 79.074 1.00 82.00 642 GLU A N 1
ATOM 5138 C CA . GLU A 1 642 ? -49.323 11.751 78.400 1.00 82.00 642 GLU A CA 1
ATOM 5139 C C . GLU A 1 642 ? -48.673 10.680 77.520 1.00 82.00 642 GLU A C 1
ATOM 5141 O O . GLU A 1 642 ? -48.331 10.982 76.386 1.00 82.00 642 GLU A O 1
ATOM 5146 N N . GLU A 1 643 ? -48.590 9.423 77.962 1.00 83.19 643 GLU A N 1
ATOM 5147 C CA . GLU A 1 643 ? -48.187 8.253 77.177 1.00 83.19 643 GLU A CA 1
ATOM 5148 C C . GLU A 1 643 ? -49.162 8.025 76.032 1.00 83.19 643 GLU A C 1
ATOM 5150 O O . GLU A 1 643 ? -48.721 7.904 74.897 1.00 83.19 643 GLU A O 1
ATOM 5155 N N . ARG A 1 644 ? -50.481 8.019 76.267 1.00 86.06 644 ARG A N 1
ATOM 5156 C CA . ARG A 1 644 ? -51.481 7.914 75.187 1.00 86.06 644 ARG A CA 1
ATOM 5157 C C . ARG A 1 644 ? -51.325 9.040 74.160 1.00 86.06 644 ARG A C 1
ATOM 5159 O O . ARG A 1 644 ? -51.382 8.782 72.957 1.00 86.06 644 ARG A O 1
ATOM 5166 N N . ASN A 1 645 ? -51.098 10.272 74.607 1.00 88.38 645 ASN A N 1
ATOM 5167 C CA . ASN A 1 645 ? -50.862 11.422 73.736 1.00 88.38 645 ASN A CA 1
ATOM 5168 C C . ASN A 1 645 ? -49.488 11.351 73.044 1.00 88.38 645 ASN A C 1
ATOM 5170 O O . ASN A 1 645 ? -49.368 11.743 71.885 1.00 88.38 645 ASN A O 1
ATOM 5174 N N . LEU A 1 646 ? -48.473 10.779 73.694 1.00 91.56 646 LEU A N 1
ATOM 5175 C CA . LEU A 1 646 ? -47.149 10.492 73.145 1.00 91.56 646 LEU A CA 1
ATOM 5176 C C . LEU A 1 646 ? -47.214 9.364 72.109 1.00 91.56 646 LEU A C 1
ATOM 5178 O O . LEU A 1 646 ? -46.546 9.462 71.089 1.00 91.56 646 LEU A O 1
ATOM 5182 N N . TYR A 1 647 ? -48.033 8.331 72.316 1.00 91.31 647 TYR A N 1
ATOM 5183 C CA . TYR A 1 647 ? -48.320 7.282 71.339 1.00 91.31 647 TYR A CA 1
ATOM 5184 C C . TYR A 1 647 ? -49.092 7.851 70.149 1.00 91.31 647 TYR A C 1
ATOM 5186 O O . TYR A 1 647 ? -48.709 7.574 69.022 1.00 91.31 647 TYR A O 1
ATOM 5194 N N . LEU A 1 648 ? -50.092 8.716 70.357 1.00 91.50 648 LEU A N 1
ATOM 5195 C CA . LEU A 1 648 ? -50.772 9.436 69.269 1.00 91.50 648 LEU A CA 1
ATOM 5196 C C . LEU A 1 648 ? -49.836 10.389 68.505 1.00 91.50 648 LEU A C 1
ATOM 5198 O O . LEU A 1 648 ? -49.960 10.521 67.289 1.00 91.50 648 LEU A O 1
ATOM 5202 N N . LYS A 1 649 ? -48.889 11.041 69.191 1.00 93.69 649 LYS A N 1
ATOM 5203 C CA . LYS A 1 649 ? -47.867 11.894 68.567 1.00 93.69 649 LYS A CA 1
ATOM 5204 C C . LYS A 1 649 ? -46.857 11.063 67.774 1.00 93.69 649 LYS A C 1
ATOM 5206 O O . LYS A 1 649 ? -46.622 11.374 66.613 1.00 93.69 649 LYS A O 1
ATOM 5211 N N . LYS A 1 650 ? -46.335 9.979 68.359 1.00 94.06 650 LYS A N 1
ATOM 5212 C CA . LYS A 1 650 ? -45.466 8.999 67.688 1.00 94.06 650 LYS A CA 1
ATOM 5213 C C . LYS A 1 650 ? -46.160 8.387 66.475 1.00 94.06 650 LYS A C 1
ATOM 5215 O O . LYS A 1 650 ? -45.556 8.349 65.418 1.00 94.06 650 LYS A O 1
ATOM 5220 N N . LEU A 1 651 ? -47.429 7.988 66.591 1.00 90.88 651 LEU A N 1
ATOM 5221 C CA . LEU A 1 651 ? -48.214 7.442 65.482 1.00 90.88 651 LEU A CA 1
ATOM 5222 C C . LEU A 1 651 ? -48.285 8.443 64.324 1.00 90.88 651 LEU A C 1
ATOM 5224 O O . LEU A 1 651 ? -47.937 8.084 63.211 1.00 90.88 651 LEU A O 1
ATOM 5228 N N . LYS A 1 652 ? -48.612 9.713 64.594 1.00 92.50 652 LYS A N 1
ATOM 5229 C CA . LYS A 1 652 ? -48.616 10.779 63.573 1.00 92.50 652 LYS A CA 1
ATOM 5230 C C . LYS A 1 652 ? -47.231 11.090 63.000 1.00 92.50 652 LYS A C 1
ATOM 5232 O O . LYS A 1 652 ? -47.112 11.498 61.848 1.00 92.50 652 LYS A O 1
ATOM 5237 N N . GLU A 1 653 ? -46.174 10.912 63.788 1.00 93.12 653 GLU A N 1
ATOM 5238 C CA . GLU A 1 653 ? -44.791 11.026 63.319 1.00 93.12 653 GLU A CA 1
ATOM 5239 C C . GLU A 1 653 ? -44.389 9.836 62.432 1.00 93.12 653 GLU A C 1
ATOM 5241 O O . GLU A 1 653 ? -43.719 10.055 61.426 1.00 93.12 653 GLU A O 1
ATOM 5246 N N . GLU A 1 654 ? -44.841 8.611 62.723 1.00 90.19 654 GLU A N 1
ATOM 5247 C CA . GLU A 1 654 ? -44.676 7.442 61.845 1.00 90.19 654 GLU A CA 1
ATOM 5248 C C . GLU A 1 654 ? -45.566 7.515 60.591 1.00 90.19 654 GLU A C 1
ATOM 5250 O O . GLU A 1 654 ? -45.097 7.188 59.505 1.00 90.19 654 GLU A O 1
ATOM 5255 N N . GLU A 1 655 ? -46.800 8.023 60.678 1.00 92.00 655 GLU A N 1
ATOM 5256 C CA . GLU A 1 655 ? -47.663 8.335 59.522 1.00 92.00 655 GLU A CA 1
ATOM 5257 C C . GLU A 1 655 ? -46.985 9.361 58.598 1.00 92.00 655 GLU A C 1
ATOM 5259 O O . GLU A 1 655 ? -46.941 9.188 57.381 1.00 92.00 655 GLU A O 1
ATOM 5264 N N . LYS A 1 656 ? -46.360 10.404 59.162 1.00 93.56 656 LYS A N 1
ATOM 5265 C CA . LYS A 1 656 ? -45.588 11.376 58.375 1.00 93.56 656 LYS A CA 1
ATOM 5266 C C . LYS A 1 656 ? -44.317 10.765 57.772 1.00 93.56 656 LYS A C 1
ATOM 5268 O O . LYS A 1 656 ? -44.002 11.050 56.619 1.00 93.56 656 LYS A O 1
ATOM 5273 N N . LYS A 1 657 ? -43.587 9.922 58.512 1.00 94.19 657 LYS A N 1
ATOM 5274 C CA . LYS A 1 657 ? -42.401 9.212 57.992 1.00 94.19 657 LYS A CA 1
ATOM 5275 C C . LYS A 1 657 ? -42.766 8.232 56.880 1.00 94.19 657 LYS A C 1
ATOM 5277 O O . LYS A 1 657 ? -42.037 8.160 55.899 1.00 94.19 657 LYS A O 1
ATOM 5282 N N . THR A 1 658 ? -43.871 7.501 57.013 1.00 89.00 658 THR A N 1
ATOM 5283 C CA . THR A 1 658 ? -44.346 6.562 55.986 1.00 89.00 658 THR A CA 1
ATOM 5284 C C . THR A 1 658 ? -44.785 7.304 54.729 1.00 89.00 658 THR A C 1
ATOM 5286 O O . THR A 1 658 ? -44.285 6.962 53.666 1.00 89.00 658 THR A O 1
ATOM 5289 N N . GLN A 1 659 ? -45.536 8.406 54.831 1.00 92.25 659 GLN A N 1
ATOM 5290 C CA . GLN A 1 659 ? -45.826 9.278 53.677 1.00 92.25 659 GLN A CA 1
ATOM 5291 C C . GLN A 1 659 ? -44.550 9.852 53.025 1.00 92.25 659 GLN A C 1
ATOM 5293 O O . GLN A 1 659 ? -44.428 9.897 51.800 1.00 92.25 659 GLN A O 1
ATOM 5298 N N . GLU A 1 660 ? -43.552 10.253 53.821 1.00 93.88 660 GLU A N 1
ATOM 5299 C CA . GLU A 1 660 ? -42.247 10.678 53.297 1.00 93.88 660 GLU A CA 1
ATOM 5300 C C . GLU A 1 660 ? -41.439 9.541 52.648 1.00 93.88 660 GLU A C 1
ATOM 5302 O O . GLU A 1 660 ? -40.585 9.820 51.806 1.00 93.88 660 GLU A O 1
ATOM 5307 N N . LEU A 1 661 ? -41.651 8.284 53.043 1.00 92.38 661 LEU A N 1
ATOM 5308 C CA . LEU A 1 661 ? -41.022 7.106 52.438 1.00 92.38 661 LEU A CA 1
ATOM 5309 C C . LEU A 1 661 ? -41.755 6.680 51.162 1.00 92.38 661 LEU A C 1
ATOM 5311 O O . LEU A 1 661 ? -41.093 6.433 50.161 1.00 92.38 661 LEU A O 1
ATOM 5315 N N . GLU A 1 662 ? -43.089 6.687 51.149 1.00 92.44 662 GLU A N 1
ATOM 5316 C CA . GLU A 1 662 ? -43.918 6.475 49.955 1.00 92.44 662 GLU A CA 1
ATOM 5317 C C . GLU A 1 662 ? -43.566 7.482 48.852 1.00 92.44 662 GLU A C 1
ATOM 5319 O O . GLU A 1 662 ? -43.345 7.092 47.706 1.00 92.44 662 GLU A O 1
ATOM 5324 N N . GLY A 1 663 ? -43.406 8.764 49.204 1.00 94.75 663 GLY A N 1
ATOM 5325 C CA . GLY A 1 663 ? -42.937 9.793 48.273 1.00 94.75 663 GLY A CA 1
ATOM 5326 C C . GLY A 1 663 ? -41.543 9.501 47.700 1.00 94.75 663 GLY A C 1
ATOM 5327 O O . GLY A 1 663 ? -41.340 9.642 46.496 1.00 94.75 663 GLY A O 1
ATOM 5328 N N . LYS A 1 664 ? -40.599 9.034 48.533 1.00 94.81 664 LYS A N 1
ATOM 5329 C CA . LYS A 1 664 ? -39.235 8.659 48.101 1.00 94.81 664 LYS A CA 1
ATOM 5330 C C . LYS A 1 664 ? -39.231 7.415 47.207 1.00 94.81 664 LYS A C 1
ATOM 5332 O O . LYS A 1 664 ? -38.487 7.378 46.229 1.00 94.81 664 LYS A O 1
ATOM 5337 N N . ILE A 1 665 ? -40.074 6.425 47.507 1.00 91.88 665 ILE A N 1
ATOM 5338 C CA . ILE A 1 665 ? -40.271 5.228 46.676 1.00 91.88 665 ILE A CA 1
ATOM 5339 C C . ILE A 1 665 ? -40.844 5.633 45.312 1.00 91.88 665 ILE A C 1
ATOM 5341 O O . ILE A 1 665 ? -40.334 5.192 44.285 1.00 91.88 665 ILE A O 1
ATOM 5345 N N . LEU A 1 666 ? -41.838 6.527 45.280 1.00 96.50 666 LEU A N 1
ATOM 5346 C CA . LEU A 1 666 ? -42.430 7.016 44.034 1.00 96.50 666 LEU A CA 1
ATOM 5347 C C . LEU A 1 666 ? -41.410 7.758 43.153 1.00 96.50 666 LEU A C 1
ATOM 5349 O O . LEU A 1 666 ? -41.382 7.524 41.946 1.00 96.50 666 LEU A O 1
ATOM 5353 N N . THR A 1 667 ? -40.545 8.602 43.732 1.00 93.19 667 THR A N 1
ATOM 5354 C CA . THR A 1 667 ? -39.457 9.244 42.969 1.00 93.19 667 THR A CA 1
ATOM 5355 C C . THR A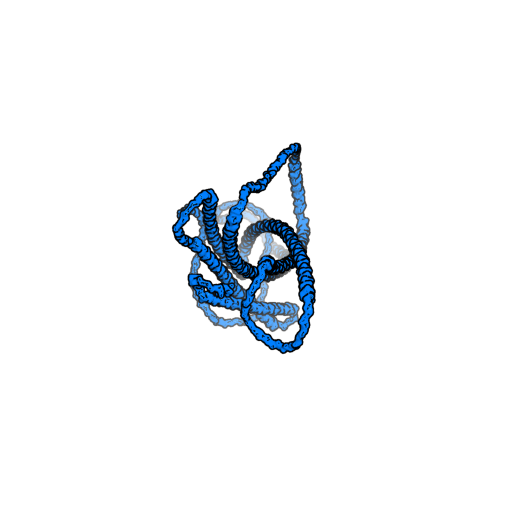 1 667 ? -38.427 8.226 42.477 1.00 93.19 667 THR A C 1
ATOM 5357 O O . THR A 1 667 ? -38.063 8.258 41.307 1.00 93.19 667 THR A O 1
ATOM 5360 N N . GLN A 1 668 ? -38.033 7.250 43.304 1.00 91.75 668 GLN A N 1
ATOM 5361 C CA . GLN A 1 668 ? -37.086 6.202 42.894 1.00 91.75 668 GLN A CA 1
ATOM 5362 C C . GLN A 1 668 ? -37.634 5.305 41.772 1.00 91.75 668 GLN A C 1
ATOM 5364 O O . GLN A 1 668 ? -36.875 4.868 40.910 1.00 91.75 668 GLN A O 1
ATOM 5369 N N . GLU A 1 669 ? -38.943 5.047 41.742 1.00 93.06 669 GLU A N 1
ATOM 5370 C CA . GLU A 1 669 ? -39.602 4.307 40.660 1.00 93.06 669 GLU A CA 1
ATOM 5371 C C . GLU A 1 669 ? -39.599 5.109 39.340 1.00 93.06 669 GLU A C 1
ATOM 5373 O O . GLU A 1 669 ? -39.370 4.545 38.265 1.00 93.06 669 GLU A O 1
ATOM 5378 N N . GLN A 1 670 ? -39.769 6.436 39.415 1.00 94.44 670 GLN A N 1
ATOM 5379 C CA . GLN A 1 670 ? -39.639 7.339 38.264 1.00 94.44 670 GLN A CA 1
ATOM 5380 C C . GLN A 1 670 ? -38.193 7.398 37.750 1.00 94.44 670 GLN A C 1
ATOM 5382 O O . GLN A 1 670 ? -37.973 7.176 36.557 1.00 94.44 670 GLN A O 1
ATOM 5387 N N . ASP A 1 671 ? -37.209 7.589 38.634 1.00 92.81 671 ASP A N 1
ATOM 5388 C CA . ASP A 1 671 ? -35.778 7.586 38.296 1.00 92.81 671 ASP A CA 1
ATOM 5389 C C . ASP A 1 671 ? -35.361 6.254 37.649 1.00 92.81 671 ASP A C 1
ATOM 5391 O O . ASP A 1 671 ? -34.685 6.223 36.618 1.00 92.81 671 ASP A O 1
ATOM 5395 N N . ARG A 1 672 ? -35.830 5.124 38.200 1.00 91.31 672 ARG A N 1
ATOM 5396 C CA . ARG A 1 672 ? -35.580 3.779 37.660 1.00 91.31 672 ARG A CA 1
ATOM 5397 C C . ARG A 1 672 ? -36.135 3.609 36.245 1.00 91.31 672 ARG A C 1
ATOM 5399 O O . ARG A 1 672 ? -35.493 2.966 35.412 1.00 91.31 672 ARG A O 1
ATOM 5406 N N . GLN A 1 673 ? -37.308 4.171 35.955 1.00 93.56 673 GLN A N 1
ATOM 5407 C CA . GLN A 1 673 ? -37.898 4.126 34.617 1.00 93.56 673 GLN A CA 1
ATOM 5408 C C . GLN A 1 673 ? -37.222 5.115 33.648 1.00 93.56 673 GLN A C 1
ATOM 5410 O O . GLN A 1 673 ? -37.086 4.786 32.468 1.00 93.56 673 GLN A O 1
ATOM 5415 N N . ALA A 1 674 ? -36.730 6.264 34.123 1.00 93.25 674 ALA A N 1
ATOM 5416 C CA . ALA A 1 674 ? -35.922 7.194 33.331 1.00 93.25 674 ALA A CA 1
ATOM 5417 C C . ALA A 1 674 ? -34.584 6.558 32.906 1.00 93.25 674 ALA A C 1
ATOM 5419 O O . ALA A 1 674 ? -34.321 6.439 31.709 1.00 93.25 674 ALA A O 1
ATOM 5420 N N . LEU A 1 675 ? -33.814 6.022 33.860 1.00 92.19 675 LEU A N 1
ATOM 5421 C CA . LEU A 1 675 ? -32.552 5.306 33.611 1.00 92.19 675 LEU A CA 1
ATOM 5422 C C . LEU A 1 675 ? -32.733 4.092 32.683 1.00 92.19 675 LEU A C 1
ATOM 5424 O O . LEU A 1 675 ? -31.859 3.768 31.880 1.00 92.19 675 LEU A O 1
ATOM 5428 N N . LYS A 1 676 ? -33.882 3.410 32.756 1.00 94.69 676 LYS A N 1
ATOM 5429 C CA . LYS A 1 676 ? -34.230 2.310 31.843 1.00 94.69 676 LYS A CA 1
ATOM 5430 C C . LYS A 1 676 ? -34.457 2.795 30.406 1.00 94.69 676 LYS A C 1
ATOM 5432 O O . LYS A 1 676 ? -34.033 2.111 29.474 1.00 94.69 676 LYS A O 1
ATOM 5437 N N . ASN A 1 677 ? -35.099 3.949 30.226 1.00 94.12 677 ASN A N 1
ATOM 5438 C CA . ASN A 1 677 ? -35.291 4.562 28.910 1.00 94.12 677 ASN A CA 1
ATOM 5439 C C . ASN A 1 677 ? -33.945 5.040 28.334 1.00 94.12 677 ASN A C 1
ATOM 5441 O O . ASN A 1 677 ? -33.613 4.686 27.204 1.00 94.12 677 ASN A O 1
ATOM 5445 N N . GLU A 1 678 ? -33.144 5.755 29.127 1.00 94.19 678 GLU A N 1
ATOM 5446 C CA . GLU A 1 678 ? -31.798 6.228 28.765 1.00 94.19 678 GLU A CA 1
ATOM 5447 C C . GLU A 1 678 ? -30.879 5.067 28.357 1.00 94.19 678 GLU A C 1
ATOM 5449 O O . GLU A 1 678 ? -30.297 5.077 27.272 1.00 94.19 678 GLU A O 1
ATOM 5454 N N . LYS A 1 679 ? -30.839 3.992 29.155 1.00 91.88 679 LYS A N 1
ATOM 5455 C CA . LYS A 1 679 ? -30.109 2.768 28.804 1.00 91.88 679 LYS A CA 1
ATOM 5456 C C . LYS A 1 679 ? -30.548 2.203 27.448 1.00 91.88 679 LYS A C 1
ATOM 5458 O O . LYS A 1 679 ? -29.698 1.783 26.668 1.00 91.88 679 LYS A O 1
ATOM 5463 N N . SER A 1 680 ? -31.849 2.207 27.147 1.00 92.88 680 SER A N 1
ATOM 5464 C CA . SER A 1 680 ? -32.355 1.712 25.859 1.00 92.88 680 SER A CA 1
ATOM 5465 C C . SER A 1 680 ? -31.987 2.611 24.669 1.00 92.88 680 SER A C 1
ATOM 5467 O O . SER A 1 680 ? -31.834 2.096 23.563 1.00 92.88 680 SER A O 1
ATOM 5469 N N . HIS A 1 681 ? -31.784 3.917 24.890 1.00 93.62 681 HIS A N 1
ATOM 5470 C CA . HIS A 1 681 ? -31.231 4.836 23.892 1.00 93.62 681 HIS A CA 1
ATOM 5471 C C . HIS A 1 681 ? -29.755 4.519 23.625 1.00 93.62 681 HIS A C 1
ATOM 5473 O O . HIS A 1 681 ? -29.376 4.264 22.485 1.00 93.62 681 HIS A O 1
ATOM 5479 N N . LEU A 1 682 ? -28.938 4.426 24.679 1.00 91.12 682 LEU A N 1
ATOM 5480 C CA . LEU A 1 682 ? -27.508 4.112 24.571 1.00 91.12 682 LEU A CA 1
ATOM 5481 C C . LEU A 1 682 ? -27.256 2.721 23.951 1.00 91.12 682 LEU A C 1
ATOM 5483 O O . LEU A 1 682 ? -26.292 2.529 23.207 1.00 91.12 682 LEU A O 1
ATOM 5487 N N . GLU A 1 683 ? -28.135 1.743 24.189 1.00 92.19 683 GLU A N 1
ATOM 5488 C CA . GLU A 1 683 ? -28.081 0.429 23.527 1.00 92.19 683 GLU A CA 1
ATOM 5489 C C . GLU A 1 683 ? -28.439 0.492 22.027 1.00 92.19 683 GLU A C 1
ATOM 5491 O O . GLU A 1 683 ? -27.889 -0.285 21.246 1.00 92.19 683 GLU A O 1
ATOM 5496 N N . GLN A 1 684 ? -29.286 1.433 21.593 1.00 92.88 684 GLN A N 1
ATOM 5497 C CA . GLN A 1 684 ? -29.558 1.683 20.167 1.00 92.88 684 GLN A CA 1
ATOM 5498 C C . GLN A 1 684 ? -28.422 2.467 19.497 1.00 92.88 684 GLN A C 1
ATOM 5500 O O . GLN A 1 684 ? -27.984 2.107 18.406 1.00 92.88 684 GLN A O 1
ATOM 5505 N N . GLU A 1 685 ? -27.895 3.491 20.164 1.00 94.44 685 GLU A N 1
ATOM 5506 C CA . GLU A 1 685 ? -26.792 4.327 19.682 1.00 94.44 685 GLU A CA 1
ATOM 5507 C C . GLU A 1 685 ? -25.499 3.514 19.508 1.00 94.44 685 GLU A C 1
ATOM 5509 O O . GLU A 1 685 ? -24.881 3.522 18.442 1.00 94.44 685 GLU A O 1
ATOM 5514 N N . THR A 1 686 ? -25.138 2.694 20.501 1.00 88.69 686 THR A N 1
ATOM 5515 C CA . THR A 1 686 ? -23.983 1.786 20.389 1.00 88.69 686 THR A CA 1
ATOM 5516 C C . THR A 1 686 ? -24.185 0.677 19.351 1.00 88.69 686 THR A C 1
ATOM 5518 O O . THR A 1 686 ? -23.199 0.187 18.797 1.00 88.69 686 THR A O 1
ATOM 5521 N N . ALA A 1 687 ? -25.426 0.294 19.027 1.00 93.25 687 ALA A N 1
ATOM 5522 C CA . ALA A 1 687 ? -25.712 -0.594 17.899 1.00 93.25 687 ALA A CA 1
ATOM 5523 C C . ALA A 1 687 ? -25.569 0.124 16.542 1.00 93.25 687 ALA A C 1
ATOM 5525 O O . ALA A 1 687 ? -25.008 -0.452 15.608 1.00 93.25 687 ALA A O 1
ATOM 5526 N N . ALA A 1 688 ? -26.004 1.384 16.440 1.00 92.62 688 ALA A N 1
ATOM 5527 C CA . ALA A 1 688 ? -25.847 2.205 15.239 1.00 92.62 688 ALA A CA 1
ATOM 5528 C C . ALA A 1 688 ? -24.366 2.468 14.914 1.00 92.62 688 ALA A C 1
ATOM 5530 O O . ALA A 1 688 ? -23.941 2.228 13.783 1.00 92.62 688 ALA A O 1
ATOM 5531 N N . LEU A 1 689 ? -23.564 2.853 15.915 1.00 92.25 689 LEU A N 1
ATOM 5532 C CA . LEU A 1 689 ? -22.120 3.081 15.771 1.00 92.25 689 LEU A CA 1
ATOM 5533 C C . LEU A 1 689 ? -21.359 1.809 15.357 1.00 92.25 689 LEU A C 1
ATOM 5535 O O . LEU A 1 689 ? -20.449 1.878 14.532 1.00 92.25 689 LEU A O 1
ATOM 5539 N N . ARG A 1 690 ? -21.755 0.626 15.854 1.00 90.75 690 ARG A N 1
ATOM 5540 C CA . ARG A 1 690 ? -21.208 -0.662 15.378 1.00 90.75 690 ARG A CA 1
ATOM 5541 C C . ARG A 1 690 ? -21.545 -0.905 13.908 1.00 90.75 690 ARG A C 1
ATOM 5543 O O . ARG A 1 690 ? -20.647 -1.179 13.121 1.00 90.75 690 ARG A O 1
ATOM 5550 N N . ALA A 1 691 ? -22.805 -0.711 13.519 1.00 91.94 691 ALA A N 1
ATOM 5551 C CA . ALA A 1 691 ? -23.236 -0.859 12.130 1.00 91.94 691 ALA A CA 1
ATOM 5552 C C . ALA A 1 691 ? -22.616 0.189 11.179 1.00 91.94 691 ALA A C 1
ATOM 5554 O O . ALA A 1 691 ? -22.637 0.001 9.962 1.00 91.94 691 ALA A O 1
ATOM 5555 N N . GLU A 1 692 ? -22.087 1.302 11.690 1.00 93.31 692 GLU A N 1
ATOM 5556 C CA . GLU A 1 692 ? -21.289 2.262 10.922 1.00 93.31 692 GLU A CA 1
ATOM 5557 C C . GLU A 1 692 ? -19.813 1.857 10.822 1.00 93.31 692 GLU A C 1
ATOM 5559 O O . GLU A 1 692 ? -19.256 1.863 9.722 1.00 93.31 692 GLU A O 1
ATOM 5564 N N . LEU A 1 693 ? -19.211 1.396 11.922 1.00 90.62 693 LEU A N 1
ATOM 5565 C CA . LEU A 1 693 ? -17.872 0.803 11.923 1.00 90.62 693 LEU A CA 1
ATOM 5566 C C . LEU A 1 693 ? -17.782 -0.386 10.951 1.00 90.62 693 LEU A C 1
ATOM 5568 O O . LEU A 1 693 ? -16.848 -0.454 10.155 1.00 90.62 693 LEU A O 1
ATOM 5572 N N . ASP A 1 694 ? -18.787 -1.264 10.930 1.00 92.31 694 ASP A N 1
ATOM 5573 C CA . ASP A 1 694 ? -18.861 -2.388 9.991 1.00 92.31 694 ASP A CA 1
ATOM 5574 C C . ASP A 1 694 ? -18.902 -1.914 8.527 1.00 92.31 694 ASP A C 1
ATOM 5576 O O . ASP A 1 694 ? -18.228 -2.492 7.670 1.00 92.31 694 ASP A O 1
ATOM 5580 N N . LYS A 1 695 ? -19.631 -0.831 8.209 1.00 93.88 695 LYS A N 1
ATOM 5581 C CA . LYS A 1 695 ? -19.617 -0.232 6.856 1.00 93.88 695 LYS A CA 1
ATOM 5582 C C . LYS A 1 695 ? -18.231 0.310 6.508 1.00 93.88 695 LYS A C 1
ATOM 5584 O O . LYS A 1 695 ? -17.786 0.129 5.376 1.00 93.88 695 LYS A O 1
ATOM 5589 N N . MET A 1 696 ? -17.550 0.948 7.461 1.00 90.94 696 MET A N 1
ATOM 5590 C CA . MET A 1 696 ? -16.206 1.498 7.273 1.00 90.94 696 MET A CA 1
ATOM 5591 C C . MET A 1 696 ? -15.168 0.390 7.032 1.00 90.94 696 MET A C 1
ATOM 5593 O O . MET A 1 696 ? -14.371 0.493 6.100 1.00 90.94 696 MET A O 1
ATOM 5597 N N . ILE A 1 697 ? -15.233 -0.708 7.794 1.00 91.94 697 ILE A N 1
ATOM 5598 C CA . ILE A 1 697 ? -14.397 -1.903 7.605 1.00 91.94 697 ILE A CA 1
ATOM 5599 C C . ILE A 1 697 ? -14.642 -2.518 6.219 1.00 91.94 697 ILE A C 1
ATOM 5601 O O . ILE A 1 697 ? -13.688 -2.760 5.480 1.00 91.94 697 ILE A O 1
ATOM 5605 N N . ASN A 1 698 ? -15.905 -2.713 5.825 1.00 92.50 698 ASN A N 1
ATOM 5606 C CA . ASN A 1 698 ? -16.248 -3.250 4.503 1.00 92.50 698 ASN A CA 1
ATOM 5607 C C . ASN A 1 698 ? -15.776 -2.336 3.354 1.00 92.50 698 ASN A C 1
ATOM 5609 O O . ASN A 1 698 ? -15.276 -2.832 2.343 1.00 92.50 698 ASN A O 1
ATOM 5613 N N . LEU A 1 699 ? -15.885 -1.010 3.505 1.00 93.44 699 LEU A N 1
ATOM 5614 C CA . LEU A 1 699 ? -15.391 -0.047 2.517 1.00 93.44 699 LEU A CA 1
ATOM 5615 C C . LEU A 1 699 ? -13.859 -0.082 2.407 1.00 93.44 699 LEU A C 1
ATOM 5617 O O . LEU A 1 699 ? -13.335 -0.083 1.295 1.00 93.44 699 LEU A O 1
ATOM 5621 N N . SER A 1 700 ? -13.155 -0.169 3.539 1.00 80.94 700 SER A N 1
ATOM 5622 C CA . SER A 1 700 ? -11.694 -0.303 3.588 1.00 80.94 700 SER A CA 1
ATOM 5623 C C . SER A 1 700 ? -11.227 -1.586 2.888 1.00 80.94 700 SER A C 1
ATOM 5625 O O . SER A 1 700 ? -10.429 -1.523 1.956 1.00 80.94 700 SER A O 1
ATOM 5627 N N . GLN A 1 701 ? -11.827 -2.740 3.206 1.00 91.31 701 GLN A N 1
ATOM 5628 C CA . GLN A 1 701 ? -11.540 -4.010 2.521 1.00 91.31 701 GLN A CA 1
ATOM 5629 C C . GLN A 1 701 ? -11.864 -3.972 1.015 1.00 91.31 701 GLN A C 1
ATOM 5631 O O . GLN A 1 701 ? -11.212 -4.650 0.218 1.00 91.31 701 GLN A O 1
ATOM 5636 N N . GLN A 1 702 ? -12.873 -3.198 0.595 1.00 90.12 702 GLN A N 1
ATOM 5637 C CA . GLN A 1 702 ? -13.177 -2.998 -0.825 1.00 90.12 702 GLN A CA 1
ATOM 5638 C C . GLN A 1 702 ? -12.110 -2.136 -1.521 1.00 90.12 702 GLN A C 1
ATOM 5640 O O . GLN A 1 702 ? -11.732 -2.437 -2.655 1.00 90.12 702 GLN A O 1
ATOM 5645 N N . GLN A 1 703 ? -11.609 -1.092 -0.855 1.00 88.44 703 GLN A N 1
ATOM 5646 C CA . GLN A 1 703 ? -10.503 -0.268 -1.351 1.00 88.44 703 GLN A CA 1
ATOM 5647 C C . GLN A 1 703 ? -9.200 -1.072 -1.428 1.00 88.44 703 GLN A C 1
ATOM 5649 O O . GLN A 1 703 ? -8.523 -1.021 -2.451 1.00 88.44 703 GLN A O 1
ATOM 5654 N N . GLU A 1 704 ? -8.890 -1.871 -0.406 1.00 88.50 704 GLU A N 1
ATOM 5655 C CA . GLU A 1 704 ? -7.718 -2.748 -0.363 1.00 88.50 704 GLU A CA 1
ATOM 5656 C C . GLU A 1 704 ? -7.708 -3.731 -1.543 1.00 88.50 704 GLU A C 1
ATOM 5658 O O . GLU A 1 704 ? -6.749 -3.763 -2.311 1.00 88.50 704 GLU A O 1
ATOM 5663 N N . LYS A 1 705 ? -8.811 -4.455 -1.776 1.00 92.19 705 LYS A N 1
ATOM 5664 C CA . LYS A 1 705 ? -8.945 -5.383 -2.916 1.00 92.19 705 LYS A CA 1
ATOM 5665 C C . LYS A 1 705 ? -8.825 -4.672 -4.268 1.00 92.19 705 LYS A C 1
ATOM 5667 O O . LYS A 1 705 ? -8.228 -5.212 -5.199 1.00 92.19 705 LYS A O 1
ATOM 5672 N N . ALA A 1 706 ? -9.334 -3.443 -4.383 1.00 90.56 706 ALA A N 1
ATOM 5673 C CA . ALA A 1 706 ? -9.176 -2.628 -5.588 1.00 90.56 706 ALA A CA 1
ATOM 5674 C C . ALA A 1 706 ? -7.731 -2.124 -5.791 1.00 90.56 706 ALA A C 1
ATOM 5676 O O . ALA A 1 706 ? -7.304 -1.944 -6.932 1.00 90.56 706 ALA A O 1
ATOM 5677 N N . LEU A 1 707 ? -6.965 -1.910 -4.716 1.00 90.00 707 LEU A N 1
ATOM 5678 C CA . LEU A 1 707 ? -5.536 -1.593 -4.780 1.00 90.00 707 LEU A CA 1
ATOM 5679 C C . LEU A 1 707 ? -4.705 -2.832 -5.131 1.00 90.00 707 LEU A C 1
ATOM 5681 O O . LEU A 1 707 ? -3.895 -2.754 -6.048 1.00 90.00 707 LEU A O 1
ATOM 5685 N N . GLN A 1 708 ? -4.963 -3.984 -4.504 1.00 86.94 708 GLN A N 1
ATOM 5686 C CA . GLN A 1 708 ? -4.337 -5.270 -4.846 1.00 86.94 708 GLN A CA 1
ATOM 5687 C C . GLN A 1 708 ? -4.530 -5.610 -6.336 1.00 86.94 708 GLN A C 1
ATOM 5689 O O . GLN A 1 708 ? -3.572 -5.962 -7.023 1.00 86.94 708 GLN A O 1
ATOM 5694 N N . GLN A 1 709 ? -5.741 -5.416 -6.876 1.00 92.12 709 GLN A N 1
ATOM 5695 C CA . GLN A 1 709 ? -6.013 -5.616 -8.305 1.00 92.12 709 GLN A CA 1
ATOM 5696 C C . GLN A 1 709 ? -5.229 -4.642 -9.206 1.00 92.12 709 GLN A C 1
ATOM 5698 O O . GLN A 1 709 ? -4.769 -5.040 -10.276 1.00 92.12 709 GLN A O 1
ATOM 5703 N N . LYS A 1 710 ? -5.047 -3.381 -8.790 1.00 90.50 710 LYS A N 1
ATOM 5704 C CA . LYS A 1 710 ? -4.226 -2.403 -9.527 1.00 90.50 710 LYS A CA 1
ATOM 5705 C C . LYS A 1 710 ? -2.735 -2.734 -9.476 1.00 90.50 710 LYS A C 1
ATOM 5707 O O . LYS A 1 710 ? -2.069 -2.587 -10.494 1.00 90.50 710 LYS A O 1
ATOM 5712 N N . VAL A 1 711 ? -2.220 -3.190 -8.332 1.00 86.38 711 VAL A N 1
ATOM 5713 C CA . VAL A 1 711 ? -0.824 -3.639 -8.194 1.00 86.38 711 VAL A CA 1
ATOM 5714 C C . VAL A 1 711 ? -0.560 -4.798 -9.154 1.00 86.38 711 VAL A C 1
ATOM 5716 O O . VAL A 1 711 ? 0.325 -4.682 -9.991 1.00 86.38 711 VAL A O 1
ATOM 5719 N N . MET A 1 712 ? -1.418 -5.822 -9.155 1.00 92.38 712 MET A N 1
ATOM 5720 C CA . MET A 1 712 ? -1.333 -6.961 -10.081 1.00 92.38 712 MET A CA 1
ATOM 5721 C C . MET A 1 712 ? -1.357 -6.539 -11.566 1.00 92.38 712 MET A C 1
ATOM 5723 O O . MET A 1 712 ? -0.637 -7.105 -12.387 1.00 92.38 712 MET A O 1
ATOM 5727 N N . GLN A 1 713 ? -2.153 -5.525 -11.930 1.00 87.56 713 GLN A N 1
ATOM 5728 C CA . GLN A 1 713 ? -2.171 -4.963 -13.290 1.00 87.56 713 GLN A CA 1
ATOM 5729 C C . GLN A 1 713 ? -0.870 -4.226 -13.644 1.00 87.56 713 GLN A C 1
ATOM 5731 O O . GLN A 1 713 ? -0.387 -4.345 -14.769 1.00 87.56 713 GLN A O 1
ATOM 5736 N N . VAL A 1 714 ? -0.290 -3.480 -12.698 1.00 88.62 714 VAL A N 1
ATOM 5737 C CA . VAL A 1 714 ? 0.994 -2.787 -12.887 1.00 88.62 714 VAL A CA 1
ATOM 5738 C C . VAL A 1 714 ? 2.152 -3.784 -12.959 1.00 88.62 714 VAL A C 1
ATOM 5740 O O . VAL A 1 714 ? 3.018 -3.627 -13.811 1.00 88.62 714 VAL A O 1
ATOM 5743 N N . GLU A 1 715 ? 2.157 -4.834 -12.138 1.00 89.62 715 GLU A N 1
ATOM 5744 C CA . GLU A 1 715 ? 3.159 -5.907 -12.174 1.00 89.62 715 GLU A CA 1
ATOM 5745 C C . GLU A 1 715 ? 3.143 -6.652 -13.517 1.00 89.62 715 GLU A C 1
ATOM 5747 O O . GLU A 1 715 ? 4.197 -6.841 -14.125 1.00 89.62 715 GLU A O 1
ATOM 5752 N N . ALA A 1 716 ? 1.955 -6.990 -14.035 1.00 91.12 716 ALA A N 1
ATOM 5753 C CA . ALA A 1 716 ? 1.804 -7.589 -15.362 1.00 91.12 716 ALA A CA 1
ATOM 5754 C C . ALA A 1 716 ? 2.316 -6.662 -16.482 1.00 91.12 716 ALA A C 1
ATOM 5756 O O . ALA A 1 716 ? 3.088 -7.094 -17.338 1.00 91.12 716 ALA A O 1
ATOM 5757 N N . ALA A 1 717 ? 1.957 -5.374 -16.445 1.00 88.81 717 ALA A N 1
ATOM 5758 C CA . ALA A 1 717 ? 2.440 -4.395 -17.418 1.00 88.81 717 ALA A CA 1
ATOM 5759 C C . ALA A 1 717 ? 3.962 -4.172 -17.320 1.00 88.81 717 ALA A C 1
ATOM 5761 O O . ALA A 1 717 ? 4.626 -3.981 -18.337 1.00 88.81 717 ALA A O 1
ATOM 5762 N N . LEU A 1 718 ? 4.550 -4.207 -16.120 1.00 88.38 718 LEU A N 1
ATOM 5763 C CA . LEU A 1 718 ? 6.003 -4.119 -15.934 1.00 88.38 718 LEU A CA 1
ATOM 5764 C C . LEU A 1 718 ? 6.727 -5.354 -16.488 1.00 88.38 718 LEU A C 1
ATOM 5766 O O . LEU A 1 718 ? 7.816 -5.207 -17.043 1.00 88.38 718 LEU A O 1
ATOM 5770 N N . LEU A 1 719 ? 6.125 -6.544 -16.391 1.00 91.88 719 LEU A N 1
ATOM 5771 C CA . LEU A 1 719 ? 6.660 -7.763 -17.001 1.00 91.88 719 LEU A CA 1
ATOM 5772 C C . LEU A 1 719 ? 6.649 -7.671 -18.536 1.00 91.88 719 LEU A C 1
ATOM 5774 O O . LEU A 1 719 ? 7.688 -7.876 -19.160 1.00 91.88 719 LEU A O 1
ATOM 5778 N N . GLU A 1 720 ? 5.528 -7.261 -19.136 1.00 92.12 720 GLU A N 1
ATOM 5779 C CA . GLU A 1 720 ? 5.402 -7.067 -20.590 1.00 92.12 720 GLU A CA 1
ATOM 5780 C C . GLU A 1 720 ? 6.394 -6.014 -21.123 1.00 92.12 720 GLU A C 1
ATOM 5782 O O . GLU A 1 720 ? 7.088 -6.251 -22.114 1.00 92.12 720 GLU A O 1
ATOM 5787 N N . ASN A 1 721 ? 6.547 -4.882 -20.422 1.00 88.19 721 ASN A N 1
ATOM 5788 C CA . ASN A 1 721 ? 7.547 -3.862 -20.757 1.00 88.19 721 ASN A CA 1
ATOM 5789 C C . ASN A 1 721 ? 8.990 -4.388 -20.624 1.00 88.19 721 ASN A C 1
ATOM 5791 O O . ASN A 1 721 ? 9.844 -4.054 -21.446 1.00 88.19 721 ASN A O 1
ATOM 5795 N N . LYS A 1 722 ? 9.283 -5.224 -19.617 1.00 90.44 722 LYS A N 1
ATOM 5796 C CA . LYS A 1 722 ? 10.603 -5.857 -19.448 1.00 90.44 722 LYS A CA 1
ATOM 5797 C C . LYS A 1 722 ? 10.912 -6.807 -20.609 1.00 90.44 722 LYS A C 1
ATOM 5799 O O . LYS A 1 722 ? 12.018 -6.764 -21.148 1.00 90.44 722 LYS A O 1
ATOM 5804 N N . GLU A 1 723 ? 9.940 -7.615 -21.025 1.00 93.50 723 GLU A N 1
ATOM 5805 C CA . GLU A 1 723 ? 10.056 -8.486 -22.199 1.00 93.50 723 GLU A CA 1
ATOM 5806 C C . GLU A 1 723 ? 10.208 -7.685 -23.501 1.00 93.50 723 GLU A C 1
ATOM 5808 O O . GLU A 1 723 ? 10.992 -8.072 -24.365 1.00 93.50 723 GLU A O 1
ATOM 5813 N N . GLU A 1 724 ? 9.523 -6.547 -23.649 1.00 91.62 724 GLU A N 1
ATOM 5814 C CA . GLU A 1 724 ? 9.698 -5.649 -24.797 1.00 91.62 724 GLU A CA 1
ATOM 5815 C C . GLU A 1 724 ? 11.105 -5.045 -24.856 1.00 91.62 724 GLU A C 1
ATOM 5817 O O . GLU A 1 724 ? 11.760 -5.126 -25.896 1.00 91.62 724 GLU A O 1
ATOM 5822 N N . ILE A 1 725 ? 11.617 -4.520 -23.740 1.00 87.69 725 ILE A N 1
ATOM 5823 C CA . ILE A 1 725 ? 12.992 -4.007 -23.654 1.00 87.69 725 ILE A CA 1
ATOM 5824 C C . ILE A 1 725 ? 13.998 -5.119 -23.989 1.00 87.69 725 ILE A C 1
ATOM 5826 O O . ILE A 1 725 ? 14.939 -4.893 -24.750 1.00 87.69 725 ILE A O 1
ATOM 5830 N N . GLN A 1 726 ? 13.779 -6.342 -23.497 1.00 93.69 726 GLN A N 1
ATOM 5831 C CA . GLN A 1 726 ? 14.633 -7.489 -23.805 1.00 93.69 726 GLN A CA 1
ATOM 5832 C C . GLN A 1 726 ? 14.575 -7.881 -25.295 1.00 93.69 726 GLN A C 1
ATOM 5834 O O . GLN A 1 726 ? 15.625 -8.129 -25.893 1.00 93.69 726 GLN A O 1
ATOM 5839 N N . ARG A 1 727 ? 13.390 -7.852 -25.927 1.00 92.50 727 ARG A N 1
ATOM 5840 C CA . ARG A 1 727 ? 13.218 -8.036 -27.383 1.00 92.50 727 ARG A CA 1
ATOM 5841 C C . ARG A 1 727 ? 13.940 -6.948 -28.190 1.00 92.50 727 ARG A C 1
ATOM 5843 O O . ARG A 1 727 ? 14.595 -7.262 -29.182 1.00 92.50 727 ARG A O 1
ATOM 5850 N N . VAL A 1 728 ? 13.873 -5.685 -27.760 1.00 89.94 728 VAL A N 1
ATOM 5851 C CA . VAL A 1 728 ? 14.561 -4.557 -28.418 1.00 89.94 728 VAL A CA 1
ATOM 5852 C C . VAL A 1 728 ? 16.084 -4.689 -28.312 1.00 89.94 728 VAL A C 1
ATOM 5854 O O . VAL A 1 728 ? 16.771 -4.520 -29.317 1.00 89.94 728 VAL A O 1
ATOM 5857 N N . LEU A 1 729 ? 16.624 -5.062 -27.147 1.00 89.69 729 LEU A N 1
ATOM 5858 C CA . LEU A 1 729 ? 18.066 -5.286 -26.961 1.00 89.69 729 LEU A CA 1
ATOM 5859 C C . LEU A 1 729 ? 18.588 -6.480 -27.783 1.00 89.69 729 LEU A C 1
ATOM 5861 O O . LEU A 1 729 ? 19.688 -6.422 -28.340 1.00 89.69 729 LEU A O 1
ATOM 5865 N N . GLN A 1 730 ? 17.793 -7.545 -27.924 1.00 92.19 730 GLN A N 1
ATOM 5866 C CA . GLN A 1 730 ? 18.105 -8.661 -28.826 1.00 92.19 730 GLN A CA 1
ATOM 5867 C C . GLN A 1 730 ? 18.109 -8.218 -30.298 1.00 92.19 730 GLN A C 1
ATOM 5869 O O . GLN A 1 730 ? 19.060 -8.507 -31.020 1.00 92.19 730 GLN A O 1
ATOM 5874 N N . ALA A 1 731 ? 17.110 -7.448 -30.739 1.00 91.44 731 ALA A N 1
ATOM 5875 C CA . ALA A 1 731 ? 17.079 -6.901 -32.097 1.00 91.44 731 ALA A CA 1
ATOM 5876 C C . ALA A 1 731 ? 18.242 -5.923 -32.371 1.00 91.44 731 ALA A C 1
ATOM 5878 O O . ALA A 1 731 ? 18.815 -5.931 -33.460 1.00 91.44 731 ALA A O 1
ATOM 5879 N N . GLN A 1 732 ? 18.629 -5.108 -31.385 1.00 90.88 732 GLN A N 1
ATOM 5880 C CA . GLN A 1 732 ? 19.755 -4.180 -31.501 1.00 90.88 732 GLN A CA 1
ATOM 5881 C C . GLN A 1 732 ? 21.096 -4.916 -31.605 1.00 90.88 732 GLN A C 1
ATOM 5883 O O . GLN A 1 732 ? 21.898 -4.576 -32.469 1.00 90.88 732 GLN A O 1
ATOM 5888 N N . SER A 1 733 ? 21.333 -5.933 -30.772 1.00 91.94 733 SER A N 1
ATOM 5889 C CA . SER A 1 733 ? 22.577 -6.719 -30.814 1.00 91.94 733 SER A CA 1
ATOM 5890 C C . SER A 1 733 ? 22.712 -7.548 -32.096 1.00 91.94 733 SER A C 1
ATOM 5892 O O . SER A 1 733 ? 23.805 -7.604 -32.660 1.00 91.94 733 SER A O 1
ATOM 5894 N N . LEU A 1 734 ? 21.611 -8.101 -32.622 1.00 94.38 734 LEU A N 1
ATOM 5895 C CA . LEU A 1 734 ? 21.586 -8.709 -33.959 1.00 94.38 734 LEU A CA 1
ATOM 5896 C C . LEU A 1 734 ? 21.958 -7.691 -35.046 1.00 94.38 734 LEU A C 1
ATOM 5898 O O . LEU A 1 734 ? 22.851 -7.957 -35.844 1.00 94.38 734 LEU A O 1
ATOM 5902 N N . ARG A 1 735 ? 21.357 -6.495 -35.030 1.00 93.12 735 ARG A N 1
ATOM 5903 C CA . ARG A 1 735 ? 21.660 -5.445 -36.013 1.00 93.12 735 ARG A CA 1
ATOM 5904 C C . ARG A 1 735 ? 23.106 -4.943 -35.929 1.00 93.12 735 ARG A C 1
ATOM 5906 O O . ARG A 1 735 ? 23.711 -4.675 -36.961 1.00 93.12 735 ARG A O 1
ATOM 5913 N N . SER A 1 736 ? 23.676 -4.814 -34.728 1.00 87.00 736 SER A N 1
ATOM 5914 C CA . SER A 1 736 ? 25.101 -4.488 -34.560 1.00 87.00 736 SER A CA 1
ATOM 5915 C C . SER A 1 736 ? 25.989 -5.532 -35.236 1.00 87.00 736 SER A C 1
ATOM 5917 O O . SER A 1 736 ? 26.871 -5.164 -36.007 1.00 87.00 736 SER A O 1
ATOM 5919 N N . ARG A 1 737 ? 25.693 -6.819 -35.027 1.00 94.69 737 ARG A N 1
ATOM 5920 C CA . ARG A 1 737 ? 26.408 -7.926 -35.664 1.00 94.69 737 ARG A CA 1
ATOM 5921 C C . ARG A 1 737 ? 26.262 -7.923 -37.190 1.00 94.69 737 ARG A C 1
ATOM 5923 O O . ARG A 1 737 ? 27.248 -8.132 -37.885 1.00 94.69 737 ARG A O 1
ATOM 5930 N N . GLU A 1 738 ? 25.069 -7.668 -37.726 1.00 92.31 738 GLU A N 1
ATOM 5931 C CA . GLU A 1 738 ? 24.848 -7.568 -39.180 1.00 92.31 738 GLU A CA 1
ATOM 5932 C C . GLU A 1 738 ? 25.723 -6.469 -39.812 1.00 92.31 738 GLU A C 1
ATOM 5934 O O . GLU A 1 738 ? 26.360 -6.707 -40.839 1.00 92.31 738 GLU A O 1
ATOM 5939 N N . MET A 1 739 ? 25.822 -5.301 -39.160 1.00 88.75 739 MET A N 1
ATOM 5940 C CA . MET A 1 739 ? 26.693 -4.196 -39.589 1.00 88.75 739 MET A CA 1
ATOM 5941 C C . MET A 1 739 ? 28.192 -4.530 -39.465 1.00 88.75 739 MET A C 1
ATOM 5943 O O . MET A 1 739 ? 28.997 -4.054 -40.266 1.00 88.75 739 MET A O 1
ATOM 5947 N N . GLU A 1 740 ? 28.588 -5.325 -38.466 1.00 90.12 740 GLU A N 1
ATOM 5948 C CA . GLU A 1 740 ? 29.966 -5.809 -38.303 1.00 90.12 740 GLU A CA 1
ATOM 5949 C C . GLU A 1 740 ? 30.333 -6.817 -39.401 1.00 90.12 740 GLU A C 1
ATOM 5951 O O . GLU A 1 740 ? 31.349 -6.638 -40.073 1.00 90.12 740 GLU A O 1
ATOM 5956 N N . GLU A 1 741 ? 29.473 -7.800 -39.677 1.00 93.81 741 GLU A N 1
ATOM 5957 C CA . GLU A 1 741 ? 29.679 -8.764 -40.763 1.00 93.81 741 GLU A CA 1
ATOM 5958 C C . GLU A 1 741 ? 29.677 -8.086 -42.152 1.00 93.81 741 GLU A C 1
ATOM 5960 O O . GLU A 1 741 ? 30.454 -8.462 -43.029 1.00 93.81 741 GLU A O 1
ATOM 5965 N N . GLU A 1 742 ? 28.845 -7.061 -42.382 1.00 92.50 742 GLU A N 1
ATOM 5966 C CA . GLU A 1 742 ? 28.879 -6.267 -43.622 1.00 92.50 742 GLU A CA 1
ATOM 5967 C C . GLU A 1 742 ? 30.173 -5.443 -43.750 1.00 92.50 742 GLU A C 1
ATOM 5969 O O . GLU A 1 742 ? 30.772 -5.383 -44.828 1.00 92.50 742 GLU A O 1
ATOM 5974 N N . ARG A 1 743 ? 30.673 -4.880 -42.643 1.00 90.06 743 ARG A N 1
ATOM 5975 C CA . ARG A 1 743 ? 31.976 -4.203 -42.602 1.00 90.06 743 ARG A CA 1
ATOM 5976 C C . ARG A 1 743 ? 33.132 -5.157 -42.909 1.00 90.06 743 ARG A C 1
ATOM 5978 O O . ARG A 1 743 ? 34.022 -4.777 -43.668 1.00 90.06 743 ARG A O 1
ATOM 5985 N N . GLU A 1 744 ? 33.125 -6.372 -42.364 1.00 93.62 744 GLU A N 1
ATOM 5986 C CA . GLU A 1 744 ? 34.137 -7.394 -42.666 1.00 93.62 744 GLU A CA 1
ATOM 5987 C C . GLU A 1 744 ? 34.091 -7.820 -44.142 1.00 93.62 744 GLU A C 1
ATOM 5989 O O . GLU A 1 744 ? 35.137 -7.889 -44.792 1.00 93.62 744 GLU A O 1
ATOM 5994 N N . ARG A 1 745 ? 32.890 -8.008 -44.714 1.00 93.75 745 ARG A N 1
ATOM 5995 C CA . ARG A 1 745 ? 32.704 -8.278 -46.154 1.00 93.75 745 ARG A CA 1
ATOM 5996 C C . ARG A 1 745 ? 33.287 -7.155 -47.018 1.00 93.75 745 ARG A C 1
ATOM 5998 O O . ARG A 1 745 ? 34.044 -7.441 -47.945 1.00 93.75 745 ARG A O 1
ATOM 6005 N N . MET A 1 746 ? 33.011 -5.887 -46.692 1.00 93.88 746 MET A N 1
ATOM 6006 C CA . MET A 1 746 ? 33.601 -4.739 -47.396 1.00 93.88 746 MET A CA 1
ATOM 6007 C C . MET A 1 746 ? 35.130 -4.698 -47.265 1.00 93.88 746 MET A C 1
ATOM 6009 O O . MET A 1 746 ? 35.823 -4.498 -48.260 1.00 93.88 746 MET A O 1
ATOM 6013 N N . GLN A 1 747 ? 35.681 -4.921 -46.068 1.00 94.38 747 GLN A N 1
ATOM 6014 C CA . GLN A 1 747 ? 37.134 -4.947 -45.861 1.00 94.38 747 GLN A CA 1
ATOM 6015 C C . GLN A 1 747 ? 37.810 -6.075 -46.655 1.00 94.38 747 GLN A C 1
ATOM 6017 O O . GLN A 1 747 ? 38.847 -5.843 -47.277 1.00 94.38 747 GLN A O 1
ATOM 6022 N N . SER A 1 748 ? 37.205 -7.265 -46.699 1.00 95.38 748 SER A N 1
ATOM 6023 C CA . SER A 1 748 ? 37.679 -8.384 -47.519 1.00 95.38 748 SER A CA 1
ATOM 6024 C C . SER A 1 748 ? 37.639 -8.057 -49.019 1.00 95.38 748 SER A C 1
ATOM 6026 O O . SER A 1 748 ? 38.620 -8.307 -49.720 1.00 95.38 748 SER A O 1
ATOM 6028 N N . ALA A 1 749 ? 36.564 -7.423 -49.502 1.00 93.94 749 ALA A N 1
ATOM 6029 C CA . ALA A 1 749 ? 36.440 -7.000 -50.897 1.00 93.94 749 ALA A CA 1
ATOM 6030 C C . ALA A 1 749 ? 37.502 -5.956 -51.298 1.00 93.94 749 ALA A C 1
ATOM 6032 O O . ALA A 1 749 ? 38.142 -6.110 -52.338 1.00 93.94 749 ALA A O 1
ATOM 6033 N N . TYR A 1 750 ? 37.755 -4.941 -50.462 1.00 94.06 750 TYR A N 1
ATOM 6034 C CA . TYR A 1 750 ? 38.807 -3.951 -50.726 1.00 94.06 750 TYR A CA 1
ATOM 6035 C C . TYR A 1 750 ? 40.213 -4.567 -50.718 1.00 94.06 750 TYR A C 1
ATOM 6037 O O . TYR A 1 750 ? 41.029 -4.222 -51.570 1.00 94.06 750 TYR A O 1
ATOM 6045 N N . LEU A 1 751 ? 40.502 -5.507 -49.810 1.00 96.56 751 LEU A N 1
ATOM 6046 C CA . LEU A 1 751 ? 41.780 -6.230 -49.810 1.00 96.56 751 LEU A CA 1
ATOM 6047 C C . LEU A 1 751 ? 41.951 -7.081 -51.079 1.00 96.56 751 LEU A C 1
ATOM 6049 O O . LEU A 1 751 ? 43.018 -7.052 -51.690 1.00 96.56 751 LEU A O 1
ATOM 6053 N N . ALA A 1 752 ? 40.896 -7.769 -51.525 1.00 94.88 752 ALA A N 1
ATOM 6054 C CA . ALA A 1 752 ? 40.911 -8.522 -52.777 1.00 94.88 752 ALA A CA 1
ATOM 6055 C C . ALA A 1 752 ? 41.121 -7.613 -54.005 1.00 94.88 752 ALA A C 1
ATOM 6057 O O . ALA A 1 752 ? 41.888 -7.969 -54.902 1.00 94.88 752 ALA A O 1
ATOM 6058 N N . GLN A 1 753 ? 40.508 -6.422 -54.031 1.00 95.44 753 GLN A N 1
ATOM 6059 C CA . GLN A 1 753 ? 40.743 -5.428 -55.082 1.00 95.44 753 GLN A CA 1
ATOM 6060 C C . GLN A 1 753 ? 42.210 -4.970 -55.098 1.00 95.44 753 GLN A C 1
ATOM 6062 O O . GLN A 1 753 ? 42.854 -5.055 -56.146 1.00 95.44 753 GLN A O 1
ATOM 6067 N N . ILE A 1 754 ? 42.763 -4.573 -53.946 1.00 92.44 754 ILE A N 1
ATOM 6068 C CA . ILE A 1 754 ? 44.175 -4.168 -53.811 1.00 92.44 754 ILE A CA 1
ATOM 6069 C C . ILE A 1 754 ? 45.105 -5.290 -54.292 1.00 92.44 754 ILE A C 1
ATOM 6071 O O . ILE A 1 754 ? 46.034 -5.032 -55.054 1.00 92.44 754 ILE A O 1
ATOM 6075 N N . GLU A 1 755 ? 44.827 -6.549 -53.941 1.00 95.56 755 GLU A N 1
ATOM 6076 C CA . GLU A 1 755 ? 45.576 -7.694 -54.461 1.00 95.56 755 GLU A CA 1
ATOM 6077 C C . GLU A 1 755 ? 45.521 -7.813 -55.993 1.00 95.56 755 GLU A C 1
ATOM 6079 O O . GLU A 1 755 ? 46.528 -8.174 -56.608 1.00 95.56 755 GLU A O 1
ATOM 6084 N N . THR A 1 756 ? 44.372 -7.554 -56.629 1.00 95.38 756 THR A N 1
ATOM 6085 C CA . THR A 1 756 ? 44.262 -7.594 -58.100 1.00 95.38 756 THR A CA 1
ATOM 6086 C C . THR A 1 756 ? 44.993 -6.435 -58.775 1.00 95.38 756 THR A C 1
ATOM 6088 O O . THR A 1 756 ? 45.716 -6.669 -59.745 1.00 95.38 756 THR A O 1
ATOM 6091 N N . GLU A 1 757 ? 44.898 -5.222 -58.228 1.00 93.69 757 GLU A N 1
ATOM 6092 C CA . GLU A 1 757 ? 45.620 -4.047 -58.726 1.00 93.69 757 GLU A CA 1
ATOM 6093 C C . GLU A 1 757 ? 47.138 -4.210 -58.550 1.00 93.69 757 GLU A C 1
ATOM 6095 O O . GLU A 1 757 ? 47.901 -3.940 -59.477 1.00 93.69 757 GLU A O 1
ATOM 6100 N N . GLU A 1 758 ? 47.596 -4.763 -57.421 1.00 94.56 758 GLU A N 1
ATOM 6101 C CA . GLU A 1 758 ? 49.002 -5.120 -57.214 1.00 94.56 758 GLU A CA 1
ATOM 6102 C C . GLU A 1 758 ? 49.495 -6.177 -58.211 1.00 94.56 758 GLU A C 1
ATOM 6104 O O . GLU A 1 758 ? 50.612 -6.062 -58.723 1.00 94.56 758 GLU A O 1
ATOM 6109 N N . LYS A 1 759 ? 48.699 -7.219 -58.491 1.00 96.56 759 LYS A N 1
ATOM 6110 C CA . LYS A 1 759 ? 49.051 -8.260 -59.475 1.00 96.56 759 LYS A CA 1
ATOM 6111 C C . LYS A 1 759 ? 49.156 -7.659 -60.880 1.00 96.56 759 LYS A C 1
ATOM 6113 O O . LYS A 1 759 ? 50.144 -7.913 -61.568 1.00 96.56 759 LYS A O 1
ATOM 6118 N N . GLN A 1 760 ? 48.215 -6.796 -61.265 1.00 95.69 760 GLN A N 1
ATOM 6119 C CA . GLN A 1 760 ? 48.238 -6.090 -62.547 1.00 95.69 760 GLN A CA 1
ATOM 6120 C C . GLN A 1 760 ? 49.419 -5.108 -62.653 1.00 95.69 760 GLN A C 1
ATOM 6122 O O . GLN A 1 760 ? 50.072 -5.037 -63.694 1.00 95.69 760 GLN A O 1
ATOM 6127 N N . ALA A 1 761 ? 49.748 -4.383 -61.579 1.00 94.50 761 ALA A N 1
ATOM 6128 C CA . ALA A 1 761 ? 50.910 -3.496 -61.531 1.00 94.50 761 ALA A CA 1
ATOM 6129 C C . ALA A 1 761 ? 52.231 -4.269 -61.694 1.00 94.50 761 ALA A C 1
ATOM 6131 O O . ALA A 1 761 ? 53.098 -3.844 -62.458 1.00 94.50 761 ALA A O 1
ATOM 6132 N N . LYS A 1 762 ? 52.360 -5.434 -61.043 1.00 96.00 762 LYS A N 1
ATOM 6133 C CA . LYS A 1 762 ? 53.520 -6.333 -61.180 1.00 96.00 762 LYS A CA 1
ATOM 6134 C C . LYS A 1 762 ? 53.627 -6.904 -62.600 1.00 96.00 762 LYS A C 1
ATOM 6136 O O . LYS A 1 762 ? 54.712 -6.902 -63.170 1.00 96.00 762 LYS A O 1
ATOM 6141 N N . GLU A 1 763 ? 52.518 -7.313 -63.217 1.00 96.81 763 GLU A N 1
ATOM 6142 C CA . GLU A 1 763 ? 52.509 -7.777 -64.614 1.00 96.81 763 GLU A CA 1
ATOM 6143 C C . GLU A 1 763 ? 52.898 -6.658 -65.602 1.00 96.81 763 GLU A C 1
ATOM 6145 O O . GLU A 1 763 ? 53.662 -6.881 -66.542 1.00 96.81 763 GLU A O 1
ATOM 6150 N N . ASN A 1 764 ? 52.417 -5.433 -65.374 1.00 94.56 764 ASN A N 1
ATOM 6151 C CA . ASN A 1 764 ? 52.772 -4.266 -66.182 1.00 94.56 764 ASN A CA 1
ATOM 6152 C C . ASN A 1 764 ? 54.249 -3.865 -66.022 1.00 94.56 764 ASN A C 1
ATOM 6154 O O . ASN A 1 764 ? 54.859 -3.445 -67.005 1.00 94.56 764 ASN A O 1
ATOM 6158 N N . LEU A 1 765 ? 54.838 -4.043 -64.832 1.00 96.75 765 LEU A N 1
ATOM 6159 C CA . LEU A 1 765 ? 56.275 -3.861 -64.607 1.00 96.75 765 LEU A CA 1
ATOM 6160 C C . LEU A 1 765 ? 57.097 -4.871 -65.423 1.00 96.75 765 LEU A C 1
ATOM 6162 O O . LEU A 1 765 ? 57.934 -4.450 -66.215 1.00 96.75 765 LEU A O 1
ATOM 6166 N N . MET A 1 766 ? 56.785 -6.170 -65.334 1.00 95.75 766 MET A N 1
ATOM 6167 C CA . MET A 1 766 ? 57.464 -7.215 -66.123 1.00 95.75 766 MET A CA 1
ATOM 6168 C C . MET A 1 766 ? 57.389 -6.940 -67.639 1.00 95.75 766 MET A C 1
ATOM 6170 O O . MET A 1 766 ? 58.362 -7.131 -68.371 1.00 95.75 766 MET A O 1
ATOM 6174 N N . LYS A 1 767 ? 56.240 -6.449 -68.129 1.00 94.50 767 LYS A N 1
ATOM 6175 C CA . LYS A 1 767 ? 56.079 -6.021 -69.531 1.00 94.50 767 LYS A CA 1
ATOM 6176 C C . LYS A 1 767 ? 56.976 -4.829 -69.866 1.00 94.50 767 LYS A C 1
ATOM 6178 O O . LYS A 1 767 ? 57.645 -4.860 -70.898 1.00 94.50 767 LYS A O 1
ATOM 6183 N N . ALA A 1 768 ? 57.019 -3.808 -69.008 1.00 93.06 768 ALA A N 1
ATOM 6184 C CA . ALA A 1 768 ? 57.875 -2.639 -69.200 1.00 93.06 768 ALA A CA 1
ATOM 6185 C C . ALA A 1 768 ? 59.362 -3.030 -69.255 1.00 93.06 768 ALA A C 1
ATOM 6187 O O . ALA A 1 768 ? 60.035 -2.663 -70.218 1.00 93.06 768 ALA A O 1
ATOM 6188 N N . GLU A 1 769 ? 59.831 -3.846 -68.308 1.00 95.12 769 GLU A N 1
ATOM 6189 C CA . GLU A 1 769 ? 61.203 -4.372 -68.251 1.00 95.12 769 GLU A CA 1
ATOM 6190 C C . GLU A 1 769 ? 61.562 -5.142 -69.531 1.00 95.12 769 GLU A C 1
ATOM 6192 O O . GLU A 1 769 ? 62.535 -4.797 -70.200 1.00 95.12 769 GLU A O 1
ATOM 6197 N N . SER A 1 770 ? 60.719 -6.088 -69.970 1.00 94.44 770 SER A N 1
ATOM 6198 C CA . SER A 1 770 ? 60.950 -6.825 -71.228 1.00 94.44 770 SER A CA 1
ATOM 6199 C C . SER A 1 770 ? 60.993 -5.916 -72.471 1.00 94.44 770 SER A C 1
ATOM 6201 O O . SER A 1 770 ? 61.735 -6.178 -73.421 1.00 94.44 770 SER A O 1
ATOM 6203 N N . SER A 1 771 ? 60.244 -4.805 -72.463 1.00 93.25 771 SER A N 1
ATOM 6204 C CA . SER A 1 771 ? 60.278 -3.812 -73.543 1.00 93.25 771 SER A CA 1
ATOM 6205 C C . SER A 1 771 ? 61.532 -2.931 -73.500 1.00 93.25 771 SER A C 1
ATOM 6207 O O . SER A 1 771 ? 62.023 -2.515 -74.550 1.00 93.25 771 SER A O 1
ATOM 6209 N N . GLU A 1 772 ? 62.091 -2.677 -72.312 1.00 94.31 772 GLU A N 1
ATOM 6210 C CA . GLU A 1 772 ? 63.370 -1.983 -72.157 1.00 94.31 772 GLU A CA 1
ATOM 6211 C C . GLU A 1 772 ? 64.545 -2.879 -72.571 1.00 94.31 772 GLU A C 1
ATOM 6213 O O . GLU A 1 772 ? 65.437 -2.405 -73.275 1.00 94.31 772 GLU A O 1
ATOM 6218 N N . GLU A 1 773 ? 64.518 -4.176 -72.248 1.00 95.12 773 GLU A N 1
ATOM 6219 C CA . GLU A 1 773 ? 65.501 -5.148 -72.748 1.00 95.12 773 GLU A CA 1
ATOM 6220 C C . GLU A 1 773 ? 65.500 -5.228 -74.283 1.00 95.12 773 GLU A C 1
ATOM 6222 O O . GLU A 1 773 ? 66.567 -5.182 -74.908 1.00 95.12 773 GLU A O 1
ATOM 6227 N N . ALA A 1 774 ? 64.315 -5.268 -74.905 1.00 94.06 774 ALA A N 1
ATOM 6228 C CA . ALA A 1 774 ? 64.169 -5.238 -76.360 1.00 94.06 774 ALA A CA 1
ATOM 6229 C C . ALA A 1 774 ? 64.741 -3.942 -76.967 1.00 94.06 774 ALA A C 1
ATOM 6231 O O . ALA A 1 774 ? 65.584 -3.997 -77.866 1.00 94.06 774 ALA A O 1
ATOM 6232 N N . LEU A 1 775 ? 64.381 -2.773 -76.423 1.00 93.38 775 LEU A N 1
ATOM 6233 C CA . LEU A 1 775 ? 64.933 -1.482 -76.854 1.00 93.38 775 LEU A CA 1
ATOM 6234 C C . LEU A 1 775 ? 66.450 -1.382 -76.613 1.00 93.38 775 LEU A C 1
ATOM 6236 O O . LEU A 1 775 ? 67.162 -0.740 -77.387 1.00 93.38 775 LEU A O 1
ATOM 6240 N N . ALA A 1 776 ? 66.985 -2.020 -75.571 1.00 94.12 776 ALA A N 1
ATOM 6241 C CA . ALA A 1 776 ? 68.421 -2.096 -75.321 1.00 94.12 776 ALA A CA 1
ATOM 6242 C C . ALA A 1 776 ? 69.142 -2.997 -76.341 1.00 94.12 776 ALA A C 1
ATOM 6244 O O . ALA A 1 776 ? 70.285 -2.706 -76.706 1.00 94.12 776 ALA A O 1
ATOM 6245 N N . ALA A 1 777 ? 68.495 -4.054 -76.841 1.00 94.31 777 ALA A N 1
ATOM 6246 C CA . ALA A 1 777 ? 68.999 -4.856 -77.955 1.00 94.31 777 ALA A CA 1
ATOM 6247 C C . ALA A 1 777 ? 68.973 -4.071 -79.281 1.00 94.31 777 ALA A C 1
ATOM 6249 O O . ALA A 1 777 ? 69.995 -4.004 -79.968 1.00 94.31 777 ALA A O 1
ATOM 6250 N N . GLU A 1 778 ? 67.869 -3.387 -79.598 1.00 92.69 778 GLU A N 1
ATOM 6251 C CA . GLU A 1 778 ? 67.764 -2.515 -80.779 1.00 92.69 778 GLU A CA 1
ATOM 6252 C C . GLU A 1 778 ? 68.801 -1.383 -80.761 1.00 92.69 778 GLU A C 1
ATOM 6254 O O . GLU A 1 778 ? 69.451 -1.121 -81.774 1.00 92.69 778 GLU A O 1
ATOM 6259 N N . ARG A 1 779 ? 69.040 -0.753 -79.601 1.00 94.00 779 ARG A N 1
ATOM 6260 C CA . ARG A 1 779 ? 70.096 0.262 -79.425 1.00 94.00 779 ARG A CA 1
ATOM 6261 C C . ARG A 1 779 ? 71.496 -0.298 -79.696 1.00 94.00 779 ARG A C 1
ATOM 6263 O O . ARG A 1 779 ? 72.286 0.374 -80.354 1.00 94.00 779 ARG A O 1
ATOM 6270 N N . LYS A 1 780 ? 71.804 -1.526 -79.254 1.00 95.50 780 LYS A N 1
ATOM 6271 C CA . LYS A 1 780 ? 73.090 -2.198 -79.549 1.00 95.50 780 LYS A CA 1
ATOM 6272 C C . LYS A 1 780 ? 73.262 -2.462 -81.049 1.00 95.50 780 LYS A C 1
ATOM 6274 O O . LYS A 1 780 ? 74.341 -2.219 -81.587 1.00 95.50 780 LYS A O 1
ATOM 6279 N N . ILE A 1 781 ? 72.207 -2.914 -81.731 1.00 94.31 781 ILE A N 1
ATOM 6280 C CA . ILE A 1 781 ? 72.214 -3.131 -83.188 1.00 94.31 781 ILE A CA 1
ATOM 6281 C C . ILE A 1 781 ? 72.377 -1.794 -83.926 1.00 94.31 781 ILE A C 1
ATOM 6283 O O . ILE A 1 781 ? 73.220 -1.683 -84.814 1.00 94.31 781 ILE A O 1
ATOM 6287 N N . THR A 1 782 ? 71.638 -0.763 -83.516 1.00 92.56 782 THR A N 1
ATOM 6288 C CA . THR A 1 782 ? 71.687 0.582 -84.113 1.00 92.56 782 THR A CA 1
ATOM 6289 C C . THR A 1 782 ? 73.075 1.204 -83.979 1.00 92.56 782 THR A C 1
ATOM 6291 O O . THR A 1 782 ? 73.619 1.672 -84.974 1.00 92.56 782 THR A O 1
ATOM 6294 N N . ALA A 1 783 ? 73.697 1.131 -82.798 1.00 93.56 783 ALA A N 1
ATOM 6295 C CA . ALA A 1 783 ? 75.063 1.610 -82.586 1.00 93.56 783 ALA A CA 1
ATOM 6296 C C . ALA A 1 783 ? 76.092 0.854 -83.450 1.00 93.56 783 ALA A C 1
ATOM 6298 O O . ALA A 1 783 ? 77.012 1.459 -83.993 1.00 93.56 783 ALA A O 1
ATOM 6299 N N . ASN A 1 784 ? 75.921 -0.459 -83.642 1.00 94.50 784 ASN A N 1
ATOM 6300 C CA . ASN A 1 784 ? 76.775 -1.243 -84.538 1.00 94.50 784 ASN A CA 1
ATOM 6301 C C . ASN A 1 784 ? 76.613 -0.822 -86.014 1.00 94.50 784 ASN A C 1
ATOM 6303 O O . ASN A 1 784 ? 77.603 -0.703 -86.733 1.00 94.50 784 ASN A O 1
ATOM 6307 N N . LEU A 1 785 ? 75.385 -0.539 -86.461 1.00 94.50 785 LEU A N 1
ATOM 6308 C CA . LEU A 1 785 ? 75.112 -0.025 -87.810 1.00 94.50 785 LEU A CA 1
ATOM 6309 C C . LEU A 1 785 ? 75.633 1.408 -88.008 1.00 94.50 785 LEU A C 1
ATOM 6311 O O . LEU A 1 785 ? 76.159 1.715 -89.074 1.00 94.50 785 LEU A O 1
ATOM 6315 N N . GLN A 1 786 ? 75.550 2.264 -86.985 1.00 93.75 786 GLN A N 1
ATOM 6316 C CA . GLN A 1 786 ? 76.153 3.602 -86.994 1.00 93.75 786 GLN A CA 1
ATOM 6317 C C . GLN A 1 786 ? 77.677 3.515 -87.131 1.00 93.75 786 GLN A C 1
ATOM 6319 O O . GLN A 1 786 ? 78.226 4.104 -88.056 1.00 93.75 786 GLN A O 1
ATOM 6324 N N . ASN A 1 787 ? 78.342 2.673 -86.331 1.00 92.81 787 ASN A N 1
ATOM 6325 C CA . ASN A 1 787 ? 79.781 2.422 -86.463 1.00 92.81 787 ASN A CA 1
ATOM 6326 C C . ASN A 1 787 ? 80.162 1.949 -87.882 1.00 92.81 787 ASN A C 1
ATOM 6328 O O . ASN A 1 787 ? 81.165 2.397 -88.432 1.00 92.81 787 ASN A O 1
ATOM 6332 N N . GLN A 1 788 ? 79.365 1.070 -88.505 1.00 94.38 788 GLN A N 1
ATOM 6333 C CA . GLN A 1 788 ? 79.593 0.630 -89.891 1.00 94.38 788 GLN A CA 1
ATOM 6334 C C . GLN A 1 788 ? 79.394 1.761 -90.913 1.00 94.38 788 GLN A C 1
ATOM 6336 O O . GLN A 1 788 ? 80.159 1.857 -91.875 1.00 94.38 788 GLN A O 1
ATOM 6341 N N . LEU A 1 789 ? 78.395 2.625 -90.714 1.00 93.44 789 LEU A N 1
ATOM 6342 C CA . LEU A 1 789 ? 78.130 3.776 -91.576 1.00 93.44 789 LEU A CA 1
ATOM 6343 C C . LEU A 1 789 ? 79.239 4.832 -91.469 1.00 93.44 789 LEU A C 1
ATOM 6345 O O . LEU A 1 789 ? 79.666 5.362 -92.495 1.00 93.44 789 LEU A O 1
ATOM 6349 N N . ASP A 1 790 ? 79.749 5.089 -90.266 1.00 92.50 790 ASP A N 1
ATOM 6350 C CA . ASP A 1 790 ? 80.894 5.973 -90.029 1.00 92.50 790 ASP A CA 1
ATOM 6351 C C . ASP A 1 790 ? 82.168 5.408 -90.669 1.00 92.50 790 ASP A C 1
ATOM 6353 O O . ASP A 1 790 ? 82.914 6.134 -91.326 1.00 92.50 790 ASP A O 1
ATOM 6357 N N . ASP A 1 791 ? 82.387 4.094 -90.575 1.00 93.25 791 ASP A N 1
ATOM 6358 C CA . ASP A 1 791 ? 83.536 3.411 -91.176 1.00 93.25 791 ASP A CA 1
ATOM 6359 C C . ASP A 1 791 ? 83.469 3.400 -92.722 1.00 93.25 791 ASP A C 1
ATOM 6361 O O . ASP A 1 791 ? 84.494 3.508 -93.401 1.00 93.25 791 ASP A O 1
ATOM 6365 N N . ILE A 1 792 ? 82.268 3.346 -93.316 1.00 93.00 792 ILE A N 1
ATOM 6366 C CA . ILE A 1 792 ? 82.040 3.564 -94.760 1.00 93.00 792 ILE A CA 1
ATOM 6367 C C . ILE A 1 792 ? 82.238 5.040 -95.134 1.00 93.00 792 ILE A C 1
ATOM 6369 O O . ILE A 1 792 ? 82.907 5.340 -96.126 1.00 93.00 792 ILE A O 1
ATOM 6373 N N . SER A 1 793 ? 81.723 5.970 -94.330 1.00 92.00 793 SER A N 1
ATOM 6374 C CA . SER A 1 793 ? 81.841 7.416 -94.559 1.00 92.00 793 SER A CA 1
ATOM 6375 C C . SER A 1 793 ? 83.297 7.883 -94.481 1.00 92.00 793 SER A C 1
ATOM 6377 O O . SER A 1 793 ? 83.748 8.658 -95.323 1.00 92.00 793 SER A O 1
ATOM 6379 N N . ALA A 1 794 ? 84.083 7.333 -93.553 1.00 88.69 794 ALA A N 1
ATOM 6380 C CA . ALA A 1 794 ? 85.520 7.561 -93.451 1.00 88.69 794 ALA A CA 1
ATOM 6381 C C . ALA A 1 794 ? 86.290 7.028 -94.673 1.00 88.69 794 ALA A C 1
ATOM 6383 O O . ALA A 1 794 ? 87.274 7.642 -95.092 1.00 88.69 794 ALA A O 1
ATOM 6384 N N . LYS A 1 795 ? 85.846 5.918 -95.283 1.00 91.75 795 LYS A N 1
ATOM 6385 C CA . LYS A 1 795 ? 86.411 5.404 -96.546 1.00 91.75 795 LYS A CA 1
ATOM 6386 C C . LYS A 1 795 ? 86.043 6.318 -97.719 1.00 91.75 795 LYS A C 1
ATOM 6388 O O . LYS A 1 795 ? 86.936 6.724 -98.458 1.00 91.75 795 LYS A O 1
ATOM 6393 N N . LEU A 1 796 ? 84.778 6.730 -97.843 1.00 86.62 796 LEU A N 1
ATOM 6394 C CA . LEU A 1 796 ? 84.328 7.690 -98.863 1.00 86.62 796 LEU A CA 1
ATOM 6395 C C . LEU A 1 796 ? 85.059 9.038 -98.765 1.00 86.62 796 LEU A C 1
ATOM 6397 O O . LEU A 1 796 ? 85.520 9.552 -99.781 1.00 86.62 796 LEU A O 1
ATOM 6401 N N . ALA A 1 797 ? 85.260 9.568 -97.556 1.00 82.12 797 ALA A N 1
ATOM 6402 C CA . ALA A 1 797 ? 86.010 10.803 -97.331 1.00 82.12 797 ALA A CA 1
ATOM 6403 C C . ALA A 1 797 ? 87.493 10.689 -97.740 1.00 82.12 797 ALA A C 1
ATOM 6405 O O . ALA A 1 797 ? 88.075 11.665 -98.217 1.00 82.12 797 ALA A O 1
ATOM 6406 N N . ARG A 1 798 ? 88.112 9.504 -97.606 1.00 79.94 798 ARG A N 1
ATOM 6407 C CA . ARG A 1 798 ? 89.463 9.239 -98.142 1.00 79.94 798 ARG A CA 1
ATOM 6408 C C . ARG A 1 798 ? 89.468 9.240 -99.673 1.00 79.94 798 ARG A C 1
ATOM 6410 O O . ARG A 1 798 ? 90.365 9.841 -100.251 1.00 79.94 798 ARG A O 1
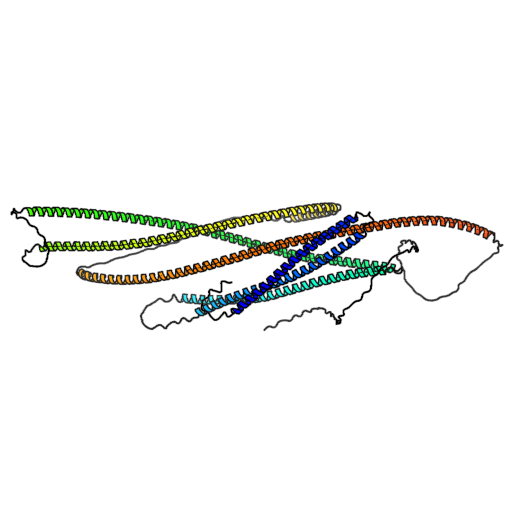ATOM 6417 N N . TYR A 1 799 ? 88.465 8.639 -100.320 1.00 78.44 799 TYR A N 1
ATOM 6418 C CA . TYR A 1 799 ? 88.341 8.668 -101.783 1.00 78.44 799 TYR A CA 1
ATOM 6419 C C . TYR A 1 799 ? 88.077 10.081 -102.324 1.00 78.44 799 TYR A C 1
ATOM 6421 O O . TYR A 1 799 ? 88.757 10.500 -103.252 1.00 78.44 799 TYR A O 1
ATOM 6429 N N . GLN A 1 800 ? 87.174 10.858 -101.716 1.00 73.69 800 GLN A N 1
ATOM 6430 C CA . GLN A 1 800 ? 86.938 12.256 -102.107 1.00 73.69 800 GLN A CA 1
ATOM 6431 C C . GLN A 1 800 ? 88.206 13.112 -101.967 1.00 73.69 800 GLN A C 1
ATOM 6433 O O . GLN A 1 800 ? 88.545 13.869 -102.873 1.00 73.69 800 GLN A O 1
ATOM 6438 N N . ARG A 1 801 ? 88.965 12.939 -100.875 1.00 64.50 801 ARG A N 1
ATOM 6439 C CA . ARG A 1 801 ? 90.247 13.635 -100.669 1.00 64.50 801 ARG A CA 1
ATOM 6440 C C . ARG A 1 801 ? 91.349 13.200 -101.650 1.00 64.50 801 ARG A C 1
ATOM 6442 O O . ARG A 1 801 ? 92.304 13.942 -101.820 1.00 64.50 801 ARG A O 1
ATOM 6449 N N . ALA A 1 802 ? 91.208 12.048 -102.307 1.00 60.03 802 ALA A N 1
ATOM 6450 C CA . ALA A 1 802 ? 92.108 11.579 -103.365 1.00 60.03 802 ALA A CA 1
ATOM 6451 C C . ALA A 1 802 ? 91.675 11.997 -104.789 1.00 60.03 802 ALA A C 1
ATOM 6453 O O . ALA A 1 802 ? 92.414 11.754 -105.737 1.00 60.03 802 ALA A O 1
ATOM 6454 N N . VAL A 1 803 ? 90.494 12.607 -104.951 1.00 54.97 803 VAL A N 1
ATOM 6455 C CA . VAL A 1 803 ? 89.995 13.140 -106.238 1.00 54.97 803 VAL A CA 1
ATOM 6456 C C . VAL A 1 803 ? 90.197 14.661 -106.339 1.00 54.97 803 VAL A C 1
ATOM 6458 O O . VAL A 1 803 ? 90.285 15.194 -107.442 1.00 54.97 803 VAL A O 1
ATOM 6461 N N . SER A 1 804 ? 90.322 15.357 -105.206 1.00 48.41 804 SER A N 1
ATOM 6462 C CA . SER A 1 804 ? 90.493 16.815 -105.140 1.00 48.41 804 SER A CA 1
ATOM 6463 C C . SER A 1 804 ? 91.943 17.248 -104.870 1.00 48.41 804 SER A C 1
ATOM 6465 O O . SER A 1 804 ? 92.228 17.805 -103.810 1.00 48.41 804 SER A O 1
ATOM 6467 N N . GLU A 1 805 ? 92.850 17.055 -105.833 1.00 40.59 805 GLU A N 1
ATOM 6468 C CA . GLU A 1 805 ? 94.082 17.863 -105.897 1.00 40.59 805 GLU A CA 1
ATOM 6469 C C . GLU A 1 805 ? 93.790 19.219 -106.555 1.00 40.59 805 GLU A C 1
ATOM 6471 O O . GLU A 1 805 ? 93.267 19.280 -107.672 1.00 40.59 805 GLU A O 1
ATOM 6476 N N . PRO A 1 806 ? 94.133 20.324 -105.875 1.00 40.72 806 PRO A N 1
ATOM 6477 C CA . PRO A 1 806 ? 94.901 21.373 -106.551 1.00 40.72 806 PRO A CA 1
ATOM 6478 C C . PRO A 1 806 ? 96.211 21.741 -105.830 1.00 40.72 806 PRO A C 1
ATOM 6480 O O . PRO A 1 806 ? 96.374 21.566 -104.624 1.00 40.72 806 PRO A O 1
ATOM 6483 N N . VAL A 1 807 ? 97.132 22.311 -106.609 1.00 37.03 807 VAL A N 1
ATOM 6484 C CA . VAL A 1 807 ? 98.457 22.825 -106.209 1.00 37.03 807 VAL A CA 1
ATOM 6485 C C . VAL A 1 807 ? 98.337 24.005 -105.212 1.00 37.03 807 VAL A C 1
ATOM 6487 O O . VAL A 1 807 ? 97.408 24.804 -105.343 1.00 37.03 807 VAL A O 1
ATOM 6490 N N . PRO A 1 808 ? 99.247 24.150 -104.222 1.00 50.12 808 PRO A N 1
ATOM 6491 C CA . PRO A 1 808 ? 99.111 25.135 -103.140 1.00 50.12 808 PRO A CA 1
ATOM 6492 C C . PRO A 1 808 ? 99.493 26.580 -103.517 1.00 50.12 808 PRO A C 1
ATOM 6494 O O . PRO A 1 808 ? 100.374 26.815 -104.343 1.00 50.12 808 PRO A O 1
ATOM 6497 N N . GLY A 1 809 ? 98.895 27.544 -102.806 1.00 31.77 809 GLY A N 1
ATOM 6498 C CA . GLY A 1 809 ? 99.254 28.970 -102.794 1.00 31.77 809 GLY A CA 1
ATOM 6499 C C . GLY A 1 809 ? 98.876 29.631 -101.448 1.00 31.77 809 GLY A C 1
ATOM 6500 O O . GLY A 1 809 ? 98.061 29.046 -100.729 1.00 31.77 809 GLY A O 1
ATOM 6501 N N . PRO A 1 810 ? 99.482 30.772 -101.048 1.00 47.00 810 PRO A N 1
ATOM 6502 C CA . PRO A 1 810 ? 99.593 31.132 -99.626 1.00 47.00 810 PRO A CA 1
ATOM 6503 C C . PRO A 1 810 ? 98.905 32.452 -99.202 1.00 47.00 810 PRO A C 1
ATOM 6505 O O . PRO A 1 810 ? 98.395 33.199 -100.031 1.00 47.00 810 PRO A O 1
ATOM 6508 N N . SER A 1 811 ? 99.061 32.754 -97.905 1.00 35.78 811 SER A N 1
ATOM 6509 C CA . SER A 1 811 ? 99.156 34.096 -97.296 1.00 35.78 811 SER A CA 1
ATOM 6510 C C . SER A 1 811 ? 97.893 34.908 -96.932 1.00 35.78 811 SER A C 1
ATOM 6512 O O . SER A 1 811 ? 97.250 35.529 -97.767 1.00 35.78 811 SER A O 1
ATOM 6514 N N . ASP A 1 812 ? 97.707 34.993 -95.606 1.00 33.69 812 ASP A N 1
ATOM 6515 C CA . ASP A 1 812 ? 97.747 36.226 -94.792 1.00 33.69 812 ASP A CA 1
ATOM 6516 C C . ASP A 1 812 ? 96.505 37.109 -94.494 1.00 33.69 812 ASP A C 1
ATOM 6518 O O . ASP A 1 812 ? 95.777 37.578 -95.359 1.00 33.69 812 ASP A O 1
ATOM 6522 N N . GLN A 1 813 ? 96.427 37.408 -93.184 1.00 35.53 813 GLN A N 1
ATOM 6523 C CA . GLN A 1 813 ? 96.033 38.653 -92.496 1.00 35.53 813 GLN A CA 1
ATOM 6524 C C . GLN A 1 813 ? 94.564 39.148 -92.369 1.00 35.53 813 GLN A C 1
ATOM 6526 O O . GLN A 1 813 ? 93.805 39.304 -93.313 1.00 35.53 813 GLN A O 1
ATOM 6531 N N . GLU A 1 814 ? 94.284 39.532 -91.110 1.00 33.94 814 GLU A N 1
ATOM 6532 C CA . GLU A 1 814 ? 93.604 40.762 -90.648 1.00 33.94 814 GLU A CA 1
ATOM 6533 C C . GLU A 1 814 ? 92.059 40.902 -90.559 1.00 33.94 814 GLU A C 1
ATOM 6535 O O . GLU A 1 814 ? 91.331 41.052 -91.528 1.00 33.94 814 GLU A O 1
ATOM 6540 N N . THR A 1 815 ? 91.613 40.956 -89.289 1.00 31.55 815 THR A N 1
ATOM 6541 C CA . THR A 1 815 ? 90.660 41.903 -88.648 1.00 31.55 815 THR A CA 1
ATOM 6542 C C . THR A 1 815 ? 89.329 42.310 -89.318 1.00 31.55 815 THR A C 1
ATOM 6544 O O . THR A 1 815 ? 89.327 42.917 -90.374 1.00 31.55 815 THR A O 1
ATOM 6547 N N . CYS A 1 816 ? 88.220 42.128 -88.567 1.00 35.44 816 CYS A N 1
ATOM 6548 C CA . CYS A 1 816 ? 87.302 43.159 -87.997 1.00 35.44 816 CYS A CA 1
ATOM 6549 C C . CYS A 1 816 ? 86.948 44.472 -88.773 1.00 35.44 816 CYS A C 1
ATOM 6551 O O . CYS A 1 816 ? 87.812 44.984 -89.472 1.00 35.44 816 CYS A O 1
ATOM 6553 N N . PRO A 1 817 ? 85.785 45.155 -88.522 1.00 53.84 817 PRO A N 1
ATOM 6554 C CA . PRO A 1 817 ? 84.824 44.955 -87.413 1.00 53.84 817 PRO A CA 1
ATOM 6555 C C . PRO A 1 817 ? 83.297 45.184 -87.701 1.00 53.84 817 PRO A C 1
ATOM 6557 O O . PRO A 1 817 ? 82.887 45.674 -88.746 1.00 53.84 817 PRO A O 1
ATOM 6560 N N . LEU A 1 818 ? 82.473 44.881 -86.684 1.00 38.19 818 LEU A N 1
ATOM 6561 C CA . LEU A 1 818 ? 81.356 45.674 -86.101 1.00 38.19 818 LEU A CA 1
ATOM 6562 C C . LEU A 1 818 ? 80.523 46.687 -86.942 1.00 38.19 818 LEU A C 1
ATOM 6564 O O . LEU A 1 818 ? 81.009 47.772 -87.248 1.00 38.19 818 LEU A O 1
ATOM 6568 N N . TRP A 1 819 ? 79.199 46.456 -86.992 1.00 40.56 819 TRP A N 1
ATOM 6569 C CA . TRP A 1 819 ? 78.113 47.453 -86.787 1.00 40.56 819 TRP A CA 1
ATOM 6570 C C . TRP A 1 819 ? 77.211 46.875 -85.655 1.00 40.56 819 TRP A C 1
ATOM 6572 O O . TRP A 1 819 ? 77.032 45.659 -85.625 1.00 40.56 819 TRP A O 1
ATOM 6582 N N . ALA A 1 820 ? 76.789 47.558 -84.578 1.00 41.97 820 ALA A N 1
ATOM 6583 C CA . ALA A 1 820 ? 75.980 48.787 -84.433 1.00 41.97 820 ALA A CA 1
ATOM 6584 C C . ALA A 1 820 ? 74.502 48.591 -84.882 1.00 41.97 820 ALA A C 1
ATOM 6586 O O . ALA A 1 820 ? 74.277 48.081 -85.973 1.00 41.97 820 ALA A O 1
ATOM 6587 N N . GLU A 1 821 ? 73.454 48.942 -84.114 1.00 36.47 821 GLU A N 1
ATOM 6588 C CA . GLU A 1 821 ? 73.390 49.634 -82.805 1.00 36.47 821 GLU A CA 1
ATOM 6589 C C . GLU A 1 821 ? 72.062 49.357 -82.033 1.00 36.47 821 GLU A C 1
ATOM 6591 O O . GLU A 1 821 ? 71.196 48.639 -82.530 1.00 36.47 821 GLU A O 1
ATOM 6596 N N . GLY A 1 822 ? 71.921 49.885 -80.803 1.00 40.97 822 GLY A N 1
ATOM 6597 C CA . GLY A 1 822 ? 70.698 49.829 -79.962 1.00 40.97 822 GLY A CA 1
ATOM 6598 C C . GLY A 1 822 ? 69.835 51.102 -80.091 1.00 40.97 822 GLY A C 1
ATOM 6599 O O . GLY A 1 822 ? 69.679 51.573 -81.217 1.00 40.97 822 GLY A O 1
ATOM 6600 N N . PRO A 1 823 ? 69.320 51.734 -79.001 1.00 60.34 823 PRO A N 1
ATOM 6601 C CA . PRO A 1 823 ? 69.267 51.368 -77.565 1.00 60.34 823 PRO A CA 1
ATOM 6602 C C . PRO A 1 823 ? 67.861 50.787 -77.207 1.00 60.34 823 PRO A C 1
ATOM 6604 O O . PRO A 1 823 ? 67.338 50.060 -78.042 1.00 60.34 823 PRO A O 1
ATOM 6607 N N . ALA A 1 824 ? 67.141 50.944 -76.075 1.00 37.94 824 ALA A N 1
ATOM 6608 C CA . ALA A 1 824 ? 67.208 51.602 -74.742 1.00 37.94 824 ALA A CA 1
ATOM 6609 C C . ALA A 1 824 ? 66.135 50.920 -73.827 1.00 37.94 824 ALA A C 1
ATOM 6611 O O . ALA A 1 824 ? 65.225 50.298 -74.366 1.00 37.94 824 ALA A O 1
ATOM 6612 N N . CYS A 1 825 ? 66.073 51.005 -72.486 1.00 40.53 825 CYS A N 1
ATOM 6613 C CA . CYS A 1 825 ? 66.991 51.451 -71.418 1.00 40.53 825 CYS A CA 1
ATOM 6614 C C . CYS A 1 825 ? 66.634 50.718 -70.074 1.00 40.53 825 CYS A C 1
ATOM 6616 O O . CYS A 1 825 ? 65.615 50.030 -70.033 1.00 40.53 825 CYS A O 1
ATOM 6618 N N . PRO A 1 826 ? 67.453 50.814 -68.998 1.00 62.41 826 PRO A N 1
ATOM 6619 C CA . PRO A 1 826 ? 67.416 49.946 -67.788 1.00 62.41 826 PRO A CA 1
ATOM 6620 C C . PRO A 1 826 ? 66.741 50.660 -66.562 1.00 62.41 826 PRO A C 1
ATOM 6622 O O . PRO A 1 826 ? 66.037 51.635 -66.833 1.00 62.41 826 PRO A O 1
ATOM 6625 N N . PRO A 1 827 ? 66.928 50.316 -65.244 1.00 57.94 827 PRO A N 1
ATOM 6626 C CA . PRO A 1 827 ? 67.738 49.247 -64.598 1.00 57.94 827 PRO A CA 1
ATOM 6627 C C . PRO A 1 827 ? 67.163 48.511 -63.332 1.00 57.94 827 PRO A C 1
ATOM 6629 O O . PRO A 1 827 ? 66.246 49.010 -62.699 1.00 57.94 827 PRO A O 1
ATOM 6632 N N . LEU A 1 828 ? 67.788 47.361 -62.971 1.00 45.56 828 LEU A N 1
ATOM 6633 C CA . LEU A 1 828 ? 68.297 46.833 -61.651 1.00 45.56 828 LEU A CA 1
ATOM 6634 C C . LEU A 1 828 ? 67.589 47.129 -60.281 1.00 45.56 828 LEU A C 1
ATOM 6636 O O . LEU A 1 828 ? 66.781 48.046 -60.219 1.00 45.56 828 LEU A O 1
ATOM 6640 N N . PRO A 1 829 ? 67.939 46.468 -59.130 1.00 60.50 829 PRO A N 1
ATOM 6641 C CA . PRO A 1 829 ? 68.961 45.423 -58.848 1.00 60.50 829 PRO A CA 1
ATOM 6642 C C . PRO A 1 829 ? 68.475 44.191 -58.004 1.00 60.50 829 PRO A C 1
ATOM 6644 O O . PRO A 1 829 ? 67.300 44.069 -57.684 1.00 60.50 829 PRO A O 1
ATOM 6647 N N . ALA A 1 830 ? 69.449 43.370 -57.555 1.00 38.38 830 ALA A N 1
ATOM 6648 C CA . ALA A 1 830 ? 69.496 42.586 -56.293 1.00 38.38 830 ALA A CA 1
ATOM 6649 C C . ALA A 1 830 ? 69.153 41.068 -56.279 1.00 38.38 830 ALA A C 1
ATOM 6651 O O . ALA A 1 830 ? 68.055 40.644 -55.930 1.00 38.38 830 ALA A O 1
ATOM 6652 N N . ASP A 1 831 ? 70.199 40.267 -56.526 1.00 43.38 831 ASP A N 1
ATOM 6653 C CA . ASP A 1 831 ? 70.512 38.946 -55.919 1.00 43.38 831 ASP A CA 1
ATOM 6654 C C . ASP A 1 831 ? 70.702 39.042 -54.364 1.00 43.38 831 ASP A C 1
ATOM 6656 O O . ASP A 1 831 ? 70.726 40.180 -53.878 1.00 43.38 831 ASP A O 1
ATOM 6660 N N . PRO A 1 832 ? 70.916 37.957 -53.552 1.00 56.38 832 PRO A N 1
ATOM 6661 C CA . PRO A 1 832 ? 71.400 36.610 -53.929 1.00 56.38 832 PRO A CA 1
ATOM 6662 C C . PRO A 1 832 ? 70.802 35.357 -53.208 1.00 56.38 832 PRO A C 1
ATOM 6664 O O . PRO A 1 832 ? 70.150 35.441 -52.172 1.00 56.38 832 PRO A O 1
ATOM 6667 N N . ALA A 1 833 ? 71.268 34.184 -53.676 1.00 36.03 833 ALA A N 1
ATOM 6668 C CA . ALA A 1 833 ? 71.560 32.935 -52.928 1.00 36.03 833 ALA A CA 1
ATOM 6669 C C . ALA A 1 833 ? 70.417 31.991 -52.459 1.00 36.03 833 ALA A C 1
ATOM 6671 O O . ALA A 1 833 ? 69.377 32.406 -51.966 1.00 36.03 833 ALA A O 1
ATOM 6672 N N . GLY A 1 834 ? 70.668 30.666 -52.538 1.00 35.19 834 GLY A N 1
ATOM 6673 C CA . GLY A 1 834 ? 69.736 29.631 -52.041 1.00 35.19 834 GLY A CA 1
ATOM 6674 C C . GLY A 1 834 ? 69.973 28.189 -52.535 1.00 35.19 834 GLY A C 1
ATOM 6675 O O . GLY A 1 834 ? 69.076 27.577 -53.101 1.00 35.19 834 GLY A O 1
ATOM 6676 N N . LEU A 1 835 ? 71.178 27.636 -52.354 1.00 36.81 835 LEU A N 1
ATOM 6677 C CA . LEU A 1 835 ? 71.558 26.260 -52.745 1.00 36.81 835 LEU A CA 1
ATOM 6678 C C . LEU A 1 835 ? 70.550 25.163 -52.315 1.00 36.81 835 LEU A C 1
ATOM 6680 O O . LEU A 1 835 ? 70.341 24.983 -51.119 1.00 36.81 835 LEU A O 1
ATOM 6684 N N . THR A 1 836 ? 70.101 24.291 -53.233 1.00 38.44 836 THR A N 1
ATOM 6685 C CA . THR A 1 836 ? 70.435 22.840 -53.182 1.00 38.44 836 THR A CA 1
ATOM 6686 C C . THR A 1 836 ? 70.013 22.025 -54.417 1.00 38.44 836 THR A C 1
ATOM 6688 O O . THR A 1 836 ? 69.051 22.309 -55.119 1.00 38.44 836 THR A O 1
ATOM 6691 N N . ARG A 1 837 ? 70.808 20.982 -54.673 1.00 35.19 837 ARG A N 1
ATOM 6692 C CA . ARG A 1 837 ? 70.863 20.096 -55.847 1.00 35.19 837 ARG A CA 1
ATOM 6693 C C . ARG A 1 837 ? 70.114 18.785 -55.578 1.00 35.19 837 ARG A C 1
ATOM 6695 O O . ARG A 1 837 ? 70.526 18.064 -54.674 1.00 35.19 837 ARG A O 1
ATOM 6702 N N . ALA A 1 838 ? 69.142 18.408 -56.416 1.00 33.94 838 ALA A N 1
ATOM 6703 C CA . ALA A 1 838 ? 68.706 17.011 -56.563 1.00 33.94 838 ALA A CA 1
ATOM 6704 C C . ALA A 1 838 ? 68.079 16.724 -57.945 1.00 33.94 838 ALA A C 1
ATOM 6706 O O . ALA A 1 838 ? 67.184 17.418 -58.410 1.00 33.94 838 ALA A O 1
ATOM 6707 N N . VAL A 1 839 ? 68.603 15.678 -58.577 1.00 38.09 839 VAL A N 1
ATOM 6708 C CA . VAL A 1 839 ? 68.316 15.124 -59.910 1.00 38.09 839 VAL A CA 1
ATOM 6709 C C . VAL A 1 839 ? 66.826 14.847 -60.183 1.00 38.09 839 VAL A C 1
ATOM 6711 O O . VAL A 1 839 ? 66.151 14.257 -59.345 1.00 38.09 839 VAL A O 1
ATOM 6714 N N . LEU A 1 840 ? 66.362 15.125 -61.410 1.00 32.84 840 LEU A N 1
ATOM 6715 C CA . LEU A 1 840 ? 65.152 14.524 -61.988 1.00 32.84 840 LEU A CA 1
ATOM 6716 C C . LEU A 1 840 ? 65.494 13.915 -63.359 1.00 32.84 840 LEU A C 1
ATOM 6718 O O . LEU A 1 840 ? 65.953 14.630 -64.248 1.00 32.84 840 LEU A O 1
ATOM 6722 N N . TRP A 1 841 ? 65.303 12.603 -63.528 1.00 34.19 841 TRP A N 1
ATOM 6723 C CA . TRP A 1 841 ? 65.401 11.954 -64.843 1.00 34.19 841 TRP A CA 1
ATOM 6724 C C . TRP A 1 841 ? 64.116 12.191 -65.644 1.00 34.19 841 TRP A C 1
ATOM 6726 O O . TRP A 1 841 ? 63.016 12.117 -65.097 1.00 34.19 841 TRP A O 1
ATOM 6736 N N . SER A 1 842 ? 64.265 12.435 -66.945 1.00 37.75 842 SER A N 1
ATOM 6737 C CA . SER A 1 842 ? 63.153 12.586 -67.889 1.00 37.75 842 SER A CA 1
ATOM 6738 C C . SER A 1 842 ? 63.036 11.340 -68.764 1.00 37.75 842 SER A C 1
ATOM 6740 O O . SER A 1 842 ? 64.026 10.892 -69.338 1.00 37.75 842 SER A O 1
ATOM 6742 N N . VAL A 1 843 ? 61.820 10.813 -68.896 1.00 36.50 843 VAL A N 1
ATOM 6743 C CA . VAL A 1 843 ? 61.468 9.644 -69.722 1.00 36.50 843 VAL A CA 1
ATOM 6744 C C . VAL A 1 843 ? 60.330 10.078 -70.670 1.00 36.50 843 VAL A C 1
ATOM 6746 O O . VAL A 1 843 ? 59.490 10.880 -70.252 1.00 36.50 843 VAL A O 1
ATOM 6749 N N . PRO A 1 844 ? 60.340 9.680 -71.959 1.00 47.47 844 PRO A N 1
ATOM 6750 C CA . PRO A 1 844 ? 59.596 10.383 -73.010 1.00 47.47 844 PRO A CA 1
ATOM 6751 C C . PRO A 1 844 ? 58.101 10.018 -73.080 1.00 47.47 844 PRO A C 1
ATOM 6753 O O . PRO A 1 844 ? 57.688 8.993 -72.535 1.00 47.47 844 PRO A O 1
ATOM 6756 N N . PRO A 1 845 ? 57.279 10.817 -73.794 1.00 49.47 845 PRO A N 1
ATOM 6757 C CA . PRO A 1 845 ? 55.932 10.398 -74.172 1.00 49.47 845 PRO A CA 1
ATOM 6758 C C . PRO A 1 845 ? 55.972 9.171 -75.098 1.00 49.47 845 PRO A C 1
ATOM 6760 O O . PRO A 1 845 ? 56.926 8.980 -75.853 1.00 49.47 845 PRO A O 1
ATOM 6763 N N . ARG A 1 846 ? 54.897 8.375 -75.083 1.00 34.53 846 ARG A N 1
ATOM 6764 C CA . ARG A 1 846 ? 54.570 7.429 -76.157 1.00 34.53 846 ARG A CA 1
ATOM 6765 C C . ARG A 1 846 ? 53.273 7.855 -76.835 1.00 34.53 846 ARG A C 1
ATOM 6767 O O . ARG A 1 846 ? 52.326 8.256 -76.159 1.00 34.53 846 ARG A O 1
ATOM 6774 N N . ASP A 1 847 ? 53.283 7.760 -78.158 1.00 31.91 847 ASP A N 1
ATOM 6775 C CA . ASP A 1 847 ? 52.152 8.048 -79.032 1.00 31.91 847 ASP A CA 1
ATOM 6776 C C . ASP A 1 847 ? 51.081 6.949 -79.016 1.00 31.91 847 ASP A C 1
ATOM 6778 O O . ASP A 1 847 ? 51.232 5.881 -78.417 1.00 31.91 847 ASP A O 1
ATOM 6782 N N . GLU A 1 848 ? 49.973 7.261 -79.680 1.00 37.88 848 GLU A N 1
ATOM 6783 C CA . GLU A 1 848 ? 48.757 6.460 -79.761 1.00 37.88 848 GLU A CA 1
ATOM 6784 C C . GLU A 1 848 ? 48.912 5.238 -80.690 1.00 37.88 848 GLU A C 1
ATOM 6786 O O . GLU A 1 848 ? 49.665 5.253 -81.664 1.00 37.88 848 GLU A O 1
ATOM 6791 N N . GLY A 1 849 ? 48.150 4.177 -80.408 1.00 34.75 849 GLY A N 1
ATOM 6792 C CA . GLY A 1 849 ? 48.049 2.970 -81.234 1.00 34.75 849 GLY A CA 1
ATOM 6793 C C . GLY A 1 849 ? 46.622 2.400 -81.161 1.00 34.75 849 GLY A C 1
ATOM 6794 O O . GLY A 1 849 ? 46.126 2.217 -80.049 1.00 34.75 849 GLY A O 1
ATOM 6795 N N . PRO A 1 850 ? 45.926 2.165 -82.292 1.00 67.62 850 PRO A N 1
ATOM 6796 C CA . PRO A 1 850 ? 44.492 1.847 -82.311 1.00 67.62 850 PRO A CA 1
ATOM 6797 C C . PRO A 1 850 ? 44.204 0.335 -82.343 1.00 67.62 850 PRO A C 1
ATOM 6799 O O . PRO A 1 850 ? 45.122 -0.441 -82.573 1.00 67.62 850 PRO A O 1
ATOM 6802 N N . PHE A 1 851 ? 42.927 -0.054 -82.173 1.00 35.75 851 PHE A N 1
ATOM 6803 C CA . PHE A 1 851 ? 42.166 -1.167 -82.808 1.00 35.75 851 PHE A CA 1
ATOM 6804 C C . PHE A 1 851 ? 40.831 -1.388 -82.021 1.00 35.75 851 PHE A C 1
ATOM 6806 O O . PHE A 1 851 ? 40.674 -0.806 -80.950 1.00 35.75 851 PHE A O 1
ATOM 6813 N N . PRO A 1 852 ? 39.822 -2.139 -82.519 1.00 49.62 852 PRO A N 1
ATOM 6814 C CA . PRO A 1 852 ? 39.009 -1.786 -83.687 1.00 49.62 852 PRO A CA 1
ATOM 6815 C C . PRO A 1 852 ? 37.475 -1.858 -83.437 1.00 49.62 852 PRO A C 1
ATOM 6817 O O . PRO A 1 852 ? 36.998 -2.303 -82.398 1.00 49.62 852 PRO A O 1
ATOM 6820 N N . LEU A 1 853 ? 36.681 -1.459 -84.439 1.00 38.34 853 LEU A N 1
ATOM 6821 C CA . LEU A 1 853 ? 35.217 -1.648 -84.495 1.00 38.34 853 LEU A CA 1
ATOM 6822 C C . LEU A 1 853 ? 34.823 -3.082 -84.904 1.00 38.34 853 LEU A C 1
ATOM 6824 O O . LEU A 1 853 ? 35.507 -3.638 -85.759 1.00 38.34 853 LEU A O 1
ATOM 6828 N N . VAL A 1 854 ? 33.679 -3.595 -84.399 1.00 31.91 854 VAL A N 1
ATOM 6829 C CA . VAL A 1 854 ? 32.665 -4.499 -85.040 1.00 31.91 854 VAL A CA 1
ATOM 6830 C C . VAL A 1 854 ? 31.806 -5.208 -83.959 1.00 31.91 854 VAL A C 1
ATOM 6832 O O . VAL A 1 854 ? 32.354 -5.564 -82.927 1.00 31.91 854 VAL A O 1
ATOM 6835 N N . ALA A 1 855 ? 30.514 -5.561 -84.112 1.00 35.25 855 ALA A N 1
ATOM 6836 C CA . ALA A 1 855 ? 29.332 -4.957 -84.769 1.00 35.25 855 ALA A CA 1
ATOM 6837 C C . ALA A 1 855 ? 28.055 -5.781 -84.406 1.00 35.25 855 ALA A C 1
ATOM 6839 O O . ALA A 1 855 ? 28.172 -6.985 -84.203 1.00 35.25 855 ALA A O 1
ATOM 6840 N N . ARG A 1 856 ? 26.847 -5.172 -84.483 1.00 30.81 856 ARG A N 1
ATOM 6841 C CA . ARG A 1 856 ? 25.480 -5.764 -84.289 1.00 30.81 856 ARG A CA 1
ATOM 6842 C C . ARG A 1 856 ? 25.147 -6.268 -82.860 1.00 30.81 856 ARG A C 1
ATOM 6844 O O . ARG A 1 856 ? 25.978 -6.901 -82.233 1.00 30.81 856 ARG A O 1
ATOM 6851 N N . GLY A 1 857 ? 23.945 -6.095 -82.290 1.00 29.78 857 GLY A N 1
ATOM 6852 C CA . GLY A 1 857 ? 22.812 -5.200 -82.607 1.00 29.78 857 GLY A CA 1
ATOM 6853 C C . GLY A 1 857 ? 21.501 -5.877 -83.058 1.00 29.78 857 GLY A C 1
ATOM 6854 O O . GLY A 1 857 ? 21.533 -6.697 -83.972 1.00 29.78 857 GLY A O 1
ATOM 6855 N N . GLN A 1 858 ? 20.354 -5.460 -82.488 1.00 31.62 858 GLN A N 1
ATOM 6856 C CA . GLN A 1 858 ? 18.995 -5.568 -83.066 1.00 31.62 858 GLN A CA 1
ATOM 6857 C C . GLN A 1 858 ? 17.973 -4.644 -82.347 1.00 31.62 858 GLN A C 1
ATOM 6859 O O . GLN A 1 858 ? 18.295 -4.042 -81.326 1.00 31.62 858 GLN A O 1
ATOM 6864 N N . HIS A 1 859 ? 16.777 -4.481 -82.932 1.00 30.12 859 HIS A N 1
ATOM 6865 C CA . HIS A 1 859 ? 15.650 -3.642 -82.459 1.00 30.12 859 HIS A CA 1
ATOM 6866 C C . HIS A 1 859 ? 14.841 -4.358 -81.331 1.00 30.12 859 HIS A C 1
ATOM 6868 O O . HIS A 1 859 ? 15.043 -5.547 -81.125 1.00 30.12 859 HIS A O 1
ATOM 6874 N N . GLU A 1 860 ? 13.958 -3.728 -80.533 1.00 28.91 860 GLU A N 1
ATOM 6875 C CA . GLU A 1 860 ? 12.637 -3.204 -80.944 1.00 28.91 860 GLU A CA 1
ATOM 6876 C C . GLU A 1 860 ? 11.939 -2.224 -79.963 1.00 28.91 860 GLU A C 1
ATOM 6878 O O . GLU A 1 860 ? 12.063 -2.327 -78.751 1.00 28.91 860 GLU A O 1
ATOM 6883 N N . LYS A 1 861 ? 11.115 -1.341 -80.560 1.00 33.59 861 LYS A N 1
ATOM 6884 C CA . LYS A 1 861 ? 9.803 -0.811 -80.108 1.00 33.59 861 LYS A CA 1
ATOM 6885 C C . LYS A 1 861 ? 9.606 -0.386 -78.634 1.00 33.59 861 LYS A C 1
ATOM 6887 O O . LYS A 1 861 ? 9.327 -1.205 -77.767 1.00 33.59 861 LYS A O 1
ATOM 6892 N N . THR A 1 862 ? 9.393 0.917 -78.442 1.00 31.97 862 THR A N 1
ATOM 6893 C CA . THR A 1 862 ? 8.343 1.437 -77.539 1.00 31.97 862 THR A CA 1
ATOM 6894 C C . THR A 1 862 ? 7.438 2.404 -78.311 1.00 31.97 862 THR A C 1
ATOM 6896 O O . THR A 1 862 ? 7.873 3.029 -79.278 1.00 31.97 862 THR A O 1
ATOM 6899 N N . ALA A 1 863 ? 6.151 2.464 -77.952 1.00 30.86 863 ALA A N 1
ATOM 6900 C CA . ALA A 1 863 ? 5.118 3.165 -78.721 1.00 30.86 863 ALA A CA 1
ATOM 6901 C C . ALA A 1 863 ? 4.614 4.438 -78.022 1.00 30.86 863 ALA A C 1
ATOM 6903 O O . ALA A 1 863 ? 4.598 4.532 -76.796 1.00 30.86 863 ALA A O 1
ATOM 6904 N N . THR A 1 864 ? 4.163 5.409 -78.817 1.00 32.81 864 THR A N 1
ATOM 6905 C CA . THR A 1 864 ? 3.545 6.657 -78.347 1.00 32.81 864 THR A CA 1
ATOM 6906 C C . THR A 1 864 ? 2.119 6.422 -77.841 1.00 32.81 864 THR A C 1
ATOM 6908 O O . THR A 1 864 ? 1.331 5.772 -78.524 1.00 32.81 864 THR A O 1
ATOM 6911 N N . LEU A 1 865 ? 1.747 7.034 -76.711 1.00 32.06 865 LEU A N 1
ATOM 6912 C CA . LEU A 1 865 ? 0.349 7.224 -76.299 1.00 32.06 865 LEU A CA 1
ATOM 6913 C C . LEU A 1 865 ? 0.189 8.548 -75.525 1.00 32.06 865 LEU A C 1
ATOM 6915 O O . LEU A 1 865 ? 1.143 9.044 -74.929 1.00 32.06 865 LEU A O 1
ATOM 6919 N N . LEU A 1 866 ? -0.998 9.159 -75.604 1.00 32.88 866 LEU A N 1
ATOM 6920 C CA . LEU A 1 866 ? -1.235 10.580 -75.307 1.00 32.88 866 LEU A CA 1
ATOM 6921 C C . LEU A 1 866 ? -2.116 10.808 -74.064 1.00 32.88 866 LEU A C 1
ATOM 6923 O O . LEU A 1 866 ? -3.311 10.548 -74.140 1.00 32.88 866 LEU A O 1
ATOM 6927 N N . GLY A 1 867 ? -1.544 11.427 -73.018 1.00 29.05 867 GLY A N 1
ATOM 6928 C CA . GLY A 1 867 ? -2.210 12.297 -72.017 1.00 29.05 867 GLY A CA 1
ATOM 6929 C C . GLY A 1 867 ? -3.549 11.835 -71.403 1.00 29.05 867 GLY A C 1
ATOM 6930 O O . GLY A 1 867 ? -3.836 10.641 -71.372 1.00 29.05 867 GLY A O 1
ATOM 6931 N N . PRO A 1 868 ? -4.395 12.775 -70.924 1.00 49.91 868 PRO A N 1
ATOM 6932 C CA . PRO A 1 868 ? -4.097 14.101 -70.349 1.00 49.91 868 PRO A CA 1
ATOM 6933 C C . PRO A 1 868 ? -3.779 13.966 -68.831 1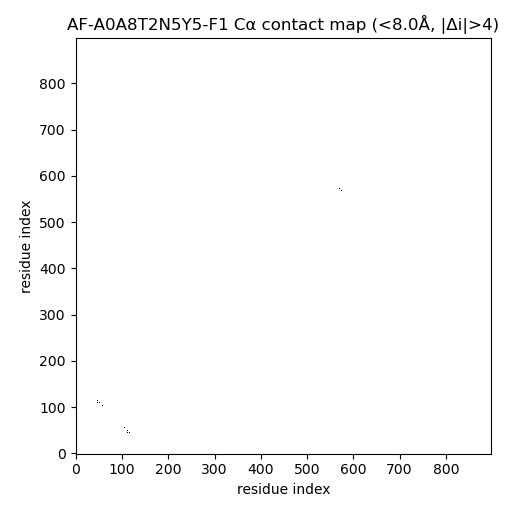.00 49.91 868 PRO A C 1
ATOM 6935 O O . PRO A 1 868 ? -3.876 12.882 -68.275 1.00 49.91 868 PRO A O 1
ATOM 6938 N N . GLY A 1 869 ? -3.360 14.965 -68.050 1.00 30.52 869 GLY A N 1
ATOM 6939 C CA . GLY A 1 869 ? -3.412 16.419 -68.197 1.00 30.52 869 GLY A CA 1
ATOM 6940 C C . GLY A 1 869 ? -4.353 17.015 -67.140 1.00 30.52 869 GLY A C 1
ATOM 6941 O O . GLY A 1 869 ? -5.556 16.784 -67.190 1.00 30.52 869 GLY A O 1
ATOM 6942 N N . ASN A 1 870 ? -3.817 17.784 -66.187 1.00 33.22 870 ASN A N 1
ATOM 6943 C CA . ASN A 1 870 ? -4.613 18.618 -65.282 1.00 33.22 870 ASN A CA 1
ATOM 6944 C C . ASN A 1 870 ? -3.775 19.815 -64.806 1.00 33.22 870 ASN A C 1
ATOM 6946 O O . ASN A 1 870 ? -2.591 19.659 -64.514 1.00 33.22 870 ASN A O 1
ATOM 6950 N N . SER A 1 871 ? -4.365 21.011 -64.768 1.00 34.44 871 SER A N 1
ATOM 6951 C CA . SER A 1 871 ? -3.661 22.261 -64.454 1.00 34.44 871 SER A CA 1
ATOM 6952 C C . SER A 1 871 ? -4.331 22.975 -63.288 1.00 34.44 871 SER A C 1
ATOM 6954 O O . SER A 1 871 ? -5.516 23.287 -63.353 1.00 34.44 871 SER A O 1
ATOM 6956 N N . ALA A 1 872 ? -3.555 23.272 -62.247 1.00 33.50 872 ALA A N 1
ATOM 6957 C CA . ALA A 1 872 ? -3.965 24.125 -61.141 1.00 33.50 872 ALA A CA 1
ATOM 6958 C C . ALA A 1 872 ? -2.866 25.163 -60.875 1.00 33.50 872 ALA A C 1
ATOM 6960 O O . ALA A 1 872 ? -1.868 24.881 -60.215 1.00 33.50 872 ALA A O 1
ATOM 6961 N N . ARG A 1 873 ? -3.046 26.375 -61.415 1.00 32.44 873 ARG A N 1
ATOM 6962 C CA . ARG A 1 873 ? -2.325 27.562 -60.935 1.00 32.44 873 ARG A CA 1
ATOM 6963 C C . ARG A 1 873 ? -2.809 27.897 -59.525 1.00 32.44 873 ARG A C 1
ATOM 6965 O O . ARG A 1 873 ? -4.016 27.997 -59.330 1.00 32.44 873 ARG A O 1
ATOM 6972 N N . LEU A 1 874 ? -1.884 28.205 -58.624 1.00 32.72 874 LEU A N 1
ATOM 6973 C CA . LEU A 1 874 ? -2.084 29.182 -57.550 1.00 32.72 874 LEU A CA 1
ATOM 6974 C C . LEU A 1 874 ? -0.797 30.006 -57.394 1.00 32.72 874 LEU A C 1
ATOM 6976 O O . LEU A 1 874 ? 0.285 29.553 -57.770 1.00 32.72 874 LEU A O 1
ATOM 6980 N N . ASP A 1 875 ? -0.944 31.251 -56.948 1.00 30.14 875 ASP A N 1
ATOM 6981 C CA . ASP A 1 875 ? 0.006 32.318 -57.277 1.00 30.14 875 ASP A CA 1
ATOM 6982 C C . ASP A 1 875 ? 1.154 32.538 -56.278 1.00 30.14 875 ASP A C 1
ATOM 6984 O O . ASP A 1 875 ? 1.076 32.251 -55.085 1.00 30.14 875 ASP A O 1
ATOM 6988 N N . PHE A 1 876 ? 2.224 33.146 -56.796 1.00 30.72 876 PHE A N 1
ATOM 6989 C CA . PHE A 1 876 ? 3.343 33.693 -56.027 1.00 30.72 876 PHE A CA 1
ATOM 6990 C C . PHE A 1 876 ? 2.885 34.785 -55.045 1.00 30.72 876 PHE A C 1
ATOM 6992 O O . PHE A 1 876 ? 2.280 35.775 -55.466 1.00 30.72 876 PHE A O 1
ATOM 6999 N N . ARG A 1 877 ? 3.334 34.727 -53.780 1.00 30.50 877 ARG A N 1
ATOM 7000 C CA . ARG A 1 877 ? 3.515 35.947 -52.969 1.00 30.50 877 ARG A CA 1
ATOM 7001 C C . ARG A 1 877 ? 4.621 35.844 -51.909 1.00 30.50 877 ARG A C 1
ATOM 7003 O O . ARG A 1 877 ? 4.434 35.280 -50.844 1.00 30.50 877 ARG A O 1
ATOM 7010 N N . ALA A 1 878 ? 5.756 36.445 -52.269 1.00 30.77 878 ALA A N 1
ATOM 7011 C CA . ALA A 1 878 ? 6.753 37.136 -51.445 1.00 30.77 878 ALA A CA 1
ATOM 7012 C C . ALA A 1 878 ? 6.939 36.757 -49.955 1.00 30.77 878 ALA A C 1
ATOM 7014 O O . ALA A 1 878 ? 6.108 37.071 -49.104 1.00 30.77 878 ALA A O 1
ATOM 7015 N N . SER A 1 879 ? 8.157 36.309 -49.628 1.00 37.19 879 SER A N 1
ATOM 7016 C CA . SER A 1 879 ? 8.813 36.609 -48.343 1.00 37.19 879 SER A CA 1
ATOM 7017 C C . SER A 1 879 ? 8.984 38.132 -48.157 1.00 37.19 879 SER A C 1
ATOM 7019 O O . SER A 1 879 ? 8.982 38.878 -49.140 1.00 37.19 879 SER A O 1
ATOM 7021 N N . PRO A 1 880 ? 9.248 38.604 -46.928 1.00 49.38 880 PRO A N 1
ATOM 7022 C CA . PRO A 1 880 ? 10.660 38.858 -46.619 1.00 49.38 880 PRO A CA 1
ATOM 7023 C C . PRO A 1 880 ? 11.092 38.362 -45.231 1.00 49.38 880 PRO A C 1
ATOM 7025 O O . PRO A 1 880 ? 10.321 38.365 -44.277 1.00 49.38 880 PRO A O 1
ATOM 7028 N N . TRP A 1 881 ? 12.368 37.987 -45.119 1.00 34.25 881 TRP A N 1
ATOM 7029 C CA . TRP A 1 881 ? 13.044 37.802 -43.832 1.00 34.25 881 TRP A CA 1
ATOM 7030 C C . TRP A 1 881 ? 13.628 39.141 -43.366 1.00 34.25 881 TRP A C 1
ATOM 7032 O O . TRP A 1 881 ? 14.188 39.879 -44.176 1.00 34.25 881 TRP A O 1
ATOM 7042 N N . GLY A 1 882 ? 13.549 39.425 -42.066 1.00 32.72 882 GLY A N 1
ATOM 7043 C CA . GLY A 1 882 ? 14.237 40.546 -41.425 1.00 32.72 882 GLY A CA 1
ATOM 7044 C C . GLY A 1 882 ? 15.062 40.054 -40.239 1.00 32.72 882 GLY A C 1
ATOM 7045 O O . GLY A 1 882 ? 14.531 39.369 -39.369 1.00 32.72 882 GLY A O 1
ATOM 7046 N N . LEU A 1 883 ? 16.354 40.387 -40.210 1.00 41.66 883 LEU A N 1
ATOM 7047 C CA . LEU A 1 883 ? 17.201 40.202 -39.028 1.00 41.66 883 LEU A CA 1
ATOM 7048 C C . LEU A 1 883 ? 16.876 41.283 -37.991 1.00 41.66 883 LEU A C 1
ATOM 7050 O O . LEU A 1 883 ? 16.610 42.421 -38.376 1.00 41.66 883 LEU A O 1
ATOM 7054 N N . LEU A 1 884 ? 17.035 40.973 -36.701 1.00 34.47 884 LEU A N 1
ATOM 7055 C CA . LEU A 1 884 ? 17.357 41.969 -35.674 1.00 34.47 884 LEU A CA 1
ATOM 7056 C C . LEU A 1 884 ? 18.148 41.337 -34.512 1.00 34.47 884 LEU A C 1
ATOM 7058 O O . LEU A 1 884 ? 18.029 40.144 -34.243 1.00 34.47 884 LEU A O 1
ATOM 7062 N N . ASP A 1 885 ? 18.996 42.152 -33.883 1.00 40.06 885 ASP A N 1
ATOM 7063 C CA . ASP A 1 885 ? 20.047 41.785 -32.919 1.00 40.06 885 ASP A CA 1
ATOM 7064 C C . ASP A 1 885 ? 19.625 42.135 -31.471 1.00 40.06 885 ASP A C 1
ATOM 7066 O O . ASP A 1 885 ? 19.272 43.292 -31.220 1.00 40.06 885 ASP A O 1
ATOM 7070 N N . PRO A 1 886 ? 19.649 41.195 -30.503 1.00 47.78 886 PRO A N 1
ATOM 7071 C CA . PRO A 1 886 ? 19.222 41.450 -29.129 1.00 47.78 886 PRO A CA 1
ATOM 7072 C C . PRO A 1 886 ? 20.373 41.916 -28.217 1.00 47.78 886 PRO A C 1
ATOM 7074 O O . PRO A 1 886 ? 20.822 41.195 -27.323 1.00 47.78 886 PRO A O 1
ATOM 7077 N N . ARG A 1 887 ? 20.796 43.179 -28.351 1.00 37.25 887 ARG A N 1
ATOM 7078 C CA . ARG A 1 887 ? 21.539 43.868 -27.277 1.00 37.25 887 ARG A CA 1
ATOM 7079 C C . ARG A 1 887 ? 20.574 44.363 -26.198 1.00 37.25 887 ARG A C 1
ATOM 7081 O O . ARG A 1 887 ? 20.051 45.470 -26.291 1.00 37.25 887 ARG A O 1
ATOM 7088 N N . ILE A 1 888 ? 20.350 43.553 -25.165 1.00 37.84 888 ILE A N 1
ATOM 7089 C CA . ILE A 1 888 ? 19.513 43.937 -24.020 1.00 37.84 888 ILE A CA 1
ATOM 7090 C C . ILE A 1 888 ? 20.300 44.871 -23.090 1.00 37.84 888 ILE A C 1
ATOM 7092 O O . ILE A 1 888 ? 21.289 44.471 -22.477 1.00 37.84 888 ILE A O 1
ATOM 7096 N N . CYS A 1 889 ? 19.839 46.116 -22.958 1.00 31.86 889 CYS A N 1
ATOM 7097 C CA . CYS A 1 889 ? 20.276 47.020 -21.898 1.00 31.86 889 CYS A CA 1
ATOM 7098 C C . CYS A 1 889 ? 19.476 46.763 -20.615 1.00 31.86 889 CYS A C 1
ATOM 7100 O O . CYS A 1 889 ? 18.255 46.625 -20.655 1.00 31.86 889 CYS A O 1
ATOM 7102 N N . LEU A 1 890 ? 20.162 46.755 -19.471 1.00 39.34 890 LEU A N 1
ATOM 7103 C CA . LEU A 1 890 ? 19.523 46.787 -18.156 1.00 39.34 890 LEU A CA 1
ATOM 7104 C C . LEU A 1 890 ? 18.891 48.164 -17.919 1.00 39.34 890 LEU A C 1
ATOM 7106 O O . LEU A 1 890 ? 19.564 49.183 -18.080 1.00 39.34 890 LEU A O 1
ATOM 7110 N N . VAL A 1 891 ? 17.639 48.184 -17.461 1.00 35.28 891 VAL A N 1
ATOM 7111 C CA . VAL A 1 891 ? 16.994 49.367 -16.878 1.00 35.28 891 VAL A CA 1
ATOM 7112 C C . VAL A 1 891 ? 16.395 48.958 -15.535 1.00 35.28 891 VAL A C 1
ATOM 7114 O O . VAL A 1 891 ? 15.528 48.092 -15.471 1.00 35.28 891 VAL A O 1
ATOM 7117 N N . PHE A 1 892 ? 16.902 49.565 -14.463 1.00 37.81 892 PHE A N 1
ATOM 7118 C CA . PHE A 1 892 ? 16.246 49.603 -13.155 1.00 37.81 892 PHE A CA 1
ATOM 7119 C C . PHE A 1 892 ? 15.117 50.638 -13.203 1.00 37.81 892 PHE A C 1
ATOM 7121 O O . PHE A 1 892 ? 15.322 51.705 -13.779 1.00 37.81 892 PHE A O 1
ATOM 7128 N N . ASP A 1 893 ? 14.004 50.386 -12.512 1.00 35.16 893 ASP A N 1
ATOM 7129 C CA . ASP A 1 893 ? 13.031 51.431 -12.167 1.00 35.16 893 ASP A CA 1
ATOM 7130 C C . ASP A 1 893 ? 12.498 51.197 -10.730 1.00 35.16 893 ASP A C 1
ATOM 7132 O O . ASP A 1 893 ? 12.126 50.057 -10.425 1.00 35.16 893 ASP A O 1
ATOM 7136 N N . PRO A 1 894 ? 12.533 52.181 -9.800 1.00 56.00 894 PRO A N 1
ATOM 7137 C CA . PRO A 1 894 ? 12.305 51.918 -8.377 1.00 56.00 894 PRO A CA 1
ATOM 7138 C C . PRO A 1 894 ? 10.999 52.499 -7.792 1.00 56.00 894 PRO A C 1
ATOM 7140 O O . PRO A 1 894 ? 10.919 53.679 -7.456 1.00 56.00 894 PRO A O 1
ATOM 7143 N N . GLY A 1 895 ? 10.060 51.610 -7.457 1.00 43.44 895 GLY A N 1
ATOM 7144 C CA . GLY A 1 895 ? 9.096 51.807 -6.362 1.00 43.44 895 GLY A CA 1
ATOM 7145 C C . GLY A 1 895 ? 7.920 52.771 -6.594 1.00 43.44 895 GLY A C 1
ATOM 7146 O O . GLY A 1 895 ? 7.746 53.358 -7.655 1.00 43.44 895 GLY A O 1
ATOM 7147 N N . GLY A 1 896 ? 7.091 52.902 -5.551 1.00 41.41 896 GLY A N 1
ATOM 7148 C CA . GLY A 1 896 ? 5.828 53.652 -5.556 1.00 41.41 896 GLY A CA 1
ATOM 7149 C C . GLY A 1 896 ? 4.635 52.734 -5.278 1.00 41.41 896 GLY A C 1
ATOM 7150 O O . GLY A 1 896 ? 4.256 51.940 -6.130 1.00 41.41 896 GLY A O 1
ATOM 7151 N N . GLY A 1 897 ? 4.070 52.819 -4.071 1.00 42.41 897 GLY A N 1
ATOM 7152 C CA . GLY A 1 897 ? 2.912 52.020 -3.650 1.00 42.41 897 GLY A CA 1
ATOM 7153 C C . GLY A 1 897 ? 1.646 52.854 -3.449 1.00 42.41 897 GLY A C 1
ATOM 7154 O O . GLY A 1 897 ? 1.703 54.086 -3.430 1.00 42.41 897 GLY A O 1
ATOM 7155 N N . ALA A 1 898 ? 0.529 52.154 -3.256 1.00 43.91 898 ALA A N 1
ATOM 7156 C CA . ALA A 1 898 ? -0.753 52.646 -2.756 1.00 43.91 898 ALA A CA 1
ATOM 7157 C C . ALA A 1 898 ? -1.431 51.515 -1.964 1.00 43.91 898 ALA A C 1
ATOM 7159 O O . ALA A 1 898 ? -1.246 50.350 -2.385 1.00 43.91 898 ALA A O 1
#

pLDDT: mean 73.38, std 20.83, range [27.12, 96.81]

Foldseek 3Di:
DVPPPPDDPDDDDPPDPPPPVVVVVVVVVVVVVVVVLVVLVVVLVVLVVVLVVLVVVLVVLVVVLVVLVVVVVVVVVVPPDPPCPPVVVVSVVVNVVSVVVNVVSVVVSVVSVVVSVVSVVVSVVVVVVVVVVVVVVVVVVVVVVVVVVVVVVVVVVVVVPDDDDDDDDDDDDDDDDDDDDDPPVVVVVVVVVVVVVVVVVVVVVVVVVVVVVVVVVVVVVVVVVVVVVVVVVVVVVVVVVVVVVVVVVVVVVVVVVVVVVVVVVVVVPPDDDDPVVVVVVVVVVVVVVVVVVVVVVVVVVVVVVVVVVVVVVVVVVVVVVVVVVVVVVVVVVVVVVVVVVVVVVVVVVVVVVVVVVVVVVVVVVVVVVVVVVVVVVVVVVVVVVVVVVVVVVVVVVVVVVVVVVVVVVVVVVVVVVVVVPDDDDDDDDDDDDDDDDDDDDDDDDDDDPDCVVVVVVVVVVVVVVVVVVVVVVVVVVVVVVVVVVVVVVVVVVVVVVVVVVVVVVVVVVVVVVVVVVVVVVVVVVVVVVVVVVVVVVVVVVVVVVVVVVVVVVVVVVVVVVVVVCVVVVVDDDVVVVVVVVVVVVVVVVVVVVVPPDDDDDDDDDDDYDDDDDDDDDDDDDDDDYDDDYDDDDVVVVVVVVVVVVVVVVVVVVVVVVVVVVVVVVVVVVVVVVVVVVVVVVVVVVVVVVVVVVVVVVVVVVVVVVVVVVVVVVVVVVVVVVVVVVVVVVVVVVVVVVVVVVVVVVVVVVVVVVVVVVVVVVVVVVVVVVVVVVVVVVVVVVVVVVVVVVVVVVVVVVVVVVVVDDDDDDDDDDDDDDDDDDDDDDDDDDDDDDDDDDDDDDDDDDDDDDDDDDDDDDDDDDDDDDDDDDDDDDDDDDDDDDDDDDDPDDDDDDDDDDD

Solvent-accessible surface area (backbone atoms only — not comparable to full-atom values): 54324 Å² total; per-residue (Å²): 119,91,82,81,80,80,86,80,97,66,98,78,92,86,88,78,82,78,44,76,62,59,59,48,51,51,53,50,50,54,52,49,54,59,50,52,52,52,56,48,55,53,49,50,58,48,52,52,53,52,52,52,50,54,50,52,53,48,54,50,55,55,48,55,51,48,55,52,49,54,52,49,56,63,51,64,75,59,82,82,68,102,79,53,74,69,59,54,54,59,46,52,56,48,56,49,51,54,53,51,50,51,52,50,51,56,52,52,50,51,53,51,53,51,52,48,47,57,50,51,56,50,51,51,51,52,50,54,50,54,50,50,54,51,48,58,52,47,54,54,46,52,56,47,58,51,50,50,50,52,52,52,55,52,48,53,52,54,61,74,63,54,80,82,82,75,77,83,79,83,88,81,83,90,84,90,87,81,90,91,86,90,81,64,66,67,59,54,55,54,53,55,54,47,51,55,50,50,55,49,52,51,50,54,49,53,52,53,48,56,49,52,54,51,53,49,55,50,51,53,53,52,48,52,51,51,56,49,52,56,47,52,56,51,52,53,51,48,52,52,52,50,52,49,55,52,49,53,51,53,49,54,52,48,53,55,50,50,54,54,49,48,56,56,47,60,73,67,60,87,71,86,91,82,54,67,68,60,50,58,50,48,52,49,56,50,51,56,49,49,52,55,46,51,52,52,48,52,52,51,50,57,47,52,54,50,53,50,50,53,50,50,53,51,55,46,54,60,46,52,57,49,48,53,59,47,53,53,52,54,49,51,56,48,54,52,50,54,49,53,52,52,49,53,50,53,51,52,53,50,50,56,53,48,51,54,51,52,51,57,48,48,55,51,48,54,53,49,51,52,50,51,51,53,51,51,53,49,53,52,52,53,50,53,54,50,51,49,52,53,59,46,54,51,49,53,50,54,50,52,49,52,52,52,49,53,52,50,50,51,50,52,52,49,55,57,53,61,71,65,69,68,84,89,84,86,89,88,81,88,81,91,82,89,87,82,89,83,88,85,89,85,87,86,88,84,85,83,93,67,64,70,59,60,52,51,54,49,51,56,50,50,56,50,51,52,50,50,51,50,55,50,50,51,51,50,52,49,57,48,53,54,46,54,51,52,56,49,52,49,53,53,50,54,53,49,50,53,56,49,50,54,50,53,50,55,50,50,55,50,50,51,54,52,49,52,53,49,52,51,54,50,55,50,55,53,48,56,49,50,54,52,52,48,53,53,49,52,52,56,45,53,53,48,53,53,48,53,48,51,52,54,49,52,50,52,49,50,52,49,50,55,48,53,48,56,62,54,67,74,54,78,60,69,78,53,56,58,57,54,57,57,54,56,53,56,57,59,56,57,64,58,64,76,74,70,87,81,77,90,88,90,92,88,89,90,91,86,91,90,89,91,90,92,90,93,90,90,92,86,92,90,88,94,88,92,89,90,89,89,88,78,62,75,55,49,62,52,40,55,52,51,47,51,51,47,49,55,47,49,50,54,48,50,52,50,50,48,53,57,44,53,52,50,50,54,50,51,54,50,51,53,52,49,54,52,51,52,50,54,49,54,57,48,51,59,48,50,55,48,61,47,51,52,50,50,52,54,51,48,55,51,51,50,54,55,47,54,55,48,50,55,53,50,53,52,52,52,50,54,51,50,53,49,53,51,52,50,54,52,53,50,54,51,50,54,49,52,54,48,53,50,50,51,52,52,53,53,51,53,52,53,49,51,54,50,53,52,51,52,51,53,51,53,46,55,52,52,51,56,52,49,54,51,50,54,50,51,49,54,53,49,53,53,52,48,54,52,50,51,57,49,48,55,49,52,53,52,52,54,63,70,71,63,82,78,86,90,84,85,85,88,86,84,80,88,82,88,82,89,83,84,91,87,84,88,83,90,88,82,85,83,90,82,91,84,91,80,90,81,91,86,80,82,89,79,84,89,84,91,87,84,91,87,81,87,88,84,88,83,89,86,82,92,83,83,81,87,89,86,86,81,90,79,81,91,78,80,84,84,90,78,90,84,81,90,82,81,77,91,78,88,84,87,85,89,89,133

InterPro domains:
  IPR051500 cTAGE and MIA/OTOR [PTHR23158] (638-832)

Radius of gyration: 69.05 Å; Cα contacts (8 Å, |Δi|>4): 28; chains: 1; bounding box: 191×105×203 Å

Sequence (898 aa):
MWHFLTSESGKDKTFNSTTKEERHELLKKLRAERSKVRQLEEKVKTVERNLAVLKTEKAQVELEAKVLQEELDKKGEIQNAPQQTAESLAFSERESKVRELLKSHKHKILEMEQDRKKAEDLLKMQTNTLVAEHALAAERKESADLRQKVIEVTTQLAEIQQPVFVPPPAKDGKTSGKSGKSALEGDATSYEEKLLMEEKNYKELEETIKKMEHDLSSLESEKSHLENLNRTLKEEGQILTLLCQQKDSALQQKLAEEEMEQSVKEIKAAGPKGEIKNFKQKIKEINEKNEKAQTALKNQIANAIKEEQSKCEETLRTSELKSQKLEEKIKTLKEDCDAQKNEKLKLQIQISSLQGKVNNLSELCERKDQVIQQKSAQVDSERRAKDLKVKEVLRSHKQKIQEIETEREKMALFYISEVKSGPAGRPLTANRKEVTSPQNKAEVSTPPAEQGSQEKLYLKKLQAEEKKTQELIETIRALQQDRDSVESEKSQLEHQAAALQGKLQNMSELCQLKEQALQQNVAQMESERRDNELKMKELLMSYKEDVQKIESENHKLELSYKAEMKACASDRVLKTREKEMANLRKQLDEVKAELADLQRPQSEPTPGCSYWPTTPGEKSQSLPFEAFTLSATDQLVNATEEERNLYLKKLKEEEKKTQELEGKILTQEQDRQALKNEKSHLEQETAALRAELDKMINLSQQQEKALQQKVMQVEAALLENKEEIQRVLQAQSLRSREMEEERERMQSAYLAQIETEEKQAKENLMKAESSEEALAAERKITANLQNQLDDISAKLARYQRAVSEPVPGPSDQETCPLWAEGPACPPLPADPAGLTRAVLWSVPPRDEGPFPLVARGQHEKTATLLGPGNSARLDFRASPWGLLDPRICLVFDPGGGA

Mean predicted aligned error: 23.59 Å

Organism: NCBI:txid121402

Nearest PDB structures (foldseek):
  7pg5-assembly1_B  TM=3.917E-01  e=1.483E+00  Homo sapiens
  5uk8-assembly1_B  TM=4.011E-01  e=2.757E+00  Homo sapiens
  4waf-assembly1_B  TM=4.363E-01  e=3.892E+00  Homo sapiens
  8ts7-assembly1_B  TM=4.372E-01  e=5.494E+00  Homo sapiens
  3mtt-assembly1_A  TM=4.287E-01  e=6.756E+00  Homo sapiens